Protein AF-0000000084542221 (afdb_homodimer)

Sequence (990 aa):
MANYLYYGDNLEVLRRYIKDDSVDLCYIDPPFNSKRNYNQIYNNIGSEDKAQAQAFIDTWEWDNRAMHGFEEISTNYNGLFTEQAVYLITGLENVLGKGSLLAYLVSMTLRITEIHRVLKPTGSFYLHCDPTASHYLKLVLDAVFCSQGGNFLNEIIWCYRGAGYPKKDFGRRHDLIFRYSKGKEFTFNLDSVREEYAETTKKRFSHYIGNKRGKKDFGQQSLNPLGKQPDDWWEIQPIAPSARERLGYPTQKPEALLERIIKASSNEGDIVLDAYCGCGTTVAVCEKFNRKWIGIDITYQSISLILKRLEDSFGKGVLETIKRHGIPKDMESAIELANKADDRTRKEFEKWAVLTYTNNRALINHKKGADQGVDGVVLFQGDQQTPEKMIFQVKSGKVKSGDIRDLIGTMTLQNASLAIFITLQEPTKEMLTTAKSAGFYRSQYITDSCDKIQIVTVKDIVEKRQRLNIRLSYEVLKSAEKQKLVNFKQGEFDLMANYLYYGDNLEVLRRYIKDDSVDLCYIDPPFNSKRNYNQIYNNIGSEDKAQAQAFIDTWEWDNRAMHGFEEISTNYNGLFTEQAVYLITGLENVLGKGSLLAYLVSMTLRITEIHRVLKPTGSFYLHCDPTASHYLKLVLDAVFCSQGGNFLNEIIWCYRGAGYPKKDFGRRHDLIFRYSKGKEFTFNLDSVREEYAETTKKRFSHYIGNKRGKKDFGQQSLNPLGKQPDDWWEIQPIAPSARERLGYPTQKPEALLERIIKASSNEGDIVLDAYCGCGTTVAVCEKFNRKWIGIDITYQSISLILKRLEDSFGKGVLETIKRHGIPKDMESAIELANKADDRTRKEFEKWAVLTYTNNRALINHKKGADQGVDGVVLFQGDQQTPEKMIFQVKSGKVKSGDIRDLIGTMTLQNASLAIFITLQEPTKEMLTTAKSAGFYRSQYITDSCDKIQIVTVKDIVEKRQRLNIRLSYEVLKSAEKQKLVNFKQGEFDL

Organism: NCBI:txid376219

Secondary structure (DSSP, 8-state):
--EEEEES-HHHHHHHHSPTT-EEEEEE---------HHHHTTSS-HHHHHHHHTT-------HHHHHHHHHHHTTTTS-S-HHHHHHHHHHHHHH-SSHHHHHHHHHHHHHHHHHHHEEEEEEEEEEE-TTTHHHHHHHHHHHHGGGT-EEEEEEEEE---S---TTS-B--EEEEEEEESSSS----GGGS-BPPPHHHHHHHHS--EEEETTEEEEE-PPPTT-BPPBSEEE-PPPPTT-TT--S-TT---HHHHHHHHHHH--TT-EEEETT-TT-HHHHHHHHTT-EEEEEES-HHHHHHHHHHHHHHH-GGGGGGEEEESS--SHHHHHHHHT-S-GGGTTHHHHHHHHHHTTT-PEE---SS--TT--EEEEE--SSSSPEEEEEEEE-S---HHHHHHHHHHHHHTT-SEEEEEESSPPPHHHHHHHHTT-EE--TT-SS-EESEEEEEHHHHHHS-----S-EEE-SSPPPP--------------/--EEEEES-HHHHHHHHSPTT-EEEEEE---------HHHHTTSS-THHHHHHHTT-------HHHHHHHHHHHTTTTS-S-HHHHHHHHHHHHHH-SSHHHHHHHHHHHHHHHHHHHEEEEEEEEEEE-TTTHHHHHHHHHHHHGGGT-EEEEEEEEE---S---TTS-B--EEEEEEEESSSS----GGGS-BPPPHHHHHHHHS--EEEETTEEEEE-PPPTT-BPPBSEEE-PPPPTT-TT--S-TT---HHHHHHHHHHH--TT-EEEETT-TT-HHHHHHHHTT-EEEEEES-HHHHHHHHHHHHHHH-GGGGGGEEEESS--SHHHHHHHHT-S-GGGTTHHHHHHHHHHTTT-PEE---SS--TT--EEEEE--SSSSPEEEEEEEE-S---HHHHHHHHHHHHHTT-SEEEEEESSPPPHHHHHHHHTT-EE--TT-SS-EESEEEEEHHHHHHS-----S-EEE-SSPPPP--------------

Nearest PDB structures (foldseek):
  1nw8-assembly1_A  TM=8.033E-01  e=1.312E-17  Cereibacter sphaeroides
  1eg2-assembly1_A  TM=7.917E-01  e=4.061E-17  Cereibacter sphaeroides
  8urk-assembly1_B  TM=8.179E-01  e=1.003E-16  Burkholderia cenocepacia
  1nw6-assembly1_A  TM=7.582E-01  e=3.239E-17  Cereibacter sphaeroides
  6k0w-assembly1_D  TM=6.055E-01  e=1.124E-12  Helicobacter pylori 26695

Solvent-accessible surface area (backbone atoms only — not comparable to full-atom values): 53167 Å² total; per-residue (Å²): 134,72,28,37,40,37,47,33,55,43,60,59,45,47,71,74,70,48,55,70,51,63,28,36,24,36,46,36,55,61,79,59,58,63,72,52,56,33,48,62,71,21,62,80,43,64,80,71,49,28,35,60,21,54,78,52,54,39,71,45,57,62,44,69,65,36,50,51,43,44,48,39,44,68,65,30,69,85,65,73,55,39,70,37,39,29,36,42,56,60,29,42,40,70,44,64,34,88,30,36,65,47,22,42,51,42,55,47,48,59,41,52,46,50,51,58,49,23,32,21,59,44,8,36,39,37,43,43,35,39,78,80,46,37,42,60,51,51,51,50,48,44,25,57,31,42,72,65,54,13,37,84,74,45,73,29,35,45,30,42,77,82,79,84,64,59,89,73,55,61,23,88,36,61,35,37,31,41,32,34,23,47,23,85,54,59,58,54,35,59,81,69,44,35,34,79,66,51,69,68,55,51,53,56,58,68,42,79,55,69,45,52,64,80,93,44,66,70,44,80,74,71,76,58,89,72,32,37,79,45,51,28,58,44,85,56,64,63,63,48,93,82,40,58,75,43,46,83,54,86,86,55,66,35,59,70,63,50,44,46,53,49,41,24,31,47,53,74,67,34,35,35,37,21,61,43,30,51,66,25,51,63,55,53,47,28,57,71,61,49,28,31,34,39,37,18,27,66,46,51,67,30,52,33,40,28,54,45,35,45,29,46,23,65,34,71,70,52,61,76,50,45,47,75,40,73,65,63,65,40,66,68,46,42,52,49,53,61,62,50,77,80,41,91,52,72,53,48,45,47,48,40,52,51,24,58,30,42,72,40,48,48,43,71,54,58,66,94,64,84,44,74,68,49,46,28,38,42,37,23,60,50,80,53,97,53,72,35,36,33,38,29,31,64,44,76,56,91,81,54,44,66,55,50,53,50,48,53,52,37,30,58,75,65,67,32,66,32,35,39,38,36,24,60,48,86,78,51,72,61,31,55,53,54,29,58,69,66,36,72,39,78,38,91,84,40,90,62,72,38,61,20,39,39,79,45,42,45,57,42,37,45,76,67,60,47,56,68,89,67,72,66,63,52,60,78,49,43,66,32,53,66,60,79,78,76,74,78,77,77,76,78,75,83,126,133,72,29,37,40,36,48,34,57,42,61,59,45,47,71,73,71,48,55,68,50,62,28,35,25,35,45,37,56,61,78,58,57,64,72,50,57,33,48,62,69,20,63,79,43,64,81,72,51,28,35,61,20,54,78,51,53,41,70,46,56,63,43,70,65,34,52,51,45,42,48,38,44,68,64,30,69,84,66,73,56,39,72,41,39,28,36,42,57,60,30,42,40,70,43,64,35,87,31,35,67,47,22,42,51,41,54,47,47,59,41,52,48,49,50,58,50,24,32,20,60,44,9,36,38,37,44,43,35,40,80,79,46,37,42,58,50,50,52,49,46,43,26,57,30,42,73,63,54,14,36,84,73,45,74,30,34,43,31,41,78,82,79,85,63,58,88,74,54,61,23,87,35,60,34,39,31,42,32,34,22,45,23,84,54,59,57,54,35,61,82,69,44,35,33,80,66,52,69,69,56,50,54,57,56,68,42,80,52,69,42,52,65,83,94,45,69,69,44,78,72,72,76,58,89,72,32,37,79,44,50,29,58,42,84,57,64,63,64,46,93,83,40,58,75,44,46,80,54,86,84,57,67,36,59,70,62,50,45,45,52,48,40,23,31,46,53,74,66,32,34,35,36,22,60,43,30,52,66,25,50,62,55,51,49,27,58,69,61,49,29,32,34,39,37,18,27,66,46,51,66,30,54,32,41,27,53,45,35,44,29,45,22,64,33,70,71,51,59,75,50,45,45,76,40,74,64,62,66,39,65,68,46,43,50,48,52,60,61,50,77,78,43,91,52,73,55,48,45,48,47,40,53,51,25,59,30,41,73,40,48,48,43,74,53,57,66,94,69,84,48,74,67,49,46,27,39,40,39,24,61,50,80,53,97,54,73,35,36,32,38,29,30,64,43,75,56,91,82,54,43,66,56,52,54,51,48,54,52,36,29,58,76,66,66,31,68,30,37,39,39,37,25,61,47,84,78,50,73,61,31,54,51,54,28,57,70,67,36,72,39,77,38,92,84,39,91,62,71,38,63,21,39,40,80,43,42,47,56,43,39,44,74,66,60,46,57,66,88,68,72,66,63,52,62,78,49,41,66,32,53,68,58,79,78,73,74,76,79,76,76,76,75,82,124

pLDDT: mean 83.67, std 18.72, range [19.91, 98.94]

InterPro domains:
  IPR001091 Restriction/modification DNA-methyltransferase [PR00508] (22-36)
  IPR001091 Restriction/modification DNA-methyltransferase [PR00508] (249-266)
  IPR001091 Restriction/modification DNA-methyltransferase [PR00508] (268-286)
  IPR001091 Restriction/modification DNA-methyltransferase [PR00508] (291-311)
  IPR002052 DNA methylase, N-6 adenine-specific, conserved site [PS00092] (26-32)
  IPR002941 DNA methylase N-4/N-6 [PF01555] (23-305)
  IPR029063 S-adenosyl-L-methionine-dependent methyltransferase superfamily [G3DSA:3.40.50.150] (1-344)
  IPR029063 S-adenosyl-L-methionine-dependent methyltransferase superfamily [SSF53335] (3-313)
  IPR054557 NACHT-associated inactive Restriction Endonuclease 1 sensor domain [PF22722] (350-460)

Foldseek 3Di:
DFFAEEAAQLLVCLVPPFAFAAAAEEEEEAQACPCPQLQVVCPVPDPQLNLLSNLPNVWAALDPVLVVLLVCLLVVVVVLFFPQLNCLLVVVCVVPNSGRLSSVLSVLLSNLSSVLRRHHQQHKYKYKYAPPCVVVVVSSVCRNQVVQAKDFDDWAKEFEDDDDADPPDDRRGIITITMMGNHPHYFFDQLQQADADDPVVVVVLVPQPQPDDDVDRPDRDDDDPSHHGDDRYDYDYAADPPHQQAFSFPPDGDLNVLLNVDRTGHDAAGEYEYSDQALNSNVQSCVLRRYHYYYYHNAVLSVLNNQLQCCLAANPVSNVSYHYYLQDQALVSLLCVVPPPVPSVPCSSVVSLVCLQASSQWAADSDPDPLLQFGTKFWADFQDPDTAIETEHEEEDDDDLVVLVSVLVVCVVVVHQAYEYEYQDDYDPSNVVSQVVSDWDDGPQDPDTDGRYYYHYVRCCNVVVNHDDGHGDDRVGNHHHHRDNPPPPPPPPDD/DFFAEEAAQLLVCLVPPFAFAAAAEEEEEAQACPCPQLQVVCPVPDPQLNLLSNLPSVWAALDPVLVVLLVCLLVVVVVLFFPQLNCLLVVVCVVPNSGRLSSVLSVLLSNLSSVLGRHHQQHKYKYKYAPPCVVVVVSSVCRNQVVQAKDFDDWAKEFEDDDDADPPDDRRGIITITMMGNHPHYFFDQLQQADADDPVVVVVLVPQPQPDDDVDRPDRDDDDPSHHGDDRYDYDYAADPPHQQAFSFPPDGDLNVLLNVDRTGHDAAGEYEYSDQALNSNVQSCVLRRYHYYYYDNAVLSVLNNQLQCCLAPNPVSNVSYHYYLQDQALVSLLCVVPPPPPSVPCRSVVSLVCLQASSQWAADSDPDPLLQFGTKFWADFQDPDTAIETEHEEEDDDDLVVLVSVLVSCVVVVHQAYEYEYQDDYDPSNVVSQCVSDWDDGPQDPDTDGRYYYHYPRCCNVVVNHDDGHGDDRPGNHHHHRDNPPPPPPPPDD

Radius of gyration: 35.12 Å; Cα contacts (8 Å, |Δi|>4): 1901; chains: 2; bounding box: 81×116×79 Å

Structure (mmCIF, N/CA/C/O backbone):
data_AF-0000000084542221-model_v1
#
loop_
_entity.id
_entity.type
_entity.pdbx_description
1 polymer Methyltransferase
#
loop_
_atom_site.group_PDB
_atom_site.id
_atom_site.type_symbol
_atom_site.label_atom_id
_atom_site.label_alt_id
_atom_site.label_comp_id
_atom_site.label_asym_id
_atom_site.label_entity_id
_atom_site.label_seq_id
_atom_site.pdbx_PDB_ins_code
_atom_site.Cartn_x
_atom_site.Cartn_y
_atom_site.Cartn_z
_atom_site.occupancy
_atom_site.B_iso_or_equiv
_atom_site.auth_seq_id
_atom_site.auth_comp_id
_atom_site.auth_asym_id
_atom_site.auth_atom_id
_atom_site.pdbx_PDB_model_num
ATOM 1 N N . MET A 1 1 ? -20.672 -30.781 -8.297 1 58.06 1 MET A N 1
ATOM 2 C CA . MET A 1 1 ? -19.859 -30.078 -9.281 1 58.06 1 MET A CA 1
ATOM 3 C C . MET A 1 1 ? -18.375 -30.375 -9.07 1 58.06 1 MET A C 1
ATOM 5 O O . MET A 1 1 ? -17.922 -30.516 -7.934 1 58.06 1 MET A O 1
ATOM 9 N N . ALA A 1 2 ? -17.672 -30.734 -10.164 1 80.44 2 ALA A N 1
ATOM 10 C CA . ALA A 1 2 ? -16.312 -31.266 -10.188 1 80.44 2 ALA A CA 1
ATOM 11 C C . ALA A 1 2 ? -15.289 -30.141 -10.055 1 80.44 2 ALA A C 1
ATOM 13 O O . ALA A 1 2 ? -15.586 -28.984 -10.328 1 80.44 2 ALA A O 1
ATOM 14 N N . ASN A 1 3 ? -14.188 -30.375 -9.312 1 96.25 3 ASN A N 1
ATOM 15 C CA . ASN A 1 3 ? -12.992 -29.547 -9.281 1 96.25 3 ASN A CA 1
ATOM 16 C C . ASN A 1 3 ? -12.227 -29.609 -10.594 1 96.25 3 ASN A C 1
ATOM 18 O O . ASN A 1 3 ? -12.219 -30.641 -11.266 1 96.25 3 ASN A O 1
ATOM 22 N N . TYR A 1 4 ? -11.688 -28.453 -11.062 1 97.69 4 TYR A N 1
ATOM 23 C CA . TYR A 1 4 ? -11.016 -28.406 -12.359 1 97.69 4 TYR A CA 1
ATOM 24 C C . TYR A 1 4 ? -9.562 -27.969 -12.195 1 97.69 4 TYR A C 1
ATOM 26 O O . TYR A 1 4 ? -9.273 -27.016 -11.453 1 97.69 4 TYR A O 1
ATOM 34 N N . LEU A 1 5 ? -8.68 -28.625 -12.82 1 97.38 5 LEU A N 1
ATOM 35 C CA . LEU A 1 5 ? -7.273 -28.266 -12.914 1 97.38 5 LEU A CA 1
ATOM 36 C C . LEU A 1 5 ? -6.859 -28.078 -14.375 1 97.38 5 LEU A C 1
ATOM 38 O O . LEU A 1 5 ? -6.918 -29.031 -15.164 1 97.38 5 LEU A O 1
ATOM 42 N N . TYR A 1 6 ? -6.48 -26.875 -14.734 1 97 6 TYR A N 1
ATOM 43 C CA . TYR A 1 6 ? -6.121 -26.547 -16.109 1 97 6 TYR A CA 1
ATOM 44 C C . TYR A 1 6 ? -4.617 -26.344 -16.234 1 97 6 TYR A C 1
ATOM 46 O O . TYR A 1 6 ? -4.027 -25.531 -15.523 1 97 6 TYR A O 1
ATOM 54 N N . TYR A 1 7 ? -3.988 -27.078 -17.109 1 93.5 7 TYR A N 1
ATOM 55 C CA . TYR A 1 7 ? -2.621 -26.844 -17.562 1 93.5 7 TYR A CA 1
ATOM 56 C C . TYR A 1 7 ? -2.598 -25.953 -18.797 1 93.5 7 TYR A C 1
ATOM 58 O O . TYR A 1 7 ? -3.004 -26.391 -19.891 1 93.5 7 TYR A O 1
ATOM 66 N N . GLY A 1 8 ? -2.113 -24.625 -18.641 1 90.06 8 GLY A N 1
ATOM 67 C CA . GLY A 1 8 ? -2.09 -23.719 -19.766 1 90.06 8 GLY A CA 1
ATOM 68 C C . GLY A 1 8 ? -1.995 -22.266 -19.359 1 90.06 8 GLY A C 1
ATOM 69 O O . GLY A 1 8 ? -1.871 -21.953 -18.172 1 90.06 8 GLY A O 1
ATOM 70 N N . ASP A 1 9 ? -2.029 -21.422 -20.359 1 90.69 9 ASP A N 1
ATOM 71 C CA . ASP A 1 9 ? -2.045 -19.984 -20.125 1 90.69 9 ASP A CA 1
ATOM 72 C C . ASP A 1 9 ? -3.373 -19.547 -19.516 1 90.69 9 ASP A C 1
ATOM 74 O O . ASP A 1 9 ? -4.441 -19.844 -20.062 1 90.69 9 ASP A O 1
ATOM 78 N N . ASN A 1 10 ? -3.271 -18.891 -18.391 1 96.44 10 ASN A N 1
ATOM 79 C CA . ASN A 1 10 ? -4.488 -18.578 -17.641 1 96.44 10 ASN A CA 1
ATOM 80 C C . ASN A 1 10 ? -5.41 -17.656 -18.422 1 96.44 10 ASN A C 1
ATOM 82 O O . ASN A 1 10 ? -6.633 -17.719 -18.281 1 96.44 10 ASN A O 1
ATOM 86 N N . LEU A 1 11 ? -4.867 -16.734 -19.234 1 95.12 11 LEU A N 1
ATOM 87 C CA . LEU A 1 11 ? -5.723 -15.859 -20.047 1 95.12 11 LEU A CA 1
ATOM 88 C C . LEU A 1 11 ? -6.559 -16.688 -21.031 1 95.12 11 LEU A C 1
ATOM 90 O O . LEU A 1 11 ? -7.766 -16.469 -21.141 1 95.12 11 LEU A O 1
ATOM 94 N N . GLU A 1 12 ? -5.953 -17.625 -21.703 1 94.31 12 GLU A N 1
ATOM 95 C CA . GLU A 1 12 ? -6.648 -18.484 -22.641 1 94.31 12 GLU A CA 1
ATOM 96 C C . GLU A 1 12 ? -7.695 -19.344 -21.938 1 94.31 12 GLU A C 1
ATOM 98 O O . GLU A 1 12 ? -8.82 -19.484 -22.438 1 94.31 12 GLU A O 1
ATOM 103 N N . VAL A 1 13 ? -7.301 -19.875 -20.844 1 97.06 13 VAL A N 1
ATOM 104 C CA . VAL A 1 13 ? -8.211 -20.75 -20.109 1 97.06 13 VAL A CA 1
ATOM 105 C C . VAL A 1 13 ? -9.43 -19.938 -19.656 1 97.06 13 VAL A C 1
ATOM 107 O O . VAL A 1 13 ? -10.57 -20.375 -19.812 1 97.06 13 VAL A O 1
ATOM 110 N N . LEU A 1 14 ? -9.211 -18.75 -19.078 1 97.88 14 LEU A N 1
ATOM 111 C CA . LEU A 1 14 ? -10.297 -17.891 -18.625 1 97.88 14 LEU A CA 1
ATOM 112 C C . LEU A 1 14 ? -11.258 -17.594 -19.766 1 97.88 14 LEU A C 1
ATOM 114 O O . LEU A 1 14 ? -12.477 -17.672 -19.594 1 97.88 14 LEU A O 1
ATOM 118 N N . ARG A 1 15 ? -10.742 -17.266 -20.938 1 96.69 15 ARG A N 1
ATOM 119 C CA . ARG A 1 15 ? -11.539 -16.844 -22.078 1 96.69 15 ARG A CA 1
ATOM 120 C C . ARG A 1 15 ? -12.32 -18.016 -22.656 1 96.69 15 ARG A C 1
ATOM 122 O O . ARG A 1 15 ? -13.492 -17.875 -23.031 1 96.69 15 ARG A O 1
ATOM 129 N N . ARG A 1 16 ? -11.742 -19.156 -22.656 1 96.12 16 ARG A N 1
ATOM 130 C CA . ARG A 1 16 ? -12.297 -20.266 -23.422 1 96.12 16 ARG A CA 1
ATOM 131 C C . ARG A 1 16 ? -13.141 -21.188 -22.562 1 96.12 16 ARG A C 1
ATOM 133 O O . ARG A 1 16 ? -14.133 -21.75 -23.031 1 96.12 16 ARG A O 1
ATOM 140 N N . TYR A 1 17 ? -12.789 -21.297 -21.281 1 96.94 17 TYR A N 1
ATOM 141 C CA . TYR A 1 17 ? -13.344 -22.438 -20.562 1 96.94 17 TYR A CA 1
ATOM 142 C C . TYR A 1 17 ? -14.133 -21.984 -19.344 1 96.94 17 TYR A C 1
ATOM 144 O O . TYR A 1 17 ? -14.898 -22.766 -18.766 1 96.94 17 TYR A O 1
ATOM 152 N N . ILE A 1 18 ? -13.922 -20.781 -18.875 1 98.12 18 ILE A N 1
ATOM 153 C CA . ILE A 1 18 ? -14.617 -20.359 -17.656 1 98.12 18 ILE A CA 1
ATOM 154 C C . ILE A 1 18 ? -15.773 -19.438 -18.016 1 98.12 18 ILE A C 1
ATOM 156 O O . ILE A 1 18 ? -15.578 -18.406 -18.672 1 98.12 18 ILE A O 1
ATOM 160 N N . LYS A 1 19 ? -16.906 -19.766 -17.641 1 97.5 19 LYS A N 1
ATOM 161 C CA . LYS A 1 19 ? -18.125 -19.047 -18 1 97.5 19 LYS A CA 1
ATOM 162 C C . LYS A 1 19 ? -18.25 -17.734 -17.219 1 97.5 19 LYS A C 1
ATOM 164 O O . LYS A 1 19 ? -17.719 -17.625 -16.109 1 97.5 19 LYS A O 1
ATOM 169 N N . ASP A 1 20 ? -19.094 -16.812 -17.75 1 97.75 20 ASP A N 1
ATOM 170 C CA . ASP A 1 20 ? -19.391 -15.562 -17.062 1 97.75 20 ASP A CA 1
ATOM 171 C C . ASP A 1 20 ? -20.125 -15.828 -15.742 1 97.75 20 ASP A C 1
ATOM 173 O O . ASP A 1 20 ? -20.938 -16.75 -15.648 1 97.75 20 ASP A O 1
ATOM 177 N N . ASP A 1 21 ? -19.766 -15.062 -14.734 1 98.25 21 ASP A N 1
ATOM 178 C CA . ASP A 1 21 ? -20.5 -15.039 -13.477 1 98.25 21 ASP A CA 1
ATOM 179 C C . ASP A 1 21 ? -20.625 -16.438 -12.883 1 98.25 21 ASP A C 1
ATOM 181 O O . ASP A 1 21 ? -21.719 -16.859 -12.484 1 98.25 21 ASP A O 1
ATOM 185 N N . SER A 1 22 ? -19.516 -17.125 -12.852 1 98.56 22 SER A N 1
ATOM 186 C CA . SER A 1 22 ? -19.578 -18.516 -12.414 1 98.56 22 SER A CA 1
ATOM 187 C C . SER A 1 22 ? -18.719 -18.734 -11.172 1 98.56 22 SER A C 1
ATOM 189 O O . SER A 1 22 ? -18.812 -19.781 -10.523 1 98.56 22 SER A O 1
ATOM 191 N N . VAL A 1 23 ? -17.891 -17.797 -10.797 1 98.75 23 VAL A N 1
ATOM 192 C CA . VAL A 1 23 ? -16.906 -17.922 -9.727 1 98.75 23 VAL A CA 1
ATOM 193 C C . VAL A 1 23 ? -17.328 -17.094 -8.523 1 98.75 23 VAL A C 1
ATOM 195 O O . VAL A 1 23 ? -17.766 -15.938 -8.68 1 98.75 23 VAL A O 1
ATOM 198 N N . ASP A 1 24 ? -17.203 -17.625 -7.312 1 98.81 24 ASP A N 1
ATOM 199 C CA . ASP A 1 24 ? -17.625 -16.922 -6.098 1 98.81 24 ASP A CA 1
ATOM 200 C C . ASP A 1 24 ? -16.469 -16.125 -5.5 1 98.81 24 ASP A C 1
ATOM 202 O O . ASP A 1 24 ? -16.688 -15.086 -4.875 1 98.81 24 ASP A O 1
ATOM 206 N N . LEU A 1 25 ? -15.336 -16.641 -5.59 1 98.94 25 LEU A N 1
ATOM 207 C CA . LEU A 1 25 ? -14.125 -16.031 -5.051 1 98.94 25 LEU A CA 1
ATOM 208 C C . LEU A 1 25 ? -12.93 -16.297 -5.957 1 98.94 25 LEU A C 1
ATOM 210 O O . LEU A 1 25 ? -12.758 -17.406 -6.453 1 98.94 25 LEU A O 1
ATOM 214 N N . CYS A 1 26 ? -12.156 -15.25 -6.23 1 98.94 26 CYS A N 1
ATOM 215 C CA . CYS A 1 26 ? -10.906 -15.414 -6.957 1 98.94 26 CYS A CA 1
ATOM 216 C C . CYS A 1 26 ? -9.734 -14.859 -6.156 1 98.94 26 CYS A C 1
ATOM 218 O O . CYS A 1 26 ? -9.805 -13.742 -5.637 1 98.94 26 CYS A O 1
ATOM 220 N N . TYR A 1 27 ? -8.758 -15.641 -5.941 1 98.81 27 TYR A N 1
ATOM 221 C CA . TYR A 1 27 ? -7.461 -15.234 -5.414 1 98.81 27 TYR A CA 1
ATOM 222 C C . TYR A 1 27 ? -6.352 -15.539 -6.414 1 98.81 27 TYR A C 1
ATOM 224 O O . TYR A 1 27 ? -6.277 -16.641 -6.961 1 98.81 27 TYR A O 1
ATOM 232 N N . ILE A 1 28 ? -5.48 -14.523 -6.648 1 98.25 28 ILE A N 1
ATOM 233 C CA . ILE A 1 28 ? -4.316 -14.812 -7.484 1 98.25 28 ILE A CA 1
ATOM 234 C C . ILE A 1 28 ? -3.066 -14.211 -6.855 1 98.25 28 ILE A C 1
ATOM 236 O O . ILE A 1 28 ? -3.143 -13.195 -6.152 1 98.25 28 ILE A O 1
ATOM 240 N N . ASP A 1 29 ? -1.977 -14.836 -7.055 1 96.19 29 ASP A N 1
ATOM 241 C CA . ASP A 1 29 ? -0.641 -14.406 -6.652 1 96.19 29 ASP A CA 1
ATOM 242 C C . ASP A 1 29 ? 0.323 -14.43 -7.836 1 96.19 29 ASP A C 1
ATOM 244 O O . ASP A 1 29 ? 1.216 -15.273 -7.902 1 96.19 29 ASP A O 1
ATOM 248 N N . PRO A 1 30 ? 0.22 -13.445 -8.75 1 93.19 30 PRO A N 1
ATOM 249 C CA . PRO A 1 30 ? 1.066 -13.406 -9.945 1 93.19 30 PRO A CA 1
ATOM 250 C C . PRO A 1 30 ? 2.506 -13 -9.641 1 93.19 30 PRO A C 1
ATOM 252 O O . PRO A 1 30 ? 2.789 -12.5 -8.547 1 93.19 30 PRO A O 1
ATOM 255 N N . PRO A 1 31 ? 3.412 -13.266 -10.562 1 84.94 31 PRO A N 1
ATOM 256 C CA . PRO A 1 31 ? 4.766 -12.734 -10.375 1 84.94 31 PRO A CA 1
ATOM 257 C C . PRO A 1 31 ? 4.793 -11.211 -10.281 1 84.94 31 PRO A C 1
ATOM 259 O O . PRO A 1 31 ? 4.008 -10.531 -10.953 1 84.94 31 PRO A O 1
ATOM 262 N N . PHE A 1 32 ? 5.562 -10.484 -9.406 1 74.38 32 PHE A N 1
ATOM 263 C CA . PHE A 1 32 ? 5.504 -9.078 -9.023 1 74.38 32 PHE A CA 1
ATOM 264 C C . PHE A 1 32 ? 6.324 -8.219 -9.977 1 74.38 32 PHE A C 1
ATOM 266 O O . PHE A 1 32 ? 6.215 -6.992 -9.977 1 74.38 32 PHE A O 1
ATOM 273 N N . ASN A 1 33 ? 6.953 -8.562 -11.016 1 63.5 33 ASN A N 1
ATOM 274 C CA . ASN A 1 33 ? 7.883 -7.781 -11.828 1 63.5 33 ASN A CA 1
ATOM 275 C C . ASN A 1 33 ? 8.984 -7.152 -10.977 1 63.5 33 ASN A C 1
ATOM 277 O O . ASN A 1 33 ? 9.312 -5.977 -11.141 1 63.5 33 ASN A O 1
ATOM 281 N N . SER A 1 34 ? 9.344 -7.539 -9.898 1 55.16 34 SER A N 1
ATOM 282 C CA . SER A 1 34 ? 10.289 -6.953 -8.953 1 55.16 34 SER A CA 1
ATOM 283 C C . SER A 1 34 ? 11.727 -7.113 -9.445 1 55.16 34 SER A C 1
ATOM 285 O O . SER A 1 34 ? 12.664 -6.645 -8.797 1 55.16 34 SER A O 1
ATOM 287 N N . LYS A 1 35 ? 11.945 -7.141 -10.812 1 51.19 35 LYS A N 1
ATOM 288 C CA . LYS A 1 35 ? 13.289 -7.359 -11.336 1 51.19 35 LYS A CA 1
ATOM 289 C C . LYS A 1 35 ? 14.102 -8.25 -10.398 1 51.19 35 LYS A C 1
ATOM 291 O O . LYS A 1 35 ? 15.32 -8.109 -10.297 1 51.19 35 LYS A O 1
ATOM 296 N N . ARG A 1 36 ? 13.453 -8.688 -9.406 1 42.94 36 ARG A N 1
ATOM 297 C CA . ARG A 1 36 ? 14.211 -9.547 -8.508 1 42.94 36 ARG A CA 1
ATOM 298 C C . ARG A 1 36 ? 14.797 -10.742 -9.25 1 42.94 36 ARG A C 1
ATOM 300 O O . ARG A 1 36 ? 14.117 -11.375 -10.055 1 42.94 36 ARG A O 1
ATOM 307 N N . ASN A 1 37 ? 16 -10.531 -9.531 1 36.78 37 ASN A N 1
ATOM 308 C CA . ASN A 1 37 ? 16.672 -11.766 -9.938 1 36.78 37 ASN A CA 1
ATOM 309 C C . ASN A 1 37 ? 16.469 -12.875 -8.922 1 36.78 37 ASN A C 1
ATOM 311 O O . ASN A 1 37 ? 17 -12.82 -7.816 1 36.78 37 ASN A O 1
ATOM 315 N N . TYR A 1 38 ? 15.352 -13.344 -8.922 1 35.41 38 TYR A N 1
ATOM 316 C CA . TYR A 1 38 ? 15.062 -14.438 -7.996 1 35.41 38 TYR A CA 1
ATOM 317 C C . TYR A 1 38 ? 16.266 -15.359 -7.84 1 35.41 38 TYR A C 1
ATOM 319 O O . TYR A 1 38 ? 16.25 -16.281 -7.027 1 35.41 38 TYR A O 1
ATOM 327 N N . ASN A 1 39 ? 17.156 -15.141 -8.609 1 34.44 39 ASN A N 1
ATOM 328 C CA . ASN A 1 39 ? 18.375 -15.898 -8.391 1 34.44 39 ASN A CA 1
ATOM 329 C C . ASN A 1 39 ? 19.031 -15.531 -7.066 1 34.44 39 ASN A C 1
ATOM 331 O O . ASN A 1 39 ? 19.656 -16.391 -6.418 1 34.44 39 ASN A O 1
ATOM 335 N N . GLN A 1 40 ? 18.859 -14.219 -6.711 1 33.22 40 GLN A N 1
ATOM 336 C CA . GLN A 1 40 ? 19.578 -13.789 -5.516 1 33.22 40 GLN A CA 1
ATOM 337 C C . GLN A 1 40 ? 18.875 -14.273 -4.25 1 33.22 40 GLN A C 1
ATOM 339 O O . GLN A 1 40 ? 19.5 -14.391 -3.191 1 33.22 40 GLN A O 1
ATOM 344 N N . ILE A 1 41 ? 17.625 -14.266 -4.242 1 33.28 41 ILE A N 1
ATOM 345 C CA . ILE A 1 41 ? 16.984 -14.789 -3.043 1 33.28 41 ILE A CA 1
ATOM 346 C C . ILE A 1 41 ? 17.453 -16.219 -2.775 1 33.28 41 ILE A C 1
ATOM 348 O O . ILE A 1 41 ? 17.578 -16.625 -1.619 1 33.28 41 ILE A O 1
ATOM 352 N N . TYR A 1 42 ? 17.578 -16.891 -3.842 1 32.19 42 TYR A N 1
ATOM 353 C CA . TYR A 1 42 ? 17.969 -18.281 -3.65 1 32.19 42 TYR A CA 1
ATOM 354 C C . TYR A 1 42 ? 19.453 -18.391 -3.32 1 32.19 42 TYR A C 1
ATOM 356 O O . TYR A 1 42 ? 20 -19.5 -3.266 1 32.19 42 TYR A O 1
ATOM 364 N N . ASN A 1 43 ? 20.141 -17.359 -3.426 1 33.25 43 ASN A N 1
ATOM 365 C CA . ASN A 1 43 ? 21.531 -17.625 -3.07 1 33.25 43 ASN A CA 1
ATOM 366 C C . ASN A 1 43 ? 21.641 -18.266 -1.69 1 33.25 43 ASN A C 1
ATOM 368 O O . ASN A 1 43 ? 22.641 -18.922 -1.387 1 33.25 43 ASN A O 1
ATOM 372 N N . ASN A 1 44 ? 20.922 -17.766 -0.797 1 32.22 44 ASN A N 1
ATOM 373 C CA . ASN A 1 44 ? 21.188 -18.391 0.5 1 32.22 44 ASN A CA 1
ATOM 374 C C . ASN A 1 44 ? 20.469 -19.719 0.645 1 32.22 44 ASN A C 1
ATOM 376 O O . ASN A 1 44 ? 20.531 -20.359 1.702 1 32.22 44 ASN A O 1
ATOM 380 N N . ILE A 1 45 ? 19.391 -20 -0.134 1 32.28 45 ILE A N 1
ATOM 381 C CA . ILE A 1 45 ? 18.906 -21.359 0.016 1 32.28 45 ILE A CA 1
ATOM 382 C C . ILE A 1 45 ? 19.656 -22.297 -0.931 1 32.28 45 ILE A C 1
ATOM 384 O O . ILE A 1 45 ? 20.156 -21.859 -1.975 1 32.28 45 ILE A O 1
ATOM 388 N N . GLY A 1 46 ? 19.984 -23.641 -0.586 1 32.47 46 GLY A N 1
ATOM 389 C CA . GLY A 1 46 ? 20.703 -24.688 -1.291 1 32.47 46 GLY A CA 1
ATOM 390 C C . GLY A 1 46 ? 20.516 -24.641 -2.795 1 32.47 46 GLY A C 1
ATOM 391 O O . GLY A 1 46 ? 19.609 -23.953 -3.287 1 32.47 46 GLY A O 1
ATOM 392 N N . SER A 1 47 ? 21.531 -25.172 -3.639 1 35.72 47 SER A N 1
ATOM 393 C CA . SER A 1 47 ? 21.656 -25.281 -5.09 1 35.72 47 SER A CA 1
ATOM 394 C C . SER A 1 47 ? 20.297 -25.531 -5.742 1 35.72 47 SER A C 1
ATOM 396 O O . SER A 1 47 ? 20.031 -25.047 -6.848 1 35.72 47 SER A O 1
ATOM 398 N N . GLU A 1 48 ? 19.609 -26.328 -5.227 1 33.47 48 GLU A N 1
ATOM 399 C CA . GLU A 1 48 ? 18.344 -26.828 -5.773 1 33.47 48 GLU A CA 1
ATOM 400 C C . GLU A 1 48 ? 17.312 -25.703 -5.879 1 33.47 48 GLU A C 1
ATOM 402 O O . GLU A 1 48 ? 16.531 -25.656 -6.836 1 33.47 48 GLU A O 1
ATOM 407 N N . ASP A 1 49 ? 17.297 -24.812 -4.996 1 37.66 49 ASP A N 1
ATOM 408 C CA . ASP A 1 49 ? 16.281 -23.781 -4.918 1 37.66 49 ASP A CA 1
ATOM 409 C C . ASP A 1 49 ? 16.531 -22.672 -5.945 1 37.66 49 ASP A C 1
ATOM 411 O O . ASP A 1 49 ? 15.625 -21.938 -6.312 1 37.66 49 ASP A O 1
ATOM 415 N N . LYS A 1 50 ? 17.703 -22.609 -6.488 1 40.62 50 LYS A N 1
ATOM 416 C CA . LYS A 1 50 ? 18.109 -21.656 -7.516 1 40.62 50 LYS A CA 1
ATOM 417 C C . LYS A 1 50 ? 17.406 -21.938 -8.836 1 40.62 50 LYS A C 1
ATOM 419 O O . LYS A 1 50 ? 17 -21.016 -9.547 1 40.62 50 LYS A O 1
ATOM 424 N N . ALA A 1 51 ? 17.5 -23.188 -9.203 1 36.72 51 ALA A N 1
ATOM 425 C CA . ALA A 1 51 ? 16.906 -23.578 -10.477 1 36.72 51 ALA A CA 1
ATOM 426 C C . ALA A 1 51 ? 15.422 -23.234 -10.523 1 36.72 51 ALA A C 1
ATOM 428 O O . ALA A 1 51 ? 14.914 -22.781 -11.555 1 36.72 51 ALA A O 1
ATOM 429 N N . GLN A 1 52 ? 14.82 -23.406 -9.398 1 39.28 52 GLN A N 1
ATOM 430 C CA . GLN A 1 52 ? 13.398 -23.094 -9.375 1 39.28 52 GLN A CA 1
ATOM 431 C C . GLN A 1 52 ? 13.164 -21.578 -9.484 1 39.28 52 GLN A C 1
ATOM 433 O O . GLN A 1 52 ? 12.188 -21.141 -10.109 1 39.28 52 GLN A O 1
ATOM 438 N N . ALA A 1 53 ? 14.164 -20.844 -8.992 1 42.12 53 ALA A N 1
ATOM 439 C CA . ALA A 1 53 ? 14.062 -19.391 -9.016 1 42.12 53 ALA A CA 1
ATOM 440 C C . ALA A 1 53 ? 14.141 -18.859 -10.445 1 42.12 53 ALA A C 1
ATOM 442 O O . ALA A 1 53 ? 13.477 -17.875 -10.789 1 42.12 53 ALA A O 1
ATOM 443 N N . GLN A 1 54 ? 14.906 -19.578 -11.234 1 41.66 54 GLN A N 1
ATOM 444 C CA . GLN A 1 54 ? 15.078 -19.094 -12.602 1 41.66 54 GLN A CA 1
ATOM 445 C C . GLN A 1 54 ? 13.766 -19.156 -13.375 1 41.66 54 GLN A C 1
ATOM 447 O O . GLN A 1 54 ? 13.516 -18.312 -14.242 1 41.66 54 GLN A O 1
ATOM 452 N N . ALA A 1 55 ? 13.117 -20.25 -13.109 1 40.16 55 ALA A N 1
ATOM 453 C CA . ALA A 1 55 ? 11.875 -20.422 -13.859 1 40.16 55 ALA A CA 1
ATOM 454 C C . ALA A 1 55 ? 10.922 -19.25 -13.602 1 40.16 55 ALA A C 1
ATOM 456 O O . ALA A 1 55 ? 9.969 -19.047 -14.367 1 40.16 55 ALA A O 1
ATOM 457 N N . PHE A 1 56 ? 11.281 -18.578 -12.453 1 43.28 56 PHE A N 1
ATOM 458 C CA . PHE A 1 56 ? 10.336 -17.516 -12.117 1 43.28 56 PHE A CA 1
ATOM 459 C C . PHE A 1 56 ? 10.922 -16.141 -12.414 1 43.28 56 PHE A C 1
ATOM 461 O O . PHE A 1 56 ? 10.789 -15.219 -11.617 1 43.28 56 PHE A O 1
ATOM 468 N N . ILE A 1 57 ? 11.797 -16.203 -13.328 1 44.47 57 ILE A N 1
ATOM 469 C CA . ILE A 1 57 ? 12.219 -14.859 -13.75 1 44.47 57 ILE A CA 1
ATOM 470 C C . ILE A 1 57 ? 11.016 -14.07 -14.242 1 44.47 57 ILE A C 1
ATOM 472 O O . ILE A 1 57 ? 10.352 -14.469 -15.203 1 44.47 57 ILE A O 1
ATOM 476 N N . ASP A 1 58 ? 10.461 -13.383 -13.359 1 53.41 58 ASP A N 1
ATOM 477 C CA . ASP A 1 58 ? 9.32 -12.492 -13.555 1 53.41 58 ASP A CA 1
ATOM 478 C C . ASP A 1 58 ? 9.688 -11.328 -14.484 1 53.41 58 ASP A C 1
ATOM 480 O O . ASP A 1 58 ? 9.906 -10.211 -14.023 1 53.41 58 ASP A O 1
ATOM 484 N N . THR A 1 59 ? 10.172 -11.695 -15.727 1 59.84 59 THR A N 1
ATOM 485 C CA . THR A 1 59 ? 10.539 -10.57 -16.578 1 59.84 59 THR A CA 1
ATOM 486 C C . THR A 1 59 ? 9.523 -10.391 -17.703 1 59.84 59 THR A C 1
ATOM 488 O O . THR A 1 59 ? 9.117 -11.359 -18.344 1 59.84 59 THR A O 1
ATOM 491 N N . TRP A 1 60 ? 8.891 -9.289 -17.688 1 73.94 60 TRP A N 1
ATOM 492 C CA . TRP A 1 60 ? 8.016 -8.875 -18.781 1 73.94 60 TRP A CA 1
ATOM 493 C C . TRP A 1 60 ? 8.797 -8.086 -19.828 1 73.94 60 TRP A C 1
ATOM 495 O O . TRP A 1 60 ? 9.742 -7.371 -19.5 1 73.94 60 TRP A O 1
ATOM 505 N N . GLU A 1 61 ? 8.656 -8.492 -21.062 1 81.62 61 GLU A N 1
ATOM 506 C CA . GLU A 1 61 ? 9.242 -7.742 -22.172 1 81.62 61 GLU A CA 1
ATOM 507 C C . GLU A 1 61 ? 8.156 -7.227 -23.109 1 81.62 61 GLU A C 1
ATOM 509 O O . GLU A 1 61 ? 7.094 -7.84 -23.25 1 81.62 61 GLU A O 1
ATOM 514 N N . TRP A 1 62 ? 8.531 -6.152 -23.672 1 90.44 62 TRP A N 1
ATOM 515 C CA . TRP A 1 62 ? 7.629 -5.641 -24.703 1 90.44 62 TRP A CA 1
ATOM 516 C C . TRP A 1 62 ? 7.785 -6.418 -26 1 90.44 62 TRP A C 1
ATOM 518 O O . TRP A 1 62 ? 8.562 -6.027 -26.875 1 90.44 62 TRP A O 1
ATOM 528 N N . ASP A 1 63 ? 7.109 -7.426 -26.141 1 89 63 ASP A N 1
ATOM 529 C CA . ASP A 1 63 ? 7.168 -8.312 -27.297 1 89 63 ASP A CA 1
ATOM 530 C C . ASP A 1 63 ? 5.855 -8.289 -28.078 1 89 63 ASP A C 1
ATOM 532 O O . ASP A 1 63 ? 5.031 -7.387 -27.891 1 89 63 ASP A O 1
ATOM 536 N N . ASN A 1 64 ? 5.719 -9.195 -28.969 1 87.25 64 ASN A N 1
ATOM 537 C CA . ASN A 1 64 ? 4.535 -9.227 -29.812 1 87.25 64 ASN A CA 1
ATOM 538 C C . ASN A 1 64 ? 3.266 -9.453 -29 1 87.25 64 ASN A C 1
ATOM 540 O O . ASN A 1 64 ? 2.213 -8.891 -29.312 1 87.25 64 ASN A O 1
ATOM 544 N N . ARG A 1 65 ? 3.311 -10.227 -28.016 1 86.81 65 ARG A N 1
ATOM 545 C CA . ARG A 1 65 ? 2.156 -10.477 -27.156 1 86.81 65 ARG A CA 1
ATOM 546 C C . ARG A 1 65 ? 1.722 -9.195 -26.453 1 86.81 65 ARG A C 1
ATOM 548 O O . ARG A 1 65 ? 0.525 -8.922 -26.328 1 86.81 65 ARG A O 1
ATOM 555 N N . ALA A 1 66 ? 2.752 -8.531 -25.891 1 91.81 66 ALA A N 1
ATOM 556 C CA . ALA A 1 66 ? 2.455 -7.262 -25.234 1 91.81 66 ALA A CA 1
ATOM 557 C C . ALA A 1 66 ? 1.828 -6.27 -26.203 1 91.81 66 ALA A C 1
ATOM 559 O O . ALA A 1 66 ? 0.884 -5.559 -25.859 1 91.81 66 ALA A O 1
ATOM 560 N N . MET A 1 67 ? 2.332 -6.266 -27.406 1 93.38 67 MET A N 1
ATOM 561 C CA . MET A 1 67 ? 1.808 -5.367 -28.422 1 93.38 67 MET A CA 1
ATOM 562 C C . MET A 1 67 ? 0.362 -5.711 -28.766 1 93.38 67 MET A C 1
ATOM 564 O O . MET A 1 67 ? -0.488 -4.824 -28.859 1 93.38 67 MET A O 1
ATOM 568 N N . HIS A 1 68 ? 0.135 -6.961 -28.969 1 93 68 HIS A N 1
ATOM 569 C CA . HIS A 1 68 ? -1.218 -7.406 -29.281 1 93 68 HIS A CA 1
ATOM 570 C C . HIS A 1 68 ? -2.174 -7.113 -28.125 1 93 68 HIS A C 1
ATOM 572 O O . HIS A 1 68 ? -3.311 -6.688 -28.359 1 93 68 HIS A O 1
ATOM 578 N N . GLY A 1 69 ? -1.669 -7.387 -26.938 1 95 69 GLY A N 1
ATOM 579 C CA . GLY A 1 69 ? -2.486 -7.086 -25.781 1 95 69 GLY A CA 1
ATOM 580 C C . GLY A 1 69 ? -2.818 -5.613 -25.641 1 95 69 GLY A C 1
ATOM 581 O O . GLY A 1 69 ? -3.951 -5.25 -25.312 1 95 69 GLY A O 1
ATOM 582 N N . PHE A 1 70 ? -1.857 -4.824 -25.875 1 95.31 70 PHE A N 1
ATOM 583 C CA . PHE A 1 70 ? -2.061 -3.383 -25.828 1 95.31 70 PHE A CA 1
ATOM 584 C C . PHE A 1 70 ? -3.104 -2.949 -26.859 1 95.31 70 PHE A C 1
ATOM 586 O O . PHE A 1 70 ? -3.977 -2.133 -26.547 1 95.31 70 PHE A O 1
ATOM 593 N N . GLU A 1 71 ? -2.998 -3.502 -27.984 1 91.94 71 GLU A N 1
ATOM 594 C CA . GLU A 1 71 ? -3.951 -3.189 -29.047 1 91.94 71 GLU A CA 1
ATOM 595 C C . GLU A 1 71 ? -5.359 -3.65 -28.672 1 91.94 71 GLU A C 1
ATOM 597 O O . GLU A 1 71 ? -6.336 -2.945 -28.938 1 91.94 71 GLU A O 1
ATOM 602 N N . GLU A 1 72 ? -5.387 -4.781 -28.125 1 93.69 72 GLU A N 1
ATOM 603 C CA . GLU A 1 72 ? -6.676 -5.305 -27.688 1 93.69 72 GLU A CA 1
ATOM 604 C C . GLU A 1 72 ? -7.348 -4.359 -26.703 1 93.69 72 GLU A C 1
ATOM 606 O O . GLU A 1 72 ? -8.547 -4.102 -26.797 1 93.69 72 GLU A O 1
ATOM 611 N N . ILE A 1 73 ? -6.57 -3.838 -25.766 1 94.81 73 ILE A N 1
ATOM 612 C CA . ILE A 1 73 ? -7.098 -2.947 -24.734 1 94.81 73 ILE A CA 1
ATOM 613 C C . ILE A 1 73 ? -7.445 -1.596 -25.359 1 94.81 73 ILE A C 1
ATOM 615 O O . ILE A 1 73 ? -8.562 -1.097 -25.188 1 94.81 73 ILE A O 1
ATOM 619 N N . SER A 1 74 ? -6.574 -1.038 -26.141 1 91 74 SER A N 1
ATOM 620 C CA . SER A 1 74 ? -6.715 0.319 -26.656 1 91 74 SER A CA 1
ATOM 621 C C . SER A 1 74 ? -7.883 0.419 -27.625 1 91 74 SER A C 1
ATOM 623 O O . SER A 1 74 ? -8.539 1.457 -27.719 1 91 74 SER A O 1
ATOM 625 N N . THR A 1 75 ? -8.18 -0.727 -28.328 1 89.38 75 THR A N 1
ATOM 626 C CA . THR A 1 75 ? -9.273 -0.718 -29.297 1 89.38 75 THR A CA 1
ATOM 627 C C . THR A 1 75 ? -10.547 -1.291 -28.688 1 89.38 75 THR A C 1
ATOM 629 O O . THR A 1 75 ? -11.609 -1.268 -29.312 1 89.38 75 THR A O 1
ATOM 632 N N . ASN A 1 76 ? -10.383 -1.723 -27.453 1 91.06 76 ASN A N 1
ATOM 633 C CA . ASN A 1 76 ? -11.484 -2.428 -26.797 1 91.06 76 ASN A CA 1
ATOM 634 C C . ASN A 1 76 ? -12.07 -3.502 -27.703 1 91.06 76 ASN A C 1
ATOM 636 O O . ASN A 1 76 ? -13.281 -3.543 -27.922 1 91.06 76 ASN A O 1
ATOM 640 N N . TYR A 1 77 ? -11.258 -4.301 -28.188 1 81.12 77 TYR A N 1
ATOM 641 C CA . TYR A 1 77 ? -11.562 -5.266 -29.234 1 81.12 77 TYR A CA 1
ATOM 642 C C . TYR A 1 77 ? -12.734 -6.156 -28.844 1 81.12 77 TYR A C 1
ATOM 644 O O . TYR A 1 77 ? -13.625 -6.41 -29.656 1 81.12 77 TYR A O 1
ATOM 652 N N . ASN A 1 78 ? -12.836 -6.605 -27.656 1 83.06 78 ASN A N 1
ATOM 653 C CA . ASN A 1 78 ? -13.883 -7.535 -27.25 1 83.06 78 ASN A CA 1
ATOM 654 C C . ASN A 1 78 ? -14.984 -6.832 -26.453 1 83.06 78 ASN A C 1
ATOM 656 O O . ASN A 1 78 ? -15.938 -7.473 -26.016 1 83.06 78 ASN A O 1
ATOM 660 N N . GLY A 1 79 ? -14.805 -5.52 -26.203 1 87.12 79 GLY A N 1
ATOM 661 C CA . GLY A 1 79 ? -15.82 -4.727 -25.531 1 87.12 79 GLY A CA 1
ATOM 662 C C . GLY A 1 79 ? -15.828 -4.926 -24.031 1 87.12 79 GLY A C 1
ATOM 663 O O . GLY A 1 79 ? -16.766 -4.5 -23.344 1 87.12 79 GLY A O 1
ATOM 664 N N . LEU A 1 80 ? -14.781 -5.59 -23.562 1 89.06 80 LEU A N 1
ATOM 665 C CA . LEU A 1 80 ? -14.773 -5.922 -22.141 1 89.06 80 LEU A CA 1
ATOM 666 C C . LEU A 1 80 ? -14.031 -4.852 -21.344 1 89.06 80 LEU A C 1
ATOM 668 O O . LEU A 1 80 ? -14.148 -4.801 -20.109 1 89.06 80 LEU A O 1
ATOM 672 N N . PHE A 1 81 ? -13.359 -4.02 -22.047 1 93.25 81 PHE A N 1
ATOM 673 C CA . PHE A 1 81 ? -12.555 -3.033 -21.344 1 93.25 81 PHE A CA 1
ATOM 674 C C . PHE A 1 81 ? -13.352 -1.759 -21.094 1 93.25 81 PHE A C 1
ATOM 676 O O . PHE A 1 81 ? -14.055 -1.277 -21.984 1 93.25 81 PHE A O 1
ATOM 683 N N . THR A 1 82 ? -13.266 -1.27 -19.844 1 92.31 82 THR A N 1
ATOM 684 C CA . THR A 1 82 ? -13.906 0.001 -19.531 1 92.31 82 THR A CA 1
ATOM 685 C C . THR A 1 82 ? -13.164 1.162 -20.188 1 92.31 82 THR A C 1
ATOM 687 O O . THR A 1 82 ? -11.977 1.05 -20.484 1 92.31 82 THR A O 1
ATOM 690 N N . GLU A 1 83 ? -13.891 2.201 -20.359 1 89.19 83 GLU A N 1
ATOM 691 C CA . GLU A 1 83 ? -13.266 3.406 -20.891 1 89.19 83 GLU A CA 1
ATOM 692 C C . GLU A 1 83 ? -12.102 3.855 -20.016 1 89.19 83 GLU A C 1
ATOM 694 O O . GLU A 1 83 ? -11.055 4.262 -20.516 1 89.19 83 GLU A O 1
ATOM 699 N N . GLN A 1 84 ? -12.273 3.752 -18.75 1 90.69 84 GLN A N 1
ATOM 700 C CA . GLN A 1 84 ? -11.242 4.148 -17.797 1 90.69 84 GLN A CA 1
ATOM 701 C C . GLN A 1 84 ? -10 3.277 -17.938 1 90.69 84 GLN A C 1
ATOM 703 O O . GLN A 1 84 ? -8.875 3.777 -17.859 1 90.69 84 GLN A O 1
ATOM 708 N N . ALA A 1 85 ? -10.227 1.996 -18.125 1 93.88 85 ALA A N 1
ATOM 709 C CA . ALA A 1 85 ? -9.094 1.091 -18.297 1 93.88 85 ALA A CA 1
ATOM 710 C C . ALA A 1 85 ? -8.336 1.406 -19.594 1 93.88 85 ALA A C 1
ATOM 712 O O . ALA A 1 85 ? -7.102 1.364 -19.609 1 93.88 85 ALA A O 1
ATOM 713 N N . VAL A 1 86 ? -9.047 1.739 -20.625 1 91.88 86 VAL A N 1
ATOM 714 C CA . VAL A 1 86 ? -8.438 2.08 -21.906 1 91.88 86 VAL A CA 1
ATOM 715 C C . VAL A 1 86 ? -7.598 3.348 -21.766 1 91.88 86 VAL A C 1
ATOM 717 O O . VAL A 1 86 ? -6.422 3.367 -22.141 1 91.88 86 VAL A O 1
ATOM 720 N N . TYR A 1 87 ? -8.18 4.383 -21.141 1 88.56 87 TYR A N 1
ATOM 721 C CA . TYR A 1 87 ? -7.473 5.641 -20.938 1 88.56 87 TYR A CA 1
ATOM 722 C C . TYR A 1 87 ? -6.25 5.438 -20.062 1 88.56 87 TYR A C 1
ATOM 724 O O . TYR A 1 87 ? -5.203 6.047 -20.281 1 88.56 87 TYR A O 1
ATOM 732 N N . LEU A 1 88 ? -6.441 4.621 -19.078 1 94.19 88 LEU A N 1
ATOM 733 C CA . LEU A 1 88 ? -5.352 4.379 -18.125 1 94.19 88 LEU A CA 1
ATOM 734 C C . LEU A 1 88 ? -4.152 3.76 -18.828 1 94.19 88 LEU A C 1
ATOM 736 O O . LEU A 1 88 ? -3.035 4.277 -18.734 1 94.19 88 LEU A O 1
ATOM 740 N N . ILE A 1 89 ? -4.379 2.668 -19.562 1 95.06 89 ILE A N 1
ATOM 741 C CA . ILE A 1 89 ? -3.289 1.914 -20.172 1 95.06 89 ILE A CA 1
ATOM 742 C C . ILE A 1 89 ? -2.643 2.742 -21.281 1 95.06 89 ILE A C 1
ATOM 744 O O . ILE A 1 89 ? -1.416 2.783 -21.391 1 95.06 89 ILE A O 1
ATOM 748 N N . THR A 1 90 ? -3.41 3.436 -22.062 1 90.5 90 THR A N 1
ATOM 749 C CA . THR A 1 90 ? -2.867 4.285 -23.125 1 90.5 90 THR A CA 1
ATOM 750 C C . THR A 1 90 ? -2.082 5.449 -22.531 1 90.5 90 THR A C 1
ATOM 752 O O . THR A 1 90 ? -1.029 5.824 -23.047 1 90.5 90 THR A O 1
ATOM 755 N N . GLY A 1 91 ? -2.611 6.004 -21.438 1 90.44 91 GLY A N 1
ATOM 756 C CA . GLY A 1 91 ? -1.895 7.07 -20.75 1 90.44 91 GLY A CA 1
ATOM 757 C C . GLY A 1 91 ? -0.573 6.617 -20.156 1 90.44 91 GLY A C 1
ATOM 758 O O . GLY A 1 91 ? 0.413 7.359 -20.188 1 90.44 91 GLY A O 1
ATOM 759 N N . LEU A 1 92 ? -0.587 5.438 -19.609 1 93.12 92 LEU A N 1
ATOM 760 C CA . LEU A 1 92 ? 0.613 4.914 -18.969 1 93.12 92 LEU A CA 1
ATOM 761 C C . LEU A 1 92 ? 1.705 4.637 -20 1 93.12 92 LEU A C 1
ATOM 763 O O . LEU A 1 92 ? 2.893 4.629 -19.656 1 93.12 92 LEU A O 1
ATOM 767 N N . GLU A 1 93 ? 1.328 4.379 -21.219 1 90 93 GLU A N 1
ATOM 768 C CA . GLU A 1 93 ? 2.332 4.234 -22.281 1 90 93 GLU A CA 1
ATOM 769 C C . GLU A 1 93 ? 3.211 5.48 -22.375 1 90 93 GLU A C 1
ATOM 771 O O . GLU A 1 93 ? 4.426 5.375 -22.547 1 90 93 GLU A O 1
ATOM 776 N N . ASN A 1 94 ? 2.578 6.629 -22.234 1 83.81 94 ASN A N 1
ATOM 777 C CA . ASN A 1 94 ? 3.305 7.891 -22.312 1 83.81 94 ASN A CA 1
ATOM 778 C C . ASN A 1 94 ? 4.215 8.086 -21.109 1 83.81 94 ASN A C 1
ATOM 780 O O . ASN A 1 94 ? 5.277 8.703 -21.219 1 83.81 94 ASN A O 1
ATOM 784 N N . VAL A 1 95 ? 3.814 7.586 -20.031 1 88.31 95 VAL A N 1
ATOM 785 C CA . VAL A 1 95 ? 4.512 7.793 -18.766 1 88.31 95 VAL A CA 1
ATOM 786 C C . VAL A 1 95 ? 5.668 6.801 -18.641 1 88.31 95 VAL A C 1
ATOM 788 O O . VAL A 1 95 ? 6.773 7.172 -18.25 1 88.31 95 VAL A O 1
ATOM 791 N N . LEU A 1 96 ? 5.391 5.531 -18.984 1 90.44 96 LEU A N 1
ATOM 792 C CA . LEU A 1 96 ? 6.309 4.441 -18.688 1 90.44 96 LEU A CA 1
ATOM 793 C C . LEU A 1 96 ? 7.109 4.039 -19.922 1 90.44 96 LEU A C 1
ATOM 795 O O . LEU A 1 96 ? 8.133 3.365 -19.797 1 90.44 96 LEU A O 1
ATOM 799 N N . GLY A 1 97 ? 6.656 4.426 -21.094 1 88.38 97 GLY A N 1
ATOM 800 C CA . GLY A 1 97 ? 7.219 3.871 -22.328 1 88.38 97 GLY A CA 1
ATOM 801 C C . GLY A 1 97 ? 6.879 2.408 -22.531 1 88.38 97 GLY A C 1
ATOM 802 O O . GLY A 1 97 ? 6.254 1.784 -21.656 1 88.38 97 GLY A O 1
ATOM 803 N N . LYS A 1 98 ? 7.285 1.896 -23.688 1 90.44 98 LYS A N 1
ATOM 804 C CA . LYS A 1 98 ? 7.031 0.506 -24.062 1 90.44 98 LYS A CA 1
ATOM 805 C C . LYS A 1 98 ? 8.102 -0.417 -23.484 1 90.44 98 LYS A C 1
ATOM 807 O O . LYS A 1 98 ? 8.859 -1.042 -24.234 1 90.44 98 LYS A O 1
ATOM 812 N N . GLY A 1 99 ? 8.055 -0.472 -22.172 1 88.12 99 GLY A N 1
ATOM 813 C CA . GLY A 1 99 ? 9.031 -1.278 -21.469 1 88.12 99 GLY A CA 1
ATOM 814 C C . GLY A 1 99 ? 8.414 -2.424 -20.688 1 88.12 99 GLY A C 1
ATOM 815 O O . GLY A 1 99 ? 7.254 -2.777 -20.906 1 88.12 99 GLY A O 1
ATOM 816 N N . SER A 1 100 ? 9.195 -3.041 -19.797 1 88.12 100 SER A N 1
ATOM 817 C CA . SER A 1 100 ? 8.812 -4.238 -19.062 1 88.12 100 SER A CA 1
ATOM 818 C C . SER A 1 100 ? 7.609 -3.969 -18.156 1 88.12 100 SER A C 1
ATOM 820 O O . SER A 1 100 ? 6.711 -4.809 -18.047 1 88.12 100 SER A O 1
ATOM 822 N N . LEU A 1 101 ? 7.605 -2.816 -17.547 1 90.56 101 LEU A N 1
ATOM 823 C CA . LEU A 1 101 ? 6.52 -2.506 -16.625 1 90.56 101 LEU A CA 1
ATOM 824 C C . LEU A 1 101 ? 5.199 -2.363 -17.375 1 90.56 101 LEU A C 1
ATOM 826 O O . LEU A 1 101 ? 4.168 -2.863 -16.922 1 90.56 101 LEU A O 1
ATOM 830 N N . LEU A 1 102 ? 5.199 -1.66 -18.484 1 92.31 102 LEU A N 1
ATOM 831 C CA . LEU A 1 102 ? 3.967 -1.539 -19.25 1 92.31 102 LEU A CA 1
ATOM 832 C C . LEU A 1 102 ? 3.516 -2.898 -19.766 1 92.31 102 LEU A C 1
ATOM 834 O O . LEU A 1 102 ? 2.318 -3.199 -19.781 1 92.31 102 LEU A O 1
ATOM 838 N N . ALA A 1 103 ? 4.477 -3.703 -20.234 1 92.38 103 ALA A N 1
ATOM 839 C CA . ALA A 1 103 ? 4.148 -5.055 -20.688 1 92.38 103 ALA A CA 1
ATOM 840 C C . ALA A 1 103 ? 3.449 -5.844 -19.578 1 92.38 103 ALA A C 1
ATOM 842 O O . ALA A 1 103 ? 2.461 -6.539 -19.828 1 92.38 103 ALA A O 1
ATOM 843 N N . TYR A 1 104 ? 3.979 -5.715 -18.406 1 92.88 104 TYR A N 1
ATOM 844 C CA . TYR A 1 104 ? 3.395 -6.367 -17.234 1 92.88 104 TYR A CA 1
ATOM 845 C C . TYR A 1 104 ? 1.977 -5.871 -16.984 1 92.88 104 TYR A C 1
ATOM 847 O O . TYR A 1 104 ? 1.062 -6.668 -16.766 1 92.88 104 TYR A O 1
ATOM 855 N N . LEU A 1 105 ? 1.766 -4.59 -17.031 1 95.31 105 LEU A N 1
ATOM 856 C CA . LEU A 1 105 ? 0.463 -3.992 -16.75 1 95.31 105 LEU A CA 1
ATOM 857 C C . LEU A 1 105 ? -0.551 -4.383 -17.812 1 95.31 105 LEU A C 1
ATOM 859 O O . LEU A 1 105 ? -1.729 -4.59 -17.516 1 95.31 105 LEU A O 1
ATOM 863 N N . VAL A 1 106 ? -0.134 -4.445 -19.031 1 94.81 106 VAL A N 1
ATOM 864 C CA . VAL A 1 106 ? -0.998 -4.914 -20.109 1 94.81 106 VAL A CA 1
ATOM 865 C C . VAL A 1 106 ? -1.448 -6.344 -19.828 1 94.81 106 VAL A C 1
ATOM 867 O O . VAL A 1 106 ? -2.643 -6.648 -19.891 1 94.81 106 VAL A O 1
ATOM 870 N N . SER A 1 107 ? -0.491 -7.207 -19.5 1 94.5 107 SER A N 1
ATOM 871 C CA . SER A 1 107 ? -0.789 -8.602 -19.203 1 94.5 107 SER A CA 1
ATOM 872 C C . SER A 1 107 ? -1.793 -8.719 -18.062 1 94.5 107 SER A C 1
ATOM 874 O O . SER A 1 107 ? -2.766 -9.469 -18.156 1 94.5 107 SER A O 1
ATOM 876 N N . MET A 1 108 ? -1.559 -7.953 -17.047 1 96.44 108 MET A N 1
ATOM 877 C CA . MET A 1 108 ? -2.418 -8.008 -15.867 1 96.44 108 MET A CA 1
ATOM 878 C C . MET A 1 108 ? -3.799 -7.438 -16.172 1 96.44 108 MET A C 1
ATOM 880 O O . MET A 1 108 ? -4.809 -7.949 -15.68 1 96.44 108 MET A O 1
ATOM 884 N N . THR A 1 109 ? -3.889 -6.387 -16.938 1 97.31 109 THR A N 1
ATOM 885 C CA . THR A 1 109 ? -5.172 -5.781 -17.281 1 97.31 109 THR A CA 1
ATOM 886 C C . THR A 1 109 ? -6.051 -6.77 -18.047 1 97.31 109 THR A C 1
ATOM 888 O O 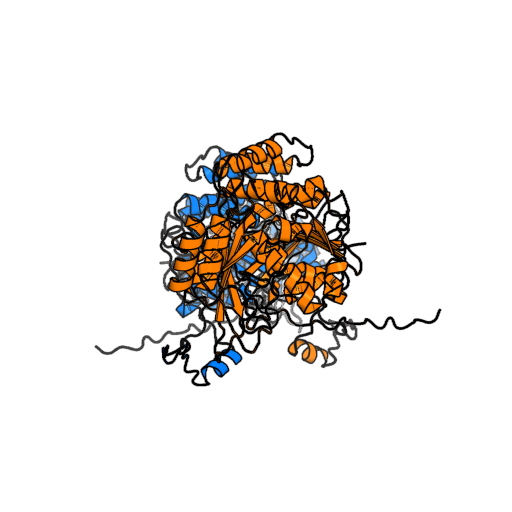. THR A 1 109 ? -7.246 -6.895 -17.75 1 97.31 109 THR A O 1
ATOM 891 N N . LEU A 1 110 ? -5.477 -7.461 -19.016 1 96.88 110 LEU A N 1
ATOM 892 C CA . LEU A 1 110 ? -6.211 -8.477 -19.766 1 96.88 110 LEU A CA 1
ATOM 893 C C . LEU A 1 110 ? -6.801 -9.523 -18.812 1 96.88 110 LEU A C 1
ATOM 895 O O . LEU A 1 110 ? -7.98 -9.859 -18.906 1 96.88 110 LEU A O 1
ATOM 899 N N . ARG A 1 111 ? -6.02 -9.93 -17.891 1 97.75 111 ARG A N 1
ATOM 900 C CA . ARG A 1 111 ? -6.402 -11.023 -17 1 97.75 111 ARG A CA 1
ATOM 901 C C . ARG A 1 111 ? -7.383 -10.539 -15.938 1 97.75 111 ARG A C 1
ATOM 903 O O . ARG A 1 111 ? -8.352 -11.234 -15.625 1 97.75 111 ARG A O 1
ATOM 910 N N . ILE A 1 112 ? -7.129 -9.352 -15.406 1 98.56 112 ILE A N 1
ATOM 911 C CA . ILE A 1 112 ? -8.023 -8.805 -14.391 1 98.56 112 ILE A CA 1
ATOM 912 C C . ILE A 1 112 ? -9.398 -8.555 -14.992 1 98.56 112 ILE A C 1
ATOM 914 O O . ILE A 1 112 ? -10.422 -8.766 -14.336 1 98.56 112 ILE A O 1
ATOM 918 N N . THR A 1 113 ? -9.453 -8.148 -16.219 1 98.38 113 THR A N 1
ATOM 919 C CA . THR A 1 113 ? -10.719 -7.949 -16.922 1 98.38 113 THR A CA 1
ATOM 920 C C . THR A 1 113 ? -11.477 -9.266 -17.047 1 98.38 113 THR A C 1
ATOM 922 O O . THR A 1 113 ? -12.68 -9.32 -16.812 1 98.38 113 THR A O 1
ATOM 925 N N . GLU A 1 114 ? -10.766 -10.32 -17.422 1 98.38 114 GLU A N 1
ATOM 926 C CA . GLU A 1 114 ? -11.391 -11.641 -17.516 1 98.38 114 GLU A CA 1
ATOM 927 C C . GLU A 1 114 ? -11.836 -12.141 -16.141 1 98.38 114 GLU A C 1
ATOM 929 O O . GLU A 1 114 ? -12.875 -12.789 -16.031 1 98.38 114 GLU A O 1
ATOM 934 N N . ILE A 1 115 ? -11.07 -11.875 -15.148 1 98.81 115 ILE A N 1
ATOM 935 C CA . ILE A 1 115 ? -11.43 -12.273 -13.789 1 98.81 115 ILE A CA 1
ATOM 936 C C . ILE A 1 115 ? -12.719 -11.57 -13.375 1 98.81 115 ILE A C 1
ATOM 938 O O . ILE A 1 115 ? -13.602 -12.18 -12.766 1 98.81 115 ILE A O 1
ATOM 942 N N . HIS A 1 116 ? -12.781 -10.273 -13.672 1 98.69 116 HIS A N 1
ATOM 943 C CA . HIS A 1 116 ? -14.023 -9.555 -13.414 1 98.69 116 HIS A CA 1
ATOM 944 C C . HIS A 1 116 ? -15.203 -10.227 -14.109 1 98.69 116 HIS A C 1
ATOM 946 O O . HIS A 1 116 ? -16.266 -10.398 -13.516 1 98.69 116 HIS A O 1
ATOM 952 N N . ARG A 1 117 ? -15.031 -10.633 -15.375 1 98.06 117 ARG A N 1
ATOM 953 C CA . ARG A 1 117 ? -16.094 -11.25 -16.172 1 98.06 117 ARG A CA 1
ATOM 954 C C . ARG A 1 117 ? -16.578 -12.539 -15.523 1 98.06 117 ARG A C 1
ATOM 956 O O . ARG A 1 117 ? -17.781 -12.789 -15.477 1 98.06 117 ARG A O 1
ATOM 963 N N . VAL A 1 118 ? -15.703 -13.344 -14.984 1 98.69 118 VAL A N 1
ATOM 964 C CA . VAL A 1 118 ? -16.078 -14.688 -14.539 1 98.69 118 VAL A CA 1
ATOM 965 C C . VAL A 1 118 ? -16.609 -14.633 -13.109 1 98.69 118 VAL A C 1
ATOM 967 O O . VAL A 1 118 ? -17.266 -15.578 -12.648 1 98.69 118 VAL A O 1
ATOM 970 N N . LEU A 1 119 ? -16.328 -13.578 -12.359 1 98.75 119 LEU A N 1
ATOM 971 C CA . LEU A 1 119 ? -16.828 -13.438 -10.992 1 98.75 119 LEU A CA 1
ATOM 972 C C . LEU A 1 119 ? -18.328 -13.227 -10.984 1 98.75 119 LEU A C 1
ATOM 974 O O . LEU A 1 119 ? -18.859 -12.492 -11.82 1 98.75 119 LEU A O 1
ATOM 978 N N . LYS A 1 120 ? -19.031 -13.859 -10.016 1 98.69 120 LYS A N 1
ATOM 979 C CA . LYS A 1 120 ? -20.438 -13.562 -9.75 1 98.69 120 LYS A CA 1
ATOM 980 C C . LYS A 1 120 ? -20.609 -12.156 -9.195 1 98.69 120 LYS A C 1
ATOM 982 O O . LYS A 1 120 ? -19.672 -11.586 -8.625 1 98.69 120 LYS A O 1
ATOM 987 N N . PRO A 1 121 ? -21.797 -11.586 -9.266 1 97.94 121 PRO A N 1
ATOM 988 C CA . PRO A 1 121 ? -22.031 -10.227 -8.773 1 97.94 121 PRO A CA 1
ATOM 989 C C . PRO A 1 121 ? -21.703 -10.062 -7.289 1 97.94 121 PRO A C 1
ATOM 991 O O . PRO A 1 121 ? -21.312 -8.977 -6.855 1 97.94 121 PRO A O 1
ATOM 994 N N . THR A 1 122 ? -21.75 -11.133 -6.535 1 98 122 THR A N 1
ATOM 995 C CA . THR A 1 122 ? -21.469 -11.094 -5.105 1 98 122 THR A CA 1
ATOM 996 C C . THR A 1 122 ? -20.047 -11.547 -4.824 1 98 122 THR A C 1
ATOM 998 O O . THR A 1 122 ? -19.656 -11.719 -3.664 1 98 122 THR A O 1
ATOM 1001 N N . GLY A 1 123 ? -19.281 -11.797 -5.938 1 98.62 123 GLY A N 1
ATOM 1002 C CA . GLY A 1 123 ? -17.953 -12.375 -5.805 1 98.62 123 GLY A CA 1
ATOM 1003 C C . GLY A 1 123 ? -16.906 -11.359 -5.391 1 98.62 123 GLY A C 1
ATOM 1004 O O . GLY A 1 123 ? -17.062 -10.164 -5.633 1 98.62 123 GLY A O 1
ATOM 1005 N N . SER A 1 124 ? -15.875 -11.859 -4.711 1 98.75 124 SER A N 1
ATOM 1006 C CA . SER A 1 124 ? -14.734 -11.047 -4.293 1 98.75 124 SER A CA 1
ATOM 1007 C C . SER A 1 124 ? -13.461 -11.477 -5.016 1 98.75 124 SER A C 1
ATOM 1009 O O . SER A 1 124 ? -13.328 -12.633 -5.43 1 98.75 124 SER A O 1
ATOM 1011 N N . PHE A 1 125 ? -12.586 -10.523 -5.215 1 98.88 125 PHE A N 1
ATOM 1012 C CA . PHE A 1 125 ? -11.289 -10.742 -5.84 1 98.88 125 PHE A CA 1
ATOM 1013 C C . PHE A 1 125 ? -10.164 -10.281 -4.922 1 98.88 125 PHE A C 1
ATOM 1015 O O . PHE A 1 125 ? -10.188 -9.164 -4.414 1 98.88 125 PHE A O 1
ATOM 1022 N N . TYR A 1 126 ? -9.211 -11.203 -4.656 1 98.94 126 TYR A N 1
ATOM 1023 C CA . TYR A 1 126 ? -7.996 -10.906 -3.908 1 98.94 126 TYR A CA 1
ATOM 1024 C C . TYR A 1 126 ? -6.77 -10.969 -4.812 1 98.94 126 TYR A C 1
ATOM 1026 O O . TYR A 1 126 ? -6.473 -12.016 -5.395 1 98.94 126 TYR A O 1
ATOM 1034 N N . LEU A 1 127 ? -6.07 -9.883 -4.969 1 98.62 127 LEU A N 1
ATOM 1035 C CA . LEU A 1 127 ? -4.828 -9.828 -5.734 1 98.62 127 LEU A CA 1
ATOM 1036 C C . LEU A 1 127 ? -3.629 -9.648 -4.809 1 98.62 127 LEU A C 1
ATOM 1038 O O . LEU A 1 127 ? -3.492 -8.609 -4.16 1 98.62 127 LEU A O 1
ATOM 1042 N N . HIS A 1 128 ? -2.809 -10.68 -4.742 1 97.75 128 HIS A N 1
ATOM 1043 C CA . HIS A 1 128 ? -1.584 -10.648 -3.949 1 97.75 128 HIS A CA 1
ATOM 1044 C C . HIS A 1 128 ? -0.469 -9.914 -4.688 1 97.75 128 HIS A C 1
ATOM 1046 O O . HIS A 1 128 ? -0.187 -10.219 -5.852 1 97.75 128 HIS A O 1
ATOM 1052 N N . CYS A 1 129 ? 0.139 -8.867 -4.035 1 94.44 129 CYS A N 1
ATOM 1053 C CA . CYS A 1 129 ? 1.187 -8.055 -4.637 1 94.44 129 CYS A CA 1
ATOM 1054 C C . CYS A 1 129 ? 2.334 -7.832 -3.658 1 94.44 129 CYS A C 1
ATOM 1056 O O . CYS A 1 129 ? 2.188 -8.07 -2.459 1 94.44 129 CYS A O 1
ATOM 1058 N N . ASP A 1 130 ? 3.43 -7.477 -4.172 1 90.62 130 ASP A N 1
ATOM 1059 C CA . ASP A 1 130 ? 4.441 -6.812 -3.354 1 90.62 130 ASP A CA 1
ATOM 1060 C C . ASP A 1 130 ? 4.414 -5.301 -3.566 1 90.62 130 ASP A C 1
ATOM 1062 O O . ASP A 1 130 ? 3.65 -4.801 -4.395 1 90.62 130 ASP A O 1
ATOM 1066 N N . PRO A 1 131 ? 5.176 -4.57 -2.875 1 90.44 131 PRO A N 1
ATOM 1067 C CA . PRO A 1 131 ? 5.094 -3.111 -2.943 1 90.44 131 PRO A CA 1
ATOM 1068 C C . PRO A 1 131 ? 5.629 -2.551 -4.262 1 90.44 131 PRO A C 1
ATOM 1070 O O . PRO A 1 131 ? 5.422 -1.374 -4.562 1 90.44 131 PRO A O 1
ATOM 1073 N N . THR A 1 132 ? 6.254 -3.254 -5.07 1 86 132 THR A N 1
ATOM 1074 C CA . THR A 1 132 ? 7 -2.738 -6.215 1 86 132 THR A CA 1
ATOM 1075 C C . THR A 1 132 ? 6.059 -2.148 -7.258 1 86 132 THR A C 1
ATOM 1077 O O . THR A 1 132 ? 6.258 -1.022 -7.719 1 86 132 THR A O 1
ATOM 1080 N N . ALA A 1 133 ? 5.008 -2.914 -7.66 1 90.19 133 ALA A N 1
ATOM 1081 C CA . ALA A 1 133 ? 4.133 -2.451 -8.734 1 90.19 133 ALA A CA 1
ATOM 1082 C C . ALA A 1 133 ? 2.676 -2.418 -8.281 1 90.19 133 ALA A C 1
ATOM 1084 O O . ALA A 1 133 ? 1.772 -2.193 -9.094 1 90.19 133 ALA A O 1
ATOM 1085 N N . SER A 1 134 ? 2.479 -2.545 -7.035 1 95.12 134 SER A N 1
ATOM 1086 C CA . SER A 1 134 ? 1.122 -2.65 -6.508 1 95.12 134 SER A CA 1
ATOM 1087 C C . SER A 1 134 ? 0.323 -1.38 -6.777 1 95.12 134 SER A C 1
ATOM 1089 O O . SER A 1 134 ? -0.886 -1.438 -7.008 1 95.12 134 SER A O 1
ATOM 1091 N N . HIS A 1 135 ? 0.967 -0.225 -6.75 1 95.06 135 HIS A N 1
ATOM 1092 C CA . HIS A 1 135 ? 0.268 1.035 -6.973 1 95.06 135 HIS A CA 1
ATOM 1093 C C . HIS A 1 135 ? -0.292 1.111 -8.391 1 95.06 135 HIS A C 1
ATOM 1095 O O . HIS A 1 135 ? -1.394 1.625 -8.602 1 95.06 135 HIS A O 1
ATOM 1101 N N . TYR A 1 136 ? 0.366 0.559 -9.391 1 95 136 TYR A N 1
ATOM 1102 C CA . TYR A 1 136 ? -0.143 0.488 -10.758 1 95 136 TYR A CA 1
ATOM 1103 C C . TYR A 1 136 ? -1.296 -0.503 -10.859 1 95 136 TYR A C 1
ATOM 1105 O O . TYR A 1 136 ? -2.299 -0.232 -11.523 1 95 136 TYR A O 1
ATOM 1113 N N . LEU A 1 137 ? -1.129 -1.619 -10.211 1 96.81 137 LEU A N 1
ATOM 1114 C CA . LEU A 1 137 ? -2.164 -2.646 -10.25 1 96.81 137 LEU A CA 1
ATOM 1115 C C . LEU A 1 137 ? -3.457 -2.141 -9.617 1 96.81 137 LEU A C 1
ATOM 1117 O O . LEU A 1 137 ? -4.551 -2.482 -10.07 1 96.81 137 LEU A O 1
ATOM 1121 N N . LYS A 1 138 ? -3.291 -1.406 -8.547 1 97.56 138 LYS A N 1
ATOM 1122 C CA . LYS A 1 138 ? -4.484 -0.851 -7.91 1 97.56 138 LYS A CA 1
ATOM 1123 C C . LYS A 1 138 ? -5.23 0.075 -8.867 1 97.56 138 LYS A C 1
ATOM 1125 O O . LYS A 1 138 ? -6.465 0.124 -8.852 1 97.56 138 LYS A O 1
ATOM 1130 N N . LEU A 1 139 ? -4.559 0.867 -9.711 1 96.62 139 LEU A N 1
ATOM 1131 C CA . LEU A 1 139 ? -5.203 1.69 -10.727 1 96.62 139 LEU A CA 1
ATOM 1132 C C . LEU A 1 139 ? -6.012 0.83 -11.688 1 96.62 139 LEU A C 1
ATOM 1134 O O . LEU A 1 139 ? -7.148 1.172 -12.031 1 96.62 139 LEU A O 1
ATOM 1138 N N . VAL A 1 140 ? -5.383 -0.231 -12.102 1 97.56 140 VAL A N 1
ATOM 1139 C CA . VAL A 1 140 ? -6.051 -1.145 -13.023 1 97.56 140 VAL A CA 1
ATOM 1140 C C . VAL A 1 140 ? -7.305 -1.716 -12.367 1 97.56 140 VAL A C 1
ATOM 1142 O O . VAL A 1 140 ? -8.375 -1.753 -12.977 1 97.56 140 VAL A O 1
ATOM 1145 N N . LEU A 1 141 ? -7.16 -2.131 -11.148 1 98.44 141 LEU A N 1
ATOM 1146 C CA . LEU A 1 141 ? -8.281 -2.697 -10.398 1 98.44 141 LEU A CA 1
ATOM 1147 C C . LEU A 1 141 ? -9.414 -1.688 -10.273 1 98.44 141 LEU A C 1
ATOM 1149 O O . LEU A 1 141 ? -10.578 -2.033 -10.477 1 98.44 141 LEU A O 1
ATOM 1153 N N . ASP A 1 142 ? -9.078 -0.447 -9.898 1 96.12 142 ASP A N 1
ATOM 1154 C CA . ASP A 1 142 ? -10.094 0.598 -9.797 1 96.12 142 ASP A CA 1
ATOM 1155 C C . ASP A 1 142 ? -10.805 0.796 -11.133 1 96.12 142 ASP A C 1
ATOM 1157 O O . ASP A 1 142 ? -12.039 0.903 -11.172 1 96.12 142 ASP A O 1
ATOM 1161 N N . ALA A 1 143 ? -10.055 0.843 -12.172 1 95.19 143 ALA A N 1
ATOM 1162 C CA . ALA A 1 143 ? -10.594 1.102 -13.508 1 95.19 143 ALA A CA 1
ATOM 1163 C C . ALA A 1 143 ? -11.516 -0.028 -13.953 1 95.19 143 ALA A C 1
ATOM 1165 O O . ALA A 1 143 ? -12.508 0.207 -14.648 1 95.19 143 ALA A O 1
ATOM 1166 N N . VAL A 1 144 ? -11.219 -1.251 -13.523 1 97.56 144 VAL A N 1
ATOM 1167 C CA . VAL A 1 144 ? -11.977 -2.408 -13.992 1 97.56 144 VAL A CA 1
ATOM 1168 C C . VAL A 1 144 ? -13.164 -2.656 -13.062 1 97.56 144 VAL A C 1
ATOM 1170 O O . VAL A 1 144 ? -14.289 -2.869 -13.516 1 97.56 144 VAL A O 1
ATOM 1173 N N . PHE A 1 145 ? -13.008 -2.6 -11.789 1 97.94 145 PHE A N 1
ATOM 1174 C CA . PHE A 1 145 ? -14.039 -3.002 -10.844 1 97.94 145 PHE A CA 1
ATOM 1175 C C . PHE A 1 145 ? -14.922 -1.816 -10.469 1 97.94 145 PHE A C 1
ATOM 1177 O O . PHE A 1 145 ? -16.141 -1.898 -10.562 1 97.94 145 PHE A O 1
ATOM 1184 N N . CYS A 1 146 ? -14.289 -0.705 -10.07 1 94.62 146 CYS A N 1
ATOM 1185 C CA . CYS A 1 146 ? -15.047 0.396 -9.492 1 94.62 146 CYS A CA 1
ATOM 1186 C C . CYS A 1 146 ? -15.844 1.135 -10.555 1 94.62 146 CYS A C 1
ATOM 1188 O O . CYS A 1 146 ? -16.938 1.627 -10.289 1 94.62 146 CYS A O 1
ATOM 1190 N N . SER A 1 147 ? -15.359 1.186 -11.719 1 90 147 SER A N 1
ATOM 1191 C CA . SER A 1 147 ? -16.062 1.862 -12.805 1 90 147 SER A CA 1
ATOM 1192 C C . SER A 1 147 ? -17.297 1.09 -13.234 1 90 147 SER A C 1
ATOM 1194 O O . SER A 1 147 ? -18.141 1.617 -13.953 1 90 147 SER A O 1
ATOM 1196 N N . GLN A 1 148 ? -17.406 -0.145 -12.758 1 94.06 148 GLN A N 1
ATOM 1197 C CA . GLN A 1 148 ? -18.531 -0.986 -13.156 1 94.06 148 GLN A CA 1
ATOM 1198 C C . GLN A 1 148 ? -19.438 -1.295 -11.969 1 94.06 148 GLN A C 1
ATOM 1200 O O . GLN A 1 148 ? -20.188 -2.271 -11.992 1 94.06 148 GLN A O 1
ATOM 1205 N N . GLY A 1 149 ? -19.266 -0.52 -10.945 1 92.88 149 GLY A N 1
ATOM 1206 C CA . GLY A 1 149 ? -20.172 -0.631 -9.828 1 92.88 149 GLY A CA 1
ATOM 1207 C C . GLY A 1 149 ? -19.609 -1.447 -8.68 1 92.88 149 GLY A C 1
ATOM 1208 O O . GLY A 1 149 ? -20.234 -1.554 -7.621 1 92.88 149 GLY A O 1
ATOM 1209 N N . GLY A 1 150 ? -18.406 -2.039 -8.906 1 96.69 150 GLY A N 1
ATOM 1210 C CA . GLY A 1 150 ? -17.734 -2.734 -7.824 1 96.69 150 GLY A CA 1
ATOM 1211 C C . GLY A 1 150 ? -17.078 -1.796 -6.828 1 96.69 150 GLY A C 1
ATOM 1212 O O . GLY A 1 150 ? -17.156 -0.574 -6.973 1 96.69 150 GLY A O 1
ATOM 1213 N N . ASN A 1 151 ? -16.438 -2.424 -5.727 1 94.81 151 ASN A N 1
ATOM 1214 C CA . ASN A 1 151 ? -15.867 -1.613 -4.656 1 94.81 151 ASN A CA 1
ATOM 1215 C C . ASN A 1 151 ? -14.461 -2.07 -4.293 1 94.81 151 ASN A C 1
ATOM 1217 O O . ASN A 1 151 ? -14.164 -3.268 -4.309 1 94.81 151 ASN A O 1
ATOM 1221 N N . PHE A 1 152 ? -13.695 -1.039 -4.09 1 96.12 152 PHE A N 1
ATOM 1222 C CA . PHE A 1 152 ? -12.492 -1.294 -3.301 1 96.12 152 PHE A CA 1
ATOM 1223 C C . PHE A 1 152 ? -12.844 -1.53 -1.838 1 96.12 152 PHE A C 1
ATOM 1225 O O . PHE A 1 152 ? -13.414 -0.656 -1.182 1 96.12 152 PHE A O 1
ATOM 1232 N N . LEU A 1 153 ? -12.484 -2.695 -1.346 1 95.19 153 LEU A N 1
ATOM 1233 C CA . LEU A 1 153 ? -12.914 -3.053 0.001 1 95.19 153 LEU A CA 1
ATOM 1234 C C . LEU A 1 153 ? -11.773 -2.881 1 1 95.19 153 LEU A C 1
ATOM 1236 O O . LEU A 1 153 ? -11.93 -2.191 2.012 1 95.19 153 LEU A O 1
ATOM 1240 N N . ASN A 1 154 ? -10.578 -3.502 0.688 1 94.75 154 ASN A N 1
ATOM 1241 C CA . ASN A 1 154 ? -9.445 -3.439 1.603 1 94.75 154 ASN A CA 1
ATOM 1242 C C . ASN A 1 154 ? -8.117 -3.518 0.853 1 94.75 154 ASN A C 1
ATOM 1244 O O . ASN A 1 154 ? -8.039 -4.102 -0.229 1 94.75 154 ASN A O 1
ATOM 1248 N N . GLU A 1 155 ? -7.211 -2.795 1.396 1 96.81 155 GLU A N 1
ATOM 1249 C CA . GLU A 1 155 ? -5.797 -3.111 1.214 1 96.81 155 GLU A CA 1
ATOM 1250 C C . GLU A 1 155 ? -5.25 -3.893 2.404 1 96.81 155 GLU A C 1
ATOM 1252 O O . GLU A 1 155 ? -4.934 -3.311 3.443 1 96.81 155 GLU A O 1
ATOM 1257 N N . ILE A 1 156 ? -5.172 -5.203 2.256 1 98.31 156 ILE A N 1
ATOM 1258 C CA . ILE A 1 156 ? -4.73 -6.078 3.336 1 98.31 156 ILE A CA 1
ATOM 1259 C C . ILE A 1 156 ? -3.203 -6.141 3.354 1 98.31 156 ILE A C 1
ATOM 1261 O O . ILE A 1 156 ? -2.57 -6.316 2.311 1 98.31 156 ILE A O 1
ATOM 1265 N N . ILE A 1 157 ? -2.625 -5.922 4.5 1 98.56 157 ILE A N 1
ATOM 1266 C CA . ILE A 1 157 ? -1.177 -5.984 4.664 1 98.56 157 ILE A CA 1
ATOM 1267 C C . ILE A 1 157 ? -0.791 -7.312 5.312 1 98.56 157 ILE A C 1
ATOM 1269 O O . ILE A 1 157 ? -1.182 -7.59 6.449 1 98.56 157 ILE A O 1
ATOM 1273 N N . TRP A 1 158 ? -0.065 -8.18 4.566 1 98.25 158 TRP A N 1
ATOM 1274 C CA . TRP A 1 158 ? 0.527 -9.375 5.148 1 98.25 158 TRP A CA 1
ATOM 1275 C C . TRP A 1 158 ? 1.903 -9.078 5.73 1 98.25 158 TRP A C 1
ATOM 1277 O O . TRP A 1 158 ? 2.861 -8.844 4.988 1 98.25 158 TRP A O 1
ATOM 1287 N N . CYS A 1 159 ? 1.979 -9.07 7.031 1 97.56 159 CYS A N 1
ATOM 1288 C CA . CYS A 1 159 ? 3.201 -8.766 7.766 1 97.56 159 CYS A CA 1
ATOM 1289 C C . CYS A 1 159 ? 3.902 -10.039 8.219 1 97.56 159 CYS A C 1
ATOM 1291 O O . CYS A 1 159 ? 3.256 -10.969 8.703 1 97.56 159 CYS A O 1
ATOM 1293 N N . TYR A 1 160 ? 5.168 -10.094 8.016 1 94.62 160 TYR A N 1
ATOM 1294 C CA . TYR A 1 160 ? 5.934 -11.258 8.461 1 94.62 160 TYR A CA 1
ATOM 1295 C C . TYR A 1 160 ? 7.344 -10.852 8.875 1 94.62 160 TYR A C 1
ATOM 1297 O O . TYR A 1 160 ? 7.711 -9.68 8.789 1 94.62 160 TYR A O 1
ATOM 1305 N N . ARG A 1 161 ? 8.016 -11.773 9.508 1 88.38 161 ARG A N 1
ATOM 1306 C CA . ARG A 1 161 ? 9.398 -11.578 9.953 1 88.38 161 ARG A CA 1
ATOM 1307 C C . ARG A 1 161 ? 10.344 -12.5 9.188 1 88.38 161 ARG A C 1
ATOM 1309 O O . ARG A 1 161 ? 9.906 -13.398 8.469 1 88.38 161 ARG A O 1
ATOM 1316 N N . GLY A 1 162 ? 11.609 -12.125 9.18 1 79.5 162 GLY A N 1
ATOM 1317 C CA . GLY A 1 162 ? 12.57 -12.969 8.492 1 79.5 162 GLY A CA 1
ATOM 1318 C C . GLY A 1 162 ? 14.008 -12.508 8.68 1 79.5 162 GLY A C 1
ATOM 1319 O O . GLY A 1 162 ? 14.266 -11.562 9.422 1 79.5 162 GLY A O 1
ATOM 1320 N N . ALA A 1 163 ? 14.82 -13.297 8.031 1 71.12 163 ALA A N 1
ATOM 1321 C CA . ALA A 1 163 ? 16.25 -13.008 8.094 1 71.12 163 ALA A CA 1
ATOM 1322 C C . ALA A 1 163 ? 16.688 -12.18 6.883 1 71.12 163 ALA A C 1
ATOM 1324 O O . ALA A 1 163 ? 15.898 -11.906 5.988 1 71.12 163 ALA A O 1
ATOM 1325 N N . GLY A 1 164 ? 17.875 -11.672 6.961 1 75.44 164 GLY A N 1
ATOM 1326 C CA . GLY A 1 164 ? 18.453 -10.938 5.848 1 75.44 164 GLY A CA 1
ATOM 1327 C C . GLY A 1 164 ? 18.031 -9.477 5.816 1 75.44 164 GLY A C 1
ATOM 1328 O O . GLY A 1 164 ? 16.922 -9.156 5.41 1 75.44 164 GLY A O 1
ATOM 1329 N N . TYR A 1 165 ? 18.719 -8.688 6.371 1 80.94 165 TYR A N 1
ATOM 1330 C CA . TYR A 1 165 ? 18.422 -7.262 6.422 1 80.94 165 TYR A CA 1
ATOM 1331 C C . TYR A 1 165 ? 19.406 -6.461 5.598 1 80.94 165 TYR A C 1
ATOM 1333 O O . TYR A 1 165 ? 20.609 -6.77 5.586 1 80.94 165 TYR A O 1
ATOM 1341 N N . PRO A 1 166 ? 18.781 -5.484 4.918 1 84.38 166 PRO A N 1
ATOM 1342 C CA . PRO A 1 166 ? 19.719 -4.566 4.25 1 84.38 166 PRO A CA 1
ATOM 1343 C C . PRO A 1 166 ? 20.578 -3.791 5.234 1 84.38 166 PRO A C 1
ATOM 1345 O O . PRO A 1 166 ? 20.203 -3.615 6.395 1 84.38 166 PRO A O 1
ATOM 1348 N N . LYS A 1 167 ? 21.688 -3.373 4.82 1 83 167 LYS A N 1
ATOM 1349 C CA . LYS A 1 167 ? 22.625 -2.689 5.699 1 83 167 LYS A CA 1
ATOM 1350 C C . LYS A 1 167 ? 22.094 -1.322 6.117 1 83 167 LYS A C 1
ATOM 1352 O O . LYS A 1 167 ? 22.234 -0.929 7.281 1 83 167 LYS A O 1
ATOM 1357 N N . LYS A 1 168 ? 21.5 -0.578 5.164 1 88.19 168 LYS A N 1
ATOM 1358 C CA . LYS A 1 168 ? 21.156 0.81 5.469 1 88.19 168 LYS A CA 1
ATOM 1359 C C . LYS A 1 168 ? 19.703 1.104 5.133 1 88.19 168 LYS A C 1
ATOM 1361 O O . LYS A 1 168 ? 19.406 2.094 4.465 1 88.19 168 LYS A O 1
ATOM 1366 N N . ASP A 1 169 ? 18.781 0.19 5.719 1 93.75 169 ASP A N 1
ATOM 1367 C CA . ASP A 1 169 ? 17.375 0.407 5.426 1 93.75 169 ASP A CA 1
ATOM 1368 C C . ASP A 1 169 ? 16.484 -0.429 6.34 1 93.75 169 ASP A C 1
ATOM 1370 O O . ASP A 1 169 ? 16.969 -1.326 7.035 1 93.75 169 ASP A O 1
ATOM 1374 N N . PHE A 1 170 ? 15.25 -0.088 6.371 1 96.06 170 PHE A N 1
ATOM 1375 C CA . PHE A 1 170 ? 14.273 -0.946 7.035 1 96.06 170 PHE A CA 1
ATOM 1376 C C . PHE A 1 170 ? 14.109 -2.262 6.285 1 96.06 170 PHE A C 1
ATOM 1378 O O . PHE A 1 170 ? 14.156 -2.291 5.055 1 96.06 170 PHE A O 1
ATOM 1385 N N . GLY A 1 171 ? 13.977 -3.338 7.082 1 94.25 171 GLY A N 1
ATOM 1386 C CA . GLY A 1 171 ? 13.758 -4.629 6.449 1 94.25 171 GLY A CA 1
ATOM 1387 C C . GLY A 1 171 ? 12.414 -4.719 5.742 1 94.25 171 GLY A C 1
ATOM 1388 O O . GLY A 1 171 ? 11.375 -4.398 6.32 1 94.25 171 GLY A O 1
ATOM 1389 N N . ARG A 1 172 ? 12.406 -5.062 4.465 1 92.81 172 ARG A N 1
ATOM 1390 C CA . ARG A 1 172 ? 11.18 -5.273 3.707 1 92.81 172 ARG A CA 1
ATOM 1391 C C . ARG A 1 172 ? 10.516 -6.59 4.102 1 92.81 172 ARG A C 1
ATOM 1393 O O . ARG A 1 172 ? 10.984 -7.664 3.725 1 92.81 172 ARG A O 1
ATOM 1400 N N . ARG A 1 173 ? 9.383 -6.465 4.844 1 95.31 173 ARG A N 1
ATOM 1401 C CA . ARG A 1 173 ? 8.797 -7.66 5.445 1 95.31 173 ARG A CA 1
ATOM 1402 C C . ARG A 1 173 ? 7.273 -7.609 5.391 1 95.31 173 ARG A C 1
ATOM 1404 O O . ARG A 1 173 ? 6.598 -7.992 6.348 1 95.31 173 ARG A O 1
ATOM 1411 N N . HIS A 1 174 ? 6.723 -7.105 4.234 1 96.69 174 HIS A N 1
ATOM 1412 C CA . HIS A 1 174 ? 5.277 -7.172 4.059 1 96.69 174 HIS A CA 1
ATOM 1413 C C . HIS A 1 174 ? 4.906 -7.289 2.586 1 96.69 174 HIS A C 1
ATOM 1415 O O . HIS A 1 174 ? 5.688 -6.914 1.711 1 96.69 174 HIS A O 1
ATOM 1421 N N . ASP A 1 175 ? 3.812 -7.875 2.342 1 96.12 175 ASP A N 1
ATOM 1422 C CA . ASP A 1 175 ? 3.139 -7.84 1.048 1 96.12 175 ASP A CA 1
ATOM 1423 C C . ASP A 1 175 ? 1.771 -7.172 1.159 1 96.12 175 ASP A C 1
ATOM 1425 O O . ASP A 1 175 ? 1.296 -6.895 2.264 1 96.12 175 ASP A O 1
ATOM 1429 N N . LEU A 1 176 ? 1.215 -6.828 -0.014 1 96.88 176 LEU A N 1
ATOM 1430 C CA . LEU A 1 176 ? -0.119 -6.246 -0.101 1 96.88 176 LEU A CA 1
ATOM 1431 C C . LEU A 1 176 ? -1.087 -7.199 -0.793 1 96.88 176 LEU A C 1
ATOM 1433 O O . LEU A 1 176 ? -0.721 -7.863 -1.766 1 96.88 176 LEU A O 1
ATOM 1437 N N . ILE A 1 177 ? -2.244 -7.266 -0.269 1 98.5 177 ILE A N 1
ATOM 1438 C CA . ILE A 1 177 ? -3.334 -7.977 -0.927 1 98.5 177 ILE A CA 1
ATOM 1439 C C . ILE A 1 177 ? -4.523 -7.035 -1.117 1 98.5 177 ILE A C 1
ATOM 1441 O O . ILE A 1 177 ? -5.148 -6.609 -0.142 1 98.5 177 ILE A O 1
ATOM 1445 N N . PHE A 1 178 ? -4.84 -6.738 -2.387 1 98.38 178 PHE A N 1
ATOM 1446 C CA . PHE A 1 178 ? -5.992 -5.895 -2.68 1 98.38 178 PHE A CA 1
ATOM 1447 C C . PHE A 1 178 ? -7.273 -6.723 -2.734 1 98.38 178 PHE A C 1
ATOM 1449 O O . PHE A 1 178 ? -7.297 -7.793 -3.346 1 98.38 178 PHE A O 1
ATOM 1456 N N . ARG A 1 179 ? -8.289 -6.258 -2.082 1 98.5 179 ARG A N 1
ATOM 1457 C CA . ARG A 1 179 ? -9.586 -6.926 -2.088 1 98.5 179 ARG A CA 1
ATOM 1458 C C . ARG A 1 179 ? -10.656 -6.051 -2.732 1 98.5 179 ARG A C 1
ATOM 1460 O O . ARG A 1 179 ? -10.859 -4.91 -2.314 1 98.5 179 ARG A O 1
ATOM 1467 N N . TYR A 1 180 ? -11.312 -6.59 -3.754 1 98.44 180 TYR A N 1
ATOM 1468 C CA . TYR A 1 180 ? -12.383 -5.906 -4.48 1 98.44 180 TYR A CA 1
ATOM 1469 C C . TYR A 1 180 ? -13.625 -6.785 -4.566 1 98.44 180 TYR A C 1
ATOM 1471 O O . TYR A 1 180 ? -13.531 -8.016 -4.516 1 98.44 180 TYR A O 1
ATOM 1479 N N . SER A 1 181 ? -14.766 -6.191 -4.641 1 98.38 181 SER A N 1
ATOM 1480 C CA . SER A 1 181 ? -16 -6.883 -4.98 1 98.38 181 SER A CA 1
ATOM 1481 C C . SER A 1 181 ? -16.5 -6.496 -6.375 1 98.38 181 SER A C 1
ATOM 1483 O O . SER A 1 181 ? -16.281 -5.363 -6.816 1 98.38 181 SER A O 1
ATOM 1485 N N . LYS A 1 182 ? -17.062 -7.414 -7.031 1 98.19 182 LYS A N 1
ATOM 1486 C CA . LYS A 1 182 ? -17.609 -7.117 -8.352 1 98.19 182 LYS A CA 1
ATOM 1487 C C . LYS A 1 182 ? -18.812 -6.191 -8.25 1 98.19 182 LYS A C 1
ATOM 1489 O O . LYS A 1 182 ? -18.984 -5.277 -9.062 1 98.19 182 LYS A O 1
ATOM 1494 N N . GLY A 1 183 ? -19.672 -6.492 -7.262 1 97 183 GLY A N 1
ATOM 1495 C CA . GLY A 1 183 ? -20.844 -5.664 -7.043 1 97 183 GLY A CA 1
ATOM 1496 C C . GLY A 1 183 ? -20.859 -5 -5.684 1 97 183 GLY A C 1
ATOM 1497 O O . GLY A 1 183 ? -19.891 -5.074 -4.938 1 97 183 GLY A O 1
ATOM 1498 N N . LYS A 1 184 ? -21.969 -4.305 -5.375 1 94.12 184 LYS A N 1
ATOM 1499 C CA . LYS A 1 184 ? -22.141 -3.576 -4.121 1 94.12 184 LYS A CA 1
ATOM 1500 C C . LYS A 1 184 ? -22.266 -4.539 -2.941 1 94.12 184 LYS A C 1
ATOM 1502 O O . LYS A 1 184 ? -21.781 -4.25 -1.844 1 94.12 184 LYS A O 1
ATOM 1507 N N . GLU A 1 185 ? -22.953 -5.609 -3.246 1 96 185 GLU A N 1
ATOM 1508 C CA . GLU A 1 185 ? -23.078 -6.652 -2.232 1 96 185 GLU A CA 1
ATOM 1509 C C . GLU A 1 185 ? -22.047 -7.754 -2.439 1 96 185 GLU A C 1
ATOM 1511 O O . GLU A 1 185 ? -21.719 -8.102 -3.576 1 96 185 GLU A O 1
ATOM 1516 N N . PHE A 1 186 ? -21.5 -8.258 -1.341 1 97.25 186 PHE A N 1
ATOM 1517 C CA . PHE A 1 186 ? -20.469 -9.289 -1.445 1 97.25 186 PHE A CA 1
ATOM 1518 C C . PHE A 1 186 ? -20.531 -10.234 -0.25 1 97.25 186 PHE A C 1
ATOM 1520 O O . PHE A 1 186 ? -21.062 -9.875 0.803 1 97.25 186 PHE A O 1
ATOM 1527 N N . THR A 1 187 ? -20.031 -11.406 -0.402 1 97.81 187 THR A N 1
ATOM 1528 C CA . THR A 1 187 ? -19.938 -12.398 0.661 1 97.81 187 THR A CA 1
ATOM 1529 C C . THR A 1 187 ? -18.844 -12.039 1.647 1 97.81 187 THR A C 1
ATOM 1531 O O . THR A 1 187 ? -17.703 -11.75 1.244 1 97.81 187 THR A O 1
ATOM 1534 N N . PHE A 1 188 ? -19.188 -12.039 2.951 1 97.75 188 PHE A N 1
ATOM 1535 C CA . PHE A 1 188 ? -18.203 -11.859 4.012 1 97.75 188 PHE A CA 1
ATOM 1536 C C . PHE A 1 188 ? -18.656 -12.562 5.285 1 97.75 188 PHE A C 1
ATOM 1538 O O . PHE A 1 188 ? -19.625 -12.164 5.914 1 97.75 188 PHE A O 1
ATOM 1545 N N . ASN A 1 189 ? -17.891 -13.57 5.609 1 97.62 189 ASN A N 1
ATOM 1546 C CA . ASN A 1 189 ? -18.203 -14.367 6.793 1 97.62 189 ASN A CA 1
ATOM 1547 C C . ASN A 1 189 ? -17.328 -13.977 7.977 1 97.62 189 ASN A C 1
ATOM 1549 O O . ASN A 1 189 ? -16.359 -14.68 8.289 1 97.62 189 ASN A O 1
ATOM 1553 N N . LEU A 1 190 ? -17.734 -13.031 8.727 1 95.5 190 LEU A N 1
ATOM 1554 C CA . LEU A 1 190 ? -16.938 -12.484 9.82 1 95.5 190 LEU A CA 1
ATOM 1555 C C . LEU A 1 190 ? -16.688 -13.539 10.891 1 95.5 190 LEU A C 1
ATOM 1557 O O . LEU A 1 190 ? -15.555 -13.711 11.352 1 95.5 190 LEU A O 1
ATOM 1561 N N . ASP A 1 191 ? -17.641 -14.266 11.234 1 94.5 191 ASP A N 1
ATOM 1562 C CA . ASP A 1 191 ? -17.562 -15.188 12.367 1 94.5 191 ASP A CA 1
ATOM 1563 C C . ASP A 1 191 ? -16.625 -16.359 12.047 1 94.5 191 ASP A C 1
ATOM 1565 O O . ASP A 1 191 ? -16.125 -17.016 12.961 1 94.5 191 ASP A O 1
ATOM 1569 N N . SER A 1 192 ? -16.391 -16.594 10.758 1 95.31 192 SER A N 1
ATOM 1570 C CA . SER A 1 192 ? -15.516 -17.688 10.352 1 95.31 192 SER A CA 1
ATOM 1571 C C . SER A 1 192 ? -14.047 -17.297 10.484 1 95.31 192 SER A C 1
ATOM 1573 O O . SER A 1 192 ? -13.172 -18.156 10.43 1 95.31 192 SER A O 1
ATOM 1575 N N . VAL A 1 193 ? -13.781 -16 10.711 1 96 193 VAL A N 1
ATOM 1576 C CA . VAL A 1 193 ? -12.375 -15.594 10.664 1 96 193 VAL A CA 1
ATOM 1577 C C . VAL A 1 193 ? -12.031 -14.789 11.914 1 96 193 VAL A C 1
ATOM 1579 O O . VAL A 1 193 ? -10.992 -14.133 11.961 1 96 193 VAL A O 1
ATOM 1582 N N . ARG A 1 194 ? -12.828 -14.805 12.93 1 93.94 194 ARG A N 1
ATOM 1583 C CA . ARG A 1 194 ? -12.523 -14.109 14.18 1 93.94 194 ARG A CA 1
ATOM 1584 C C . ARG A 1 194 ? -11.273 -14.68 14.828 1 93.94 194 ARG A C 1
ATOM 1586 O O . ARG A 1 194 ? -10.953 -15.859 14.641 1 93.94 194 ARG A O 1
ATOM 1593 N N . GLU A 1 195 ? -10.562 -13.812 15.438 1 91.31 195 GLU A N 1
ATOM 1594 C CA . GLU A 1 195 ? -9.312 -14.188 16.094 1 91.31 195 GLU A CA 1
ATOM 1595 C C . GLU A 1 195 ? -9.453 -14.164 17.609 1 91.31 195 GLU A C 1
ATOM 1597 O O . GLU A 1 195 ? -10.312 -13.469 18.156 1 91.31 195 GLU A O 1
ATOM 1602 N N . GLU A 1 196 ? -8.594 -14.906 18.234 1 86.38 196 GLU A N 1
ATOM 1603 C CA . GLU A 1 196 ? -8.594 -14.93 19.688 1 86.38 196 GLU A CA 1
ATOM 1604 C C . GLU A 1 196 ? -8.195 -13.57 20.266 1 86.38 196 GLU A C 1
ATOM 1606 O O . GLU A 1 196 ? -7.309 -12.906 19.734 1 86.38 196 GLU A O 1
ATOM 1611 N N . TYR A 1 197 ? -8.859 -13.227 21.281 1 84.44 197 TYR A N 1
ATOM 1612 C CA . TYR A 1 197 ? -8.508 -11.992 21.969 1 84.44 197 TYR A CA 1
ATOM 1613 C C . TYR A 1 197 ? -7.133 -12.109 22.625 1 84.44 197 TYR A C 1
ATOM 1615 O O . TYR A 1 197 ? -6.754 -13.18 23.109 1 84.44 197 TYR A O 1
ATOM 1623 N N . ALA A 1 198 ? -6.445 -10.953 22.625 1 77.5 198 ALA A N 1
ATOM 1624 C CA . ALA A 1 198 ? -5.211 -10.906 23.406 1 77.5 198 ALA A CA 1
ATOM 1625 C C . ALA A 1 198 ? -5.496 -11.109 24.891 1 77.5 198 ALA A C 1
ATOM 1627 O O . ALA A 1 198 ? -6.59 -10.805 25.375 1 77.5 198 ALA A O 1
ATOM 1628 N N . GLU A 1 199 ? -4.535 -11.688 25.531 1 75.94 199 GLU A N 1
ATOM 1629 C CA . GLU A 1 199 ? -4.688 -11.938 26.969 1 75.94 199 GLU A CA 1
ATOM 1630 C C . GLU A 1 199 ? -5 -10.648 27.719 1 75.94 199 GLU A C 1
ATOM 1632 O O . GLU A 1 199 ? -5.801 -10.648 28.656 1 75.94 199 GLU A O 1
ATOM 1637 N N . THR A 1 200 ? -4.398 -9.562 27.281 1 73.62 200 THR A N 1
ATOM 1638 C CA . THR A 1 200 ? -4.605 -8.281 27.953 1 73.62 200 THR A CA 1
ATOM 1639 C C . THR A 1 200 ? -6.059 -7.832 27.812 1 73.62 200 THR A C 1
ATOM 1641 O O . THR A 1 200 ? -6.621 -7.266 28.75 1 73.62 200 THR A O 1
ATOM 1644 N N . THR A 1 201 ? -6.594 -8.102 26.688 1 74.5 201 THR A N 1
ATOM 1645 C CA . THR A 1 201 ? -7.988 -7.742 26.469 1 74.5 201 THR A CA 1
ATOM 1646 C C . THR A 1 201 ? -8.922 -8.602 27.312 1 74.5 201 THR A C 1
ATOM 1648 O O . THR A 1 201 ? -9.883 -8.094 27.891 1 74.5 201 THR A O 1
ATOM 1651 N N . LYS A 1 202 ? -8.641 -9.891 27.406 1 73.81 202 LYS A N 1
ATOM 1652 C CA . LYS A 1 202 ? -9.438 -10.805 28.219 1 73.81 202 LYS A CA 1
ATOM 1653 C C . LYS A 1 202 ? -9.43 -10.383 29.688 1 73.81 202 LYS A C 1
ATOM 1655 O O . LYS A 1 202 ? -10.477 -10.406 30.344 1 73.81 202 LYS A O 1
ATOM 1660 N N . LYS A 1 203 ? -8.25 -9.969 30.078 1 71.56 203 LYS A N 1
ATOM 1661 C CA . LYS A 1 203 ? -8.102 -9.539 31.469 1 71.56 203 LYS A CA 1
ATOM 1662 C C . LYS A 1 203 ? -8.867 -8.25 31.734 1 71.56 203 LYS A C 1
ATOM 1664 O O . LYS A 1 203 ? -9.5 -8.102 32.781 1 71.56 203 LYS A O 1
ATOM 1669 N N . ARG A 1 204 ? -8.742 -7.391 30.75 1 68.38 204 ARG A N 1
ATOM 1670 C CA . ARG A 1 204 ? -9.43 -6.109 30.906 1 68.38 204 ARG A CA 1
ATOM 1671 C C . ARG A 1 204 ? -10.93 -6.305 31.031 1 68.38 204 ARG A C 1
ATOM 1673 O O . ARG A 1 204 ? -11.586 -5.609 31.812 1 68.38 204 ARG A O 1
ATOM 1680 N N . PHE A 1 205 ? -11.414 -7.25 30.312 1 67.69 205 PHE A N 1
ATOM 1681 C CA . PHE A 1 205 ? -12.859 -7.445 30.297 1 67.69 205 PHE A CA 1
ATOM 1682 C C . PHE A 1 205 ? -13.289 -8.43 31.375 1 67.69 205 PHE A C 1
ATOM 1684 O O . PHE A 1 205 ? -14.484 -8.594 31.625 1 67.69 205 PHE A O 1
ATOM 1691 N N . SER A 1 206 ? -12.336 -9.312 31.766 1 62.19 206 SER A N 1
ATOM 1692 C CA . SER A 1 206 ? -12.688 -10.18 32.875 1 62.19 206 SER A CA 1
ATOM 1693 C C . SER A 1 206 ? -13.07 -9.367 34.125 1 62.19 206 SER A C 1
ATOM 1695 O O . SER A 1 206 ? -13.82 -9.836 34.969 1 62.19 206 SER A O 1
ATOM 1697 N N . HIS A 1 207 ? -12.406 -8.18 34.094 1 55.81 207 HIS A N 1
ATOM 1698 C CA . HIS A 1 207 ? -12.781 -7.312 35.219 1 55.81 207 HIS A CA 1
ATOM 1699 C C . HIS A 1 207 ? -14.047 -6.523 34.875 1 55.81 207 HIS A C 1
ATOM 1701 O O . HIS A 1 207 ? -14.227 -6.078 33.75 1 55.81 207 HIS A O 1
ATOM 1707 N N . TYR A 1 208 ? -15.195 -6.969 35.375 1 50.28 208 TYR A N 1
ATOM 1708 C CA . TYR A 1 208 ? -16.531 -6.414 35.219 1 50.28 208 TYR A CA 1
ATOM 1709 C C . TYR A 1 208 ? -16.469 -4.922 34.906 1 50.28 208 TYR A C 1
ATOM 1711 O O . TYR A 1 208 ? -16.141 -4.117 35.781 1 50.28 208 TYR A O 1
ATOM 1719 N N . ILE A 1 209 ? -15.93 -4.477 33.812 1 48.75 209 ILE A N 1
ATOM 1720 C CA . ILE A 1 209 ? -15.875 -3.027 33.656 1 48.75 209 ILE A CA 1
ATOM 1721 C C . ILE A 1 209 ? -17.266 -2.486 33.375 1 48.75 209 ILE A C 1
ATOM 1723 O O . ILE A 1 209 ? -17.875 -2.842 32.344 1 48.75 209 ILE A O 1
ATOM 1727 N N . GLY A 1 210 ? -18.109 -2.279 34.188 1 47.38 210 GLY A N 1
ATOM 1728 C CA . GLY A 1 210 ? -19.266 -1.411 34.062 1 47.38 210 GLY A CA 1
ATOM 1729 C C . GLY A 1 210 ? -18.984 -0.164 33.219 1 47.38 210 GLY A C 1
ATOM 1730 O O . GLY A 1 210 ? -17.984 0.517 33.438 1 47.38 210 GLY A O 1
ATOM 1731 N N . ASN A 1 211 ? -19 -0.372 31.953 1 49.97 211 ASN A N 1
ATOM 1732 C CA . ASN A 1 211 ? -18.75 0.785 31.109 1 49.97 211 ASN A CA 1
ATOM 1733 C C . ASN A 1 211 ? -19.75 1.908 31.391 1 49.97 211 ASN A C 1
ATOM 1735 O O . ASN A 1 211 ? -20.891 1.856 30.922 1 49.97 211 ASN A O 1
ATOM 1739 N N . LYS A 1 212 ? -19.766 2.393 32.469 1 49.03 212 LYS A N 1
ATOM 1740 C CA . LYS A 1 212 ? -20.594 3.555 32.781 1 49.03 212 LYS A CA 1
ATOM 1741 C C . LYS A 1 212 ? -19.953 4.84 32.281 1 49.03 212 LYS A C 1
ATOM 1743 O O . LYS A 1 212 ? -18.766 5.078 32.5 1 49.03 212 LYS A O 1
ATOM 1748 N N . ARG A 1 213 ? -20.203 5.258 31.141 1 51.72 213 ARG A N 1
ATOM 1749 C CA . ARG A 1 213 ? -19.797 6.598 30.734 1 51.72 213 ARG A CA 1
ATOM 1750 C C . ARG A 1 213 ? -20.844 7.633 31.125 1 51.72 213 ARG A C 1
ATOM 1752 O O . ARG A 1 213 ? -21.938 7.652 30.578 1 51.72 213 ARG A O 1
ATOM 1759 N N . GLY A 1 214 ? -20.594 8.523 31.984 1 49.41 214 GLY A N 1
ATOM 1760 C CA . GLY A 1 214 ? -21.578 9.406 32.594 1 49.41 214 GLY A CA 1
ATOM 1761 C C . GLY A 1 214 ? -22.609 8.664 33.438 1 49.41 214 GLY A C 1
ATOM 1762 O O . GLY A 1 214 ? -22.266 7.789 34.219 1 49.41 214 GLY A O 1
ATOM 1763 N N . LYS A 1 215 ? -23.875 9.086 33.438 1 54.69 215 LYS A N 1
ATOM 1764 C CA . LYS A 1 215 ? -25.016 8.492 34.094 1 54.69 215 LYS A CA 1
ATOM 1765 C C . LYS A 1 215 ? -25.547 7.293 33.312 1 54.69 215 LYS A C 1
ATOM 1767 O O . LYS A 1 215 ? -26.5 6.637 33.75 1 54.69 215 LYS A O 1
ATOM 1772 N N . LYS A 1 216 ? -24.969 7.086 32.156 1 53.88 216 LYS A N 1
ATOM 1773 C CA . LYS A 1 216 ? -25.516 6.02 31.328 1 53.88 216 LYS A CA 1
ATOM 1774 C C . LYS A 1 216 ? -24.703 4.734 31.484 1 53.88 216 LYS A C 1
ATOM 1776 O O . LYS A 1 216 ? -23.469 4.762 31.469 1 53.88 216 LYS A O 1
ATOM 1781 N N . ASP A 1 217 ? -25.297 3.752 31.969 1 52.5 217 ASP A N 1
ATOM 1782 C CA . ASP A 1 217 ? -24.781 2.396 32.125 1 52.5 217 ASP A CA 1
ATOM 1783 C C . ASP A 1 217 ? -24.797 1.631 30.812 1 52.5 217 ASP A C 1
ATOM 1785 O O . ASP A 1 217 ? -25.859 1.312 30.297 1 52.5 217 ASP A O 1
ATOM 1789 N N . PHE A 1 218 ? -23.719 1.817 29.984 1 54.62 218 PHE A N 1
ATOM 1790 C CA . PHE A 1 218 ? -23.703 1.168 28.688 1 54.62 218 PHE A CA 1
ATOM 1791 C C . PHE A 1 218 ? -23.688 -0.349 28.828 1 54.62 218 PHE A C 1
ATOM 1793 O O . PHE A 1 218 ? -23.406 -1.071 27.875 1 54.62 218 PHE A O 1
ATOM 1800 N N . GLY A 1 219 ? -24.188 -0.749 30.016 1 53.34 219 GLY A N 1
ATOM 1801 C CA . GLY A 1 219 ? -24.375 -2.162 30.297 1 53.34 219 GLY A CA 1
ATOM 1802 C C . GLY A 1 219 ? -23.109 -2.969 30.203 1 53.34 219 GLY A C 1
ATOM 1803 O O . GLY A 1 219 ? -22.016 -2.406 30.031 1 53.34 219 GLY A O 1
ATOM 1804 N N . GLN A 1 220 ? -23.141 -4.246 30.5 1 51.25 220 GLN A N 1
ATOM 1805 C CA . GLN A 1 220 ? -22.031 -5.207 30.469 1 51.25 220 GLN A CA 1
ATOM 1806 C C . GLN A 1 220 ? -21.516 -5.387 29.047 1 51.25 220 GLN A C 1
ATOM 1808 O O . GLN A 1 220 ? -22.281 -5.727 28.125 1 51.25 220 GLN A O 1
ATOM 1813 N N . GLN A 1 221 ? -20.5 -4.633 28.703 1 58.41 221 GLN A N 1
ATOM 1814 C CA . GLN A 1 221 ? -19.938 -4.898 27.375 1 58.41 221 GLN A CA 1
ATOM 1815 C C . GLN A 1 221 ? -19.188 -6.23 27.359 1 58.41 221 GLN A C 1
ATOM 1817 O O . GLN A 1 221 ? -18.406 -6.523 28.266 1 58.41 221 GLN A O 1
ATOM 1822 N N . SER A 1 222 ? -19.781 -7.297 26.734 1 66.31 222 SER A N 1
ATOM 1823 C CA . SER A 1 222 ? -19.156 -8.609 26.641 1 66.31 222 SER A CA 1
ATOM 1824 C C . SER A 1 222 ? -18.391 -8.758 25.328 1 66.31 222 SER A C 1
ATOM 1826 O O . SER A 1 222 ? -18.766 -8.156 24.312 1 66.31 222 SER A O 1
ATOM 1828 N N . LEU A 1 223 ? -17.203 -9.312 25.547 1 77.75 223 LEU A N 1
ATOM 1829 C CA . LEU A 1 223 ? -16.438 -9.703 24.375 1 77.75 223 LEU A CA 1
ATOM 1830 C C . LEU A 1 223 ? -17.188 -10.734 23.547 1 77.75 223 LEU A C 1
ATOM 1832 O O . LEU A 1 223 ? -17.875 -11.594 24.078 1 77.75 223 LEU A O 1
ATOM 1836 N N . ASN A 1 224 ? -17.281 -10.547 22.188 1 80.5 224 ASN A N 1
ATOM 1837 C CA . ASN A 1 224 ? -17.828 -11.602 21.344 1 80.5 224 ASN A CA 1
ATOM 1838 C C . ASN A 1 224 ? -17.203 -12.953 21.641 1 80.5 224 ASN A C 1
ATOM 1840 O O . ASN A 1 224 ? -15.969 -13.086 21.641 1 80.5 224 ASN A O 1
ATOM 1844 N N . PRO A 1 225 ? -17.969 -13.898 21.984 1 79.75 225 PRO A N 1
ATOM 1845 C CA . PRO A 1 225 ? -17.406 -15.195 22.391 1 79.75 225 PRO A CA 1
ATOM 1846 C C . PRO A 1 225 ? -16.594 -15.852 21.281 1 79.75 225 PRO A C 1
ATOM 1848 O O . PRO A 1 225 ? -15.734 -16.703 21.562 1 79.75 225 PRO A O 1
ATOM 1851 N N . LEU A 1 226 ? -16.844 -15.453 20.047 1 85.94 226 LEU A N 1
ATOM 1852 C CA . LEU A 1 226 ? -16.156 -16.078 18.938 1 85.94 226 LEU A CA 1
ATOM 1853 C C . LEU A 1 226 ? -14.812 -15.398 18.672 1 85.94 226 LEU A C 1
ATOM 1855 O O . LEU A 1 226 ? -14.023 -15.875 17.859 1 85.94 226 LEU A O 1
ATOM 1859 N N . GLY A 1 227 ? -14.539 -14.25 19.312 1 88.69 227 GLY A N 1
ATOM 1860 C CA . GLY A 1 227 ? -13.242 -13.602 19.172 1 88.69 227 GLY A CA 1
ATOM 1861 C C . GLY A 1 227 ? -13.336 -12.219 18.562 1 88.69 227 GLY A C 1
ATOM 1862 O O . GLY A 1 227 ? -14.43 -11.68 18.375 1 88.69 227 GLY A O 1
ATOM 1863 N N . LYS A 1 228 ? -12.18 -11.727 18.312 1 89.56 228 LYS A N 1
ATOM 1864 C CA . LYS A 1 228 ? -12.07 -10.367 17.797 1 89.56 228 LYS A CA 1
ATOM 1865 C C . LYS A 1 228 ? -12.148 -10.344 16.281 1 89.56 228 LYS A C 1
ATOM 1867 O O . LYS A 1 228 ? -11.656 -11.25 15.617 1 89.56 228 LYS A O 1
ATOM 1872 N N . GLN A 1 229 ? -12.781 -9.32 15.75 1 92.81 229 GLN A N 1
ATOM 1873 C CA . GLN A 1 229 ? -12.758 -9.07 14.312 1 92.81 229 GLN A CA 1
ATOM 1874 C C . GLN A 1 229 ? -11.344 -8.734 13.844 1 92.81 229 GLN A C 1
ATOM 1876 O O . GLN A 1 229 ? -10.68 -7.879 14.43 1 92.81 229 GLN A O 1
ATOM 1881 N N . PRO A 1 230 ? -10.883 -9.469 12.82 1 94.75 230 PRO A N 1
ATOM 1882 C CA . PRO A 1 230 ? -9.523 -9.188 12.344 1 94.75 230 PRO A CA 1
ATOM 1883 C C . PRO A 1 230 ? -9.398 -7.809 11.695 1 94.75 230 PRO A C 1
ATOM 1885 O O . PRO A 1 230 ? -10.344 -7.34 11.047 1 94.75 230 PRO A O 1
ATOM 1888 N N . ASP A 1 231 ? -8.266 -7.207 11.891 1 95.62 231 ASP A N 1
ATOM 1889 C CA . ASP A 1 231 ? -7.91 -5.98 11.188 1 95.62 231 ASP A CA 1
ATOM 1890 C C . ASP A 1 231 ? -7.445 -6.281 9.758 1 95.62 231 ASP A C 1
ATOM 1892 O O . ASP A 1 231 ? -7.418 -7.438 9.344 1 95.62 231 ASP A O 1
ATOM 1896 N N . ASP A 1 232 ? -7.086 -5.234 9.008 1 97 232 ASP A N 1
ATOM 1897 C CA . ASP A 1 232 ? -6.652 -5.41 7.625 1 97 232 ASP A CA 1
ATOM 1898 C C . ASP A 1 232 ? -5.133 -5.539 7.539 1 97 232 ASP A C 1
ATOM 1900 O O . ASP A 1 232 ? -4.555 -5.402 6.461 1 97 232 ASP A O 1
ATOM 1904 N N . TRP A 1 233 ? -4.453 -5.676 8.609 1 97.75 233 TRP A N 1
ATOM 1905 C CA . TRP A 1 233 ? -3.061 -6.109 8.641 1 97.75 233 TRP A CA 1
ATOM 1906 C C . TRP A 1 233 ? -2.906 -7.406 9.422 1 97.75 233 TRP A C 1
ATOM 1908 O O . TRP A 1 233 ? -3.512 -7.574 10.484 1 97.75 233 TRP A O 1
ATOM 1918 N N . TRP A 1 234 ? -2.258 -8.43 8.828 1 98.06 234 TRP A N 1
ATOM 1919 C CA . TRP A 1 234 ? -2.18 -9.789 9.344 1 98.06 234 TRP A CA 1
ATOM 1920 C C . TRP A 1 234 ? -0.731 -10.195 9.586 1 98.06 234 TRP A C 1
ATOM 1922 O O . TRP A 1 234 ? 0.073 -10.25 8.656 1 98.06 234 TRP A O 1
ATOM 1932 N N . GLU A 1 235 ? -0.383 -10.484 10.789 1 95.81 235 GLU A N 1
ATOM 1933 C CA . GLU A 1 235 ? 0.921 -11.078 11.07 1 95.81 235 GLU A CA 1
ATOM 1934 C C . GLU A 1 235 ? 0.868 -12.602 10.969 1 95.81 235 GLU A C 1
ATOM 1936 O O . GLU A 1 235 ? 0.498 -13.273 11.93 1 95.81 235 GLU A O 1
ATOM 1941 N N . ILE A 1 236 ? 1.216 -13.117 9.828 1 96.31 236 ILE A N 1
ATOM 1942 C CA . ILE A 1 236 ? 1.267 -14.547 9.523 1 96.31 236 ILE A CA 1
ATOM 1943 C C . ILE A 1 236 ? 2.641 -14.906 8.961 1 96.31 236 ILE A C 1
ATOM 1945 O O . ILE A 1 236 ? 3.055 -14.375 7.93 1 96.31 236 ILE A O 1
ATOM 1949 N N . GLN A 1 237 ? 3.338 -15.781 9.602 1 94.06 237 GLN A N 1
ATOM 1950 C CA . GLN A 1 237 ? 4.691 -16.109 9.18 1 94.06 237 GLN A CA 1
ATOM 1951 C C . GLN A 1 237 ? 4.676 -16.953 7.898 1 94.06 237 GLN A C 1
ATOM 1953 O O . GLN A 1 237 ? 3.809 -17.797 7.723 1 94.06 237 GLN A O 1
ATOM 1958 N N . PRO A 1 238 ? 5.668 -16.641 7.02 1 92.19 238 PRO A N 1
ATOM 1959 C CA . PRO A 1 238 ? 5.848 -17.547 5.883 1 92.19 238 PRO A CA 1
ATOM 1960 C C . PRO A 1 238 ? 6.188 -18.969 6.312 1 92.19 238 PRO A C 1
ATOM 1962 O O . PRO A 1 238 ? 6.484 -19.203 7.484 1 92.19 238 PRO A O 1
ATOM 1965 N N . ILE A 1 239 ? 6.102 -19.828 5.414 1 89.69 239 ILE A N 1
ATOM 1966 C CA . ILE A 1 239 ? 6.305 -21.234 5.719 1 89.69 239 ILE A CA 1
ATOM 1967 C C . ILE A 1 239 ? 7.742 -21.469 6.188 1 89.69 239 ILE A C 1
ATOM 1969 O O . ILE A 1 239 ? 8.695 -21.109 5.488 1 89.69 239 ILE A O 1
ATOM 1973 N N . ALA A 1 240 ? 7.863 -22 7.375 1 83.81 240 ALA A N 1
ATOM 1974 C CA . ALA A 1 240 ? 9.18 -22.359 7.906 1 83.81 240 ALA A CA 1
ATOM 1975 C C . ALA A 1 240 ? 9.789 -23.531 7.145 1 83.81 240 ALA A C 1
ATOM 1977 O O . ALA A 1 240 ? 9.062 -24.375 6.625 1 83.81 240 ALA A O 1
ATOM 1978 N N . PRO A 1 241 ? 11.047 -23.562 7.141 1 76.25 241 PRO A N 1
ATOM 1979 C CA . PRO A 1 241 ? 11.711 -24.672 6.445 1 76.25 241 PRO A CA 1
ATOM 1980 C C . PRO A 1 241 ? 11.32 -26.047 7 1 76.25 241 PRO A C 1
ATOM 1982 O O . PRO A 1 241 ? 11.273 -27.016 6.25 1 76.25 241 PRO A O 1
ATOM 1985 N N . SER A 1 242 ? 10.953 -26.094 8.25 1 79.31 242 SER A N 1
ATOM 1986 C CA . SER A 1 242 ? 10.664 -27.375 8.898 1 79.31 242 SER A CA 1
ATOM 1987 C C . SER A 1 242 ? 9.164 -27.641 8.93 1 79.31 242 SER A C 1
ATOM 1989 O O . SER A 1 242 ? 8.734 -28.703 9.391 1 79.31 242 SER A O 1
ATOM 1991 N N . ALA A 1 243 ? 8.445 -26.734 8.328 1 84.81 243 ALA A N 1
ATOM 1992 C CA . ALA A 1 243 ? 6.992 -26.875 8.398 1 84.81 243 ALA A CA 1
ATOM 1993 C C . ALA A 1 243 ? 6.523 -28.094 7.605 1 84.81 243 ALA A C 1
ATOM 1995 O O . ALA A 1 243 ? 7.051 -28.375 6.531 1 84.81 243 ALA A O 1
ATOM 1996 N N . ARG A 1 244 ? 5.512 -28.766 8.055 1 81.12 244 ARG A N 1
ATOM 1997 C CA . ARG A 1 244 ? 4.953 -29.953 7.418 1 81.12 244 ARG A CA 1
ATOM 1998 C C . ARG A 1 244 ? 4.324 -29.625 6.07 1 81.12 244 ARG A C 1
ATOM 2000 O O . ARG A 1 244 ? 4.355 -30.438 5.145 1 81.12 244 ARG A O 1
ATOM 2007 N N . GLU A 1 245 ? 3.791 -28.469 5.98 1 86.75 245 GLU A N 1
ATOM 2008 C CA . GLU A 1 245 ? 3.082 -28.109 4.754 1 86.75 245 GLU A CA 1
ATOM 2009 C C . GLU A 1 245 ? 4.055 -27.703 3.652 1 86.75 245 GLU A C 1
ATOM 2011 O O . GLU A 1 245 ? 3.656 -27.516 2.498 1 86.75 245 GLU A O 1
ATOM 2016 N N . ARG A 1 246 ? 5.266 -27.531 3.977 1 85.69 246 ARG A N 1
ATOM 2017 C CA . ARG A 1 246 ? 6.242 -27.062 2.992 1 85.69 246 ARG A CA 1
ATOM 2018 C C . ARG A 1 246 ? 6.48 -28.125 1.924 1 85.69 246 ARG A C 1
ATOM 2020 O O . ARG A 1 246 ? 6.785 -29.281 2.242 1 85.69 246 ARG A O 1
ATOM 2027 N N . LEU A 1 247 ? 6.457 -27.734 0.592 1 81.56 247 LEU A N 1
ATOM 2028 C CA . LEU A 1 247 ? 6.605 -28.672 -0.526 1 81.56 247 LEU A CA 1
ATOM 2029 C C . LEU A 1 247 ? 7.922 -28.438 -1.256 1 81.56 247 LEU A C 1
ATOM 2031 O O . LEU A 1 247 ? 8.289 -29.188 -2.152 1 81.56 247 LEU A O 1
ATOM 2035 N N . GLY A 1 248 ? 8.602 -27.359 -0.891 1 74.31 248 GLY A N 1
ATOM 2036 C CA . GLY A 1 248 ? 9.82 -26.984 -1.586 1 74.31 248 GLY A CA 1
ATOM 2037 C C . GLY A 1 248 ? 9.586 -26.047 -2.758 1 74.31 248 GLY A C 1
ATOM 2038 O O . GLY A 1 248 ? 10.461 -25.875 -3.607 1 74.31 248 GLY A O 1
ATOM 2039 N N . TYR A 1 249 ? 8.398 -25.656 -2.9 1 77.88 249 TYR A N 1
ATOM 2040 C CA . TYR A 1 249 ? 8.039 -24.656 -3.904 1 77.88 249 TYR A CA 1
ATOM 2041 C C . TYR A 1 249 ? 8.461 -23.266 -3.465 1 77.88 249 TYR A C 1
ATOM 2043 O O . TYR A 1 249 ? 8.219 -22.859 -2.322 1 77.88 249 TYR A O 1
ATOM 2051 N N . PRO A 1 250 ? 9.117 -22.609 -4.461 1 75.38 250 PRO A N 1
ATOM 2052 C CA . PRO A 1 250 ? 9.508 -21.234 -4.117 1 75.38 250 PRO A CA 1
ATOM 2053 C C . PRO A 1 250 ? 8.312 -20.328 -3.834 1 75.38 250 PRO A C 1
ATOM 2055 O O . PRO A 1 250 ? 7.289 -20.422 -4.512 1 75.38 250 PRO A O 1
ATOM 2058 N N . THR A 1 251 ? 8.266 -19.547 -2.832 1 81.69 251 THR A N 1
ATOM 2059 C CA . THR A 1 251 ? 7.32 -18.484 -2.488 1 81.69 251 THR A CA 1
ATOM 2060 C C . THR A 1 251 ? 5.988 -19.078 -2.035 1 81.69 251 THR A C 1
ATOM 2062 O O . THR A 1 251 ? 4.949 -18.422 -2.135 1 81.69 251 THR A O 1
ATOM 2065 N N . GLN A 1 252 ? 5.992 -20.438 -1.781 1 90.69 252 GLN A N 1
ATOM 2066 C CA . GLN A 1 252 ? 4.781 -21.062 -1.249 1 90.69 252 GLN A CA 1
ATOM 2067 C C . GLN A 1 252 ? 4.172 -20.203 -0.141 1 90.69 252 GLN A C 1
ATOM 2069 O O . GLN A 1 252 ? 4.871 -19.797 0.787 1 90.69 252 GLN A O 1
ATOM 2074 N N . LYS A 1 253 ? 2.9 -19.812 -0.294 1 95.69 253 LYS A N 1
ATOM 2075 C CA . LYS A 1 253 ? 2.188 -19.078 0.747 1 95.69 253 LYS A CA 1
ATOM 2076 C C . LYS A 1 253 ? 1.68 -20.031 1.835 1 95.69 253 LYS A C 1
ATOM 2078 O O . LYS A 1 253 ? 1.321 -21.172 1.553 1 95.69 253 LYS A O 1
ATOM 2083 N N . PRO A 1 254 ? 1.658 -19.594 3.078 1 96.81 254 PRO A N 1
ATOM 2084 C CA . PRO A 1 254 ? 1.134 -20.438 4.152 1 96.81 254 PRO A CA 1
ATOM 2085 C C . PRO A 1 254 ? -0.369 -20.688 4.031 1 96.81 254 PRO A C 1
ATOM 2087 O O . PRO A 1 254 ? -1.114 -19.781 3.637 1 96.81 254 PRO A O 1
ATOM 2090 N N . GLU A 1 255 ? -0.812 -21.875 4.395 1 97.12 255 GLU A N 1
ATOM 2091 C CA . GLU A 1 255 ? -2.229 -22.234 4.34 1 97.12 255 GLU A CA 1
ATOM 2092 C C . GLU A 1 255 ? -3.064 -21.281 5.191 1 97.12 255 GLU A C 1
ATOM 2094 O O . GLU A 1 255 ? -4.203 -20.969 4.84 1 97.12 255 GLU A O 1
ATOM 2099 N N . ALA A 1 256 ? -2.473 -20.797 6.316 1 97.38 256 ALA A N 1
ATOM 2100 C CA . ALA A 1 256 ? -3.188 -19.906 7.234 1 97.38 256 ALA A CA 1
ATOM 2101 C C . ALA A 1 256 ? -3.631 -18.625 6.527 1 97.38 256 ALA A C 1
ATOM 2103 O O . ALA A 1 256 ? -4.707 -18.094 6.812 1 97.38 256 ALA A O 1
ATOM 2104 N N . LEU A 1 257 ? -2.832 -18.141 5.676 1 98.25 257 LEU A N 1
ATOM 2105 C CA . LEU A 1 257 ? -3.146 -16.938 4.914 1 98.25 257 LEU A CA 1
ATOM 2106 C C . LEU A 1 257 ? -4.355 -17.156 4.012 1 98.25 257 LEU A C 1
ATOM 2108 O O . LEU A 1 257 ? -5.305 -16.375 4.035 1 98.25 257 LEU A O 1
ATOM 2112 N N . LEU A 1 258 ? -4.359 -18.25 3.275 1 98.56 258 LEU A N 1
ATOM 2113 C CA . LEU A 1 258 ? -5.43 -18.531 2.33 1 98.56 258 LEU A CA 1
ATOM 2114 C C . LEU A 1 258 ? -6.691 -18.984 3.061 1 98.56 258 LEU A C 1
ATOM 2116 O O . LEU A 1 258 ? -7.805 -18.734 2.604 1 98.56 258 LEU A O 1
ATOM 2120 N N . GLU A 1 259 ? -6.48 -19.703 4.184 1 98.5 259 GLU A N 1
ATOM 2121 C CA . GLU A 1 259 ? -7.637 -20.094 4.988 1 98.5 259 GLU A CA 1
ATOM 2122 C C . GLU A 1 259 ? -8.469 -18.875 5.387 1 98.5 259 GLU A C 1
ATOM 2124 O O . GLU A 1 259 ? -9.703 -18.906 5.297 1 98.5 259 GLU A O 1
ATOM 2129 N N . ARG A 1 260 ? -7.84 -17.828 5.832 1 98.44 260 ARG A N 1
ATOM 2130 C CA . ARG A 1 260 ? -8.547 -16.625 6.23 1 98.44 260 ARG A CA 1
ATOM 2131 C C . ARG A 1 260 ? -9.305 -16.016 5.055 1 98.44 260 ARG A C 1
ATOM 2133 O O . ARG A 1 260 ? -10.469 -15.625 5.191 1 98.44 260 ARG A O 1
ATOM 2140 N N . ILE A 1 261 ? -8.695 -15.914 3.914 1 98.81 261 ILE A N 1
ATOM 2141 C CA . ILE A 1 261 ? -9.281 -15.328 2.717 1 98.81 261 ILE A CA 1
ATOM 2142 C C . ILE A 1 261 ? -10.5 -16.141 2.287 1 98.81 261 ILE A C 1
ATOM 2144 O O . ILE A 1 261 ? -11.586 -15.602 2.074 1 98.81 261 ILE A O 1
ATOM 2148 N N . ILE A 1 262 ? -10.328 -17.453 2.221 1 98.81 262 ILE A N 1
ATOM 2149 C CA . ILE A 1 262 ? -11.352 -18.344 1.688 1 98.81 262 ILE A CA 1
ATOM 2150 C C . ILE A 1 262 ? -12.531 -18.422 2.654 1 98.81 262 ILE A C 1
ATOM 2152 O O . ILE A 1 262 ? -13.688 -18.359 2.238 1 98.81 262 ILE A O 1
ATOM 2156 N N . LYS A 1 263 ? -12.266 -18.5 3.93 1 98.62 263 LYS A N 1
ATOM 2157 C CA . LYS A 1 263 ? -13.336 -18.562 4.922 1 98.62 263 LYS A CA 1
ATOM 2158 C C . LYS A 1 263 ? -14.102 -17.234 4.984 1 98.62 263 LYS A C 1
ATOM 2160 O O . LYS A 1 263 ? -15.32 -17.234 5.184 1 98.62 263 LYS A O 1
ATOM 2165 N N . ALA A 1 264 ? -13.438 -16.172 4.797 1 98.5 264 ALA A N 1
ATOM 2166 C CA . ALA A 1 264 ? -14.062 -14.859 4.906 1 98.5 264 ALA A CA 1
ATOM 2167 C C . ALA A 1 264 ? -14.977 -14.586 3.719 1 98.5 264 ALA A C 1
ATOM 2169 O O . ALA A 1 264 ? -16.031 -13.969 3.869 1 98.5 264 ALA A O 1
ATOM 2170 N N . SER A 1 265 ? -14.57 -15.086 2.504 1 98.75 265 SER A N 1
ATOM 2171 C CA . SER A 1 265 ? -15.195 -14.523 1.312 1 98.75 265 SER A CA 1
ATOM 2172 C C . SER A 1 265 ? -15.836 -15.609 0.455 1 98.75 265 SER A C 1
ATOM 2174 O O . SER A 1 265 ? -16.078 -15.406 -0.737 1 98.75 265 SER A O 1
ATOM 2176 N N . SER A 1 266 ? -16.031 -16.781 0.971 1 98.69 266 SER A N 1
ATOM 2177 C CA . SER A 1 266 ? -16.766 -17.844 0.293 1 98.69 266 SER A CA 1
ATOM 2178 C C . SER A 1 266 ? -17.469 -18.75 1.294 1 98.69 266 SER A C 1
ATOM 2180 O O . SER A 1 266 ? -17.156 -18.734 2.482 1 98.69 266 SER A O 1
ATOM 2182 N N . ASN A 1 267 ? -18.453 -19.438 0.811 1 98.5 267 ASN A N 1
ATOM 2183 C CA . ASN A 1 267 ? -19.188 -20.422 1.585 1 98.5 267 ASN A CA 1
ATOM 2184 C C . ASN A 1 267 ? -18.859 -21.844 1.13 1 98.5 267 ASN A C 1
ATOM 2186 O O . ASN A 1 267 ? -18.281 -22.047 0.059 1 98.5 267 ASN A O 1
ATOM 2190 N N . GLU A 1 268 ? -19.188 -22.797 2.002 1 98 268 GLU A N 1
ATOM 2191 C CA . GLU A 1 268 ? -19.078 -24.188 1.572 1 98 268 GLU A CA 1
ATOM 2192 C C . GLU A 1 268 ? -19.844 -24.438 0.276 1 98 268 GLU A C 1
ATOM 2194 O O . GLU A 1 268 ? -20.953 -23.938 0.106 1 98 268 GLU A O 1
ATOM 2199 N N . GLY A 1 269 ? -19.156 -25.141 -0.674 1 97.94 269 GLY A N 1
ATOM 2200 C CA . GLY A 1 269 ? -19.766 -25.438 -1.952 1 97.94 269 GLY A CA 1
ATOM 2201 C C . GLY A 1 269 ? -19.516 -24.391 -3.012 1 97.94 269 GLY A C 1
ATOM 2202 O O . GLY A 1 269 ? -19.719 -24.641 -4.203 1 97.94 269 GLY A O 1
ATOM 2203 N N . ASP A 1 270 ? -19.016 -23.234 -2.598 1 98.62 270 ASP A N 1
ATOM 2204 C CA . ASP A 1 270 ? -18.719 -22.156 -3.543 1 98.62 270 ASP A CA 1
ATOM 2205 C C . ASP A 1 270 ? -17.531 -22.531 -4.438 1 98.62 270 ASP A C 1
ATOM 2207 O O . ASP A 1 270 ? -16.734 -23.391 -4.09 1 98.62 270 ASP A O 1
ATOM 2211 N N . ILE A 1 271 ? -17.422 -21.844 -5.555 1 98.75 271 ILE A N 1
ATOM 2212 C CA . ILE A 1 271 ? -16.328 -22.062 -6.5 1 98.75 271 ILE A CA 1
ATOM 2213 C C . ILE A 1 271 ? -15.25 -21.016 -6.301 1 98.75 271 ILE A C 1
ATOM 2215 O O . ILE A 1 271 ? -15.508 -19.812 -6.414 1 98.75 271 ILE A O 1
ATOM 2219 N N . VAL A 1 272 ? -14.062 -21.484 -5.996 1 98.88 272 VAL A N 1
ATOM 2220 C CA . VAL A 1 272 ? -12.898 -20.609 -5.824 1 98.88 272 VAL A CA 1
ATOM 2221 C C . VAL A 1 272 ? -11.945 -20.781 -7.004 1 98.88 272 VAL A C 1
ATOM 2223 O O . VAL A 1 272 ? -11.602 -21.906 -7.367 1 98.88 272 VAL A O 1
ATOM 2226 N N . LEU A 1 273 ? -11.531 -19.656 -7.594 1 98.94 273 LEU A N 1
ATOM 2227 C CA . LEU A 1 273 ? -10.617 -19.672 -8.734 1 98.94 273 LEU A CA 1
ATOM 2228 C C . LEU A 1 273 ? -9.234 -19.172 -8.336 1 98.94 273 LEU A C 1
ATOM 2230 O O . LEU A 1 273 ? -9.117 -18.141 -7.66 1 98.94 273 LEU A O 1
ATOM 2234 N N . ASP A 1 274 ? -8.227 -19.891 -8.688 1 98.81 274 ASP A N 1
ATOM 2235 C CA . ASP A 1 274 ? -6.84 -19.453 -8.641 1 98.81 274 ASP A CA 1
ATOM 2236 C C . ASP A 1 274 ? -6.172 -19.594 -10.008 1 98.81 274 ASP A C 1
ATOM 2238 O O . ASP A 1 274 ? -5.789 -20.688 -10.406 1 98.81 274 ASP A O 1
ATOM 2242 N N . ALA A 1 275 ? -5.938 -18.469 -10.672 1 97.94 275 ALA A N 1
ATOM 2243 C CA . ALA A 1 275 ? -5.434 -18.484 -12.039 1 97.94 275 ALA A CA 1
ATOM 2244 C C . ALA A 1 275 ? -3.906 -18.484 -12.062 1 97.94 275 ALA A C 1
ATOM 2246 O O . ALA A 1 275 ? -3.293 -18.438 -13.133 1 97.94 275 ALA A O 1
ATOM 2247 N N . TYR A 1 276 ? -3.283 -18.469 -10.945 1 96.19 276 TYR A N 1
ATOM 2248 C CA . TYR A 1 276 ? -1.855 -18.641 -10.703 1 96.19 276 TYR A CA 1
ATOM 2249 C C . TYR A 1 276 ? -1.608 -19.625 -9.562 1 96.19 276 TYR A C 1
ATOM 2251 O O . TYR A 1 276 ? -1.048 -19.25 -8.531 1 96.19 276 TYR A O 1
ATOM 2259 N N . CYS A 1 277 ? -1.869 -20.812 -9.805 1 95.88 277 CYS A N 1
ATOM 2260 C CA . CYS A 1 277 ? -2.125 -21.766 -8.727 1 95.88 277 CYS A CA 1
ATOM 2261 C C . CYS A 1 277 ? -0.824 -22.203 -8.062 1 95.88 277 CYS A C 1
ATOM 2263 O O . CYS A 1 277 ? -0.815 -22.578 -6.887 1 95.88 277 CYS A O 1
ATOM 2265 N N . GLY A 1 278 ? 0.272 -22.203 -8.812 1 92.38 278 GLY A N 1
ATOM 2266 C CA . GLY A 1 278 ? 1.559 -22.562 -8.234 1 92.38 278 GLY A CA 1
ATOM 2267 C C . GLY A 1 278 ? 1.574 -23.953 -7.621 1 92.38 278 GLY A C 1
ATOM 2268 O O . GLY A 1 278 ? 1.222 -24.922 -8.281 1 92.38 278 GLY A O 1
ATOM 2269 N N . CYS A 1 279 ? 1.896 -24.031 -6.324 1 92.12 279 CYS A N 1
ATOM 2270 C CA . CYS A 1 279 ? 2.027 -25.344 -5.691 1 92.12 279 CYS A CA 1
ATOM 2271 C C . CYS A 1 279 ? 0.701 -25.797 -5.094 1 92.12 279 CYS A C 1
ATOM 2273 O O . CYS A 1 279 ? 0.641 -26.828 -4.41 1 92.12 279 CYS A O 1
ATOM 2275 N N . GLY A 1 280 ? -0.312 -24.984 -5.227 1 96.5 280 GLY A N 1
ATOM 2276 C CA . GLY A 1 280 ? -1.66 -25.453 -4.961 1 96.5 280 GLY A CA 1
ATOM 2277 C C . GLY A 1 280 ? -2.129 -25.172 -3.549 1 96.5 280 GLY A C 1
ATOM 2278 O O . GLY A 1 280 ? -3 -25.859 -3.021 1 96.5 280 GLY A O 1
ATOM 2279 N N . THR A 1 281 ? -1.602 -24.125 -2.885 1 97 281 THR A N 1
ATOM 2280 C CA . THR A 1 281 ? -2.07 -23.781 -1.547 1 97 281 THR A CA 1
ATOM 2281 C C . THR A 1 281 ? -3.566 -23.484 -1.559 1 97 281 THR A C 1
ATOM 2283 O O . THR A 1 281 ? -4.305 -23.953 -0.689 1 97 281 THR A O 1
ATOM 2286 N N . THR A 1 282 ? -4.047 -22.797 -2.555 1 98.25 282 THR A N 1
ATOM 2287 C CA . THR A 1 282 ? -5.453 -22.406 -2.674 1 98.25 282 THR A CA 1
ATOM 2288 C C . THR A 1 282 ? -6.34 -23.641 -2.775 1 98.25 282 THR A C 1
ATOM 2290 O O . THR A 1 282 ? -7.316 -23.781 -2.033 1 98.25 282 THR A O 1
ATOM 2293 N N . VAL A 1 283 ? -6.027 -24.562 -3.656 1 97.62 283 VAL A N 1
ATOM 2294 C CA . VAL A 1 283 ? -6.91 -25.703 -3.916 1 97.62 283 VAL A CA 1
ATOM 2295 C C . VAL A 1 283 ? -6.879 -26.656 -2.729 1 97.62 283 VAL A C 1
ATOM 2297 O O . VAL A 1 283 ? -7.887 -27.281 -2.402 1 97.62 283 VAL A O 1
ATOM 2300 N N . ALA A 1 284 ? -5.707 -26.812 -2.062 1 96.81 284 ALA A N 1
ATOM 2301 C CA . ALA A 1 284 ? -5.625 -27.641 -0.863 1 96.81 284 ALA A CA 1
ATOM 2302 C C . ALA A 1 284 ? -6.539 -27.109 0.236 1 96.81 284 ALA A C 1
ATOM 2304 O O . ALA A 1 284 ? -7.254 -27.875 0.884 1 96.81 284 ALA A O 1
ATOM 2305 N N . VAL A 1 285 ? -6.504 -25.781 0.438 1 98.06 285 VAL A N 1
ATOM 2306 C CA . VAL A 1 285 ? -7.328 -25.172 1.471 1 98.06 285 VAL A CA 1
ATOM 2307 C C . VAL A 1 285 ? -8.805 -25.297 1.098 1 98.06 285 VAL A C 1
ATOM 2309 O O . VAL A 1 285 ? -9.656 -25.516 1.965 1 98.06 285 VAL A O 1
ATOM 2312 N N . CYS A 1 286 ? -9.141 -25.156 -0.179 1 98.38 286 CYS A N 1
ATOM 2313 C CA . CYS A 1 286 ? -10.516 -25.328 -0.636 1 98.38 286 CYS A CA 1
ATOM 2314 C C . CYS A 1 286 ? -11.008 -26.734 -0.34 1 98.38 286 CYS A C 1
ATOM 2316 O O . CYS A 1 286 ? -12.133 -26.922 0.136 1 98.38 286 CYS A O 1
ATOM 2318 N N . GLU A 1 287 ? -10.164 -27.75 -0.622 1 96.31 287 GLU A N 1
ATOM 2319 C CA . GLU A 1 287 ? -10.508 -29.125 -0.317 1 96.31 287 GLU A CA 1
ATOM 2320 C C . GLU A 1 287 ? -10.758 -29.312 1.177 1 96.31 287 GLU A C 1
ATOM 2322 O O . GLU A 1 287 ? -11.727 -29.969 1.572 1 96.31 287 GLU A O 1
ATOM 2327 N N . LYS A 1 288 ? -9.922 -28.75 1.963 1 95.94 288 LYS A N 1
ATOM 2328 C CA . LYS A 1 288 ? -9.984 -28.875 3.418 1 95.94 288 LYS A CA 1
ATOM 2329 C C . LYS A 1 288 ? -11.289 -28.297 3.963 1 95.94 288 LYS A C 1
ATOM 2331 O O . LYS A 1 288 ? -11.844 -28.812 4.93 1 95.94 288 LYS A O 1
ATOM 2336 N N . PHE A 1 289 ? -11.82 -27.219 3.309 1 97.31 289 PHE A N 1
ATOM 2337 C CA . PHE A 1 289 ? -12.969 -26.516 3.865 1 97.31 289 PHE A CA 1
ATOM 2338 C C . PHE A 1 289 ? -14.18 -26.641 2.953 1 97.31 289 PHE A C 1
ATOM 2340 O O . PHE A 1 289 ? -15.07 -25.797 2.965 1 97.31 289 PHE A O 1
ATOM 2347 N N . ASN A 1 290 ? -14.18 -27.578 2.096 1 96.69 290 ASN A N 1
ATOM 2348 C CA . ASN A 1 290 ? -15.328 -28.047 1.316 1 96.69 290 ASN A CA 1
ATOM 2349 C C . ASN A 1 290 ? -15.805 -26.969 0.338 1 96.69 290 ASN A C 1
ATOM 2351 O O . ASN A 1 290 ? -17 -26.656 0.294 1 96.69 290 ASN A O 1
ATOM 2355 N N . ARG A 1 291 ? -14.852 -26.359 -0.303 1 98.12 291 ARG A N 1
ATOM 2356 C CA . ARG A 1 291 ? -15.156 -25.516 -1.456 1 98.12 291 ARG A CA 1
ATOM 2357 C C . ARG A 1 291 ? -14.805 -26.234 -2.76 1 98.12 291 ARG A C 1
ATOM 2359 O O . ARG A 1 291 ? -13.914 -27.078 -2.789 1 98.12 291 ARG A O 1
ATOM 2366 N N . LYS A 1 292 ? -15.523 -25.953 -3.799 1 98.19 292 LYS A N 1
ATOM 2367 C CA . LYS A 1 292 ? -15.094 -26.312 -5.145 1 98.19 292 LYS A CA 1
ATOM 2368 C C . LYS A 1 292 ? -14.031 -25.359 -5.66 1 98.19 292 LYS A C 1
ATOM 2370 O O . LYS A 1 292 ? -13.883 -24.25 -5.141 1 98.19 292 LYS A O 1
ATOM 2375 N N . TRP A 1 293 ? -13.25 -25.828 -6.633 1 98.56 293 TRP A N 1
ATOM 2376 C CA . TRP A 1 293 ? -12.148 -24.953 -7.035 1 98.56 293 TRP A CA 1
ATOM 2377 C C . TRP A 1 293 ? -11.789 -25.172 -8.5 1 98.56 293 TRP A C 1
ATOM 2379 O O . TRP A 1 293 ? -12.102 -26.219 -9.078 1 98.56 293 TRP A O 1
ATOM 2389 N N . ILE A 1 294 ? -11.273 -24.125 -9.094 1 98.75 294 ILE A N 1
ATOM 2390 C CA . ILE A 1 294 ? -10.633 -24.109 -10.406 1 98.75 294 ILE A CA 1
ATOM 2391 C C . ILE A 1 294 ? -9.195 -23.609 -10.266 1 98.75 294 ILE A C 1
ATOM 2393 O O . ILE A 1 294 ? -8.961 -22.469 -9.844 1 98.75 294 ILE A O 1
ATOM 2397 N N . GLY A 1 295 ? -8.266 -24.469 -10.539 1 98.56 295 GLY A N 1
ATOM 2398 C CA . GLY A 1 295 ? -6.855 -24.109 -10.555 1 98.56 295 GLY A CA 1
ATOM 2399 C C . GLY A 1 295 ? -6.262 -24.062 -11.945 1 98.56 295 GLY A C 1
ATOM 2400 O O . GLY A 1 295 ? -6.574 -24.906 -12.789 1 98.56 295 GLY A O 1
ATOM 2401 N N . ILE A 1 296 ? -5.43 -23 -12.227 1 97.69 296 ILE A N 1
ATOM 2402 C CA . ILE A 1 296 ? -4.77 -22.875 -13.523 1 97.69 296 ILE A CA 1
ATOM 2403 C C . ILE A 1 296 ? -3.281 -22.594 -13.312 1 97.69 296 ILE A C 1
ATOM 2405 O O . ILE A 1 296 ? -2.906 -21.781 -12.469 1 97.69 296 ILE A O 1
ATOM 2409 N N . ASP A 1 297 ? -2.5 -23.297 -14.008 1 93.62 297 ASP A N 1
ATOM 2410 C CA . ASP A 1 297 ? -1.085 -22.938 -14.055 1 93.62 297 ASP A CA 1
ATOM 2411 C C . ASP A 1 297 ? -0.48 -23.281 -15.414 1 93.62 297 ASP A C 1
ATOM 2413 O O . ASP A 1 297 ? -0.88 -24.25 -16.047 1 93.62 297 ASP A O 1
ATOM 2417 N N . ILE A 1 298 ? 0.496 -22.516 -15.758 1 89.62 298 ILE A N 1
ATOM 2418 C CA . ILE A 1 298 ? 1.063 -22.641 -17.094 1 89.62 298 ILE A CA 1
ATOM 2419 C C . ILE A 1 298 ? 2.178 -23.688 -17.078 1 89.62 298 ILE A C 1
ATOM 2421 O O . ILE A 1 298 ? 2.557 -24.203 -18.141 1 89.62 298 ILE A O 1
ATOM 2425 N N . THR A 1 299 ? 2.713 -24.031 -15.922 1 85.38 299 THR A N 1
ATOM 2426 C CA . THR A 1 299 ? 3.818 -24.969 -15.844 1 85.38 299 THR A CA 1
ATOM 2427 C C . THR A 1 299 ? 3.32 -26.344 -15.398 1 85.38 299 THR A C 1
ATOM 2429 O O . THR A 1 299 ? 2.447 -26.453 -14.539 1 85.38 299 THR A O 1
ATOM 2432 N N . TYR A 1 300 ? 3.865 -27.375 -16.016 1 85.56 300 TYR A N 1
ATOM 2433 C CA . TYR A 1 300 ? 3.455 -28.719 -15.641 1 85.56 300 TYR A CA 1
ATOM 2434 C C . TYR A 1 300 ? 4.02 -29.109 -14.273 1 85.56 300 TYR A C 1
ATOM 2436 O O . TYR A 1 300 ? 3.445 -29.938 -13.57 1 85.56 300 TYR A O 1
ATOM 2444 N N . GLN A 1 301 ? 5.141 -28.609 -13.953 1 82.81 301 GLN A N 1
ATOM 2445 C CA . GLN A 1 301 ? 5.688 -28.828 -12.617 1 82.81 301 GLN A CA 1
ATOM 2446 C C . GLN A 1 301 ? 4.684 -28.453 -11.539 1 82.81 301 GLN A C 1
ATOM 2448 O O . GLN A 1 301 ? 4.543 -29.156 -10.539 1 82.81 301 GLN A O 1
ATOM 2453 N N . SER A 1 302 ? 4.066 -27.312 -11.742 1 89.31 302 SER A N 1
ATOM 2454 C CA . SER A 1 302 ? 3.033 -26.875 -10.805 1 89.31 302 SER A CA 1
ATOM 2455 C C . SER A 1 302 ? 1.87 -27.875 -10.773 1 89.31 302 SER A C 1
ATOM 2457 O O . SER A 1 302 ? 1.409 -28.25 -9.695 1 89.31 302 SER A O 1
ATOM 2459 N N . ILE A 1 303 ? 1.454 -28.281 -11.922 1 90.56 303 ILE A N 1
ATOM 2460 C CA . ILE A 1 303 ? 0.342 -29.219 -12.039 1 90.56 303 ILE A CA 1
ATOM 2461 C C . ILE A 1 303 ? 0.677 -30.5 -11.289 1 90.56 303 ILE A C 1
ATOM 2463 O O . ILE A 1 303 ? -0.129 -31 -10.5 1 90.56 303 ILE A O 1
ATOM 2467 N N . SER A 1 304 ? 1.838 -30.969 -11.555 1 87.38 304 SER A N 1
ATOM 2468 C CA . SER A 1 304 ? 2.299 -32.188 -10.922 1 87.38 304 SER A CA 1
ATOM 2469 C C . SER A 1 304 ? 2.359 -32.062 -9.406 1 87.38 304 SER A C 1
ATOM 2471 O O . SER A 1 304 ? 1.959 -32.969 -8.672 1 87.38 304 SER A O 1
ATOM 2473 N N . LEU A 1 305 ? 2.852 -30.984 -8.984 1 88.5 305 LEU A N 1
ATOM 2474 C CA . LEU A 1 305 ? 2.98 -30.719 -7.555 1 88.5 305 LEU A CA 1
ATOM 2475 C C . LEU A 1 305 ? 1.608 -30.641 -6.891 1 88.5 305 LEU A C 1
ATOM 2477 O O . LEU A 1 305 ? 1.431 -31.125 -5.77 1 88.5 305 LEU A O 1
ATOM 2481 N N . ILE A 1 306 ? 0.696 -30.031 -7.539 1 93.81 306 ILE A N 1
ATOM 2482 C CA . ILE A 1 306 ? -0.667 -29.906 -7.027 1 93.81 306 ILE A CA 1
ATOM 2483 C C . ILE A 1 306 ? -1.277 -31.297 -6.863 1 93.81 306 ILE A C 1
ATOM 2485 O O . ILE A 1 306 ? -1.845 -31.625 -5.816 1 93.81 306 ILE A O 1
ATOM 2489 N N . LEU A 1 307 ? -1.147 -32.094 -7.848 1 90.81 307 LEU A N 1
ATOM 2490 C CA . LEU A 1 307 ? -1.714 -33.438 -7.82 1 90.81 307 LEU A CA 1
ATOM 2491 C C . LEU A 1 307 ? -1.076 -34.281 -6.715 1 90.81 307 LEU A C 1
ATOM 2493 O O . LEU A 1 307 ? -1.776 -34.969 -5.973 1 90.81 307 LEU A O 1
ATOM 2497 N N . LYS A 1 308 ? 0.209 -34.188 -6.648 1 87.69 308 LYS A N 1
ATOM 2498 C CA . LYS A 1 308 ? 0.915 -34.906 -5.59 1 87.69 308 LYS A CA 1
ATOM 2499 C C . LYS A 1 308 ? 0.45 -34.438 -4.211 1 87.69 308 LYS A C 1
ATOM 2501 O O . LYS A 1 308 ? 0.204 -35.281 -3.326 1 87.69 308 LYS A O 1
ATOM 2506 N N . ARG A 1 309 ? 0.324 -33.125 -4.051 1 90.31 309 ARG A N 1
ATOM 2507 C CA . ARG A 1 309 ? -0.099 -32.531 -2.785 1 90.31 309 ARG A CA 1
ATOM 2508 C C . ARG A 1 309 ? -1.485 -33.031 -2.389 1 90.31 309 ARG A C 1
ATOM 2510 O O . ARG A 1 309 ? -1.709 -33.406 -1.236 1 90.31 309 ARG A O 1
ATOM 2517 N N . LEU A 1 310 ? -2.387 -33 -3.275 1 93.38 310 LEU A N 1
ATOM 2518 C CA . LEU A 1 310 ? -3.76 -33.406 -2.996 1 93.38 310 LEU A CA 1
ATOM 2519 C C . LEU A 1 310 ? -3.84 -34.906 -2.701 1 93.38 310 LEU A C 1
ATOM 2521 O O . LEU A 1 310 ? -4.586 -35.312 -1.814 1 93.38 310 LEU A O 1
ATOM 2525 N N . GLU A 1 311 ? -3.055 -35.656 -3.426 1 89.69 311 GLU A N 1
ATOM 2526 C CA . GLU A 1 311 ? -3.004 -37.094 -3.166 1 89.69 311 GLU A CA 1
ATOM 2527 C C . GLU A 1 311 ? -2.467 -37.375 -1.766 1 89.69 311 GLU A C 1
ATOM 2529 O O . GLU A 1 311 ? -3.033 -38.188 -1.033 1 89.69 311 GLU A O 1
ATOM 2534 N N . ASP A 1 312 ? -1.402 -36.719 -1.471 1 87.69 312 ASP A N 1
ATOM 2535 C CA . ASP A 1 312 ? -0.755 -36.938 -0.178 1 87.69 312 ASP A CA 1
ATOM 2536 C C . ASP A 1 312 ? -1.671 -36.5 0.967 1 87.69 312 ASP A C 1
ATOM 2538 O O . ASP A 1 312 ? -1.726 -37.156 2.006 1 87.69 312 ASP A O 1
ATOM 2542 N N . SER A 1 313 ? -2.375 -35.406 0.747 1 89.94 313 SER A N 1
ATOM 2543 C CA . SER A 1 313 ? -3.162 -34.812 1.82 1 89.94 313 SER A CA 1
ATOM 2544 C C . SER A 1 313 ? -4.52 -35.5 1.96 1 89.94 313 SER A C 1
ATOM 2546 O O . SER A 1 313 ? -5.062 -35.594 3.062 1 89.94 313 SER A O 1
ATOM 2548 N N . PHE A 1 314 ? -5.094 -35.969 0.833 1 92.12 314 PHE A N 1
ATOM 2549 C CA . PHE A 1 314 ? -6.492 -36.375 0.882 1 92.12 314 PHE A CA 1
ATOM 2550 C C . PHE A 1 314 ? -6.664 -37.812 0.354 1 92.12 314 PHE A C 1
ATOM 2552 O O . PHE A 1 314 ? -7.785 -38.312 0.288 1 92.12 314 PHE A O 1
ATOM 2559 N N . GLY A 1 315 ? -5.543 -38.469 -0.047 1 89.19 315 GLY A N 1
ATOM 2560 C CA . GLY A 1 315 ? -5.594 -39.812 -0.555 1 89.19 315 GLY A CA 1
ATOM 2561 C C . GLY A 1 315 ? -5.734 -39.906 -2.064 1 89.19 315 GLY A C 1
ATOM 2562 O O . GLY A 1 315 ? -6.02 -38.875 -2.713 1 89.19 315 GLY A O 1
ATOM 2563 N N . LYS A 1 316 ? -5.598 -41.031 -2.574 1 84.88 316 LYS A N 1
ATOM 2564 C CA . LYS A 1 316 ? -5.598 -41.25 -4.02 1 84.88 316 LYS A CA 1
ATOM 2565 C C . LYS A 1 316 ? -6.98 -41 -4.613 1 84.88 316 LYS A C 1
ATOM 2567 O O . LYS A 1 316 ? -7.105 -40.594 -5.762 1 84.88 316 LYS A O 1
ATOM 2572 N N . GLY A 1 317 ? -7.961 -41.188 -3.881 1 88.5 317 GLY A N 1
ATOM 2573 C CA . GLY A 1 317 ? -9.328 -41.062 -4.348 1 88.5 317 GLY A CA 1
ATOM 2574 C C . GLY A 1 317 ? -9.688 -39.656 -4.77 1 88.5 317 GLY A C 1
ATOM 2575 O O . GLY A 1 317 ? -10.547 -39.469 -5.629 1 88.5 317 GLY A O 1
ATOM 2576 N N . VAL A 1 318 ? -8.984 -38.656 -4.227 1 90.81 318 VAL A N 1
ATOM 2577 C CA . VAL A 1 318 ? -9.289 -37.281 -4.512 1 90.81 318 VAL A CA 1
ATOM 2578 C C . VAL A 1 318 ? -8.984 -36.969 -5.977 1 90.81 318 VAL A C 1
ATOM 2580 O O . VAL A 1 318 ? -9.656 -36.156 -6.598 1 90.81 318 VAL A O 1
ATOM 2583 N N . LEU A 1 319 ? -8.039 -37.625 -6.555 1 90.19 319 LEU A N 1
ATOM 2584 C CA . LEU A 1 319 ? -7.609 -37.344 -7.922 1 90.19 319 LEU A CA 1
ATOM 2585 C C . LEU A 1 319 ? -8.719 -37.688 -8.914 1 90.19 319 LEU A C 1
ATOM 2587 O O . LEU A 1 319 ? -8.797 -37.094 -9.992 1 90.19 319 LEU A O 1
ATOM 2591 N N . GLU A 1 320 ? -9.57 -38.594 -8.547 1 89.44 320 GLU A N 1
ATOM 2592 C CA . GLU A 1 320 ? -10.664 -39.031 -9.414 1 89.44 320 GLU A CA 1
ATOM 2593 C C . GLU A 1 320 ? -11.75 -37.969 -9.492 1 89.44 320 GLU A C 1
ATOM 2595 O O . GLU A 1 320 ? -12.547 -37.938 -10.438 1 89.44 320 GLU A O 1
ATOM 2600 N N . THR A 1 321 ? -11.75 -37.125 -8.562 1 91.69 321 THR A N 1
ATOM 2601 C CA . THR A 1 321 ? -12.789 -36.094 -8.5 1 91.69 321 THR A CA 1
ATOM 2602 C C . THR A 1 321 ? -12.352 -34.844 -9.227 1 91.69 321 THR A C 1
ATOM 2604 O O . THR A 1 321 ? -13.109 -33.875 -9.328 1 91.69 321 THR A O 1
ATOM 2607 N N . ILE A 1 322 ? -11.172 -34.844 -9.742 1 95.31 322 ILE A N 1
ATOM 2608 C CA . ILE A 1 322 ? -10.617 -33.656 -10.383 1 95.31 322 ILE A CA 1
ATOM 2609 C C . ILE A 1 322 ? -10.656 -33.812 -11.898 1 95.31 322 ILE A C 1
ATOM 2611 O O . ILE A 1 322 ? -10.148 -34.812 -12.445 1 95.31 322 ILE A O 1
ATOM 2615 N N . LYS A 1 323 ? -11.297 -32.906 -12.539 1 95.19 323 LYS A N 1
ATOM 2616 C CA . LYS A 1 323 ? -11.227 -32.844 -13.992 1 95.19 323 LYS A CA 1
ATOM 2617 C C . LYS A 1 323 ? -9.977 -32.094 -14.445 1 95.19 323 LYS A C 1
ATOM 2619 O O . LYS A 1 323 ? -9.719 -30.984 -14.008 1 95.19 323 LYS A O 1
ATOM 2624 N N . ARG A 1 324 ? -9.219 -32.75 -15.305 1 93.19 324 ARG A N 1
ATOM 2625 C CA . ARG A 1 324 ? -7.965 -32.188 -15.781 1 93.19 324 ARG A CA 1
ATOM 2626 C C . ARG A 1 324 ? -8.062 -31.781 -17.25 1 93.19 324 ARG A C 1
ATOM 2628 O O . ARG A 1 324 ? -8.609 -32.531 -18.062 1 93.19 324 ARG A O 1
ATOM 2635 N N . HIS A 1 325 ? -7.629 -30.578 -17.531 1 92.69 325 HIS A N 1
ATOM 2636 C CA . HIS A 1 325 ? -7.656 -30.078 -18.906 1 92.69 325 HIS A CA 1
ATOM 2637 C C . HIS A 1 325 ? -6.289 -29.562 -19.328 1 92.69 325 HIS A C 1
ATOM 2639 O O . HIS A 1 325 ? -5.578 -28.938 -18.531 1 92.69 325 HIS A O 1
ATOM 2645 N N . GLY A 1 326 ? -5.961 -29.781 -20.609 1 90.38 326 GLY A N 1
ATOM 2646 C CA . GLY A 1 326 ? -4.719 -29.266 -21.172 1 90.38 326 GLY A CA 1
ATOM 2647 C C . GLY A 1 326 ? -3.564 -30.234 -21.047 1 90.38 326 GLY A C 1
ATOM 2648 O O . GLY A 1 326 ? -2.506 -30.031 -21.641 1 90.38 326 GLY A O 1
ATOM 2649 N N . ILE A 1 327 ? -3.697 -31.281 -20.297 1 89.25 327 ILE A N 1
ATOM 2650 C CA . ILE A 1 327 ? -2.686 -32.312 -20.125 1 89.25 327 ILE A CA 1
ATOM 2651 C C . ILE A 1 327 ? -2.795 -33.312 -21.266 1 89.25 327 ILE A C 1
ATOM 2653 O O . ILE A 1 327 ? -3.883 -33.844 -21.562 1 89.25 327 ILE A O 1
ATOM 2657 N N . PRO A 1 328 ? -1.691 -33.562 -21.844 1 88.81 328 PRO A N 1
ATOM 2658 C CA . PRO A 1 328 ? -1.757 -34.531 -22.938 1 88.81 328 PRO A CA 1
ATOM 2659 C C . PRO A 1 328 ? -2.34 -35.875 -22.516 1 88.81 328 PRO A C 1
ATOM 2661 O O . PRO A 1 328 ? -1.915 -36.438 -21.5 1 88.81 328 PRO A O 1
ATOM 2664 N N . LYS A 1 329 ? -3.32 -36.344 -23.281 1 86.56 329 LYS A N 1
ATOM 2665 C CA . LYS A 1 329 ? -3.98 -37.594 -22.984 1 86.56 329 LYS A CA 1
ATOM 2666 C C . LYS A 1 329 ? -3.752 -38.625 -24.109 1 86.56 329 LYS A C 1
ATOM 2668 O O . LYS A 1 329 ? -4.043 -39.812 -23.938 1 86.56 329 LYS A O 1
ATOM 2673 N N . ASP A 1 330 ? -3.303 -38.125 -25.234 1 89.25 330 ASP A N 1
ATOM 2674 C CA . ASP A 1 330 ? -3.041 -38.969 -26.391 1 89.25 330 ASP A CA 1
ATOM 2675 C C . ASP A 1 330 ? -1.825 -38.469 -27.172 1 89.25 330 ASP A C 1
ATOM 2677 O O . ASP A 1 330 ? -1.203 -37.469 -26.797 1 89.25 330 ASP A O 1
ATOM 2681 N N . MET A 1 331 ? -1.483 -39.219 -28.172 1 91.5 331 MET A N 1
ATOM 2682 C CA . MET A 1 331 ? -0.287 -38.906 -28.938 1 91.5 331 MET A CA 1
ATOM 2683 C C . MET A 1 331 ? -0.434 -37.531 -29.625 1 91.5 331 MET A C 1
ATOM 2685 O O . MET A 1 331 ? 0.532 -36.781 -29.719 1 91.5 331 MET A O 1
ATOM 2689 N N . GLU A 1 332 ? -1.589 -37.281 -30.062 1 90.12 332 GLU A N 1
ATOM 2690 C CA . GLU A 1 332 ? -1.813 -36 -30.75 1 90.12 332 GLU A CA 1
ATOM 2691 C C . GLU A 1 332 ? -1.525 -34.812 -29.828 1 90.12 332 GLU A C 1
ATOM 2693 O O . GLU A 1 332 ? -0.811 -33.906 -30.203 1 90.12 332 GLU A O 1
ATOM 2698 N N . SER A 1 333 ? -2.074 -34.906 -28.672 1 90.31 333 SER A N 1
ATOM 2699 C CA . SER A 1 333 ? -1.869 -33.812 -27.719 1 90.31 333 SER A CA 1
ATOM 2700 C C . SER A 1 333 ? -0.425 -33.781 -27.234 1 90.31 333 SER A C 1
ATOM 2702 O O . SER A 1 333 ? 0.107 -32.719 -26.938 1 90.31 333 SER A O 1
ATOM 2704 N N . ALA A 1 334 ? 0.186 -34.875 -27.109 1 90.44 334 ALA A N 1
ATOM 2705 C CA . ALA A 1 334 ? 1.597 -34.906 -26.719 1 90.44 334 ALA A CA 1
ATOM 2706 C C . ALA A 1 334 ? 2.471 -34.25 -27.781 1 90.44 334 ALA A C 1
ATOM 2708 O O . ALA A 1 334 ? 3.387 -33.5 -27.469 1 90.44 334 ALA A O 1
ATOM 2709 N N . ILE A 1 335 ? 2.174 -34.594 -29.031 1 89.94 335 ILE A N 1
ATOM 2710 C CA . ILE A 1 335 ? 2.91 -34 -30.156 1 89.94 335 ILE A CA 1
ATOM 2711 C C . ILE A 1 335 ? 2.705 -32.5 -30.172 1 89.94 335 ILE A C 1
ATOM 2713 O O . ILE A 1 335 ? 3.645 -31.734 -30.422 1 89.94 335 ILE A O 1
ATOM 2717 N N . GLU A 1 336 ? 1.551 -32.094 -29.906 1 87 336 GLU A N 1
ATOM 2718 C CA . GLU A 1 336 ? 1.253 -30.656 -29.859 1 87 336 GLU A CA 1
ATOM 2719 C C . GLU A 1 336 ? 2.072 -29.969 -28.781 1 87 336 GLU A C 1
ATOM 2721 O O . GLU A 1 336 ? 2.594 -28.859 -29 1 87 336 GLU A O 1
ATOM 2726 N N . LEU A 1 337 ? 2.086 -30.594 -27.688 1 87.06 337 LEU A N 1
ATOM 2727 C CA . LEU A 1 337 ? 2.871 -30.031 -26.594 1 87.06 337 LEU A CA 1
ATOM 2728 C C . LEU A 1 337 ? 4.344 -29.938 -26.969 1 87.06 337 LEU A C 1
ATOM 2730 O O . LEU A 1 337 ? 5.02 -28.953 -26.656 1 87.06 337 LEU A O 1
ATOM 2734 N N . ALA A 1 338 ? 4.84 -30.875 -27.625 1 87.12 338 ALA A N 1
ATOM 2735 C CA . ALA A 1 338 ? 6.246 -30.938 -28.031 1 87.12 338 ALA A CA 1
ATOM 2736 C C . ALA A 1 338 ? 6.574 -29.875 -29.062 1 87.12 338 ALA A C 1
ATOM 2738 O O . ALA A 1 338 ? 7.715 -29.406 -29.156 1 87.12 338 ALA A O 1
ATOM 2739 N N . ASN A 1 339 ? 5.629 -29.484 -29.859 1 82.75 339 ASN A N 1
ATOM 2740 C CA . ASN A 1 339 ? 5.867 -28.578 -30.969 1 82.75 339 ASN A CA 1
ATOM 2741 C C . ASN A 1 339 ? 5.398 -27.172 -30.656 1 82.75 339 ASN A C 1
ATOM 2743 O O . ASN A 1 339 ? 5.359 -26.297 -31.531 1 82.75 339 ASN A O 1
ATOM 2747 N N . LYS A 1 340 ? 4.961 -26.922 -29.531 1 77.31 340 LYS A N 1
ATOM 2748 C CA . LYS A 1 340 ? 4.492 -25.594 -29.172 1 77.31 340 LYS A CA 1
ATOM 2749 C C . LYS A 1 340 ? 5.586 -24.547 -29.375 1 77.31 340 LYS A C 1
ATOM 2751 O O . LYS A 1 340 ? 6.738 -24.766 -29 1 77.31 340 LYS A O 1
ATOM 2756 N N . ALA A 1 341 ? 5.328 -23.547 -30.203 1 61.38 341 ALA A N 1
ATOM 2757 C CA . ALA A 1 341 ? 6.277 -22.5 -30.562 1 61.38 341 ALA A CA 1
ATOM 2758 C C . ALA A 1 341 ? 6.66 -21.672 -29.359 1 61.38 341 ALA A C 1
ATOM 2760 O O . ALA A 1 341 ? 7.789 -21.188 -29.25 1 61.38 341 ALA A O 1
ATOM 2761 N N . ASP A 1 342 ? 5.754 -21.25 -28.594 1 56.34 342 ASP A N 1
ATOM 2762 C CA . ASP A 1 342 ? 6.02 -20.312 -27.516 1 56.34 342 ASP A CA 1
ATOM 2763 C C . ASP A 1 342 ? 6.82 -20.969 -26.391 1 56.34 342 ASP A C 1
ATOM 2765 O O . ASP A 1 342 ? 6.273 -21.75 -25.609 1 56.34 342 ASP A O 1
ATOM 2769 N N . ASP A 1 343 ? 8.016 -21.344 -26.828 1 49.19 343 ASP A N 1
ATOM 2770 C CA . ASP A 1 343 ? 8.883 -22.062 -25.891 1 49.19 343 ASP A CA 1
ATOM 2771 C C . ASP A 1 343 ? 9.172 -21.219 -24.656 1 49.19 343 ASP A C 1
ATOM 2773 O O . ASP A 1 343 ? 10.258 -21.312 -24.078 1 49.19 343 ASP A O 1
ATOM 2777 N N . ARG A 1 344 ? 8.57 -20.031 -24.453 1 50.28 344 ARG A N 1
ATOM 2778 C CA . ARG A 1 344 ? 8.945 -19.453 -23.156 1 50.28 344 ARG A CA 1
ATOM 2779 C C . ARG A 1 344 ? 9.125 -20.531 -22.109 1 50.28 344 ARG A C 1
ATOM 2781 O O . ARG A 1 344 ? 9.68 -20.281 -21.031 1 50.28 344 ARG A O 1
ATOM 2788 N N . THR A 1 345 ? 8.414 -21.578 -22.422 1 49.47 345 THR A N 1
ATOM 2789 C CA . THR A 1 345 ? 8.586 -22.656 -21.469 1 49.47 345 THR A CA 1
ATOM 2790 C C . THR A 1 345 ? 9.336 -23.828 -22.109 1 49.47 345 THR A C 1
ATOM 2792 O O . THR A 1 345 ? 8.711 -24.75 -22.656 1 49.47 345 THR A O 1
ATOM 2795 N N . ARG A 1 346 ? 10.391 -23.594 -22.547 1 51.25 346 ARG A N 1
ATOM 2796 C CA . ARG A 1 346 ? 11.25 -24.656 -23.062 1 51.25 346 ARG A CA 1
ATOM 2797 C C . ARG A 1 346 ? 11.352 -25.812 -22.078 1 51.25 346 ARG A C 1
ATOM 2799 O O . ARG A 1 346 ? 11.398 -25.594 -20.859 1 51.25 346 ARG A O 1
ATOM 2806 N N . LYS A 1 347 ? 10.641 -26.75 -22.484 1 74.31 347 LYS A N 1
ATOM 2807 C CA . LYS A 1 347 ? 10.938 -28.016 -21.812 1 74.31 347 LYS A CA 1
ATOM 2808 C C . LYS A 1 347 ? 9.711 -28.547 -21.062 1 74.31 347 LYS A C 1
ATOM 2810 O O . LYS A 1 347 ? 9.836 -29.359 -20.156 1 74.31 347 LYS A O 1
ATOM 2815 N N . GLU A 1 348 ? 8.562 -27.812 -21.484 1 83.12 348 GLU A N 1
ATOM 2816 C CA . GLU A 1 348 ? 7.363 -28.297 -20.812 1 83.12 348 GLU A CA 1
ATOM 2817 C C . GLU A 1 348 ? 7.047 -29.75 -21.203 1 83.12 348 GLU A C 1
ATOM 2819 O O . GLU A 1 348 ? 6.59 -30.531 -20.375 1 83.12 348 GLU A O 1
ATOM 2824 N N . PHE A 1 349 ? 7.371 -30.016 -22.422 1 87.69 349 PHE A N 1
ATOM 2825 C CA . PHE A 1 349 ? 7.184 -31.391 -22.859 1 87.69 349 PHE A CA 1
ATOM 2826 C C . PHE A 1 349 ? 8.031 -32.344 -22.047 1 87.69 349 PHE A C 1
ATOM 2828 O O . PHE A 1 349 ? 7.559 -33.406 -21.641 1 87.69 349 PHE A O 1
ATOM 2835 N N . GLU A 1 350 ? 9.242 -31.953 -21.844 1 87.88 350 GLU A N 1
ATOM 2836 C CA . GLU A 1 350 ? 10.156 -32.781 -21.078 1 87.88 350 GLU A CA 1
ATOM 2837 C C . GLU A 1 350 ? 9.672 -32.969 -19.641 1 87.88 350 GLU A C 1
ATOM 2839 O O . GLU A 1 350 ? 9.672 -34.062 -19.094 1 87.88 350 GLU A O 1
ATOM 2844 N N . LYS A 1 351 ? 9.242 -31.906 -19.078 1 87.25 351 LYS A N 1
ATOM 2845 C CA . LYS A 1 351 ? 8.727 -31.953 -17.719 1 87.25 351 LYS A CA 1
ATOM 2846 C C . LYS A 1 351 ? 7.492 -32.844 -17.625 1 87.25 351 LYS A C 1
ATOM 2848 O O . LYS A 1 351 ? 7.387 -33.656 -16.719 1 87.25 351 LYS A O 1
ATOM 2853 N N . TRP A 1 352 ? 6.664 -32.594 -18.547 1 89.75 352 TRP A N 1
ATOM 2854 C CA . TRP A 1 352 ? 5.43 -33.375 -18.562 1 89.75 352 TRP A CA 1
ATOM 2855 C C . TRP A 1 352 ? 5.73 -34.875 -18.688 1 89.75 352 TRP A C 1
ATOM 2857 O O . TRP A 1 352 ? 5.168 -35.688 -17.953 1 89.75 352 TRP A O 1
ATOM 2867 N N . ALA A 1 353 ? 6.594 -35.188 -19.562 1 92.31 353 ALA A N 1
ATOM 2868 C CA . ALA A 1 353 ? 6.906 -36.594 -19.828 1 92.31 353 ALA A CA 1
ATOM 2869 C C . ALA A 1 353 ? 7.508 -37.281 -18.594 1 92.31 353 ALA A C 1
ATOM 2871 O O . ALA A 1 353 ? 7.078 -38.344 -18.188 1 92.31 353 ALA A O 1
ATOM 2872 N N . VAL A 1 354 ? 8.461 -36.625 -18.016 1 91 354 VAL A N 1
ATOM 2873 C CA . VAL A 1 354 ? 9.148 -37.156 -16.859 1 91 354 VAL A CA 1
ATOM 2874 C C . VAL A 1 354 ? 8.172 -37.281 -15.688 1 91 354 VAL A C 1
ATOM 2876 O O . VAL A 1 354 ? 8.078 -38.344 -15.062 1 91 354 VAL A O 1
ATOM 2879 N N . LEU A 1 355 ? 7.449 -36.312 -15.453 1 89 355 LEU A N 1
ATOM 2880 C CA . LEU A 1 355 ? 6.574 -36.25 -14.289 1 89 355 LEU A CA 1
ATOM 2881 C C . LEU A 1 355 ? 5.379 -37.188 -14.469 1 89 355 LEU A C 1
ATOM 2883 O O . LEU A 1 355 ? 4.949 -37.844 -13.516 1 89 355 LEU A O 1
ATOM 2887 N N . THR A 1 356 ? 4.895 -37.219 -15.617 1 90.31 356 THR A N 1
ATOM 2888 C CA . THR A 1 356 ? 3.811 -38.156 -15.883 1 90.31 356 THR A CA 1
ATOM 2889 C C . THR A 1 356 ? 4.285 -39.594 -15.688 1 90.31 356 THR A C 1
ATOM 2891 O O . THR A 1 356 ? 3.619 -40.375 -15.016 1 90.31 356 THR A O 1
ATOM 2894 N N . TYR A 1 357 ? 5.434 -39.875 -16.219 1 92.56 357 TYR A N 1
ATOM 2895 C CA . TYR A 1 357 ? 5.973 -41.25 -16.125 1 92.56 357 TYR A CA 1
ATOM 2896 C C . TYR A 1 357 ? 6.273 -41.625 -14.688 1 92.56 357 TYR A C 1
ATOM 2898 O O . TYR A 1 357 ? 6.121 -42.781 -14.297 1 92.56 357 TYR A O 1
ATOM 2906 N N . THR A 1 358 ? 6.625 -40.688 -13.867 1 88.94 358 THR A N 1
ATOM 2907 C CA . THR A 1 358 ? 7.059 -40.969 -12.5 1 88.94 358 THR A CA 1
ATOM 2908 C C . THR A 1 358 ? 5.926 -40.688 -11.508 1 88.94 358 THR A C 1
ATOM 2910 O O . THR A 1 358 ? 6.168 -40.562 -10.312 1 88.94 358 THR A O 1
ATOM 2913 N N . ASN A 1 359 ? 4.746 -40.5 -11.984 1 84.31 359 ASN A N 1
ATOM 2914 C CA . ASN A 1 359 ? 3.594 -40.188 -11.141 1 84.31 359 ASN A CA 1
ATOM 2915 C C . ASN A 1 359 ? 3.867 -39 -10.234 1 84.31 359 ASN A C 1
ATOM 2917 O O . ASN A 1 359 ? 3.607 -39.062 -9.031 1 84.31 359 ASN A O 1
ATOM 2921 N N . ASN A 1 360 ? 4.594 -38.062 -10.844 1 79.5 360 ASN A N 1
ATOM 2922 C CA . ASN A 1 360 ? 4.816 -36.75 -10.242 1 79.5 360 ASN A CA 1
ATOM 2923 C C . ASN A 1 360 ? 5.797 -36.812 -9.078 1 79.5 360 ASN A C 1
ATOM 2925 O O . ASN A 1 360 ? 5.699 -36.062 -8.125 1 79.5 360 ASN A O 1
ATOM 2929 N N . ARG A 1 361 ? 6.664 -37.656 -9.156 1 79.56 361 ARG A N 1
ATOM 2930 C CA . ARG A 1 361 ? 7.539 -37.875 -8.008 1 79.56 361 ARG A CA 1
ATOM 2931 C C . ARG A 1 361 ? 8.984 -37.5 -8.344 1 79.56 361 ARG A C 1
ATOM 2933 O O . ARG A 1 361 ? 9.844 -37.5 -7.465 1 79.56 361 ARG A O 1
ATOM 2940 N N . ALA A 1 362 ? 9.219 -37.219 -9.617 1 83.19 362 ALA A N 1
ATOM 2941 C CA . ALA A 1 362 ? 10.578 -36.906 -10.039 1 83.19 362 ALA A CA 1
ATOM 2942 C C . ALA A 1 362 ? 10.914 -35.438 -9.742 1 83.19 362 ALA A C 1
ATOM 2944 O O . ALA A 1 362 ? 10.023 -34.594 -9.703 1 83.19 362 ALA A O 1
ATOM 2945 N N . LEU A 1 363 ? 12.172 -35.25 -9.531 1 80.06 363 LEU A N 1
ATOM 2946 C CA . LEU A 1 363 ? 12.703 -33.875 -9.461 1 80.06 363 LEU A CA 1
ATOM 2947 C C . LEU A 1 363 ? 13.133 -33.406 -10.844 1 80.06 363 LEU A C 1
ATOM 2949 O O . LEU A 1 363 ? 13.914 -34.062 -11.523 1 80.06 363 LEU A O 1
ATOM 2953 N N . ILE A 1 364 ? 12.625 -32.312 -11.188 1 80.38 364 ILE A N 1
ATOM 2954 C CA . ILE A 1 364 ? 12.945 -31.781 -12.508 1 80.38 364 ILE A CA 1
ATOM 2955 C C . ILE A 1 364 ? 14.227 -30.953 -12.43 1 80.38 364 ILE A C 1
ATOM 2957 O O . ILE A 1 364 ? 14.438 -30.203 -11.477 1 80.38 364 ILE A O 1
ATOM 2961 N N . ASN A 1 365 ? 15.094 -31.141 -13.352 1 70.44 365 ASN A N 1
ATOM 2962 C CA . ASN A 1 365 ? 16.328 -30.375 -13.461 1 70.44 365 ASN A CA 1
ATOM 2963 C C . ASN A 1 365 ? 16.109 -29.094 -14.266 1 70.44 365 ASN A C 1
ATOM 2965 O O . ASN A 1 365 ? 15.742 -29.141 -15.438 1 70.44 365 ASN A O 1
ATOM 2969 N N . HIS A 1 366 ? 16.234 -27.922 -13.703 1 58.31 366 HIS A N 1
ATOM 2970 C CA . HIS A 1 366 ? 15.984 -26.656 -14.367 1 58.31 366 HIS A CA 1
ATOM 2971 C C . HIS A 1 366 ? 17.266 -26.031 -14.891 1 58.31 366 HIS A C 1
ATOM 2973 O O . HIS A 1 366 ? 17.234 -25.047 -15.617 1 58.31 366 HIS A O 1
ATOM 2979 N N . LYS A 1 367 ? 18.562 -26.469 -14.523 1 50.72 367 LYS A N 1
ATOM 2980 C CA . LYS A 1 367 ? 19.828 -25.797 -14.805 1 50.72 367 LYS A CA 1
ATOM 2981 C C . LYS A 1 367 ? 20.047 -25.625 -16.312 1 50.72 367 LYS A C 1
ATOM 2983 O O . LYS A 1 367 ? 19.859 -26.578 -17.078 1 50.72 367 LYS A O 1
ATOM 2988 N N . LYS A 1 368 ? 19.922 -24.062 -16.719 1 45.25 368 LYS A N 1
ATOM 2989 C CA . LYS A 1 368 ? 20.328 -23.547 -18.031 1 45.25 368 LYS A CA 1
ATOM 2990 C C . LYS A 1 368 ? 21.844 -23.703 -18.234 1 45.25 368 LYS A C 1
ATOM 2992 O O . LYS A 1 368 ? 22.641 -23.125 -17.484 1 45.25 368 LYS A O 1
ATOM 2997 N N . GLY A 1 369 ? 22.359 -25.016 -18.469 1 44.22 369 GLY A N 1
ATOM 2998 C CA . GLY A 1 369 ? 23.734 -25.219 -18.875 1 44.22 369 GLY A CA 1
ATOM 2999 C C . GLY A 1 369 ? 24.031 -26.656 -19.266 1 44.22 369 GLY A C 1
ATOM 3000 O O . GLY A 1 369 ? 23.141 -27.375 -19.734 1 44.22 369 GLY A O 1
ATOM 3001 N N . ALA A 1 370 ? 25.141 -27.062 -18.781 1 50.28 370 ALA A N 1
ATOM 3002 C CA . ALA A 1 370 ? 25.75 -28.359 -19.109 1 50.28 370 ALA A CA 1
ATOM 3003 C C . ALA A 1 370 ? 24.969 -29.516 -18.484 1 50.28 370 ALA A C 1
ATOM 3005 O O . ALA A 1 370 ? 25.422 -30.109 -17.5 1 50.28 370 ALA A O 1
ATOM 3006 N N . ASP A 1 371 ? 23.781 -29.391 -18.328 1 54.34 371 ASP A N 1
ATOM 3007 C CA . ASP A 1 371 ? 23.109 -30.422 -17.562 1 54.34 371 ASP A CA 1
ATOM 3008 C C . ASP A 1 371 ? 23.234 -31.781 -18.234 1 54.34 371 ASP A C 1
ATOM 3010 O O . ASP A 1 371 ? 22.5 -32.719 -17.922 1 54.34 371 ASP A O 1
ATOM 3014 N N . GLN A 1 372 ? 24.297 -32 -18.875 1 64.56 372 GLN A N 1
ATOM 3015 C CA . GLN A 1 372 ? 24.734 -33.25 -19.5 1 64.56 372 GLN A CA 1
ATOM 3016 C C . GLN A 1 372 ? 23.531 -34.031 -20.016 1 64.56 372 GLN A C 1
ATOM 3018 O O . GLN A 1 372 ? 23.547 -35.281 -19.984 1 64.56 372 GLN A O 1
ATOM 3023 N N . GLY A 1 373 ? 22.344 -33.312 -20.234 1 77.38 373 GLY A N 1
ATOM 3024 C CA . GLY A 1 373 ? 21.219 -33.969 -20.875 1 77.38 373 GLY A CA 1
ATOM 3025 C C . GLY A 1 373 ? 20.25 -34.562 -19.891 1 77.38 373 GLY A C 1
ATOM 3026 O O . GLY A 1 373 ? 19.312 -35.25 -20.266 1 77.38 373 GLY A O 1
ATOM 3027 N N . VAL A 1 374 ? 20.391 -34.344 -18.547 1 87.06 374 VAL A N 1
ATOM 3028 C CA . VAL A 1 374 ? 19.5 -34.906 -17.531 1 87.06 374 VAL A CA 1
ATOM 3029 C C . VAL A 1 374 ? 18.297 -34 -17.359 1 87.06 374 VAL A C 1
ATOM 3031 O O . VAL A 1 374 ? 18.422 -32.844 -16.969 1 87.06 374 VAL A O 1
ATOM 3034 N N . ASP A 1 375 ? 17.094 -34.562 -17.562 1 87.88 375 ASP A N 1
ATOM 3035 C CA . ASP A 1 375 ? 15.859 -33.812 -17.484 1 87.88 375 ASP A CA 1
ATOM 3036 C C . ASP A 1 375 ? 15.164 -34 -16.141 1 87.88 375 ASP A C 1
ATOM 3038 O O . ASP A 1 375 ? 14.297 -33.219 -15.766 1 87.88 375 ASP A O 1
ATOM 3042 N N . GLY A 1 376 ? 15.453 -35.031 -15.445 1 88.19 376 GLY A N 1
ATOM 3043 C CA . GLY A 1 376 ? 14.859 -35.344 -14.156 1 88.19 376 GLY A CA 1
ATOM 3044 C C . GLY A 1 376 ? 15.625 -36.406 -13.383 1 88.19 376 GLY A C 1
ATOM 3045 O O . GLY A 1 376 ? 16.453 -37.125 -13.953 1 88.19 376 GLY A O 1
ATOM 3046 N N . VAL A 1 377 ? 15.367 -36.438 -12.062 1 87.88 377 VAL A N 1
ATOM 3047 C CA . VAL A 1 377 ? 16.047 -37.406 -11.211 1 87.88 377 VAL A CA 1
ATOM 3048 C C . VAL A 1 377 ? 15.078 -37.969 -10.172 1 87.88 377 VAL A C 1
ATOM 3050 O O . VAL A 1 377 ? 14.156 -37.281 -9.734 1 87.88 377 VAL A O 1
ATOM 3053 N N . VAL A 1 378 ? 15.258 -39.25 -9.938 1 86.69 378 VAL A N 1
ATOM 3054 C CA . VAL A 1 378 ? 14.562 -39.875 -8.812 1 86.69 378 VAL A CA 1
ATOM 3055 C C . VAL A 1 378 ? 15.562 -40.625 -7.938 1 86.69 378 VAL A C 1
ATOM 3057 O O . VAL A 1 378 ? 16.547 -41.156 -8.445 1 86.69 378 VAL A O 1
ATOM 3060 N N . LEU A 1 379 ? 15.359 -40.594 -6.676 1 83.38 379 LEU A N 1
ATOM 3061 C CA . LEU A 1 379 ? 16.141 -41.406 -5.75 1 83.38 379 LEU A CA 1
ATOM 3062 C C . LEU A 1 379 ? 15.336 -42.625 -5.305 1 83.38 379 LEU A C 1
ATOM 3064 O O . LEU A 1 379 ? 14.148 -42.531 -4.996 1 83.38 379 LEU A O 1
ATOM 3068 N N . PHE A 1 380 ? 15.977 -43.812 -5.367 1 82.75 380 PHE A N 1
ATOM 3069 C CA . PHE A 1 380 ? 15.273 -45.031 -5.012 1 82.75 380 PHE A CA 1
ATOM 3070 C C . PHE A 1 380 ? 16.141 -45.906 -4.102 1 82.75 380 PHE A C 1
ATOM 3072 O O . PHE A 1 380 ? 17.344 -45.688 -3.98 1 82.75 380 PHE A O 1
ATOM 3079 N N . GLN A 1 381 ? 15.461 -46.719 -3.346 1 79.31 381 GLN A N 1
ATOM 3080 C CA . GLN A 1 381 ? 16.156 -47.594 -2.422 1 79.31 381 GLN A CA 1
ATOM 3081 C C . GLN A 1 381 ? 16.812 -48.75 -3.162 1 79.31 381 GLN A C 1
ATOM 3083 O O . GLN A 1 381 ? 16.125 -49.531 -3.83 1 79.31 381 GLN A O 1
ATOM 3088 N N . GLY A 1 382 ? 18.125 -48.75 -3.117 1 76 382 GLY A N 1
ATOM 3089 C CA . GLY A 1 382 ? 18.875 -49.875 -3.635 1 76 382 GLY A CA 1
ATOM 3090 C C . GLY A 1 382 ? 19.453 -50.75 -2.543 1 76 382 GLY A C 1
ATOM 3091 O O . GLY A 1 382 ? 18.906 -50.844 -1.438 1 76 382 GLY A O 1
ATOM 3092 N N . ASP A 1 383 ? 20.391 -51.531 -2.887 1 75.5 383 ASP A N 1
ATOM 3093 C CA . ASP A 1 383 ? 21 -52.469 -1.946 1 75.5 383 ASP A CA 1
ATOM 3094 C C . ASP A 1 383 ? 21.891 -51.75 -0.942 1 75.5 383 ASP A C 1
ATOM 3096 O O . ASP A 1 383 ? 22.125 -52.25 0.156 1 75.5 383 ASP A O 1
ATOM 3100 N N . GLN A 1 384 ? 22.234 -50.562 -1.295 1 69.94 384 GLN A N 1
ATOM 3101 C CA . GLN A 1 384 ? 23.094 -49.781 -0.412 1 69.94 384 GLN A CA 1
ATOM 3102 C C . GLN A 1 384 ? 22.281 -49.031 0.631 1 69.94 384 GLN A C 1
ATOM 3104 O O . GLN A 1 384 ? 21.062 -48.875 0.487 1 69.94 384 GLN A O 1
ATOM 3109 N N . GLN A 1 385 ? 22.875 -48.688 1.706 1 71.44 385 GLN A N 1
ATOM 3110 C CA . GLN A 1 385 ? 22.25 -47.938 2.789 1 71.44 385 GLN A CA 1
ATOM 3111 C C . GLN A 1 385 ? 21.844 -46.531 2.322 1 71.44 385 GLN A C 1
ATOM 3113 O O . GLN A 1 385 ? 20.922 -45.938 2.881 1 71.44 385 GLN A O 1
ATOM 3118 N N . THR A 1 386 ? 22.531 -46.188 1.232 1 75.62 386 THR A N 1
ATOM 3119 C CA . THR A 1 386 ? 22.234 -44.875 0.713 1 75.62 386 THR A CA 1
ATOM 3120 C C . THR A 1 386 ? 21.328 -44.969 -0.519 1 75.62 386 THR A C 1
ATOM 3122 O O . THR A 1 386 ? 21.453 -45.906 -1.311 1 75.62 386 THR A O 1
ATOM 3125 N N . PRO A 1 387 ? 20.484 -44 -0.651 1 81.56 387 PRO A N 1
ATOM 3126 C CA . PRO A 1 387 ? 19.609 -44 -1.824 1 81.56 387 PRO A CA 1
ATOM 3127 C C . PRO A 1 387 ? 20.375 -43.938 -3.139 1 81.56 387 PRO A C 1
ATOM 3129 O O . PRO A 1 387 ? 21.406 -43.281 -3.221 1 81.56 387 PRO A O 1
ATOM 3132 N N . GLU A 1 388 ? 19.906 -44.719 -4.121 1 85.5 388 GLU A N 1
ATOM 3133 C CA . GLU A 1 388 ? 20.484 -44.719 -5.457 1 85.5 388 GLU A CA 1
ATOM 3134 C C . GLU A 1 388 ? 19.75 -43.75 -6.379 1 85.5 388 GLU A C 1
ATOM 3136 O O . GLU A 1 388 ? 18.641 -43.312 -6.086 1 85.5 388 GLU A O 1
ATOM 3141 N N . LYS A 1 389 ? 20.453 -43.438 -7.441 1 89.44 389 LYS A N 1
ATOM 3142 C CA . LYS A 1 389 ? 19.984 -42.375 -8.32 1 89.44 389 LYS A CA 1
ATOM 3143 C C . LYS A 1 389 ? 19.547 -42.938 -9.672 1 89.44 389 LYS A C 1
ATOM 3145 O O . LYS A 1 389 ? 20.219 -43.812 -10.234 1 89.44 389 LYS A O 1
ATOM 3150 N N . MET A 1 390 ? 18.406 -42.5 -10.141 1 92.06 390 MET A N 1
ATOM 3151 C CA . MET A 1 390 ? 17.906 -42.75 -11.5 1 92.06 390 MET A CA 1
ATOM 3152 C C . MET A 1 390 ? 17.75 -41.438 -12.258 1 92.06 390 MET A C 1
ATOM 3154 O O . MET A 1 390 ? 17.219 -40.469 -11.727 1 92.06 390 MET A O 1
ATOM 3158 N N . ILE A 1 391 ? 18.25 -41.375 -13.484 1 93 391 ILE A N 1
ATOM 3159 C CA . ILE A 1 391 ? 18.172 -40.125 -14.25 1 93 391 ILE A CA 1
ATOM 3160 C C . ILE A 1 391 ? 17.25 -40.312 -15.453 1 93 391 ILE A C 1
ATOM 3162 O O . ILE A 1 391 ? 17.062 -41.438 -15.922 1 93 391 ILE A O 1
ATOM 3166 N N . PHE A 1 392 ? 16.688 -39.25 -15.914 1 94 392 PHE A N 1
ATOM 3167 C CA . PHE A 1 392 ? 15.773 -39.25 -17.047 1 94 392 PHE A CA 1
ATOM 3168 C C . PHE A 1 392 ? 16.266 -38.312 -18.156 1 94 392 PHE A C 1
ATOM 3170 O O . PHE A 1 392 ? 16.734 -37.219 -17.875 1 94 392 PHE A O 1
ATOM 3177 N N . GLN A 1 393 ? 16.219 -38.75 -19.344 1 94 393 GLN A N 1
ATOM 3178 C CA . GLN A 1 393 ? 16.453 -37.938 -20.531 1 94 393 GLN A CA 1
ATOM 3179 C C . GLN A 1 393 ? 15.289 -38.031 -21.516 1 94 393 GLN A C 1
ATOM 3181 O O . GLN A 1 393 ? 14.812 -39.125 -21.797 1 94 393 GLN A O 1
ATOM 3186 N N . VAL A 1 394 ? 14.805 -36.844 -22 1 93.62 394 VAL A N 1
ATOM 3187 C CA . VAL A 1 394 ? 13.641 -36.812 -22.875 1 93.62 394 VAL A CA 1
ATOM 3188 C C . VAL A 1 394 ? 14.039 -36.219 -24.234 1 93.62 394 VAL A C 1
ATOM 3190 O O . VAL A 1 394 ? 14.781 -35.25 -24.297 1 93.62 394 VAL A O 1
ATOM 3193 N N . LYS A 1 395 ? 13.664 -36.906 -25.281 1 91.94 395 LYS A N 1
ATOM 3194 C CA . LYS A 1 395 ? 13.859 -36.375 -26.625 1 91.94 395 LYS A CA 1
ATOM 3195 C C . LYS A 1 395 ? 12.539 -36.344 -27.391 1 91.94 395 LYS A C 1
ATOM 3197 O O . LYS A 1 395 ? 11.789 -37.312 -27.406 1 91.94 395 LYS A O 1
ATOM 3202 N N . SER A 1 396 ? 12.234 -35.188 -28.031 1 90.5 396 SER A N 1
ATOM 3203 C CA . SER A 1 396 ? 11.016 -35.062 -28.828 1 90.5 396 SER A CA 1
ATOM 3204 C C . SER A 1 396 ? 11.305 -35.156 -30.312 1 90.5 396 SER A C 1
ATOM 3206 O O . SER A 1 396 ? 10.391 -35.375 -31.125 1 90.5 396 SER A O 1
ATOM 3208 N N . GLY A 1 397 ? 12.531 -35.031 -30.703 1 88.94 397 GLY A N 1
ATOM 3209 C CA . GLY A 1 397 ? 12.93 -35.062 -32.094 1 88.94 397 GLY A CA 1
ATOM 3210 C C . GLY A 1 397 ? 13.477 -36.406 -32.531 1 88.94 397 GLY A C 1
ATOM 3211 O O . GLY A 1 397 ? 13.133 -37.438 -31.938 1 88.94 397 GLY A O 1
ATOM 3212 N N . LYS A 1 398 ? 14.273 -36.312 -33.531 1 91.62 398 LYS A N 1
ATOM 3213 C CA . LYS A 1 398 ? 14.883 -37.531 -34.062 1 91.62 398 LYS A CA 1
ATOM 3214 C C . LYS A 1 398 ? 15.883 -38.094 -33.062 1 91.62 398 LYS A C 1
ATOM 3216 O O . LYS A 1 398 ? 16.625 -37.375 -32.406 1 91.62 398 LYS A O 1
ATOM 3221 N N . VAL A 1 399 ? 15.82 -39.406 -33.031 1 95 399 VAL A N 1
ATOM 3222 C CA . VAL A 1 399 ? 16.703 -40.094 -32.094 1 95 399 VAL A CA 1
ATOM 3223 C C . VAL A 1 399 ? 17.484 -41.188 -32.812 1 95 399 VAL A C 1
ATOM 3225 O O . VAL A 1 399 ? 17.062 -41.688 -33.844 1 95 399 VAL A O 1
ATOM 3228 N N . LYS A 1 400 ? 18.625 -41.469 -32.188 1 95.62 400 LYS A N 1
ATOM 3229 C CA . LYS A 1 400 ? 19.531 -42.5 -32.719 1 95.62 400 LYS A CA 1
ATOM 3230 C C . LYS A 1 400 ? 20.281 -43.219 -31.594 1 95.62 400 LYS A C 1
ATOM 3232 O O . LYS A 1 400 ? 20.172 -42.812 -30.422 1 95.62 400 LYS A O 1
ATOM 3237 N N . SER A 1 401 ? 21.031 -44.281 -32 1 96.19 401 SER A N 1
ATOM 3238 C CA . SER A 1 401 ? 21.766 -45.062 -31.016 1 96.19 401 SER A CA 1
ATOM 3239 C C . SER A 1 401 ? 22.812 -44.219 -30.312 1 96.19 401 SER A C 1
ATOM 3241 O O . SER A 1 401 ? 23.141 -44.469 -29.156 1 96.19 401 SER A O 1
ATOM 3243 N N . GLY A 1 402 ? 23.281 -43.219 -31 1 95.06 402 GLY A N 1
ATOM 3244 C CA . GLY A 1 402 ? 24.219 -42.281 -30.391 1 95.06 402 GLY A CA 1
ATOM 3245 C C . GLY A 1 402 ? 23.656 -41.594 -29.156 1 95.06 402 GLY A C 1
ATOM 3246 O O . GLY A 1 402 ? 24.406 -41.281 -28.219 1 95.06 402 GLY A O 1
ATOM 3247 N N . ASP A 1 403 ? 22.422 -41.375 -29.188 1 95.31 403 ASP A N 1
ATOM 3248 C CA . ASP A 1 403 ? 21.781 -40.75 -28.047 1 95.31 403 ASP A CA 1
ATOM 3249 C C . ASP A 1 403 ? 21.812 -41.656 -26.828 1 95.31 403 ASP A C 1
ATOM 3251 O O . ASP A 1 403 ? 21.938 -41.188 -25.703 1 95.31 403 ASP A O 1
ATOM 3255 N N . ILE A 1 404 ? 21.672 -42.938 -27.047 1 96.5 404 ILE A N 1
ATOM 3256 C CA . ILE A 1 404 ? 21.703 -43.906 -25.953 1 96.5 404 ILE A CA 1
ATOM 3257 C C . ILE A 1 404 ? 23.125 -44 -25.391 1 96.5 404 ILE A C 1
ATOM 3259 O O . ILE A 1 404 ? 23.297 -44.062 -24.172 1 96.5 404 ILE A O 1
ATOM 3263 N N . ARG A 1 405 ? 24.078 -43.969 -26.266 1 94.88 405 ARG A N 1
ATOM 3264 C CA . ARG A 1 405 ? 25.453 -44 -25.797 1 94.88 405 ARG A CA 1
ATOM 3265 C C . ARG A 1 405 ? 25.781 -42.781 -24.969 1 94.88 405 ARG A C 1
ATOM 3267 O O . ARG A 1 405 ? 26.484 -42.875 -23.953 1 94.88 405 ARG A O 1
ATOM 3274 N N . ASP A 1 406 ? 25.281 -41.75 -25.469 1 94.44 406 ASP A N 1
ATOM 3275 C CA . ASP A 1 406 ? 25.453 -40.5 -24.719 1 94.44 406 ASP A CA 1
ATOM 3276 C C . ASP A 1 406 ? 24.844 -40.625 -23.328 1 94.44 406 ASP A C 1
ATOM 3278 O O . ASP A 1 406 ? 25.422 -40.156 -22.344 1 94.44 406 ASP A O 1
ATOM 3282 N N . LEU A 1 407 ? 23.656 -41.188 -23.234 1 94.88 407 LEU A N 1
ATOM 3283 C CA . LEU A 1 407 ? 22.969 -41.344 -21.953 1 94.88 407 LEU A CA 1
ATOM 3284 C C . LEU A 1 407 ? 23.766 -42.281 -21.031 1 94.88 407 LEU A C 1
ATOM 3286 O O . LEU A 1 407 ? 23.812 -42.062 -19.828 1 94.88 407 LEU A O 1
ATOM 3290 N N . ILE A 1 408 ? 24.312 -43.312 -21.578 1 94.19 408 ILE A N 1
ATOM 3291 C CA . ILE A 1 408 ? 25.156 -44.219 -20.797 1 94.19 408 ILE A CA 1
ATOM 3292 C C . ILE A 1 408 ? 26.312 -43.438 -20.188 1 94.19 408 ILE A C 1
ATOM 3294 O O . ILE A 1 408 ? 26.625 -43.625 -19 1 94.19 408 ILE A O 1
ATOM 3298 N N . GLY A 1 409 ? 26.922 -42.625 -21 1 92.31 409 GLY A N 1
ATOM 3299 C CA . GLY A 1 409 ? 27.984 -41.781 -20.484 1 92.31 409 GLY A CA 1
ATOM 3300 C C . GLY A 1 409 ? 27.531 -40.875 -19.359 1 92.31 409 GLY A C 1
ATOM 3301 O O . GLY A 1 409 ? 28.219 -40.719 -18.359 1 92.31 409 GLY A O 1
ATOM 3302 N N . THR A 1 410 ? 26.422 -40.312 -19.594 1 92.5 410 THR A N 1
ATOM 3303 C CA . THR A 1 410 ? 25.859 -39.406 -18.609 1 92.5 410 THR A CA 1
ATOM 3304 C C . THR A 1 410 ? 25.562 -40.125 -17.297 1 92.5 410 THR A C 1
ATOM 3306 O O . THR A 1 410 ? 25.797 -39.594 -16.219 1 92.5 410 THR A O 1
ATOM 3309 N N . MET A 1 411 ? 25 -41.312 -17.375 1 92.38 411 MET A N 1
ATOM 3310 C CA . MET A 1 411 ? 24.703 -42.125 -16.203 1 92.38 411 MET A CA 1
ATOM 3311 C C . MET A 1 411 ? 25.953 -42.406 -15.391 1 92.38 411 MET A C 1
ATOM 3313 O O . MET A 1 411 ? 25.938 -42.312 -14.156 1 92.38 411 MET A O 1
ATOM 3317 N N . THR A 1 412 ? 26.969 -42.625 -16.031 1 89.88 412 THR A N 1
ATOM 3318 C CA . THR A 1 412 ? 28.25 -42.875 -15.383 1 89.88 412 THR A CA 1
ATOM 3319 C C . THR A 1 412 ? 28.781 -41.594 -14.711 1 89.88 412 THR A C 1
ATOM 3321 O O . THR A 1 412 ? 29.203 -41.656 -13.555 1 89.88 412 THR A O 1
ATOM 3324 N N . LEU A 1 413 ? 28.734 -40.562 -15.438 1 88.12 413 LEU A N 1
ATOM 3325 C CA . LEU A 1 413 ? 29.25 -39.312 -14.922 1 88.12 413 LEU A CA 1
ATOM 3326 C C . LEU A 1 413 ? 28.453 -38.844 -13.711 1 88.12 413 LEU A C 1
ATOM 3328 O O . LEU A 1 413 ? 29 -38.219 -12.805 1 88.12 413 LEU A O 1
ATOM 3332 N N . GLN A 1 414 ? 27.188 -39.156 -13.75 1 88.38 414 GLN A N 1
ATOM 3333 C CA . GLN A 1 414 ? 26.297 -38.719 -12.688 1 88.38 414 GLN A CA 1
ATOM 3334 C C . GLN A 1 414 ? 26.234 -39.75 -11.562 1 88.38 414 GLN A C 1
ATOM 3336 O O . GLN A 1 414 ? 25.469 -39.594 -10.602 1 88.38 414 GLN A O 1
ATOM 3341 N N . ASN A 1 415 ? 26.922 -40.812 -11.641 1 88.5 415 ASN A N 1
ATOM 3342 C CA . ASN A 1 415 ? 26.922 -41.906 -10.672 1 88.5 415 ASN A CA 1
ATOM 3343 C C . ASN A 1 415 ? 25.5 -42.406 -10.422 1 88.5 415 ASN A C 1
ATOM 3345 O O . ASN A 1 415 ? 25.094 -42.562 -9.266 1 88.5 415 ASN A O 1
ATOM 3349 N N . ALA A 1 416 ? 24.734 -42.5 -11.516 1 92.44 416 ALA A N 1
ATOM 3350 C CA . ALA A 1 416 ? 23.375 -43.062 -11.438 1 92.44 416 ALA A CA 1
ATOM 3351 C C . ALA A 1 416 ? 23.391 -44.562 -11.688 1 92.44 416 ALA A C 1
ATOM 3353 O O . ALA A 1 416 ? 24.203 -45.062 -12.469 1 92.44 416 ALA A O 1
ATOM 3354 N N . SER A 1 417 ? 22.484 -45.25 -11.047 1 90.94 417 SER A N 1
ATOM 3355 C CA . SER A 1 417 ? 22.391 -46.688 -11.195 1 90.94 417 SER A CA 1
ATOM 3356 C C . SER A 1 417 ? 21.5 -47.062 -12.383 1 90.94 417 SER A C 1
ATOM 3358 O O . SER A 1 417 ? 21.688 -48.125 -12.992 1 90.94 417 SER A O 1
ATOM 3360 N N . LEU A 1 418 ? 20.547 -46.219 -12.633 1 93.5 418 LEU A N 1
ATOM 3361 C CA . LEU A 1 418 ? 19.578 -46.438 -13.703 1 93.5 418 LEU A CA 1
ATOM 3362 C C . LEU A 1 418 ? 19.359 -45.188 -14.523 1 93.5 418 LEU A C 1
ATOM 3364 O O . LEU A 1 418 ? 19.547 -44.062 -14.016 1 93.5 418 LEU A O 1
ATOM 3368 N N . ALA A 1 419 ? 19.016 -45.375 -15.781 1 95.5 419 ALA A N 1
ATOM 3369 C CA . ALA A 1 419 ? 18.641 -44.25 -16.641 1 95.5 419 ALA A CA 1
ATOM 3370 C C . ALA A 1 419 ? 17.469 -44.594 -17.547 1 95.5 419 ALA A C 1
ATOM 3372 O O . ALA A 1 419 ? 17.406 -45.719 -18.047 1 95.5 419 ALA A O 1
ATOM 3373 N N . ILE A 1 420 ? 16.60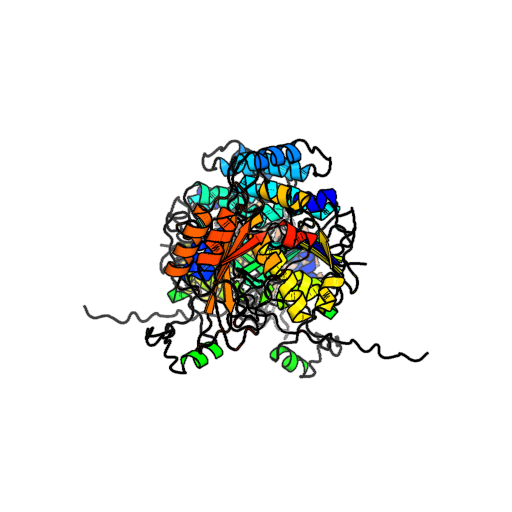9 -43.688 -17.672 1 96.44 420 ILE A N 1
ATOM 3374 C CA . ILE A 1 420 ? 15.438 -43.875 -18.531 1 96.44 420 ILE A CA 1
ATOM 3375 C C . ILE A 1 420 ? 15.477 -42.875 -19.672 1 96.44 420 ILE A C 1
ATOM 3377 O O . ILE A 1 420 ? 15.633 -41.656 -19.453 1 96.44 420 ILE A O 1
ATOM 3381 N N . PHE A 1 421 ? 15.367 -43.344 -20.859 1 96.62 421 PHE A N 1
ATOM 3382 C CA . PHE A 1 421 ? 15.266 -42.531 -22.062 1 96.62 421 PHE A CA 1
ATOM 3383 C C . PHE A 1 421 ? 13.82 -42.469 -22.547 1 96.62 421 PHE A C 1
ATOM 3385 O O . PHE A 1 421 ? 13.258 -43.469 -22.984 1 96.62 421 PHE A O 1
ATOM 3392 N N . ILE A 1 422 ? 13.25 -41.25 -22.469 1 96.31 422 ILE A N 1
ATOM 3393 C CA . ILE A 1 422 ? 11.875 -41.094 -22.938 1 96.31 422 ILE A CA 1
ATOM 3394 C C . ILE A 1 422 ? 11.875 -40.438 -24.312 1 96.31 422 ILE A C 1
ATOM 3396 O O . ILE A 1 422 ? 12.477 -39.375 -24.5 1 96.31 422 ILE A O 1
ATOM 3400 N N . THR A 1 423 ? 11.203 -41.062 -25.234 1 96.19 423 THR A N 1
ATOM 3401 C CA . THR A 1 423 ? 11.289 -40.531 -26.594 1 96.19 423 THR A CA 1
ATOM 3402 C C . THR A 1 423 ? 9.898 -40.438 -27.219 1 96.19 423 THR A C 1
ATOM 3404 O O . THR A 1 423 ? 9.055 -41.312 -27 1 96.19 423 THR A O 1
ATOM 3407 N N . LEU A 1 424 ? 9.703 -39.375 -27.969 1 94.62 424 LEU A N 1
ATOM 3408 C CA . LEU A 1 424 ? 8.461 -39.188 -28.719 1 94.62 424 LEU A CA 1
ATOM 3409 C C . LEU A 1 424 ? 8.414 -40.094 -29.953 1 94.62 424 LEU A C 1
ATOM 3411 O O . LEU A 1 424 ? 7.359 -40.594 -30.297 1 94.62 424 LEU A O 1
ATOM 3415 N N . GLN A 1 425 ? 9.562 -40.312 -30.547 1 94.06 425 GLN A N 1
ATOM 3416 C CA . GLN A 1 425 ? 9.672 -41.156 -31.734 1 94.06 425 GLN A CA 1
ATOM 3417 C C . GLN A 1 425 ? 9.914 -42.594 -31.359 1 94.06 425 GLN A C 1
ATOM 3419 O O . GLN A 1 425 ? 10.469 -42.906 -30.297 1 94.06 425 GLN A O 1
ATOM 3424 N N . GLU A 1 426 ? 9.516 -43.469 -32.25 1 94.88 426 GLU A N 1
ATOM 3425 C CA . GLU A 1 426 ? 9.789 -44.875 -32.031 1 94.88 426 GLU A CA 1
ATOM 3426 C C . GLU A 1 426 ? 11.289 -45.156 -32.062 1 94.88 426 GLU A C 1
ATOM 3428 O O . GLU A 1 426 ? 11.992 -44.719 -32.969 1 94.88 426 GLU A O 1
ATOM 3433 N N . PRO A 1 427 ? 11.75 -45.844 -31.078 1 96.31 427 PRO A N 1
ATOM 3434 C CA . PRO A 1 427 ? 13.18 -46.156 -31.094 1 96.31 427 PRO A CA 1
ATOM 3435 C C . PRO A 1 427 ? 13.562 -47.125 -32.188 1 96.31 427 PRO A C 1
ATOM 3437 O O . PRO A 1 427 ? 12.766 -48 -32.562 1 96.31 427 PRO A O 1
ATOM 3440 N N . THR A 1 428 ? 14.82 -47.062 -32.656 1 96 428 THR A N 1
ATOM 3441 C CA . THR A 1 428 ? 15.328 -48 -33.656 1 96 428 THR A CA 1
ATOM 3442 C C . THR A 1 428 ? 15.805 -49.281 -33 1 96 428 THR A C 1
ATOM 3444 O O . THR A 1 428 ? 16 -49.344 -31.781 1 96 428 THR A O 1
ATOM 3447 N N . LYS A 1 429 ? 15.961 -50.312 -33.812 1 95.75 429 LYS A N 1
ATOM 3448 C CA . LYS A 1 429 ? 16.5 -51.594 -33.312 1 95.75 429 LYS A CA 1
ATOM 3449 C C . LYS A 1 429 ? 17.891 -51.406 -32.719 1 95.75 429 LYS A C 1
ATOM 3451 O O . LYS A 1 429 ? 18.234 -52.031 -31.734 1 95.75 429 LYS A O 1
ATOM 3456 N N . GLU A 1 430 ? 18.609 -50.5 -33.375 1 95.94 430 GLU A N 1
ATOM 3457 C CA . GLU A 1 430 ? 19.953 -50.219 -32.906 1 95.94 430 GLU A CA 1
ATOM 3458 C C . GLU A 1 430 ? 19.938 -49.562 -31.516 1 95.94 430 GLU A C 1
ATOM 3460 O O . GLU A 1 430 ? 20.797 -49.812 -30.688 1 95.94 430 GLU A O 1
ATOM 3465 N N . MET A 1 431 ? 19.016 -48.688 -31.312 1 97.19 431 MET A N 1
ATOM 3466 C CA . MET A 1 431 ? 18.875 -48.062 -30 1 97.19 431 MET A CA 1
ATOM 3467 C C . MET A 1 431 ? 18.578 -49.094 -28.922 1 97.19 431 MET A C 1
ATOM 3469 O O . MET A 1 431 ? 19.172 -49.031 -27.844 1 97.19 431 MET A O 1
ATOM 3473 N N . LEU A 1 432 ? 17.719 -50.031 -29.266 1 96.38 432 LEU A N 1
ATOM 3474 C CA . LEU A 1 432 ? 17.312 -51.062 -28.312 1 96.38 432 LEU A CA 1
ATOM 3475 C C . LEU A 1 432 ? 18.5 -51.969 -27.969 1 96.38 432 LEU A C 1
ATOM 3477 O O . LEU A 1 432 ? 18.703 -52.344 -26.797 1 96.38 432 LEU A O 1
ATOM 3481 N N . THR A 1 433 ? 19.203 -52.312 -28.938 1 95.88 433 THR A N 1
ATOM 3482 C CA . THR A 1 433 ? 20.375 -53.156 -28.75 1 95.88 433 THR A CA 1
ATOM 3483 C C . THR A 1 433 ? 21.406 -52.438 -27.891 1 95.88 433 THR A C 1
ATOM 3485 O O . THR A 1 433 ? 22.016 -53.031 -27 1 95.88 433 THR A O 1
ATOM 3488 N N . THR A 1 434 ? 21.562 -51.219 -28.234 1 95.81 434 THR A N 1
ATOM 3489 C CA . THR A 1 434 ? 22.547 -50.406 -27.484 1 95.81 434 THR A CA 1
ATOM 3490 C C . THR A 1 434 ? 22.141 -50.312 -26.016 1 95.81 434 THR A C 1
ATOM 3492 O O . THR A 1 434 ? 22.984 -50.406 -25.125 1 95.81 434 THR A O 1
ATOM 3495 N N . ALA A 1 435 ? 20.938 -50.125 -25.75 1 96.44 435 ALA A N 1
ATOM 3496 C CA . ALA A 1 435 ? 20.438 -50 -24.375 1 96.44 435 ALA A CA 1
ATOM 3497 C C . ALA A 1 435 ? 20.672 -51.312 -23.609 1 96.44 435 ALA A C 1
ATOM 3499 O O . ALA A 1 435 ? 21.094 -51.281 -22.453 1 96.44 435 ALA A O 1
ATOM 3500 N N . LYS A 1 436 ? 20.391 -52.406 -24.234 1 93.56 436 LYS A N 1
ATOM 3501 C CA . LYS A 1 436 ? 20.562 -53.719 -23.609 1 93.56 436 LYS A CA 1
ATOM 3502 C C . LYS A 1 436 ? 22.031 -54 -23.281 1 93.56 436 LYS A C 1
ATOM 3504 O O . LYS A 1 436 ? 22.344 -54.656 -22.297 1 93.56 436 LYS A O 1
ATOM 3509 N N . SER A 1 437 ? 22.844 -53.438 -24.062 1 93.38 437 SER A N 1
ATOM 3510 C CA . SER A 1 437 ? 24.281 -53.656 -23.906 1 93.38 437 SER A CA 1
ATOM 3511 C C . SER A 1 437 ? 24.812 -53 -22.641 1 93.38 437 SER A C 1
ATOM 3513 O O . SER A 1 437 ? 25.906 -53.344 -22.172 1 93.38 437 SER A O 1
ATOM 3515 N N . ALA A 1 438 ? 24.031 -52.125 -22.109 1 93.38 438 ALA A N 1
ATOM 3516 C CA . ALA A 1 438 ? 24.453 -51.406 -20.906 1 93.38 438 ALA A CA 1
ATOM 3517 C C . ALA A 1 438 ? 24.375 -52.312 -19.688 1 93.38 438 ALA A C 1
ATOM 3519 O O . ALA A 1 438 ? 24.938 -52 -18.625 1 93.38 438 ALA A O 1
ATOM 3520 N N . GLY A 1 439 ? 23.625 -53.438 -19.734 1 91.62 439 GLY A N 1
ATOM 3521 C CA . GLY A 1 439 ? 23.609 -54.438 -18.672 1 91.62 439 GLY A CA 1
ATOM 3522 C C . GLY A 1 439 ? 22.359 -54.344 -17.797 1 91.62 439 GLY A C 1
ATOM 3523 O O . GLY A 1 439 ? 21.375 -53.719 -18.172 1 91.62 439 GLY A O 1
ATOM 3524 N N . PHE A 1 440 ? 22.391 -55.094 -16.688 1 90.69 440 PHE A N 1
ATOM 3525 C CA . PHE A 1 440 ? 21.25 -55.25 -15.797 1 90.69 440 PHE A CA 1
ATOM 3526 C C . PHE A 1 440 ? 21.578 -54.688 -14.414 1 90.69 440 PHE A C 1
ATOM 3528 O O . PHE A 1 440 ? 22.719 -54.719 -13.977 1 90.69 440 PHE A O 1
ATOM 3535 N N . TYR A 1 441 ? 20.531 -54.062 -13.906 1 89.69 441 TYR A N 1
ATOM 3536 C CA . TYR A 1 441 ? 20.562 -53.656 -12.5 1 89.69 441 TYR A CA 1
ATOM 3537 C C . TYR A 1 441 ? 19.891 -54.719 -11.625 1 89.69 441 TYR A C 1
ATOM 3539 O O . TYR A 1 441 ? 18.781 -55.156 -11.938 1 89.69 441 TYR A O 1
ATOM 3547 N N . ARG A 1 442 ? 20.531 -55.156 -10.555 1 85.12 442 ARG A N 1
ATOM 3548 C CA . ARG A 1 442 ? 20 -56.156 -9.625 1 85.12 442 ARG A CA 1
ATOM 3549 C C . ARG A 1 442 ? 19.984 -55.625 -8.195 1 85.12 442 ARG A C 1
ATOM 3551 O O . ARG A 1 442 ? 20.922 -54.906 -7.781 1 85.12 442 ARG A O 1
ATOM 3558 N N . SER A 1 443 ? 18.891 -55.719 -7.691 1 80.62 443 SER A N 1
ATOM 3559 C CA . SER A 1 443 ? 18.734 -55.312 -6.297 1 80.62 443 SER A CA 1
ATOM 3560 C C . SER A 1 443 ? 17.812 -56.281 -5.555 1 80.62 443 SER A C 1
ATOM 3562 O O . SER A 1 443 ? 16.984 -56.969 -6.172 1 80.62 443 SER A O 1
ATOM 3564 N N . GLN A 1 444 ? 17.953 -56.5 -4.234 1 76.75 444 GLN A N 1
ATOM 3565 C CA . GLN A 1 444 ? 17.094 -57.344 -3.42 1 76.75 444 GLN A CA 1
ATOM 3566 C C . GLN A 1 444 ? 15.664 -56.844 -3.391 1 76.75 444 GLN A C 1
ATOM 3568 O O . GLN A 1 444 ? 14.727 -57.594 -3.111 1 76.75 444 GLN A O 1
ATOM 3573 N N . TYR A 1 445 ? 15.531 -55.531 -3.707 1 70.5 445 TYR A N 1
ATOM 3574 C CA . TYR A 1 445 ? 14.219 -54.906 -3.596 1 70.5 445 TYR A CA 1
ATOM 3575 C C . TYR A 1 445 ? 13.477 -54.969 -4.926 1 70.5 445 TYR A C 1
ATOM 3577 O O . TYR A 1 445 ? 12.312 -54.562 -5.008 1 70.5 445 TYR A O 1
ATOM 3585 N N . ILE A 1 446 ? 14.227 -55.375 -5.895 1 68.19 446 ILE A N 1
ATOM 3586 C CA . ILE A 1 446 ? 13.602 -55.469 -7.211 1 68.19 446 ILE A CA 1
ATOM 3587 C C . ILE A 1 446 ? 13.539 -56.938 -7.641 1 68.19 446 ILE A C 1
ATOM 3589 O O . ILE A 1 446 ? 14.562 -57.625 -7.672 1 68.19 446 ILE A O 1
ATOM 3593 N N . THR A 1 447 ? 12.391 -57.5 -7.633 1 61.97 447 THR A N 1
ATOM 3594 C CA . THR A 1 447 ? 12.188 -58.938 -7.871 1 61.97 447 THR A CA 1
ATOM 3595 C C . THR A 1 447 ? 12.914 -59.375 -9.141 1 61.97 447 THR A C 1
ATOM 3597 O O . THR A 1 447 ? 13.594 -60.406 -9.141 1 61.97 447 THR A O 1
ATOM 3600 N N . ASP A 1 448 ? 12.648 -58.688 -10.219 1 66.19 448 ASP A N 1
ATOM 3601 C CA . ASP A 1 448 ? 13.258 -59.062 -11.492 1 66.19 448 ASP A CA 1
ATOM 3602 C C . ASP A 1 448 ? 14.344 -58.062 -11.898 1 66.19 448 ASP A C 1
ATOM 3604 O O . ASP A 1 448 ? 14.25 -56.875 -11.578 1 66.19 448 ASP A O 1
ATOM 3608 N N . SER A 1 449 ? 15.477 -58.625 -12.266 1 78.31 449 SER A N 1
ATOM 3609 C CA . SER A 1 449 ? 16.516 -57.75 -12.812 1 78.31 449 SER A CA 1
ATOM 3610 C C . SER A 1 449 ? 15.938 -56.812 -13.859 1 78.31 449 SER A C 1
ATOM 3612 O O . SER A 1 449 ? 14.938 -57.125 -14.508 1 78.31 449 SER A O 1
ATOM 3614 N N . CYS A 1 450 ? 16.375 -55.562 -13.711 1 85.5 450 CYS A N 1
ATOM 3615 C CA . CYS A 1 450 ? 15.898 -54.625 -14.727 1 85.5 450 CYS A CA 1
ATOM 3616 C C . CYS A 1 450 ? 17.062 -54.062 -15.531 1 85.5 450 CYS A C 1
ATOM 3618 O O . CYS A 1 450 ? 18.219 -54.125 -15.086 1 85.5 450 CYS A O 1
ATOM 3620 N N . ASP A 1 451 ? 16.766 -53.625 -16.797 1 91.38 451 ASP A N 1
ATOM 3621 C CA . ASP A 1 451 ? 17.781 -53.031 -17.656 1 91.38 451 ASP A CA 1
ATOM 3622 C C . ASP A 1 451 ? 18.312 -51.719 -17.047 1 91.38 451 ASP A C 1
ATOM 3624 O O . ASP A 1 451 ? 17.547 -50.906 -16.516 1 91.38 451 ASP A O 1
ATOM 3628 N N . LYS A 1 452 ? 19.562 -51.5 -17.094 1 93.56 452 LYS A N 1
ATOM 3629 C CA . LYS A 1 452 ? 20.156 -50.281 -16.578 1 93.56 452 LYS A CA 1
ATOM 3630 C C . LYS A 1 452 ? 19.672 -49.062 -17.375 1 93.56 452 LYS A C 1
ATOM 3632 O O . LYS A 1 452 ? 19.5 -48 -16.812 1 93.56 452 LYS A O 1
ATOM 3637 N N . ILE A 1 453 ? 19.641 -49.281 -18.688 1 96 453 ILE A N 1
ATOM 3638 C CA . ILE A 1 453 ? 19.078 -48.281 -19.562 1 96 453 ILE A CA 1
ATOM 3639 C C . ILE A 1 453 ? 17.75 -48.75 -20.141 1 96 453 ILE A C 1
ATOM 3641 O O . ILE A 1 453 ? 17.688 -49.812 -20.766 1 96 453 ILE A O 1
ATOM 3645 N N . GLN A 1 454 ? 16.75 -48.031 -19.906 1 95.56 454 GLN A N 1
ATOM 3646 C CA . GLN A 1 454 ? 15.43 -48.375 -20.453 1 95.56 454 GLN A CA 1
ATOM 3647 C C . GLN A 1 454 ? 14.93 -47.25 -21.375 1 95.56 454 GLN A C 1
ATOM 3649 O O . GLN A 1 454 ? 15.125 -46.062 -21.109 1 95.56 454 GLN A O 1
ATOM 3654 N N . ILE A 1 455 ? 14.344 -47.688 -22.438 1 97.06 455 ILE A N 1
ATOM 3655 C CA . ILE A 1 455 ? 13.727 -46.75 -23.375 1 97.06 455 ILE A CA 1
ATOM 3656 C C . ILE A 1 455 ? 12.203 -46.844 -23.25 1 97.06 455 ILE A C 1
ATOM 3658 O O . ILE A 1 455 ? 11.625 -47.906 -23.359 1 97.06 455 ILE A O 1
ATOM 3662 N N . VAL A 1 456 ? 11.625 -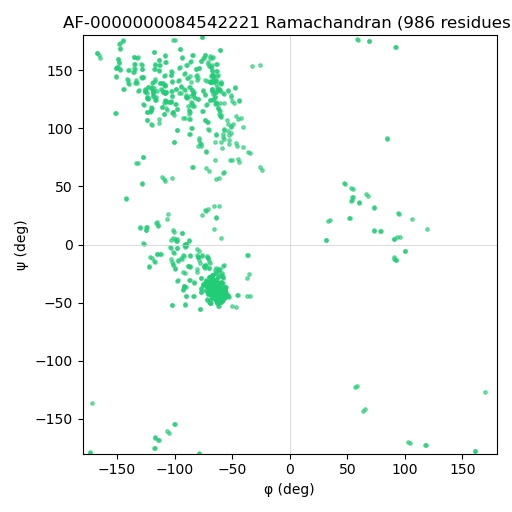45.719 -22.984 1 96.5 456 VAL A N 1
ATOM 3663 C CA . VAL A 1 456 ? 10.172 -45.625 -22.859 1 96.5 456 VAL A CA 1
ATOM 3664 C C . VAL A 1 456 ? 9.641 -44.656 -23.906 1 96.5 456 VAL A C 1
ATOM 3666 O O . VAL A 1 456 ? 10.195 -43.562 -24.109 1 96.5 456 VAL A O 1
ATOM 3669 N N . THR A 1 457 ? 8.602 -45.031 -24.547 1 96.69 457 THR A N 1
ATOM 3670 C CA . THR A 1 457 ? 8.023 -44.156 -25.562 1 96.69 457 THR A CA 1
ATOM 3671 C C . THR A 1 457 ? 6.867 -43.344 -24.969 1 96.69 457 THR A C 1
ATOM 3673 O O . THR A 1 457 ? 6.172 -43.812 -24.062 1 96.69 457 THR A O 1
ATOM 3676 N N . VAL A 1 458 ? 6.676 -42.219 -25.531 1 95.75 458 VAL A N 1
ATOM 3677 C CA . VAL A 1 458 ? 5.535 -41.375 -25.141 1 95.75 458 VAL A CA 1
ATOM 3678 C C . VAL A 1 458 ? 4.238 -42.125 -25.453 1 95.75 458 VAL A C 1
ATOM 3680 O O . VAL A 1 458 ? 3.262 -42.031 -24.703 1 95.75 458 VAL A O 1
ATOM 3683 N N . LYS A 1 459 ? 4.242 -42.875 -26.453 1 95.06 459 LYS A N 1
ATOM 3684 C CA . LYS A 1 459 ? 3.084 -43.719 -26.812 1 95.06 459 LYS A CA 1
ATOM 3685 C C . LYS A 1 459 ? 2.717 -44.656 -25.672 1 95.06 459 LYS A C 1
ATOM 3687 O O . LYS A 1 459 ? 1.544 -44.781 -25.297 1 95.06 459 LYS A O 1
ATOM 3692 N N . ASP A 1 460 ? 3.678 -45.312 -25.094 1 95.25 460 ASP A N 1
ATOM 3693 C CA . ASP A 1 460 ? 3.436 -46.219 -23.984 1 95.25 460 ASP A CA 1
ATOM 3694 C C . ASP A 1 460 ? 2.914 -45.469 -22.766 1 95.25 460 ASP A C 1
ATOM 3696 O O . ASP A 1 460 ? 2.068 -45.969 -22.031 1 95.25 460 ASP A O 1
ATOM 3700 N N . ILE A 1 461 ? 3.422 -44.281 -22.594 1 94.12 461 ILE A N 1
ATOM 3701 C CA . ILE A 1 461 ? 3.039 -43.469 -21.453 1 94.12 461 ILE A CA 1
ATOM 3702 C C . ILE A 1 461 ? 1.581 -43.062 -21.578 1 94.12 461 ILE A C 1
ATOM 3704 O O . ILE A 1 461 ? 0.812 -43.125 -20.625 1 94.12 461 ILE A O 1
ATOM 3708 N N . VAL A 1 462 ? 1.159 -42.625 -22.766 1 93.06 462 VAL A N 1
ATOM 3709 C CA . VAL A 1 462 ? -0.156 -42.031 -22.922 1 93.06 462 VAL A CA 1
ATOM 3710 C C . VAL A 1 462 ? -1.19 -43.094 -23.25 1 93.06 462 VAL A C 1
ATOM 3712 O O . VAL A 1 462 ? -2.32 -43.062 -22.766 1 93.06 462 VAL A O 1
ATOM 3715 N N . GLU A 1 463 ? -0.867 -44.125 -24.031 1 91.25 463 GLU A N 1
ATOM 3716 C CA . GLU A 1 463 ? -1.851 -45.094 -24.5 1 91.25 463 GLU A CA 1
ATOM 3717 C C . GLU A 1 463 ? -1.934 -46.281 -23.547 1 91.25 463 GLU A C 1
ATOM 3719 O O . GLU A 1 463 ? -3.023 -46.812 -23.281 1 91.25 463 GLU A O 1
ATOM 3724 N N . LYS A 1 464 ? -0.805 -46.688 -23.062 1 92.56 464 LYS A N 1
ATOM 3725 C CA . LYS A 1 464 ? -0.785 -47.875 -22.188 1 92.56 464 LYS A CA 1
ATOM 3726 C C . LYS A 1 464 ? -0.713 -47.469 -20.719 1 92.56 464 LYS A C 1
ATOM 3728 O O . LYS A 1 464 ? -0.719 -48.312 -19.844 1 92.56 464 LYS A O 1
ATOM 3733 N N . ARG A 1 465 ? -0.539 -46.188 -20.438 1 91.69 465 ARG A N 1
ATOM 3734 C CA . ARG A 1 465 ? -0.431 -45.656 -19.094 1 91.69 465 ARG A CA 1
ATOM 3735 C C . ARG A 1 465 ? 0.749 -46.25 -18.344 1 91.69 465 ARG A C 1
ATOM 3737 O O . ARG A 1 465 ? 0.63 -46.625 -17.172 1 91.69 465 ARG A O 1
ATOM 3744 N N . GLN A 1 466 ? 1.771 -46.469 -19.125 1 92.56 466 GLN A N 1
ATOM 3745 C CA . GLN A 1 466 ? 2.986 -47 -18.516 1 92.56 466 GLN A CA 1
ATOM 3746 C C . GLN A 1 466 ? 3.578 -46 -17.516 1 92.56 466 GLN A C 1
ATOM 3748 O O . GLN A 1 466 ? 3.672 -44.812 -17.797 1 92.56 466 GLN A O 1
ATOM 3753 N N . ARG A 1 467 ? 3.898 -46.469 -16.312 1 92.25 467 ARG A N 1
ATOM 3754 C CA . ARG A 1 467 ? 4.492 -45.656 -15.258 1 92.25 467 ARG A CA 1
ATOM 3755 C C . ARG A 1 467 ? 5.707 -46.344 -14.641 1 92.25 467 ARG A C 1
ATOM 3757 O O . ARG A 1 467 ? 5.891 -47.562 -14.82 1 92.25 467 ARG A O 1
ATOM 3764 N N . LEU A 1 468 ? 6.48 -45.531 -14 1 89.25 468 LEU A N 1
ATOM 3765 C CA . LEU A 1 468 ? 7.633 -46.062 -13.281 1 89.25 468 LEU A CA 1
ATOM 3766 C C . LEU A 1 468 ? 7.195 -46.969 -12.133 1 89.25 468 LEU A C 1
ATOM 3768 O O . LEU A 1 468 ? 6.375 -46.562 -11.305 1 89.25 468 LEU A O 1
ATOM 3772 N N . ASN A 1 469 ? 7.609 -48.156 -12.156 1 81.12 469 ASN A N 1
ATOM 3773 C CA . ASN A 1 469 ? 7.238 -49.125 -11.133 1 81.12 469 ASN A CA 1
ATOM 3774 C C . ASN A 1 469 ? 8.414 -49.469 -10.227 1 81.12 469 ASN A C 1
ATOM 3776 O O . ASN A 1 469 ? 8.898 -50.594 -10.227 1 81.12 469 ASN A O 1
ATOM 3780 N N . ILE A 1 470 ? 9.047 -48.5 -9.586 1 75.38 470 ILE A N 1
ATOM 3781 C CA . ILE A 1 470 ? 10.141 -48.688 -8.633 1 75.38 470 ILE A CA 1
ATOM 3782 C C . ILE A 1 470 ? 9.805 -48 -7.32 1 75.38 470 ILE A C 1
ATOM 3784 O O . ILE A 1 470 ? 9.195 -46.938 -7.316 1 75.38 470 ILE A O 1
ATOM 3788 N N . ARG A 1 471 ? 10.031 -48.719 -6.266 1 65.38 471 ARG A N 1
ATOM 3789 C CA . ARG A 1 471 ? 9.805 -48.156 -4.945 1 65.38 471 ARG A CA 1
ATOM 3790 C C . ARG A 1 471 ? 10.727 -46.969 -4.707 1 65.38 471 ARG A C 1
ATOM 3792 O O . ARG A 1 471 ? 11.945 -47.094 -4.719 1 65.38 471 ARG A O 1
ATOM 3799 N N . LEU A 1 472 ? 10.203 -45.844 -4.527 1 63.75 472 LEU A N 1
ATOM 3800 C CA . LEU A 1 472 ? 10.953 -44.594 -4.402 1 63.75 472 LEU A CA 1
ATOM 3801 C C . LEU A 1 472 ? 11.312 -44.312 -2.949 1 63.75 472 LEU A C 1
ATOM 3803 O O . LEU A 1 472 ? 10.562 -44.688 -2.039 1 63.75 472 LEU A O 1
ATOM 3807 N N . SER A 1 473 ? 12.594 -44.062 -2.561 1 54.91 473 SER A N 1
ATOM 3808 C CA . SER A 1 473 ? 13.078 -43.844 -1.203 1 54.91 473 SER A CA 1
ATOM 3809 C C . SER A 1 473 ? 12.766 -42.438 -0.731 1 54.91 473 SER A C 1
ATOM 3811 O O . SER A 1 473 ? 12.5 -42.219 0.452 1 54.91 473 SER A O 1
ATOM 3813 N N . TYR A 1 474 ? 13.203 -41.344 -1.483 1 50.78 474 TYR A N 1
ATOM 3814 C CA . TYR A 1 474 ? 13.102 -39.969 -1.026 1 50.78 474 TYR A CA 1
ATOM 3815 C C . TYR A 1 474 ? 12.266 -39.125 -1.988 1 50.78 474 TYR A C 1
ATOM 3817 O O . TYR A 1 474 ? 12.43 -39.219 -3.207 1 50.78 474 TYR A O 1
ATOM 3825 N N . GLU A 1 475 ? 11.133 -38.938 -1.514 1 49.25 475 GLU A N 1
ATOM 3826 C CA . GLU A 1 475 ? 10.414 -37.969 -2.326 1 49.25 475 GLU A CA 1
ATOM 3827 C C . GLU A 1 475 ? 11.008 -36.562 -2.154 1 49.25 475 GLU A C 1
ATOM 3829 O O . GLU A 1 475 ? 11.164 -36.094 -1.03 1 49.25 475 GLU A O 1
ATOM 3834 N N . VAL A 1 476 ? 11.828 -36.188 -3.066 1 41.38 476 VAL A N 1
ATOM 3835 C CA . VAL A 1 476 ? 12.484 -34.875 -3.035 1 41.38 476 VAL A CA 1
ATOM 3836 C C . VAL A 1 476 ? 11.461 -33.781 -2.682 1 41.38 476 VAL A C 1
ATOM 3838 O O . VAL A 1 476 ? 11.781 -32.844 -1.961 1 41.38 476 VAL A O 1
ATOM 3841 N N . LEU A 1 477 ? 10.391 -33.906 -3.275 1 49.84 477 LEU A N 1
ATOM 3842 C CA . LEU A 1 477 ? 9.367 -32.969 -2.832 1 49.84 477 LEU A CA 1
ATOM 3843 C C . LEU A 1 477 ? 8.656 -33.5 -1.59 1 49.84 477 LEU A C 1
ATOM 3845 O O . LEU A 1 477 ? 8.297 -34.688 -1.527 1 49.84 477 LEU A O 1
ATOM 3849 N N . LYS A 1 478 ? 8.844 -32.656 -0.634 1 50.09 478 LYS A N 1
ATOM 3850 C CA . LYS A 1 478 ? 8.25 -33.062 0.64 1 50.09 478 LYS A CA 1
ATOM 3851 C C . LYS A 1 478 ? 6.781 -33.438 0.463 1 50.09 478 LYS A C 1
ATOM 3853 O O . LYS A 1 478 ? 6.047 -32.812 -0.283 1 50.09 478 LYS A O 1
ATOM 3858 N N . SER A 1 479 ? 6.543 -34.594 0.969 1 50.91 479 SER A N 1
ATOM 3859 C CA . SER A 1 479 ? 5.145 -35 0.993 1 50.91 479 SER A CA 1
ATOM 3860 C C . SER A 1 479 ? 4.305 -34.062 1.831 1 50.91 479 SER A C 1
ATOM 3862 O O . SER A 1 479 ? 4.746 -33.594 2.883 1 50.91 479 SER A O 1
ATOM 3864 N N . ALA A 1 480 ? 3.182 -33.688 1.271 1 51.5 480 ALA A N 1
ATOM 3865 C CA . ALA A 1 480 ? 2.268 -32.844 2.047 1 51.5 480 ALA A CA 1
ATOM 3866 C C . ALA A 1 480 ? 1.685 -33.625 3.227 1 51.5 480 ALA A C 1
ATOM 3868 O O . ALA A 1 480 ? 1.563 -34.844 3.174 1 51.5 480 ALA A O 1
ATOM 3869 N N . GLU A 1 481 ? 1.358 -32.938 4.363 1 52.44 481 GLU A N 1
ATOM 3870 C CA . GLU A 1 481 ? 0.777 -33.531 5.555 1 52.44 481 GLU A CA 1
ATOM 3871 C C . GLU A 1 481 ? -0.637 -34.031 5.281 1 52.44 481 GLU A C 1
ATOM 3873 O O . GLU A 1 481 ? -1.43 -33.344 4.629 1 52.44 481 GLU A O 1
ATOM 3878 N N . LYS A 1 482 ? -0.898 -35.219 5.734 1 52.03 482 LYS A N 1
ATOM 3879 C CA . LYS A 1 482 ? -2.236 -35.781 5.613 1 52.03 482 LYS A CA 1
ATOM 3880 C C . LYS A 1 482 ? -3.264 -34.938 6.363 1 52.03 482 LYS A C 1
ATOM 3882 O O . LYS A 1 482 ? -3.033 -34.562 7.508 1 52.03 482 LYS A O 1
ATOM 3887 N N . GLN A 1 483 ? -4.246 -34.281 5.926 1 56.09 483 GLN A N 1
ATOM 3888 C CA . GLN A 1 483 ? -5.281 -33.469 6.551 1 56.09 483 GLN A CA 1
ATOM 3889 C C . GLN A 1 483 ? -6.461 -34.344 7 1 56.09 483 GLN A C 1
ATOM 3891 O O . GLN A 1 483 ? -6.91 -35.219 6.27 1 56.09 483 GLN A O 1
ATOM 3896 N N . LYS A 1 484 ? -6.816 -34.375 8.414 1 48.16 484 LYS A N 1
ATOM 3897 C CA . LYS A 1 484 ? -8.039 -34.969 8.938 1 48.16 484 LYS A CA 1
ATOM 3898 C C . LYS A 1 484 ? -9.273 -34.281 8.375 1 48.16 484 LYS A C 1
ATOM 3900 O O . LYS A 1 484 ? -9.383 -33.062 8.414 1 48.16 484 LYS A O 1
ATOM 3905 N N . LEU A 1 485 ? -10.016 -34.906 7.574 1 40.28 485 LEU A N 1
ATOM 3906 C CA . LEU A 1 485 ? -11.305 -34.375 7.164 1 40.28 485 LEU A CA 1
ATOM 3907 C C . LEU A 1 485 ? -12.133 -33.969 8.383 1 40.28 485 LEU A C 1
ATOM 3909 O O . LEU A 1 485 ? -12.32 -34.75 9.305 1 40.28 485 LEU A O 1
ATOM 3913 N N . VAL A 1 486 ? -12.141 -32.781 8.789 1 37.78 486 VAL A N 1
ATOM 3914 C CA . VAL A 1 486 ? -13.031 -32.344 9.852 1 37.78 486 VAL A CA 1
ATOM 3915 C C . VAL A 1 486 ? -14.469 -32.719 9.523 1 37.78 486 VAL A C 1
ATOM 3917 O O . VAL A 1 486 ? -15.031 -32.281 8.523 1 37.78 486 VAL A O 1
ATOM 3920 N N . ASN A 1 487 ? -14.898 -33.844 10 1 32.5 487 ASN A N 1
ATOM 3921 C CA . ASN A 1 487 ? -16.312 -34.188 10.023 1 32.5 487 ASN A CA 1
ATOM 3922 C C . ASN A 1 487 ? -17.125 -33.156 10.82 1 32.5 487 ASN A C 1
ATOM 3924 O O . ASN A 1 487 ? -16.906 -33 12.023 1 32.5 487 ASN A O 1
ATOM 3928 N N . PHE A 1 488 ? -17.5 -32.094 10.281 1 30.66 488 PHE A N 1
ATOM 3929 C CA . PHE A 1 488 ? -18.547 -31.312 10.953 1 30.66 488 PHE A CA 1
ATOM 3930 C C . PHE A 1 488 ? -19.75 -32.188 11.258 1 30.66 488 PHE A C 1
ATOM 3932 O O . PHE A 1 488 ? -20.391 -32.719 10.344 1 30.66 488 PHE A O 1
ATOM 3939 N N . LYS A 1 489 ? -19.875 -32.875 12.414 1 32.94 489 LYS A N 1
ATOM 3940 C CA . LYS A 1 489 ? -21.125 -33.406 12.961 1 32.94 489 LYS A CA 1
ATOM 3941 C C . LYS A 1 489 ? -22.203 -32.312 13.008 1 32.94 489 LYS A C 1
ATOM 3943 O O . LYS A 1 489 ? -22 -31.266 13.602 1 32.94 489 LYS A O 1
ATOM 3948 N N . GLN A 1 490 ? -23.188 -32.219 12.102 1 29.17 490 GLN A N 1
ATOM 3949 C CA . GLN A 1 490 ? -24.516 -31.609 12.188 1 29.17 490 GLN A CA 1
ATOM 3950 C C . GLN A 1 490 ? -25.219 -32 13.492 1 29.17 490 GLN A C 1
ATOM 3952 O O . GLN A 1 490 ? -25.453 -33.188 13.742 1 29.17 490 GLN A O 1
ATOM 3957 N N . GLY A 1 491 ? -25.031 -31.375 14.609 1 29.94 491 GLY A N 1
ATOM 3958 C CA . GLY A 1 491 ? -26.031 -31.531 15.656 1 29.94 491 GLY A CA 1
ATOM 3959 C C . GLY A 1 491 ? -27.453 -31.406 15.156 1 29.94 491 GLY A C 1
ATOM 3960 O O . GLY A 1 491 ? -27.766 -30.531 14.352 1 29.94 491 GLY A O 1
ATOM 3961 N N . GLU A 1 492 ? -28.234 -32.531 15.094 1 26.36 492 GLU A N 1
ATOM 3962 C CA . GLU A 1 492 ? -29.656 -32.75 14.906 1 26.36 492 GLU A CA 1
ATOM 3963 C C . GLU A 1 492 ? -30.469 -31.781 15.781 1 26.36 492 GLU A C 1
ATOM 3965 O O . GLU A 1 492 ? -30.375 -31.812 17 1 26.36 492 GLU A O 1
ATOM 3970 N N . PHE A 1 493 ? -30.578 -30.516 15.5 1 25.06 493 PHE A N 1
ATOM 3971 C CA . PHE A 1 493 ? -31.734 -29.906 16.125 1 25.06 493 PHE A CA 1
ATOM 3972 C C . PHE A 1 493 ? -33 -30.656 15.805 1 25.06 493 PHE A C 1
ATOM 3974 O O . PHE A 1 493 ? -33.219 -31.047 14.656 1 25.06 493 PHE A O 1
ATOM 3981 N N . ASP A 1 494 ? -33.531 -31.453 16.781 1 24.91 494 ASP A N 1
ATOM 3982 C CA . ASP A 1 494 ? -34.844 -32.094 16.969 1 24.91 494 ASP A CA 1
ATOM 3983 C C . ASP A 1 494 ? -35.969 -31.141 16.547 1 24.91 494 ASP A C 1
ATOM 3985 O O . ASP A 1 494 ? -36.031 -30 17.016 1 24.91 494 ASP A O 1
ATOM 3989 N N . LEU A 1 495 ? -36.531 -31.344 15.328 1 20.11 495 LEU A N 1
ATOM 3990 C CA . LEU A 1 495 ? -37.969 -31.328 15.289 1 20.11 495 LEU A CA 1
ATOM 3991 C C . LEU A 1 495 ? -38.562 -32.625 15.891 1 20.11 495 LEU A C 1
ATOM 3993 O O . LEU A 1 495 ? -38 -33.688 15.68 1 20.11 495 LEU A O 1
ATOM 3997 N N . MET B 1 1 ? 21.797 27.922 13.867 1 58.25 1 MET B N 1
ATOM 3998 C CA . MET B 1 1 ? 20.703 28.172 12.914 1 58.25 1 MET B CA 1
ATOM 3999 C C . MET B 1 1 ? 19.344 28.047 13.594 1 58.25 1 MET B C 1
ATOM 4001 O O . MET B 1 1 ? 19.172 27.219 14.492 1 58.25 1 MET B O 1
ATOM 4005 N N . ALA B 1 2 ? 18.453 29.047 13.359 1 80.31 2 ALA B N 1
ATOM 4006 C CA . ALA B 1 2 ? 17.188 29.25 14.047 1 80.31 2 ALA B CA 1
ATOM 4007 C C . ALA B 1 2 ? 16.109 28.328 13.5 1 80.31 2 ALA B C 1
ATOM 4009 O O . ALA B 1 2 ? 16.219 27.812 12.383 1 80.31 2 ALA B O 1
ATOM 4010 N N . ASN B 1 3 ? 15.219 27.812 14.359 1 96.25 3 ASN B N 1
ATOM 4011 C CA . ASN B 1 3 ? 13.984 27.125 14 1 96.25 3 ASN B CA 1
ATOM 4012 C C . ASN B 1 3 ? 12.961 28.094 13.406 1 96.25 3 ASN B C 1
ATOM 4014 O O . ASN B 1 3 ? 12.914 29.266 13.789 1 96.25 3 ASN B O 1
ATOM 4018 N N . TYR B 1 4 ? 12.234 27.672 12.367 1 97.69 4 TYR B N 1
ATOM 4019 C CA . TYR B 1 4 ? 11.297 28.547 11.68 1 97.69 4 TYR B CA 1
ATOM 4020 C C . TYR B 1 4 ? 9.883 28 11.758 1 97.69 4 TYR B C 1
ATOM 4022 O O . TYR B 1 4 ? 9.664 26.797 11.547 1 97.69 4 TYR B O 1
ATOM 4030 N N . LEU B 1 5 ? 8.953 28.812 12.07 1 97.44 5 LEU B N 1
ATOM 4031 C CA . LEU B 1 5 ? 7.527 28.516 12.031 1 97.44 5 LEU B CA 1
ATOM 4032 C C . LEU B 1 5 ? 6.797 29.469 11.086 1 97.44 5 LEU B C 1
ATOM 4034 O O . LEU B 1 5 ? 6.781 30.672 11.312 1 97.44 5 LEU B O 1
ATOM 4038 N N . TYR B 1 6 ? 6.23 28.938 10.039 1 97.12 6 TYR B N 1
ATOM 4039 C CA . TYR B 1 6 ? 5.551 29.734 9.016 1 97.12 6 TYR B CA 1
ATOM 4040 C C . TYR B 1 6 ? 4.043 29.547 9.102 1 97.12 6 TYR B C 1
ATOM 4042 O O . TYR B 1 6 ? 3.541 28.422 9.039 1 97.12 6 TYR B O 1
ATOM 4050 N N . TYR B 1 7 ? 3.318 30.625 9.25 1 93.69 7 TYR B N 1
ATOM 4051 C CA . TYR B 1 7 ? 1.869 30.672 9.094 1 93.69 7 TYR B CA 1
ATOM 4052 C C . TYR B 1 7 ? 1.494 31.047 7.664 1 93.69 7 TYR B C 1
ATOM 4054 O O . TYR B 1 7 ? 1.695 32.188 7.246 1 93.69 7 TYR B O 1
ATOM 4062 N N . GLY B 1 8 ? 0.938 30.031 6.859 1 90.44 8 GLY B N 1
ATOM 4063 C CA . GLY B 1 8 ? 0.583 30.312 5.477 1 90.44 8 GLY B CA 1
ATOM 4064 C C . GLY B 1 8 ? 0.433 29.062 4.633 1 90.44 8 GLY B C 1
ATOM 4065 O O . GLY B 1 8 ? 0.539 27.938 5.141 1 90.44 8 GLY B O 1
ATOM 4066 N N . ASP B 1 9 ? 0.168 29.297 3.375 1 90.88 9 ASP B N 1
ATOM 4067 C CA . ASP B 1 9 ? 0.088 28.203 2.412 1 90.88 9 ASP B CA 1
ATOM 4068 C C . ASP B 1 9 ? 1.464 27.594 2.164 1 90.88 9 ASP B C 1
ATOM 4070 O O . ASP B 1 9 ? 2.418 28.297 1.841 1 90.88 9 ASP B O 1
ATOM 4074 N N . ASN B 1 10 ? 1.537 26.297 2.379 1 96.5 10 ASN B N 1
ATOM 4075 C CA . ASN B 1 10 ? 2.848 25.656 2.346 1 96.5 10 ASN B CA 1
ATOM 4076 C C . ASN B 1 10 ? 3.484 25.75 0.963 1 96.5 10 ASN B C 1
ATOM 4078 O O . ASN B 1 10 ? 4.711 25.797 0.842 1 96.5 10 ASN B O 1
ATOM 4082 N N . LEU B 1 11 ? 2.695 25.734 -0.126 1 95.25 11 LEU B N 1
ATOM 4083 C CA . LEU B 1 11 ? 3.268 25.875 -1.46 1 95.25 11 LEU B CA 1
ATOM 4084 C C . LEU B 1 11 ? 3.949 27.234 -1.611 1 95.25 11 LEU B C 1
ATOM 4086 O O . LEU B 1 11 ? 5.074 27.312 -2.107 1 95.25 11 LEU B O 1
ATOM 4090 N N . GLU B 1 12 ? 3.303 28.281 -1.179 1 94.44 12 GLU B N 1
ATOM 4091 C CA . GLU B 1 12 ? 3.863 29.625 -1.25 1 94.44 12 GLU B CA 1
ATOM 4092 C C . GLU B 1 12 ? 5.121 29.75 -0.391 1 94.44 12 GLU B C 1
ATOM 4094 O O . GLU B 1 12 ? 6.117 30.328 -0.82 1 94.44 12 GLU B O 1
ATOM 4099 N N . VAL B 1 13 ? 5.023 29.219 0.78 1 97.12 13 VAL B N 1
ATOM 4100 C CA . VAL B 1 13 ? 6.156 29.297 1.697 1 97.12 13 VA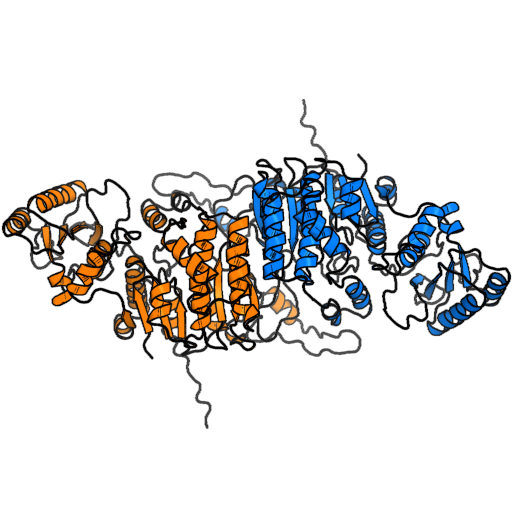L B CA 1
ATOM 4101 C C . VAL B 1 13 ? 7.355 28.562 1.102 1 97.12 13 VAL B C 1
ATOM 4103 O O . VAL B 1 13 ? 8.477 29.078 1.105 1 97.12 13 VAL B O 1
ATOM 4106 N N . LEU B 1 14 ? 7.141 27.344 0.587 1 97.88 14 LEU B N 1
ATOM 4107 C CA . LEU B 1 14 ? 8.211 26.562 -0.02 1 97.88 14 LEU B CA 1
ATOM 4108 C C . LEU B 1 14 ? 8.875 27.328 -1.156 1 97.88 14 LEU B C 1
ATOM 4110 O O . LEU B 1 14 ? 10.102 27.375 -1.251 1 97.88 14 LEU B O 1
ATOM 4114 N N . ARG B 1 15 ? 8.086 27.969 -2.002 1 96.75 15 ARG B N 1
ATOM 4115 C CA . ARG B 1 15 ? 8.578 28.656 -3.191 1 96.75 15 ARG B CA 1
ATOM 4116 C C . ARG B 1 15 ? 9.328 29.922 -2.818 1 96.75 15 ARG B C 1
ATOM 4118 O O . ARG B 1 15 ? 10.375 30.219 -3.396 1 96.75 15 ARG B O 1
ATOM 4125 N N . ARG B 1 16 ? 8.883 30.578 -1.811 1 96.19 16 ARG B N 1
ATOM 4126 C CA . ARG B 1 16 ? 9.359 31.938 -1.562 1 96.19 16 ARG B CA 1
ATOM 4127 C C . ARG B 1 16 ? 10.461 31.953 -0.508 1 96.19 16 ARG B C 1
ATOM 4129 O O . ARG B 1 16 ? 11.375 32.781 -0.564 1 96.19 16 ARG B O 1
ATOM 4136 N N . TYR B 1 17 ? 10.398 31.016 0.433 1 96.94 17 TYR B N 1
ATOM 4137 C CA . TYR B 1 17 ? 11.203 31.25 1.626 1 96.94 17 TYR B CA 1
ATOM 4138 C C . TYR B 1 17 ? 12.188 30.109 1.859 1 96.94 17 TYR B C 1
ATOM 4140 O O . TYR B 1 17 ? 13.125 30.25 2.641 1 96.94 17 TYR B O 1
ATOM 4148 N N . ILE B 1 18 ? 11.969 28.953 1.258 1 98.12 18 ILE B N 1
ATOM 4149 C CA . ILE B 1 18 ? 12.859 27.828 1.529 1 98.12 18 ILE B CA 1
ATOM 4150 C C . ILE B 1 18 ? 13.82 27.641 0.356 1 98.12 18 ILE B C 1
ATOM 4152 O O . ILE B 1 18 ? 13.391 27.453 -0.782 1 98.12 18 ILE B O 1
ATOM 4156 N N . LYS B 1 19 ? 15.047 27.672 0.605 1 97.5 19 LYS B N 1
ATOM 4157 C CA . LYS B 1 19 ? 16.078 27.609 -0.424 1 97.5 19 LYS B CA 1
ATOM 4158 C C . LYS B 1 19 ? 16.234 26.188 -0.963 1 97.5 19 LYS B C 1
ATOM 4160 O O . LYS B 1 19 ? 15.938 25.219 -0.267 1 97.5 19 LYS B O 1
ATOM 4165 N N . ASP B 1 20 ? 16.844 26.094 -2.17 1 97.69 20 ASP B N 1
ATOM 4166 C CA . ASP B 1 20 ? 17.156 24.797 -2.764 1 97.69 20 ASP B CA 1
ATOM 4167 C C . ASP B 1 20 ? 18.172 24.047 -1.909 1 97.69 20 ASP B C 1
ATOM 4169 O O . ASP B 1 20 ? 19.078 24.641 -1.332 1 97.69 20 ASP B O 1
ATOM 4173 N N . ASP B 1 21 ? 17.969 22.75 -1.824 1 98.25 21 ASP B N 1
ATOM 4174 C CA . ASP B 1 21 ? 18.953 21.844 -1.229 1 98.25 21 ASP B CA 1
ATOM 4175 C C . ASP B 1 21 ? 19.344 22.312 0.176 1 98.25 21 ASP B C 1
ATOM 4177 O O . ASP B 1 21 ? 20.516 22.375 0.508 1 98.25 21 ASP B O 1
ATOM 4181 N N . SER B 1 22 ? 18.344 22.594 0.958 1 98.56 22 SER B N 1
ATOM 4182 C CA . SER B 1 22 ? 18.641 23.156 2.273 1 98.56 22 SER B CA 1
ATOM 4183 C C . SER B 1 22 ? 18.078 22.266 3.385 1 98.56 22 SER B C 1
ATOM 4185 O O . SER B 1 22 ? 18.438 22.438 4.555 1 98.56 22 SER B O 1
ATOM 4187 N N . VAL B 1 23 ? 17.266 21.297 3.066 1 98.75 23 VAL B N 1
ATOM 4188 C CA . VAL B 1 23 ? 16.562 20.469 4.035 1 98.75 23 VAL B CA 1
ATOM 4189 C C . VAL B 1 23 ? 17.141 19.062 4.039 1 98.75 23 VAL B C 1
ATOM 4191 O O . VAL B 1 23 ? 17.406 18.484 2.977 1 98.75 23 VAL B O 1
ATOM 4194 N N . ASP B 1 24 ? 17.328 18.469 5.215 1 98.81 24 ASP B N 1
ATOM 4195 C CA . ASP B 1 24 ? 17.938 17.141 5.336 1 98.81 24 ASP B CA 1
ATOM 4196 C C . ASP B 1 24 ? 16.859 16.047 5.336 1 98.81 24 ASP B C 1
ATOM 4198 O O . ASP B 1 24 ? 17.094 14.93 4.875 1 98.81 24 ASP B O 1
ATOM 4202 N N . LEU B 1 25 ? 15.773 16.328 5.906 1 98.94 25 LEU B N 1
ATOM 4203 C CA . LEU B 1 25 ? 14.656 15.406 6.027 1 98.94 25 LEU B CA 1
ATOM 4204 C C . LEU B 1 25 ? 13.328 16.141 5.93 1 98.94 25 LEU B C 1
ATOM 4206 O O . LEU B 1 25 ? 13.164 17.219 6.512 1 98.94 25 LEU B O 1
ATOM 4210 N N . CYS B 1 26 ? 12.414 15.602 5.133 1 98.94 26 CYS B N 1
ATOM 4211 C CA . CYS B 1 26 ? 11.055 16.141 5.082 1 98.94 26 CYS B CA 1
ATOM 4212 C C . CYS B 1 26 ? 10.031 15.047 5.395 1 98.94 26 CYS B C 1
ATOM 4214 O O . CYS B 1 26 ? 10.102 13.945 4.852 1 98.94 26 CYS B O 1
ATOM 4216 N N . TYR B 1 27 ? 9.211 15.289 6.328 1 98.81 27 TYR B N 1
ATOM 4217 C CA . TYR B 1 27 ? 8.023 14.5 6.617 1 98.81 27 TYR B CA 1
ATOM 4218 C C . TYR B 1 27 ? 6.762 15.336 6.469 1 98.81 27 TYR B C 1
ATOM 4220 O O . TYR B 1 27 ? 6.684 16.453 6.992 1 98.81 27 TYR B O 1
ATOM 4228 N N . ILE B 1 28 ? 5.75 14.781 5.75 1 98.25 28 ILE B N 1
ATOM 4229 C CA . ILE B 1 28 ? 4.473 15.484 5.711 1 98.25 28 ILE B CA 1
ATOM 4230 C C . ILE B 1 28 ? 3.33 14.492 5.902 1 98.25 28 ILE B C 1
ATOM 4232 O O . ILE B 1 28 ? 3.453 13.32 5.543 1 98.25 28 ILE B O 1
ATOM 4236 N N . ASP B 1 29 ? 2.295 14.938 6.484 1 96.19 29 ASP B N 1
ATOM 4237 C CA . ASP B 1 29 ? 1.039 14.219 6.691 1 96.19 29 ASP B CA 1
ATOM 4238 C C . ASP B 1 29 ? -0.148 15.039 6.191 1 96.19 29 ASP B C 1
ATOM 4240 O O . ASP B 1 29 ? -0.943 15.539 6.988 1 96.19 29 ASP B O 1
ATOM 4244 N N . PRO B 1 30 ? -0.34 15.117 4.867 1 93.25 30 PRO B N 1
ATOM 4245 C CA . PRO B 1 30 ? -1.423 15.922 4.289 1 93.25 30 PRO B CA 1
ATOM 4246 C C . PRO B 1 30 ? -2.795 15.273 4.473 1 93.25 30 PRO B C 1
ATOM 4248 O O . PRO B 1 30 ? -2.887 14.094 4.82 1 93.25 30 PRO B O 1
ATOM 4251 N N . PRO B 1 31 ? -3.85 16.062 4.297 1 85 31 PRO B N 1
ATOM 4252 C CA . PRO B 1 31 ? -5.176 15.445 4.285 1 85 31 PRO B CA 1
ATOM 4253 C C . PRO B 1 31 ? -5.332 14.398 3.186 1 85 31 PRO B C 1
ATOM 4255 O O . PRO B 1 31 ? -4.781 14.562 2.092 1 85 31 PRO B O 1
ATOM 4258 N N . PHE B 1 32 ? -5.965 13.188 3.346 1 74.5 32 PHE B N 1
ATOM 4259 C CA . PHE B 1 32 ? -5.961 12 2.488 1 74.5 32 PHE B CA 1
ATOM 4260 C C . PHE B 1 32 ? -7.055 12.102 1.433 1 74.5 32 PHE B C 1
ATOM 4262 O O . PHE B 1 32 ? -7.078 11.312 0.482 1 74.5 32 PHE B O 1
ATOM 4269 N N . ASN B 1 33 ? -7.852 13.047 1.189 1 63.09 33 ASN B N 1
ATOM 4270 C CA . ASN B 1 33 ? -9.008 13.07 0.301 1 63.09 33 ASN B CA 1
ATOM 4271 C C . ASN B 1 33 ? -9.953 11.914 0.582 1 63.09 33 ASN B C 1
ATOM 4273 O O . ASN B 1 33 ? -10.438 11.258 -0.346 1 63.09 33 ASN B O 1
ATOM 4277 N N . SER B 1 34 ? -10.023 11.32 1.606 1 55.03 34 SER B N 1
ATOM 4278 C CA . SER B 1 34 ? -10.805 10.141 1.944 1 55.03 34 SER B CA 1
ATOM 4279 C C . SER B 1 34 ? -12.289 10.477 2.066 1 55.03 34 SER B C 1
ATOM 4281 O O . SER B 1 34 ? -13.117 9.586 2.285 1 55.03 34 SER B O 1
ATOM 4283 N N . LYS B 1 35 ? -12.781 11.516 1.314 1 51.22 35 LYS B N 1
ATOM 4284 C CA . LYS B 1 35 ? -14.18 11.93 1.451 1 51.22 35 LYS B CA 1
ATOM 4285 C C . LYS B 1 35 ? -14.688 11.695 2.871 1 51.22 35 LYS B C 1
ATOM 4287 O O . LYS B 1 35 ? -15.867 11.406 3.074 1 51.22 35 LYS B O 1
ATOM 4292 N N . ARG B 1 36 ? -13.812 11.281 3.656 1 42.62 36 ARG B N 1
ATOM 4293 C CA . ARG B 1 36 ? -14.281 11.047 5.02 1 42.62 36 ARG B CA 1
ATOM 4294 C C . ARG B 1 36 ? -14.898 12.305 5.609 1 42.62 36 ARG B C 1
ATOM 4296 O O . ARG B 1 36 ? -14.344 13.398 5.48 1 42.62 36 ARG B O 1
ATOM 4303 N N . ASN B 1 37 ? -16.141 12.266 5.523 1 36.28 37 ASN B N 1
ATOM 4304 C CA . ASN B 1 37 ? -16.766 13.289 6.355 1 36.28 37 ASN B CA 1
ATOM 4305 C C . ASN B 1 37 ? -16.219 13.25 7.785 1 36.28 37 ASN B C 1
ATOM 4307 O O . ASN B 1 37 ? -16.516 12.312 8.531 1 36.28 37 ASN B O 1
ATOM 4311 N N . TYR B 1 38 ? -15.117 13.664 7.91 1 34.84 38 TYR B N 1
ATOM 4312 C CA . TYR B 1 38 ? -14.523 13.688 9.242 1 34.84 38 TYR B CA 1
ATOM 4313 C C . TYR B 1 38 ? -15.562 14.047 10.297 1 34.84 38 TYR B C 1
ATOM 4315 O O . TYR B 1 38 ? -15.266 14.047 11.492 1 34.84 38 TYR B O 1
ATOM 4323 N N . ASN B 1 39 ? -16.609 14.406 9.852 1 34.06 39 ASN B N 1
ATOM 4324 C CA . ASN B 1 39 ? -17.672 14.609 10.82 1 34.06 39 ASN B CA 1
ATOM 4325 C C . ASN B 1 39 ? -18.062 13.305 11.516 1 34.06 39 ASN B C 1
ATOM 4327 O O . ASN B 1 39 ? -18.422 13.305 12.688 1 34.06 39 ASN B O 1
ATOM 4331 N N . GLN B 1 40 ? -17.953 12.211 10.703 1 32.91 40 GLN B N 1
ATOM 4332 C CA . GLN B 1 40 ? -18.438 10.961 11.281 1 32.91 40 GLN B CA 1
ATOM 4333 C C . GLN B 1 40 ? -17.438 10.391 12.281 1 32.91 40 GLN B C 1
ATOM 4335 O O . GLN B 1 40 ? -17.797 9.609 13.156 1 32.91 40 GLN B O 1
ATOM 4340 N N . ILE B 1 41 ? -16.219 10.508 12.008 1 32.97 41 ILE B N 1
ATOM 4341 C CA . ILE B 1 41 ? -15.273 10.008 13 1 32.97 41 ILE B CA 1
ATOM 4342 C C . ILE B 1 41 ? -15.531 10.672 14.344 1 32.97 41 ILE B C 1
ATOM 4344 O O . ILE B 1 41 ? -15.336 10.062 15.398 1 32.97 41 ILE B O 1
ATOM 4348 N N . TYR B 1 42 ? -15.82 11.906 14.219 1 31.88 42 TYR B N 1
ATOM 4349 C CA . TYR B 1 42 ? -16.016 12.617 15.477 1 31.88 42 TYR B CA 1
ATOM 4350 C C . TYR B 1 42 ? -17.375 12.273 16.094 1 31.88 42 TYR B C 1
ATOM 4352 O O . TYR B 1 42 ? -17.781 12.875 17.094 1 31.88 42 TYR B O 1
ATOM 4360 N N . ASN B 1 43 ? -18.156 11.633 15.391 1 32.97 43 ASN B N 1
ATOM 4361 C CA . ASN B 1 43 ? -19.391 11.375 16.125 1 32.97 43 ASN B CA 1
ATOM 4362 C C . ASN B 1 43 ? -19.125 10.688 17.453 1 32.97 43 ASN B C 1
ATOM 4364 O O . ASN B 1 43 ? -19.938 10.766 18.375 1 32.97 43 ASN B O 1
ATOM 4368 N N . ASN B 1 44 ? -18.281 9.758 17.422 1 32.09 44 ASN B N 1
ATOM 4369 C CA . ASN B 1 44 ? -18.188 9.102 18.719 1 32.09 44 ASN B CA 1
ATOM 4370 C C . ASN B 1 44 ? -17.312 9.898 19.688 1 32.09 44 ASN B C 1
ATOM 4372 O O . ASN B 1 44 ? -17.031 9.445 20.797 1 32.09 44 ASN B O 1
ATOM 4376 N N . ILE B 1 45 ? -16.359 10.766 19.203 1 31.81 45 ILE B N 1
ATOM 4377 C CA . ILE B 1 45 ? -15.711 11.555 20.25 1 31.81 45 ILE B CA 1
ATOM 4378 C C . ILE B 1 45 ? -16.547 12.805 20.531 1 31.81 45 ILE B C 1
ATOM 4380 O O . ILE B 1 45 ? -17.234 13.305 19.641 1 31.81 45 ILE B O 1
ATOM 4384 N N . GLY B 1 46 ? -16.766 13.305 21.844 1 32.06 46 GLY B N 1
ATOM 4385 C CA . GLY B 1 46 ? -17.516 14.422 22.375 1 32.06 46 GLY B CA 1
ATOM 4386 C C . GLY B 1 46 ? -17.688 15.562 21.391 1 32.06 46 GLY B C 1
ATOM 4387 O O . GLY B 1 46 ? -16.984 15.617 20.391 1 32.06 46 GLY B O 1
ATOM 4388 N N . SER B 1 47 ? -18.797 16.438 21.516 1 35.25 47 SER B N 1
ATOM 4389 C CA . SER B 1 47 ? -19.25 17.594 20.734 1 35.25 47 SER B CA 1
ATOM 4390 C C . SER B 1 47 ? -18.062 18.422 20.234 1 35.25 47 SER B C 1
ATOM 4392 O O . SER B 1 47 ? -18.109 18.984 19.156 1 35.25 47 SER B O 1
ATOM 4394 N N . GLU B 1 48 ? -17.188 18.641 21.016 1 32.84 48 GLU B N 1
ATOM 4395 C CA . GLU B 1 48 ? -16.047 19.531 20.797 1 32.84 48 GLU B CA 1
ATOM 4396 C C . GLU B 1 48 ? -15.172 19.031 19.656 1 32.84 48 GLU B C 1
ATOM 4398 O O . GLU B 1 48 ? -14.633 19.828 18.875 1 32.84 48 GLU B O 1
ATOM 4403 N N . ASP B 1 49 ? -15.023 17.797 19.5 1 36.88 49 ASP B N 1
ATOM 4404 C CA . ASP B 1 49 ? -14.102 17.219 18.531 1 36.88 49 ASP B CA 1
ATOM 4405 C C . ASP B 1 49 ? -14.68 17.25 17.125 1 36.88 49 ASP B C 1
ATOM 4407 O O . ASP B 1 49 ? -13.945 17.109 16.141 1 36.88 49 ASP B O 1
ATOM 4411 N N . LYS B 1 50 ? -15.938 17.516 17 1 40.34 50 LYS B N 1
ATOM 4412 C CA . LYS B 1 50 ? -16.625 17.641 15.719 1 40.34 50 LYS B CA 1
ATOM 4413 C C . LYS B 1 50 ? -16.203 18.891 14.977 1 40.34 50 LYS B C 1
ATOM 4415 O O . LYS B 1 50 ? -16.047 18.875 13.75 1 40.34 50 LYS B O 1
ATOM 4420 N N . ALA B 1 51 ? -16.25 19.969 15.695 1 36.47 51 ALA B N 1
ATOM 4421 C CA . ALA B 1 51 ? -15.93 21.25 15.086 1 36.47 51 ALA B CA 1
ATOM 4422 C C . ALA B 1 51 ? -14.531 21.219 14.461 1 36.47 51 ALA B C 1
ATOM 4424 O O . ALA B 1 51 ? -14.312 21.781 13.383 1 36.47 51 ALA B O 1
ATOM 4425 N N . GLN B 1 52 ? -13.688 20.531 15.141 1 38.69 52 GLN B N 1
ATOM 4426 C CA . GLN B 1 52 ? -12.328 20.469 14.602 1 38.69 52 GLN B CA 1
ATOM 4427 C C . GLN B 1 52 ? -12.289 19.625 13.328 1 38.69 52 GLN B C 1
ATOM 4429 O O . GLN B 1 52 ? -11.523 19.906 12.406 1 38.69 52 GLN B O 1
ATOM 4434 N N . ALA B 1 53 ? -13.242 18.656 13.25 1 41.47 53 ALA B N 1
ATOM 4435 C CA . ALA B 1 53 ? -13.297 17.75 12.102 1 41.47 53 ALA B CA 1
ATOM 4436 C C . ALA B 1 53 ? -13.734 18.5 10.844 1 41.47 53 ALA B C 1
ATOM 4438 O O . ALA B 1 53 ? -13.266 18.203 9.742 1 41.47 53 ALA B O 1
ATOM 4439 N N . GLN B 1 54 ? -14.555 19.5 11.07 1 41 54 GLN B N 1
ATOM 4440 C CA . GLN B 1 54 ? -15.055 20.219 9.898 1 41 54 GLN B CA 1
ATOM 4441 C C . GLN B 1 54 ? -13.93 20.938 9.172 1 41 54 GLN B C 1
ATOM 4443 O O . GLN B 1 54 ? -13.953 21.062 7.945 1 41 54 GLN B O 1
ATOM 4448 N N . ALA B 1 55 ? -13.141 21.547 10.016 1 39.66 55 ALA B N 1
ATOM 4449 C CA . ALA B 1 55 ? -12.07 22.328 9.414 1 39.66 55 ALA B CA 1
ATOM 4450 C C . ALA B 1 55 ? -11.203 21.453 8.5 1 39.66 55 ALA B C 1
ATOM 4452 O O . ALA B 1 55 ? -10.461 21.984 7.664 1 39.66 55 ALA B O 1
ATOM 4453 N N . PHE B 1 56 ? -11.398 20.109 8.781 1 42.72 56 PHE B N 1
ATOM 4454 C CA . PHE B 1 56 ? -10.508 19.266 8.008 1 42.72 56 PHE B CA 1
ATOM 4455 C C . PHE B 1 56 ? -11.273 18.547 6.906 1 42.72 56 PHE B C 1
ATOM 4457 O O . PHE B 1 56 ? -11.055 17.344 6.664 1 42.72 56 PHE B O 1
ATOM 4464 N N . ILE B 1 57 ? -12.344 19.125 6.605 1 44.59 57 ILE B N 1
ATOM 4465 C CA . ILE B 1 57 ? -12.961 18.531 5.43 1 44.59 57 ILE B CA 1
ATOM 4466 C C . ILE B 1 57 ? -11.992 18.578 4.254 1 44.59 57 ILE B C 1
ATOM 4468 O O . ILE B 1 57 ? -11.562 19.656 3.832 1 44.59 57 ILE B O 1
ATOM 4472 N N . ASP B 1 58 ? -11.258 17.578 4.141 1 53.47 58 ASP B N 1
ATOM 4473 C CA . ASP B 1 58 ? -10.273 17.312 3.094 1 53.47 58 ASP B CA 1
ATOM 4474 C C . ASP B 1 58 ? -10.945 17.234 1.722 1 53.47 58 ASP B C 1
ATOM 4476 O O . ASP B 1 58 ? -11.172 16.141 1.199 1 53.47 58 ASP B O 1
ATOM 4480 N N . THR B 1 59 ? -11.664 18.359 1.339 1 59.91 59 THR B N 1
ATOM 4481 C CA . THR B 1 59 ? -12.305 18.234 0.034 1 59.91 59 THR B CA 1
ATOM 4482 C C . THR B 1 59 ? -11.578 19.078 -1.01 1 59.91 59 THR B C 1
ATOM 4484 O O . THR B 1 59 ? -11.242 20.234 -0.755 1 59.91 59 THR B O 1
ATOM 4487 N N . TRP B 1 60 ? -11.023 18.438 -1.955 1 74.12 60 TRP B N 1
ATOM 4488 C CA . TRP B 1 60 ? -10.461 19.094 -3.133 1 74.12 60 TRP B CA 1
ATOM 4489 C C . TRP B 1 60 ? -11.531 19.297 -4.203 1 74.12 60 TRP B C 1
ATOM 4491 O O . TRP B 1 60 ? -12.445 18.469 -4.34 1 74.12 60 TRP B O 1
ATOM 4501 N N . GLU B 1 61 ? -11.641 20.5 -4.656 1 81.56 61 GLU B N 1
ATOM 4502 C CA . GLU B 1 61 ? -12.523 20.797 -5.785 1 81.56 61 GLU B CA 1
ATOM 4503 C C . GLU B 1 61 ? -11.727 21.312 -6.988 1 81.56 61 GLU B C 1
ATOM 4505 O O . GLU B 1 61 ? -10.664 21.906 -6.828 1 81.56 61 GLU B O 1
ATOM 4510 N N . TRP B 1 62 ? -12.32 21 -8.055 1 90.38 62 TRP B N 1
ATOM 4511 C CA . TRP B 1 62 ? -11.727 21.547 -9.273 1 90.38 62 TRP B CA 1
ATOM 4512 C C . TRP B 1 62 ? -12.07 23.016 -9.438 1 90.38 62 TRP B C 1
ATOM 4514 O O . TRP B 1 62 ? -13.047 23.359 -10.125 1 90.38 62 TRP B O 1
ATOM 4524 N N . ASP B 1 63 ? -11.344 23.828 -8.891 1 89.06 63 ASP B N 1
ATOM 4525 C CA . ASP B 1 63 ? -11.562 25.281 -8.914 1 89.06 63 ASP B CA 1
ATOM 4526 C C . ASP B 1 63 ? -10.453 25.984 -9.688 1 89.06 63 ASP B C 1
ATOM 4528 O O . ASP B 1 63 ? -9.711 25.344 -10.438 1 89.06 63 ASP B O 1
ATOM 4532 N N . ASN B 1 64 ? -10.422 27.25 -9.562 1 87.38 64 ASN B N 1
ATOM 4533 C CA . ASN B 1 64 ? -9.445 28.047 -10.312 1 87.38 64 ASN B CA 1
ATOM 4534 C C . ASN B 1 64 ? -8.016 27.688 -9.906 1 87.38 64 ASN B C 1
ATOM 4536 O O . ASN B 1 64 ? -7.113 27.688 -10.75 1 87.38 64 ASN B O 1
ATOM 4540 N N . ARG B 1 65 ? -7.777 27.438 -8.703 1 86.81 65 ARG B N 1
ATOM 4541 C CA . ARG B 1 65 ? -6.449 27.062 -8.242 1 86.81 65 ARG B CA 1
ATOM 4542 C C . ARG B 1 65 ? -6 25.75 -8.875 1 86.81 65 ARG B C 1
ATOM 4544 O O . ARG B 1 65 ? -4.844 25.594 -9.266 1 86.81 65 ARG B O 1
ATOM 4551 N N . ALA B 1 66 ? -6.953 24.797 -8.828 1 91.88 66 ALA B N 1
ATOM 4552 C CA . ALA B 1 66 ? -6.648 23.516 -9.461 1 91.88 66 ALA B CA 1
ATOM 4553 C C . ALA B 1 66 ? -6.348 23.688 -10.945 1 91.88 66 ALA B C 1
ATOM 4555 O O . ALA B 1 66 ? -5.426 23.062 -11.477 1 91.88 66 ALA B O 1
ATOM 4556 N N . MET B 1 67 ? -7.094 24.547 -11.57 1 93.44 67 MET B N 1
ATOM 4557 C CA . MET B 1 67 ? -6.891 24.812 -12.992 1 93.44 67 MET B CA 1
ATOM 4558 C C . MET B 1 67 ? -5.523 25.438 -13.242 1 93.44 67 MET B C 1
ATOM 4560 O O . MET B 1 67 ? -4.809 25.031 -14.156 1 93.44 67 MET B O 1
ATOM 4564 N N . HIS B 1 68 ? -5.219 26.391 -12.445 1 93 68 HIS B N 1
ATOM 4565 C CA . HIS B 1 68 ? -3.928 27.062 -12.586 1 93 68 HIS B CA 1
ATOM 4566 C C . HIS B 1 68 ? -2.781 26.094 -12.312 1 93 68 HIS B C 1
ATOM 4568 O O . HIS B 1 68 ? -1.767 26.109 -13.016 1 93 68 HIS B O 1
ATOM 4574 N N . GLY B 1 69 ? -2.992 25.312 -11.273 1 94.94 69 GLY B N 1
ATOM 4575 C CA . GLY B 1 69 ? -1.979 24.312 -10.969 1 94.94 69 GLY B CA 1
ATOM 4576 C C . GLY B 1 69 ? -1.778 23.297 -12.086 1 94.94 69 GLY B C 1
ATOM 4577 O O . GLY B 1 69 ? -0.644 22.938 -12.406 1 94.94 69 GLY B O 1
ATOM 4578 N N . PHE B 1 70 ? -2.842 22.891 -12.625 1 95.25 70 PHE B N 1
ATOM 4579 C CA . PHE B 1 70 ? -2.781 21.953 -13.742 1 95.25 70 PHE B CA 1
ATOM 4580 C C . PHE B 1 70 ? -2.029 22.562 -14.922 1 95.25 70 PHE B C 1
ATOM 4582 O O . PHE B 1 70 ? -1.2 21.906 -15.547 1 95.25 70 PHE B O 1
ATOM 4589 N N . GLU B 1 71 ? -2.318 23.766 -15.164 1 91.81 71 GLU B N 1
ATOM 4590 C CA . GLU B 1 71 ? -1.648 24.484 -16.25 1 91.81 71 GLU B CA 1
ATOM 4591 C C . GLU B 1 71 ? -0.155 24.625 -15.969 1 91.81 71 GLU B C 1
ATOM 4593 O O . GLU B 1 71 ? 0.668 24.484 -16.875 1 91.81 71 GLU B O 1
ATOM 4598 N N . GLU B 1 72 ? 0.103 24.938 -14.773 1 93.62 72 GLU B N 1
ATOM 4599 C CA . GLU B 1 72 ? 1.503 25.062 -14.375 1 93.62 72 GLU B CA 1
ATOM 4600 C C . GLU B 1 72 ? 2.271 23.766 -14.641 1 93.62 72 GLU B C 1
ATOM 4602 O O . GLU B 1 72 ? 3.395 23.797 -15.148 1 93.62 72 GLU B O 1
ATOM 4607 N N . ILE B 1 73 ? 1.662 22.641 -14.312 1 94.62 73 ILE B N 1
ATOM 4608 C CA . ILE B 1 73 ? 2.301 21.344 -14.477 1 94.62 73 ILE B CA 1
ATOM 4609 C C . ILE B 1 73 ? 2.373 21 -15.961 1 94.62 73 ILE B C 1
ATOM 4611 O O . ILE B 1 73 ? 3.443 20.656 -16.469 1 94.62 73 ILE B O 1
ATOM 4615 N N . SER B 1 74 ? 1.302 21.156 -16.672 1 90.81 74 SER B N 1
ATOM 4616 C CA . SER B 1 74 ? 1.192 20.703 -18.047 1 90.81 74 SER B CA 1
ATOM 4617 C C . SER B 1 74 ? 2.109 21.5 -18.969 1 90.81 74 SER B C 1
ATOM 4619 O O . SER B 1 74 ? 2.633 20.953 -19.953 1 90.81 74 SER B O 1
ATOM 4621 N N . THR B 1 75 ? 2.359 22.781 -18.594 1 89.19 75 THR B N 1
ATOM 4622 C CA . THR B 1 75 ? 3.209 23.625 -19.422 1 89.19 75 THR B CA 1
ATOM 4623 C C . THR B 1 75 ? 4.637 23.656 -18.891 1 89.19 75 THR B C 1
ATOM 4625 O O . THR B 1 75 ? 5.535 24.203 -19.516 1 89.19 75 THR B O 1
ATOM 4628 N N . ASN B 1 76 ? 4.781 22.969 -17.766 1 90.94 76 ASN B N 1
ATOM 4629 C CA . ASN B 1 76 ? 6.062 23.031 -17.062 1 90.94 76 ASN B CA 1
ATOM 4630 C C . ASN B 1 76 ? 6.555 24.484 -16.938 1 90.94 76 ASN B C 1
ATOM 4632 O O . ASN B 1 76 ? 7.691 24.781 -17.297 1 90.94 76 ASN B O 1
ATOM 4636 N N . TYR B 1 77 ? 5.746 25.281 -16.438 1 80.19 77 TYR B N 1
ATOM 4637 C CA . TYR B 1 77 ? 5.918 26.719 -16.422 1 80.19 77 TYR B CA 1
ATOM 4638 C C . TYR B 1 77 ? 7.23 27.109 -15.742 1 80.19 77 TYR B C 1
ATOM 4640 O O . TYR B 1 77 ? 7.957 27.969 -16.234 1 80.19 77 TYR B O 1
ATOM 4648 N N . ASN B 1 78 ? 7.625 26.5 -14.695 1 82.06 78 ASN B N 1
ATOM 4649 C CA . ASN B 1 78 ? 8.82 26.891 -13.953 1 82.06 78 ASN B CA 1
ATOM 4650 C C . ASN B 1 78 ? 9.984 25.938 -14.234 1 82.06 78 ASN B C 1
ATOM 4652 O O . ASN B 1 78 ? 11.07 26.094 -13.672 1 82.06 78 ASN B O 1
ATOM 4656 N N . GLY B 1 79 ? 9.719 24.891 -15.062 1 86.81 79 GLY B N 1
ATOM 4657 C CA . GLY B 1 79 ? 10.773 23.969 -15.469 1 86.81 79 GLY B CA 1
ATOM 4658 C C . GLY B 1 79 ? 11.117 22.953 -14.398 1 86.81 79 GLY B C 1
ATOM 4659 O O . GLY B 1 79 ? 12.141 22.266 -14.492 1 86.81 79 GLY B O 1
ATOM 4660 N N . LEU B 1 80 ? 10.273 22.906 -13.391 1 88.88 80 LEU B N 1
ATOM 4661 C CA . LEU B 1 80 ? 10.602 22.047 -12.258 1 88.88 80 LEU B CA 1
ATOM 4662 C C . LEU B 1 80 ? 9.945 20.672 -12.422 1 88.88 80 LEU B C 1
ATOM 4664 O O . LEU B 1 80 ? 10.312 19.719 -11.734 1 88.88 80 LEU B O 1
ATOM 4668 N N . PHE B 1 81 ? 9.07 20.609 -13.359 1 93.12 81 PHE B N 1
ATOM 4669 C CA . PHE B 1 81 ? 8.336 19.344 -13.5 1 93.12 81 PHE B CA 1
ATOM 4670 C C . PHE B 1 81 ? 9.039 18.422 -14.492 1 93.12 81 PHE B C 1
ATOM 4672 O O . PHE B 1 81 ? 9.484 18.875 -15.555 1 93.12 81 PHE B O 1
ATOM 4679 N N . THR B 1 82 ? 9.18 17.156 -14.086 1 92.19 82 THR B N 1
ATOM 4680 C CA . THR B 1 82 ? 9.742 16.172 -14.992 1 92.19 82 THR B CA 1
ATOM 4681 C C . THR B 1 82 ? 8.766 15.844 -16.109 1 92.19 82 THR B C 1
ATOM 4683 O O . THR B 1 82 ? 7.555 16.031 -15.969 1 92.19 82 THR B O 1
ATOM 4686 N N . GLU B 1 83 ? 9.328 15.406 -17.172 1 89 83 GLU B N 1
ATOM 4687 C CA . GLU B 1 83 ? 8.484 14.977 -18.281 1 89 83 GLU B CA 1
ATOM 4688 C C . GLU B 1 83 ? 7.492 13.898 -17.844 1 89 83 GLU B C 1
ATOM 4690 O O . GLU B 1 83 ? 6.324 13.922 -18.234 1 89 83 GLU B O 1
ATOM 4695 N N . GLN B 1 84 ? 7.938 13.008 -17.016 1 90.5 84 GLN B N 1
ATOM 4696 C CA . GLN B 1 84 ? 7.098 11.93 -16.516 1 90.5 84 GLN B CA 1
ATOM 4697 C C . GLN B 1 84 ? 5.945 12.469 -15.68 1 90.5 84 GLN B C 1
ATOM 4699 O O . GLN B 1 84 ? 4.82 11.977 -15.773 1 90.5 84 GLN B O 1
ATOM 4704 N N . ALA B 1 85 ? 6.262 13.453 -14.867 1 93.81 85 ALA B N 1
ATOM 4705 C CA . ALA B 1 85 ? 5.215 14.055 -14.047 1 93.81 85 ALA B CA 1
ATOM 4706 C C . ALA B 1 85 ? 4.172 14.758 -14.906 1 93.81 85 ALA B C 1
ATOM 4708 O O . ALA B 1 85 ? 2.971 14.68 -14.633 1 93.81 85 ALA B O 1
ATOM 4709 N N . VAL B 1 86 ? 4.609 15.414 -15.945 1 91.81 86 VAL B N 1
ATOM 4710 C CA . VAL B 1 86 ? 3.711 16.109 -16.859 1 91.81 86 VAL B CA 1
ATOM 4711 C C . VAL B 1 86 ? 2.801 15.109 -17.562 1 91.81 86 VAL B C 1
ATOM 4713 O O . VAL B 1 86 ? 1.576 15.258 -17.547 1 91.81 86 VAL B O 1
ATOM 4716 N N . TYR B 1 87 ? 3.396 14.031 -18.094 1 88.44 87 TYR B N 1
ATOM 4717 C CA . TYR B 1 87 ? 2.623 13 -18.781 1 88.44 87 TYR B CA 1
ATOM 4718 C C . TYR B 1 87 ? 1.641 12.336 -17.828 1 88.44 87 TYR B C 1
ATOM 4720 O O . TYR B 1 87 ? 0.512 12.016 -18.203 1 88.44 87 TYR B O 1
ATOM 4728 N N . LEU B 1 88 ? 2.113 12.125 -16.641 1 94.12 88 LEU B N 1
ATOM 4729 C CA . LEU B 1 88 ? 1.281 11.453 -15.648 1 94.12 88 LEU B CA 1
ATOM 4730 C C . LEU B 1 88 ? 0.025 12.266 -15.352 1 94.12 88 LEU B C 1
ATOM 4732 O O . LEU B 1 88 ? -1.091 11.75 -15.453 1 94.12 88 LEU B O 1
ATOM 4736 N N . ILE B 1 89 ? 0.209 13.531 -15.016 1 95 89 ILE B N 1
ATOM 4737 C CA . ILE B 1 89 ? -0.905 14.367 -14.578 1 95 89 ILE B CA 1
ATOM 4738 C C . ILE B 1 89 ? -1.851 14.625 -15.75 1 95 89 ILE B C 1
ATOM 4740 O O . ILE B 1 89 ? -3.072 14.562 -15.594 1 95 89 ILE B O 1
ATOM 4744 N N . THR B 1 90 ? -1.346 14.859 -16.922 1 90.5 90 THR B N 1
ATOM 4745 C CA . THR B 1 90 ? -2.182 15.07 -18.094 1 90.5 90 THR B CA 1
ATOM 4746 C C . THR B 1 90 ? -2.938 13.789 -18.469 1 90.5 90 THR B C 1
ATOM 4748 O O . THR B 1 90 ? -4.109 13.844 -18.844 1 90.5 90 THR B O 1
ATOM 4751 N N . GLY B 1 91 ? -2.246 12.656 -18.328 1 90.44 91 GLY B N 1
ATOM 4752 C CA . GLY B 1 91 ? -2.908 11.383 -18.578 1 90.44 91 GLY B CA 1
ATOM 4753 C C . GLY B 1 91 ? -4.023 11.086 -17.594 1 90.44 91 GLY B C 1
ATOM 4754 O O . GLY B 1 91 ? -5.062 10.547 -17.969 1 90.44 91 GLY B O 1
ATOM 4755 N N . LEU B 1 92 ? -3.771 11.422 -16.359 1 93.12 92 LEU B N 1
ATOM 4756 C CA . LEU B 1 92 ? -4.746 11.141 -15.312 1 93.12 92 LEU B CA 1
ATOM 4757 C C . LEU B 1 92 ? -6 11.992 -15.492 1 93.12 92 LEU B C 1
ATOM 4759 O O . LEU B 1 92 ? -7.078 11.625 -15.023 1 93.12 92 LEU B O 1
ATOM 4763 N N . GLU B 1 93 ? -5.875 13.133 -16.125 1 89.94 93 GLU B N 1
ATOM 4764 C CA . GLU B 1 93 ? -7.062 13.922 -16.453 1 89.94 93 GLU B CA 1
ATOM 4765 C C . GLU B 1 93 ? -8.062 13.117 -17.266 1 89.94 93 GLU B C 1
ATOM 4767 O O . GLU B 1 93 ? -9.273 13.188 -17.031 1 89.94 93 GLU B O 1
ATOM 4772 N N . ASN B 1 94 ? -7.535 12.344 -18.203 1 83.94 94 ASN B N 1
ATOM 4773 C CA . ASN B 1 94 ? -8.391 11.523 -19.047 1 83.94 94 ASN B CA 1
ATOM 4774 C C . ASN B 1 94 ? -9.031 10.383 -18.266 1 83.94 94 ASN B C 1
ATOM 4776 O O . ASN B 1 94 ? -10.148 9.969 -18.578 1 83.94 94 ASN B O 1
ATOM 4780 N N . VAL B 1 95 ? -8.367 9.922 -17.312 1 88.31 95 VAL B N 1
ATOM 4781 C CA . VAL B 1 95 ? -8.797 8.758 -16.562 1 88.31 95 VAL B CA 1
ATOM 4782 C C . VAL B 1 95 ? -9.789 9.18 -15.477 1 88.31 95 VAL B C 1
ATOM 4784 O O . VAL B 1 95 ? -10.82 8.531 -15.289 1 88.31 95 VAL B O 1
ATOM 4787 N N . LEU B 1 96 ? -9.461 10.281 -14.781 1 90.38 96 LEU B N 1
ATOM 4788 C CA . LEU B 1 96 ? -10.18 10.648 -13.562 1 90.38 96 LEU B CA 1
ATOM 4789 C C . LEU B 1 96 ? -11.18 11.766 -13.836 1 90.38 96 LEU B C 1
ATOM 4791 O O . LEU B 1 96 ? -12.086 12.008 -13.031 1 90.38 96 LEU B O 1
ATOM 4795 N N . GLY B 1 97 ? -11.031 12.461 -14.953 1 88.44 97 GLY B N 1
ATOM 4796 C CA . GLY B 1 97 ? -11.781 13.695 -15.164 1 88.44 97 GLY B CA 1
ATOM 4797 C C . GLY B 1 97 ? -11.344 14.82 -14.242 1 88.44 97 GLY B C 1
ATOM 4798 O O . GLY B 1 97 ? -10.492 14.625 -13.375 1 88.44 97 GLY B O 1
ATOM 4799 N N . LYS B 1 98 ? -11.938 15.984 -14.469 1 90.38 98 LYS B N 1
ATOM 4800 C CA . LYS B 1 98 ? -11.633 17.188 -13.688 1 90.38 98 LYS B CA 1
ATOM 4801 C C . LYS B 1 98 ? -12.453 17.219 -12.398 1 90.38 98 LYS B C 1
ATOM 4803 O O . LYS B 1 98 ? -13.281 18.125 -12.219 1 90.38 98 LYS B O 1
ATOM 4808 N N . GLY B 1 99 ? -12.125 16.266 -11.57 1 88.12 99 GLY B N 1
ATOM 4809 C CA . GLY B 1 99 ? -12.844 16.156 -10.312 1 88.12 99 GLY B CA 1
ATOM 4810 C C . GLY B 1 99 ? -11.961 16.359 -9.102 1 88.12 99 GLY B C 1
ATOM 4811 O O . GLY B 1 99 ? -10.844 16.875 -9.219 1 88.12 99 GLY B O 1
ATOM 4812 N N . SER B 1 100 ? -12.461 15.992 -7.918 1 88 100 SER B N 1
ATOM 4813 C CA . SER B 1 100 ? -11.812 16.234 -6.637 1 88 100 SER B CA 1
ATOM 4814 C C . SER B 1 100 ? -10.477 15.5 -6.547 1 88 100 SER B C 1
ATOM 4816 O O . SER B 1 100 ? -9.5 16.031 -6.027 1 88 100 SER B O 1
ATOM 4818 N N . LEU B 1 101 ? -10.469 14.297 -7.055 1 90.56 101 LEU B N 1
ATOM 4819 C CA . LEU B 1 101 ? -9.25 13.5 -6.957 1 90.56 101 LEU B CA 1
ATOM 4820 C C . LEU B 1 101 ? -8.133 14.117 -7.801 1 90.56 101 LEU B C 1
ATOM 4822 O O . LEU B 1 101 ? -6.988 14.188 -7.359 1 90.56 101 LEU B O 1
ATOM 4826 N N . LEU B 1 102 ? -8.438 14.5 -9.016 1 92.38 102 LEU B N 1
ATOM 4827 C CA . LEU B 1 102 ? -7.41 15.133 -9.836 1 92.38 102 LEU B CA 1
ATOM 4828 C C . LEU B 1 102 ? -6.945 16.453 -9.211 1 92.38 102 LEU B C 1
ATOM 4830 O O . LEU B 1 102 ? -5.758 16.766 -9.25 1 92.38 102 LEU B O 1
ATOM 4834 N N . ALA B 1 103 ? -7.891 17.219 -8.68 1 92.38 103 ALA B N 1
ATOM 4835 C CA . ALA B 1 103 ? -7.531 18.453 -7.996 1 92.38 103 ALA B CA 1
ATOM 4836 C C . ALA B 1 103 ? -6.539 18.188 -6.867 1 92.38 103 ALA B C 1
ATOM 4838 O O . ALA B 1 103 ? -5.562 18.938 -6.707 1 92.38 103 ALA B O 1
ATOM 4839 N N . TYR B 1 104 ? -6.816 17.172 -6.141 1 92.88 104 TYR B N 1
ATOM 4840 C CA . TYR B 1 104 ? -5.934 16.75 -5.055 1 92.88 104 TYR B CA 1
ATOM 4841 C C . TYR B 1 104 ? -4.551 16.391 -5.582 1 92.88 104 TYR B C 1
ATOM 4843 O O . TYR B 1 104 ? -3.535 16.828 -5.035 1 92.88 104 TYR B O 1
ATOM 4851 N N . LEU B 1 105 ? -4.488 15.617 -6.629 1 95.25 105 LEU B N 1
ATOM 4852 C CA . LEU B 1 105 ? -3.225 15.164 -7.195 1 95.25 105 LEU B CA 1
ATOM 4853 C C . LEU B 1 105 ? -2.428 16.328 -7.766 1 95.25 105 LEU B C 1
ATOM 4855 O O . LEU B 1 105 ? -1.199 16.344 -7.672 1 95.25 105 LEU B O 1
ATOM 4859 N N . VAL B 1 106 ? -3.09 17.25 -8.359 1 94.88 106 VAL B N 1
ATOM 4860 C CA . VAL B 1 106 ? -2.436 18.469 -8.844 1 94.88 106 VAL B CA 1
ATOM 4861 C C . VAL B 1 106 ? -1.795 19.203 -7.68 1 94.88 106 VAL B C 1
ATOM 4863 O O . VAL B 1 106 ? -0.617 19.578 -7.734 1 94.88 106 VAL B O 1
ATOM 4866 N N . SER B 1 107 ? -2.566 19.406 -6.621 1 94.5 107 SER B N 1
ATOM 4867 C CA . SER B 1 107 ? -2.074 20.094 -5.438 1 94.5 107 SER B CA 1
ATOM 4868 C C . SER B 1 107 ? -0.841 19.406 -4.863 1 94.5 107 SER B C 1
ATOM 4870 O O . SER B 1 107 ? 0.159 20.062 -4.559 1 94.5 107 SER B O 1
ATOM 4872 N N . MET B 1 108 ? -0.93 18.125 -4.781 1 96.44 108 MET B N 1
ATOM 4873 C CA . MET B 1 108 ? 0.162 17.359 -4.199 1 96.44 108 MET B CA 1
ATOM 4874 C C . MET B 1 108 ? 1.381 17.359 -5.113 1 96.44 108 MET B C 1
ATOM 4876 O O . MET B 1 108 ? 2.518 17.422 -4.641 1 96.44 108 MET B O 1
ATOM 4880 N N . THR B 1 109 ? 1.199 17.281 -6.406 1 97.31 109 THR B N 1
ATOM 4881 C CA . THR B 1 109 ? 2.311 17.281 -7.348 1 97.31 109 THR B CA 1
ATOM 4882 C C . THR B 1 109 ? 3.107 18.578 -7.242 1 97.31 109 THR B C 1
ATOM 4884 O O . THR B 1 109 ? 4.34 18.562 -7.227 1 97.31 109 THR B O 1
ATOM 4887 N N . LEU B 1 110 ? 2.41 19.703 -7.195 1 96.88 110 LEU B N 1
ATOM 4888 C CA . LEU B 1 110 ? 3.068 21 -7.027 1 96.88 110 LEU B CA 1
ATOM 4889 C C . LEU B 1 110 ? 3.943 21 -5.777 1 96.88 110 LEU B C 1
ATOM 4891 O O . LEU B 1 110 ? 5.105 21.406 -5.828 1 96.88 110 LEU B O 1
ATOM 4895 N N . ARG B 1 111 ? 3.42 20.484 -4.738 1 97.75 111 ARG B N 1
ATOM 4896 C CA . ARG B 1 111 ? 4.094 20.547 -3.443 1 97.75 111 ARG B CA 1
ATOM 4897 C C . ARG B 1 111 ? 5.227 19.516 -3.367 1 97.75 111 ARG B C 1
ATOM 4899 O O . ARG B 1 111 ? 6.305 19.828 -2.852 1 97.75 111 ARG B O 1
ATOM 4906 N N . ILE B 1 112 ? 4.973 18.328 -3.895 1 98.56 112 ILE B N 1
ATOM 4907 C CA . ILE B 1 112 ? 6 17.297 -3.885 1 98.56 112 ILE B CA 1
ATOM 4908 C C . ILE B 1 112 ? 7.188 17.734 -4.734 1 98.56 112 ILE B C 1
ATOM 4910 O O . ILE B 1 112 ? 8.344 17.469 -4.387 1 98.56 112 ILE B O 1
ATOM 4914 N N . THR B 1 113 ? 6.934 18.406 -5.801 1 98.31 113 THR B N 1
ATOM 4915 C CA . THR B 1 113 ? 7.996 18.953 -6.648 1 98.31 113 THR B CA 1
ATOM 4916 C C . THR B 1 113 ? 8.836 19.969 -5.887 1 98.31 113 THR B C 1
ATOM 4918 O O . THR B 1 113 ? 10.062 19.953 -5.961 1 98.31 113 THR B O 1
ATOM 4921 N N . GLU B 1 114 ? 8.172 20.844 -5.16 1 98.31 114 GLU B N 1
ATOM 4922 C CA . GLU B 1 114 ? 8.891 21.828 -4.348 1 98.31 114 GLU B CA 1
ATOM 4923 C C . GLU B 1 114 ? 9.664 21.141 -3.225 1 98.31 114 GLU B C 1
ATOM 4925 O O . GLU B 1 114 ? 10.766 21.578 -2.873 1 98.31 114 GLU B O 1
ATOM 4930 N N . ILE B 1 115 ? 9.109 20.141 -2.648 1 98.81 115 ILE B N 1
ATOM 4931 C CA . ILE B 1 115 ? 9.789 19.391 -1.594 1 98.81 115 ILE B CA 1
ATOM 4932 C C . ILE B 1 115 ? 11.062 18.766 -2.152 1 98.81 115 ILE B C 1
ATOM 4934 O O . ILE B 1 115 ? 12.109 18.781 -1.504 1 98.81 115 ILE B O 1
ATOM 4938 N N . HIS B 1 116 ? 10.922 18.172 -3.338 1 98.69 116 HIS B N 1
ATOM 4939 C CA . HIS B 1 116 ? 12.117 17.641 -3.994 1 98.69 116 HIS B CA 1
ATOM 4940 C C . HIS B 1 116 ? 13.18 18.719 -4.156 1 98.69 116 HIS B C 1
ATOM 4942 O O . HIS B 1 116 ? 14.359 18.484 -3.893 1 98.69 116 HIS B O 1
ATOM 4948 N N . ARG B 1 117 ? 12.789 19.922 -4.582 1 98 117 ARG B N 1
ATOM 4949 C CA . ARG B 1 117 ? 13.703 21.031 -4.82 1 98 117 ARG B CA 1
ATOM 4950 C C . ARG B 1 117 ? 14.453 21.406 -3.547 1 98 117 ARG B C 1
ATOM 4952 O O . ARG B 1 117 ? 15.656 21.656 -3.58 1 98 117 ARG B O 1
ATOM 4959 N N . VAL B 1 118 ? 13.805 21.422 -2.418 1 98.69 118 VAL B N 1
ATOM 4960 C CA . VAL B 1 118 ? 14.391 21.984 -1.205 1 98.69 118 VAL B CA 1
ATOM 4961 C C . VAL B 1 118 ? 15.211 20.922 -0.488 1 98.69 118 VAL B C 1
ATOM 4963 O O . VAL B 1 118 ? 16.031 21.234 0.377 1 98.69 118 VAL B O 1
ATOM 4966 N N . LEU B 1 119 ? 14.992 19.641 -0.774 1 98.75 119 LEU B N 1
ATOM 4967 C CA . LEU B 1 119 ? 15.742 18.562 -0.156 1 98.75 119 LEU B CA 1
ATOM 4968 C C . LEU B 1 119 ? 17.188 18.562 -0.631 1 98.75 119 LEU B C 1
ATOM 4970 O O . LEU B 1 119 ? 17.469 18.781 -1.814 1 98.75 119 LEU B O 1
ATOM 4974 N N . LYS B 1 120 ? 18.141 18.297 0.301 1 98.69 120 LYS B N 1
ATOM 4975 C CA . LYS B 1 120 ? 19.531 18.047 -0.059 1 98.69 120 LYS B CA 1
ATOM 4976 C C . LYS B 1 120 ? 19.672 16.75 -0.835 1 98.69 120 LYS B C 1
ATOM 4978 O O . LYS B 1 120 ? 18.828 15.852 -0.723 1 98.69 120 LYS B O 1
ATOM 4983 N N . PRO B 1 121 ? 20.766 16.547 -1.562 1 97.88 121 PRO B N 1
ATOM 4984 C CA . PRO B 1 121 ? 20.969 15.328 -2.35 1 97.88 121 PRO B CA 1
ATOM 4985 C C . PRO B 1 121 ? 20.938 14.062 -1.497 1 97.88 121 PRO B C 1
ATOM 4987 O O . PRO B 1 121 ? 20.547 13 -1.975 1 97.88 121 PRO B O 1
ATOM 4990 N N . THR B 1 122 ? 21.266 14.18 -0.237 1 98 122 THR B N 1
ATOM 4991 C CA . THR B 1 122 ? 21.281 13.039 0.666 1 98 122 THR B CA 1
ATOM 4992 C C . THR B 1 122 ? 20 12.969 1.486 1 98 122 THR B C 1
ATOM 4994 O O . THR B 1 122 ? 19.891 12.148 2.402 1 98 122 THR B O 1
ATOM 4997 N N . GLY B 1 123 ? 19.047 13.898 1.158 1 98.62 123 GLY B N 1
ATOM 4998 C CA . GLY B 1 123 ? 17.844 14.031 1.962 1 98.62 123 GLY B CA 1
ATOM 4999 C C . GLY B 1 123 ? 16.812 12.961 1.671 1 98.62 123 GLY B C 1
ATOM 5000 O O . GLY B 1 123 ? 16.797 12.383 0.58 1 98.62 123 GLY B O 1
ATOM 5001 N N . SER B 1 124 ? 16 12.648 2.686 1 98.75 124 SER B N 1
ATOM 5002 C CA . SER B 1 124 ? 14.898 11.703 2.568 1 98.75 124 SER B CA 1
ATOM 5003 C C . SER B 1 124 ? 13.547 12.398 2.721 1 98.75 124 SER B C 1
ATOM 5005 O O . SER B 1 124 ? 13.453 13.438 3.377 1 98.75 124 SER B O 1
ATOM 5007 N N . PHE B 1 125 ? 12.57 11.852 2.059 1 98.88 125 PHE B N 1
ATOM 5008 C CA . PHE B 1 125 ? 11.195 12.344 2.121 1 98.88 125 PHE B CA 1
ATOM 5009 C C . PHE B 1 125 ? 10.25 11.234 2.572 1 98.88 125 PHE B C 1
ATOM 5011 O O . PHE B 1 125 ? 10.273 10.133 2.021 1 98.88 125 PHE B O 1
ATOM 5018 N N . TYR B 1 126 ? 9.469 11.523 3.635 1 98.94 126 TYR B N 1
ATOM 5019 C CA . TYR B 1 126 ? 8.422 10.641 4.129 1 98.94 126 TYR B CA 1
ATOM 5020 C C . TYR B 1 126 ? 7.043 11.242 3.883 1 98.94 126 TYR B C 1
ATOM 5022 O O . TYR B 1 126 ? 6.734 12.328 4.383 1 98.94 126 TYR B O 1
ATOM 5030 N N . LEU B 1 127 ? 6.223 10.586 3.105 1 98.62 127 LEU B N 1
ATOM 5031 C CA . LEU B 1 127 ? 4.852 11.016 2.863 1 98.62 127 LEU B CA 1
ATOM 5032 C C . LEU B 1 127 ? 3.861 10.07 3.543 1 98.62 127 LEU B C 1
ATOM 5034 O O . LEU B 1 127 ? 3.76 8.898 3.176 1 98.62 127 LEU B O 1
ATOM 5038 N N . HIS B 1 1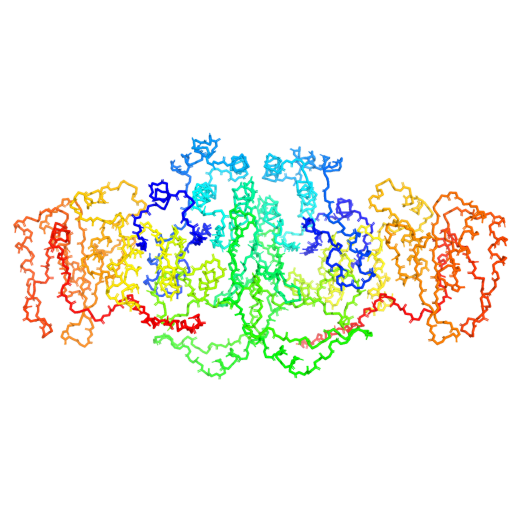28 ? 3.184 10.602 4.555 1 97.75 128 HIS B N 1
ATOM 5039 C CA . HIS B 1 128 ? 2.158 9.852 5.273 1 97.75 128 HIS B CA 1
ATOM 5040 C C . HIS B 1 128 ? 0.845 9.836 4.5 1 97.75 128 HIS B C 1
ATOM 5042 O O . HIS B 1 128 ? 0.353 10.891 4.078 1 97.75 128 HIS B O 1
ATOM 5048 N N . CYS B 1 129 ? 0.288 8.609 4.23 1 94.44 129 CYS B N 1
ATOM 5049 C CA . CYS B 1 129 ? -0.939 8.438 3.463 1 94.44 129 CYS B CA 1
ATOM 5050 C C . CYS B 1 129 ? -1.867 7.434 4.137 1 94.44 129 CYS B C 1
ATOM 5052 O O . CYS B 1 129 ? -1.449 6.699 5.035 1 94.44 129 CYS B O 1
ATOM 5054 N N . ASP B 1 130 ? -3.076 7.484 3.77 1 90.69 130 ASP B N 1
ATOM 5055 C CA . ASP B 1 130 ? -3.949 6.336 3.979 1 90.69 130 ASP B CA 1
ATOM 5056 C C . ASP B 1 130 ? -4.129 5.539 2.688 1 90.69 130 ASP B C 1
ATOM 5058 O O . ASP B 1 130 ? -3.607 5.926 1.639 1 90.69 130 ASP B O 1
ATOM 5062 N N . PRO B 1 131 ? -4.797 4.465 2.709 1 90.44 131 PRO B N 1
ATOM 5063 C CA . PRO B 1 131 ? -4.879 3.598 1.533 1 90.44 131 PRO B CA 1
ATOM 5064 C C . PRO B 1 131 ? -5.742 4.191 0.422 1 90.44 131 PRO B C 1
ATOM 5066 O O . PRO B 1 131 ? -5.734 3.691 -0.706 1 90.44 131 PRO B O 1
ATOM 5069 N N . THR B 1 132 ? -6.438 5.207 0.598 1 86 132 THR B N 1
ATOM 5070 C CA . THR B 1 132 ? -7.461 5.676 -0.329 1 86 132 THR B CA 1
ATOM 5071 C C . THR B 1 132 ? -6.824 6.195 -1.617 1 86 132 THR B C 1
ATOM 5073 O O . THR B 1 132 ? -7.242 5.82 -2.715 1 86 132 THR B O 1
ATOM 5076 N N . ALA B 1 133 ? -5.805 7.086 -1.495 1 90.31 133 ALA B N 1
ATOM 5077 C CA . ALA B 1 133 ? -5.234 7.699 -2.691 1 90.31 133 ALA B CA 1
ATOM 5078 C C . ALA B 1 133 ? -3.725 7.48 -2.75 1 90.31 133 ALA B C 1
ATOM 5080 O O . ALA B 1 133 ? -3.043 8.039 -3.613 1 90.31 133 ALA B O 1
ATOM 5081 N N . SER B 1 134 ? -3.252 6.633 -1.932 1 95.06 134 SER B N 1
ATOM 5082 C CA . SER B 1 134 ? -1.811 6.43 -1.82 1 95.06 134 SER B CA 1
ATOM 5083 C C . SER B 1 134 ? -1.224 5.902 -3.123 1 95.06 134 SER B C 1
ATOM 5085 O O . SER B 1 134 ? -0.092 6.234 -3.482 1 95.06 134 SER B O 1
ATOM 5087 N N . HIS B 1 135 ? -1.96 5.086 -3.85 1 95.06 135 HIS B N 1
ATOM 5088 C CA . HIS B 1 135 ? -1.459 4.52 -5.098 1 95.06 135 HIS B CA 1
ATOM 5089 C C . HIS B 1 135 ? -1.221 5.605 -6.141 1 95.06 135 HIS B C 1
ATOM 5091 O O . HIS B 1 135 ? -0.248 5.547 -6.895 1 95.06 135 HIS B O 1
ATOM 5097 N N . TYR B 1 136 ? -2.01 6.656 -6.195 1 95 136 TYR B N 1
ATOM 5098 C CA . TYR B 1 136 ? -1.798 7.793 -7.082 1 95 136 TYR B CA 1
ATOM 5099 C C . TYR B 1 136 ? -0.598 8.617 -6.633 1 95 136 TYR B C 1
ATOM 5101 O O . TYR B 1 136 ? 0.209 9.055 -7.457 1 95 136 TYR B O 1
ATOM 5109 N N . LEU B 1 137 ? -0.515 8.82 -5.352 1 96.88 137 LEU B N 1
ATOM 5110 C CA . LEU B 1 137 ? 0.585 9.609 -4.809 1 96.88 137 LEU B CA 1
ATOM 5111 C C . LEU B 1 137 ? 1.925 8.938 -5.078 1 96.88 137 LEU B C 1
ATOM 5113 O O . LEU B 1 137 ? 2.928 9.609 -5.328 1 96.88 137 LEU B O 1
ATOM 5117 N N . LYS B 1 138 ? 1.913 7.633 -4.949 1 97.56 138 LYS B N 1
ATOM 5118 C CA . LYS B 1 138 ? 3.152 6.918 -5.238 1 97.56 138 LYS B CA 1
ATOM 5119 C C . LYS B 1 138 ? 3.582 7.125 -6.688 1 97.56 138 LYS B C 1
ATOM 5121 O O . LYS B 1 138 ? 4.777 7.207 -6.98 1 97.56 138 LYS B O 1
ATOM 5126 N N . LEU B 1 139 ? 2.67 7.191 -7.664 1 96.62 139 LEU B N 1
ATOM 5127 C CA . LEU B 1 139 ? 2.994 7.504 -9.047 1 96.62 139 LEU B CA 1
ATOM 5128 C C . LEU B 1 139 ? 3.662 8.867 -9.156 1 96.62 139 LEU B C 1
ATOM 5130 O O . LEU B 1 139 ? 4.656 9.023 -9.867 1 96.62 139 LEU B O 1
ATOM 5134 N N . VAL B 1 140 ? 3.068 9.797 -8.469 1 97.62 140 VAL B N 1
ATOM 5135 C CA . VAL B 1 140 ? 3.613 11.156 -8.477 1 97.62 140 VAL B CA 1
ATOM 5136 C C . VAL B 1 140 ? 5.031 11.148 -7.906 1 97.62 140 VAL B C 1
ATOM 5138 O O . VAL B 1 140 ? 5.941 11.75 -8.477 1 97.62 140 VAL B O 1
ATOM 5141 N N . LEU B 1 141 ? 5.188 10.469 -6.816 1 98.44 141 LEU B N 1
ATOM 5142 C CA . LEU B 1 141 ? 6.488 10.375 -6.164 1 98.44 141 LEU B CA 1
ATOM 5143 C C . LEU B 1 141 ? 7.52 9.75 -7.098 1 98.44 141 LEU B C 1
ATOM 5145 O O . LEU B 1 141 ? 8.641 10.242 -7.211 1 98.44 141 LEU B O 1
ATOM 5149 N N . ASP B 1 142 ? 7.145 8.641 -7.746 1 96.12 142 ASP B N 1
ATOM 5150 C CA . ASP B 1 142 ? 8.047 7.996 -8.695 1 96.12 142 ASP B CA 1
ATOM 5151 C C . ASP B 1 142 ? 8.445 8.961 -9.82 1 96.12 142 ASP B C 1
ATOM 5153 O O . ASP B 1 142 ? 9.617 9.047 -10.18 1 96.12 142 ASP B O 1
ATOM 5157 N N . ALA B 1 143 ? 7.48 9.648 -10.32 1 95.19 143 ALA B N 1
ATOM 5158 C CA . ALA B 1 143 ? 7.699 10.547 -11.445 1 95.19 143 ALA B CA 1
ATOM 5159 C C . ALA B 1 143 ? 8.617 11.703 -11.055 1 95.19 143 ALA B C 1
ATOM 5161 O O . ALA B 1 143 ? 9.398 12.188 -11.867 1 95.19 143 ALA B O 1
ATOM 5162 N N . VAL B 1 144 ? 8.547 12.125 -9.805 1 97.56 144 VAL B N 1
ATOM 5163 C CA . VAL B 1 144 ? 9.297 13.297 -9.367 1 97.56 144 VAL B CA 1
ATOM 5164 C C . VAL B 1 144 ? 10.672 12.867 -8.859 1 97.56 144 VAL B C 1
ATOM 5166 O O . VAL B 1 144 ? 11.688 13.469 -9.211 1 97.56 144 VAL B O 1
ATOM 5169 N N . PHE B 1 145 ? 10.781 11.852 -8.102 1 97.94 145 PHE B N 1
ATOM 5170 C CA . PHE B 1 145 ? 12.023 11.484 -7.434 1 97.94 145 PHE B CA 1
ATOM 5171 C C . PHE B 1 145 ? 12.844 10.531 -8.297 1 97.94 145 PHE B C 1
ATOM 5173 O O . PHE B 1 145 ? 14.023 10.773 -8.547 1 97.94 145 PHE B O 1
ATOM 5180 N N . CYS B 1 146 ? 12.203 9.453 -8.758 1 94.56 146 CYS B N 1
ATOM 5181 C CA . CYS B 1 146 ? 12.945 8.383 -9.406 1 94.56 146 CYS B CA 1
ATOM 5182 C C . CYS B 1 146 ? 13.422 8.805 -10.789 1 94.56 146 CYS B C 1
ATOM 5184 O O . CYS B 1 146 ? 14.492 8.398 -11.234 1 94.56 146 CYS B O 1
ATOM 5186 N N . SER B 1 147 ? 12.695 9.617 -11.438 1 90 147 SER B N 1
ATOM 5187 C CA . SER B 1 147 ? 13.078 10.086 -12.766 1 90 147 SER B CA 1
ATOM 5188 C C . SER B 1 147 ? 14.266 11.031 -12.703 1 90 147 SER B C 1
ATOM 5190 O O . SER B 1 147 ? 14.883 11.328 -13.727 1 90 147 SER B O 1
ATOM 5192 N N . GLN B 1 148 ? 14.602 11.461 -11.492 1 93.94 148 GLN B N 1
ATOM 5193 C CA . GLN B 1 148 ? 15.688 12.422 -11.328 1 93.94 148 GLN B CA 1
ATOM 5194 C C . GLN B 1 148 ? 16.859 11.805 -10.562 1 93.94 148 GLN B C 1
ATOM 5196 O O . GLN B 1 148 ? 17.672 12.531 -9.992 1 93.94 148 GLN B O 1
ATOM 5201 N N . GLY B 1 149 ? 16.828 10.516 -10.492 1 92.88 149 GLY B N 1
ATOM 5202 C CA . GLY B 1 149 ? 17.969 9.828 -9.914 1 92.88 149 GLY B CA 1
ATOM 5203 C C . GLY B 1 149 ? 17.75 9.414 -8.477 1 92.88 149 GLY B C 1
ATOM 5204 O O . GLY B 1 149 ? 18.594 8.734 -7.883 1 92.88 149 GLY B O 1
ATOM 5205 N N . GLY B 1 150 ? 16.594 9.836 -7.91 1 96.69 150 GLY B N 1
ATOM 5206 C CA . GLY B 1 150 ? 16.234 9.391 -6.574 1 96.69 150 GLY B CA 1
ATOM 5207 C C . GLY B 1 150 ? 15.719 7.961 -6.543 1 96.69 150 GLY B C 1
ATOM 5208 O O . GLY B 1 150 ? 15.648 7.297 -7.578 1 96.69 150 GLY B O 1
ATOM 5209 N N . ASN B 1 151 ? 15.375 7.465 -5.25 1 94.81 151 ASN B N 1
ATOM 5210 C CA . ASN B 1 151 ? 14.977 6.07 -5.094 1 94.81 151 ASN B CA 1
ATOM 5211 C C . ASN B 1 151 ? 13.727 5.945 -4.219 1 94.81 151 ASN B C 1
ATOM 5213 O O . ASN B 1 151 ? 13.562 6.691 -3.256 1 94.81 151 ASN B O 1
ATOM 5217 N N . PHE B 1 152 ? 12.922 5.043 -4.723 1 96.19 152 PHE B N 1
ATOM 5218 C CA . PHE B 1 152 ? 11.945 4.492 -3.791 1 96.19 152 PHE B CA 1
ATOM 5219 C C . PHE B 1 152 ? 12.625 3.561 -2.789 1 96.19 152 PHE B C 1
ATOM 5221 O O . PHE B 1 152 ? 13.219 2.553 -3.176 1 96.19 152 PHE B O 1
ATOM 5228 N N . LEU B 1 153 ? 12.5 3.904 -1.521 1 95.19 153 LEU B N 1
ATOM 5229 C CA . LEU B 1 153 ? 13.25 3.154 -0.517 1 95.19 153 LEU B CA 1
ATOM 5230 C C . LEU B 1 153 ? 12.344 2.162 0.204 1 95.19 153 LEU B C 1
ATOM 5232 O O . LEU B 1 153 ? 12.641 0.967 0.263 1 95.19 153 LEU B O 1
ATOM 5236 N N . ASN B 1 154 ? 11.18 2.66 0.74 1 94.69 154 ASN B N 1
ATOM 5237 C CA . ASN B 1 154 ? 10.266 1.806 1.49 1 94.69 154 ASN B CA 1
ATOM 5238 C C . ASN B 1 154 ? 8.82 2.291 1.376 1 94.69 154 ASN B C 1
ATOM 5240 O O . ASN B 1 154 ? 8.578 3.482 1.173 1 94.69 154 ASN B O 1
ATOM 5244 N N . GLU B 1 155 ? 7.98 1.318 1.346 1 96.88 155 GLU B N 1
ATOM 5245 C CA . GLU B 1 155 ? 6.602 1.518 1.778 1 96.88 155 GLU B CA 1
ATOM 5246 C C . GLU B 1 155 ? 6.402 1.056 3.219 1 96.88 155 GLU B C 1
ATOM 5248 O O . GLU B 1 155 ? 6.262 -0.141 3.479 1 96.88 155 GLU B O 1
ATOM 5253 N N . ILE B 1 156 ? 6.43 2.018 4.145 1 98.31 156 ILE B N 1
ATOM 5254 C CA . ILE B 1 156 ? 6.316 1.707 5.562 1 98.31 156 ILE B CA 1
ATOM 5255 C C . ILE B 1 156 ? 4.844 1.579 5.945 1 98.31 156 ILE B C 1
ATOM 5257 O O . ILE B 1 156 ? 4.023 2.426 5.582 1 98.31 156 ILE B O 1
ATOM 5261 N N . ILE B 1 157 ? 4.5 0.5 6.605 1 98.56 157 ILE B N 1
ATOM 5262 C CA . ILE B 1 157 ? 3.133 0.266 7.062 1 98.56 157 ILE B CA 1
ATOM 5263 C C . ILE B 1 157 ? 3.027 0.578 8.555 1 98.56 157 ILE B C 1
ATOM 5265 O O . ILE B 1 157 ? 3.676 -0.071 9.375 1 98.56 157 ILE B O 1
ATOM 5269 N N . TRP B 1 158 ? 2.252 1.633 8.914 1 98.25 158 TRP B N 1
ATOM 5270 C CA . TRP B 1 158 ? 1.918 1.895 10.312 1 98.25 158 TRP B CA 1
ATOM 5271 C C . TRP B 1 158 ? 0.675 1.117 10.727 1 98.25 158 TRP B C 1
ATOM 5273 O O . TRP B 1 158 ? -0.436 1.432 10.297 1 98.25 158 TRP B O 1
ATOM 5283 N N . CYS B 1 159 ? 0.876 0.11 11.539 1 97.56 159 CYS B N 1
ATOM 5284 C CA . CYS B 1 159 ? -0.187 -0.769 12.016 1 97.56 159 CYS B CA 1
ATOM 5285 C C . CYS B 1 159 ? -0.643 -0.367 13.406 1 97.56 159 CYS B C 1
ATOM 5287 O O . CYS B 1 159 ? 0.183 -0.075 14.273 1 97.56 159 CYS B O 1
ATOM 5289 N N . TYR B 1 160 ? -1.91 -0.308 13.594 1 94.62 160 TYR B N 1
ATOM 5290 C CA . TYR B 1 160 ? -2.438 0.015 14.914 1 94.62 160 TYR B CA 1
ATOM 5291 C C . TYR B 1 160 ? -3.762 -0.697 15.164 1 94.62 160 TYR B C 1
ATOM 5293 O O . TYR B 1 160 ? -4.258 -1.42 14.289 1 94.62 160 TYR B O 1
ATOM 5301 N N . ARG B 1 161 ? -4.199 -0.657 16.391 1 88.44 161 ARG B N 1
ATOM 5302 C CA . ARG B 1 161 ? -5.465 -1.251 16.812 1 88.44 161 ARG B CA 1
ATOM 5303 C C . ARG B 1 161 ? -6.457 -0.178 17.25 1 88.44 161 ARG B C 1
ATOM 5305 O O . ARG B 1 161 ? -6.09 0.988 17.406 1 88.44 161 ARG B O 1
ATOM 5312 N N . GLY B 1 162 ? -7.719 -0.538 17.219 1 79.44 162 GLY B N 1
ATOM 5313 C CA . GLY B 1 162 ? -8.719 0.428 17.656 1 79.44 162 GLY B CA 1
ATOM 5314 C C . GLY B 1 162 ? -10.117 -0.15 17.719 1 79.44 162 GLY B C 1
ATOM 5315 O O . GLY B 1 162 ? -10.312 -1.351 17.516 1 79.44 162 GLY B O 1
ATOM 5316 N N . ALA B 1 163 ? -10.969 0.771 18.094 1 71.56 163 ALA B N 1
ATOM 5317 C CA . ALA B 1 163 ? -12.383 0.398 18.203 1 71.56 163 ALA B CA 1
ATOM 5318 C C . ALA B 1 163 ? -13.148 0.737 16.938 1 71.56 163 ALA B C 1
ATOM 5320 O O . ALA B 1 163 ? -12.586 1.313 16 1 71.56 163 ALA B O 1
ATOM 5321 N N . GLY B 1 164 ? -14.328 0.236 16.844 1 75.62 164 GLY B N 1
ATOM 5322 C CA . GLY B 1 164 ? -15.195 0.549 15.727 1 75.62 164 GLY B CA 1
ATOM 5323 C C . GLY B 1 164 ? -14.945 -0.32 14.508 1 75.62 164 GLY B C 1
ATOM 5324 O O . GLY B 1 164 ? -13.977 -0.103 13.781 1 75.62 164 GLY B O 1
ATOM 5325 N N . TYR B 1 165 ? -15.562 -1.326 14.406 1 81.06 165 TYR B N 1
ATOM 5326 C CA . TYR B 1 165 ? -15.398 -2.248 13.289 1 81.06 165 TYR B CA 1
ATOM 5327 C C . TYR B 1 165 ? -16.625 -2.242 12.383 1 81.06 165 TYR B C 1
ATOM 5329 O O . TYR B 1 165 ? -17.75 -2.156 12.867 1 81.06 165 TYR B O 1
ATOM 5337 N N . PRO B 1 166 ? -16.266 -2.275 11.109 1 84.38 166 PRO B N 1
ATOM 5338 C CA . PRO B 1 166 ? -17.391 -2.455 10.195 1 84.38 166 PRO B CA 1
ATOM 5339 C C . PRO B 1 166 ? -18.109 -3.791 10.398 1 84.38 166 PRO B C 1
ATOM 5341 O O . PRO B 1 166 ? -17.516 -4.742 10.906 1 84.38 166 PRO B O 1
ATOM 5344 N N . LYS B 1 167 ? -19.312 -3.852 10.047 1 83.5 167 LYS B N 1
ATOM 5345 C CA . LYS B 1 167 ? -20.109 -5.055 10.266 1 83.5 167 LYS B CA 1
ATOM 5346 C C . LYS B 1 167 ? -19.641 -6.191 9.359 1 83.5 167 LYS B C 1
ATOM 5348 O O . LYS B 1 167 ? -19.562 -7.344 9.789 1 83.5 167 LYS B O 1
ATOM 5353 N N . LYS B 1 168 ? -19.344 -5.887 8.086 1 88.19 168 LYS B N 1
ATOM 5354 C CA . LYS B 1 168 ? -19.094 -6.969 7.133 1 88.19 168 LYS B CA 1
ATOM 5355 C C . LYS B 1 168 ? -17.781 -6.75 6.395 1 88.19 168 LYS B C 1
ATOM 5357 O O . LYS B 1 168 ? -17.719 -6.836 5.164 1 88.19 168 LYS B O 1
ATOM 5362 N N . ASP B 1 169 ? -16.672 -6.516 7.246 1 93.88 169 ASP B N 1
ATOM 5363 C CA . ASP B 1 169 ? -15.383 -6.281 6.598 1 93.88 169 ASP B CA 1
ATOM 5364 C C . ASP B 1 169 ? -14.234 -6.352 7.609 1 93.88 169 ASP B C 1
ATOM 5366 O O . ASP B 1 169 ? -14.469 -6.367 8.82 1 93.88 169 ASP B O 1
ATOM 5370 N N . PHE B 1 170 ? -13.055 -6.457 7.102 1 96.06 170 PHE B N 1
ATOM 5371 C CA . PHE B 1 170 ? -11.883 -6.316 7.957 1 96.06 170 PHE B CA 1
ATOM 5372 C C . PHE B 1 170 ? -11.758 -4.891 8.477 1 96.06 170 PHE B C 1
ATOM 5374 O O . PHE B 1 170 ? -12.07 -3.936 7.758 1 96.06 170 PHE B O 1
ATOM 5381 N N . GLY B 1 171 ? -11.352 -4.789 9.75 1 94.25 171 GLY B N 1
ATOM 5382 C CA . GLY B 1 171 ? -11.141 -3.459 10.297 1 94.25 171 GLY B CA 1
ATOM 5383 C C . GLY B 1 171 ? -9.984 -2.721 9.648 1 94.25 171 GLY B C 1
ATOM 5384 O O . GLY B 1 171 ? -8.883 -3.262 9.539 1 94.25 171 GLY B O 1
ATOM 5385 N N . ARG B 1 172 ? -10.219 -1.537 9.125 1 92.88 172 ARG B N 1
ATOM 5386 C CA . ARG B 1 172 ? -9.164 -0.697 8.562 1 92.88 172 ARG B CA 1
ATOM 5387 C C . ARG B 1 172 ? -8.305 -0.089 9.664 1 92.88 172 ARG B C 1
ATOM 5389 O O . ARG B 1 172 ? -8.727 0.844 10.352 1 92.88 172 ARG B O 1
ATOM 5396 N N . ARG B 1 173 ? -7.047 -0.615 9.789 1 95.25 173 ARG B N 1
ATOM 5397 C CA . ARG B 1 173 ? -6.23 -0.251 10.938 1 95.25 173 ARG B CA 1
ATOM 5398 C C . ARG B 1 173 ? -4.766 -0.09 10.547 1 95.25 173 ARG B C 1
ATOM 5400 O O . ARG B 1 173 ? -3.871 -0.506 11.281 1 95.25 173 ARG B O 1
ATOM 5407 N N . HIS B 1 174 ? -4.527 0.515 9.328 1 96.69 174 HIS B N 1
ATOM 5408 C CA . HIS B 1 174 ? -3.154 0.835 8.961 1 96.69 174 HIS B CA 1
ATOM 5409 C C . HIS B 1 174 ? -3.094 2.074 8.078 1 96.69 174 HIS B C 1
ATOM 5411 O O . HIS B 1 174 ? -4.082 2.428 7.434 1 96.69 174 HIS B O 1
ATOM 5417 N N . ASP B 1 175 ? -2.023 2.738 8.148 1 96.19 175 ASP B N 1
ATOM 5418 C CA . ASP B 1 175 ? -1.651 3.768 7.184 1 96.19 175 ASP B CA 1
ATOM 5419 C C . ASP B 1 175 ? -0.363 3.396 6.453 1 96.19 175 ASP B C 1
ATOM 5421 O O . ASP B 1 175 ? 0.303 2.424 6.816 1 96.19 175 ASP B O 1
ATOM 5425 N N . LEU B 1 176 ? -0.111 4.129 5.355 1 96.88 176 LEU B N 1
ATOM 5426 C CA . LEU B 1 176 ? 1.108 3.957 4.574 1 96.88 176 LEU B CA 1
ATOM 5427 C C . LEU B 1 176 ? 1.995 5.195 4.672 1 96.88 176 LEU B C 1
ATOM 5429 O O . LEU B 1 176 ? 1.498 6.32 4.66 1 96.88 176 LEU B O 1
ATOM 5433 N N . ILE B 1 177 ? 3.24 4.957 4.793 1 98.5 177 ILE B N 1
ATOM 5434 C CA . ILE B 1 177 ? 4.23 6.027 4.703 1 98.5 177 ILE B CA 1
ATOM 5435 C C . ILE B 1 177 ? 5.254 5.691 3.619 1 98.5 177 ILE B C 1
ATOM 5437 O O . ILE B 1 177 ? 6.023 4.738 3.76 1 98.5 177 ILE B O 1
ATOM 5441 N N . PHE B 1 178 ? 5.262 6.496 2.549 1 98.38 178 PHE B N 1
ATOM 5442 C CA . PHE B 1 178 ? 6.234 6.297 1.48 1 98.38 178 PHE B CA 1
ATOM 5443 C C . PHE B 1 178 ? 7.547 6.996 1.807 1 98.38 178 PHE B C 1
ATOM 5445 O O . PHE B 1 178 ? 7.551 8.148 2.24 1 98.38 178 PHE B O 1
ATOM 5452 N N . ARG B 1 179 ? 8.633 6.305 1.633 1 98.56 179 ARG B N 1
ATOM 5453 C CA . ARG B 1 179 ? 9.961 6.867 1.868 1 98.56 179 ARG B CA 1
ATOM 5454 C C . ARG B 1 179 ? 10.773 6.906 0.58 1 98.56 179 ARG B C 1
ATOM 5456 O O . ARG B 1 179 ? 10.953 5.879 -0.078 1 98.56 179 ARG B O 1
ATOM 5463 N N . TYR B 1 180 ? 11.25 8.094 0.224 1 98.44 180 TYR B N 1
ATOM 5464 C CA . TYR B 1 180 ? 12.062 8.32 -0.964 1 98.44 180 TYR B CA 1
ATOM 5465 C C . TYR B 1 180 ? 13.344 9.078 -0.615 1 98.44 180 TYR B C 1
ATOM 5467 O O . TYR B 1 180 ? 13.383 9.812 0.373 1 98.44 180 TYR B O 1
ATOM 5475 N N . SER B 1 181 ? 14.383 8.867 -1.35 1 98.38 181 SER B N 1
ATOM 5476 C CA . SER B 1 181 ? 15.578 9.695 -1.296 1 98.38 181 SER B CA 1
ATOM 5477 C C . SER B 1 181 ? 15.711 10.562 -2.545 1 98.38 181 SER B C 1
ATOM 5479 O O . SER B 1 181 ? 15.297 10.156 -3.633 1 98.38 181 SER B O 1
ATOM 5481 N N . LYS B 1 182 ? 16.219 11.695 -2.369 1 98.19 182 LYS B N 1
ATOM 5482 C CA . LYS B 1 182 ? 16.438 12.57 -3.52 1 98.19 182 LYS B CA 1
ATOM 5483 C C . LYS B 1 182 ? 17.531 12.023 -4.422 1 98.19 182 LYS B C 1
ATOM 5485 O O . LYS B 1 182 ? 17.422 12.07 -5.648 1 98.19 182 LYS B O 1
ATOM 5490 N N . GLY B 1 183 ? 18.609 11.562 -3.771 1 97 183 GLY B N 1
ATOM 5491 C CA . GLY B 1 183 ? 19.719 10.992 -4.523 1 97 183 GLY B CA 1
ATOM 5492 C C . GLY B 1 183 ? 19.953 9.531 -4.203 1 97 183 GLY B C 1
ATOM 5493 O O . GLY B 1 183 ? 19.172 8.906 -3.48 1 97 183 GLY B O 1
ATOM 5494 N N . LYS B 1 184 ? 21.031 8.969 -4.785 1 94.06 184 LYS B N 1
ATOM 5495 C CA . LYS B 1 184 ? 21.391 7.562 -4.609 1 94.06 184 LYS B CA 1
ATOM 5496 C C . LYS B 1 184 ? 21.859 7.293 -3.184 1 94.06 184 LYS B C 1
ATOM 5498 O O . LYS B 1 184 ? 21.594 6.227 -2.625 1 94.06 184 LYS B O 1
ATOM 5503 N N . GLU B 1 185 ? 22.578 8.273 -2.701 1 96.06 185 GLU B N 1
ATOM 5504 C CA . GLU B 1 185 ? 23.016 8.18 -1.313 1 96.06 185 GLU B CA 1
ATOM 5505 C C . GLU B 1 185 ? 22.062 8.938 -0.382 1 96.06 185 GLU B C 1
ATOM 5507 O O . GLU B 1 185 ? 21.547 9.984 -0.745 1 96.06 185 GLU B O 1
ATOM 5512 N N . PHE B 1 186 ? 21.828 8.352 0.791 1 97.25 186 PHE B N 1
ATOM 5513 C CA . PHE B 1 186 ? 20.906 8.984 1.733 1 97.25 186 PHE B CA 1
ATOM 5514 C C . PHE B 1 186 ? 21.312 8.688 3.17 1 97.25 186 PHE B C 1
ATOM 5516 O O . PHE B 1 186 ? 22.031 7.715 3.428 1 97.25 186 PHE B O 1
ATOM 5523 N N . THR B 1 187 ? 20.922 9.508 4.078 1 97.81 187 THR B N 1
ATOM 5524 C CA . THR B 1 187 ? 21.156 9.328 5.504 1 97.81 187 THR B CA 1
ATOM 5525 C C . THR B 1 187 ? 20.25 8.234 6.07 1 97.81 187 THR B C 1
ATOM 5527 O O . THR B 1 187 ? 19.047 8.234 5.844 1 97.81 187 THR B O 1
ATOM 5530 N N . PHE B 1 188 ? 20.875 7.266 6.797 1 97.75 188 PHE B N 1
ATOM 5531 C CA . PHE B 1 188 ? 20.125 6.246 7.52 1 97.75 188 PHE B CA 1
ATOM 5532 C C . PHE B 1 188 ? 20.906 5.77 8.742 1 97.75 188 PHE B C 1
ATOM 5534 O O . PHE B 1 188 ? 21.953 5.133 8.609 1 97.75 188 PHE B O 1
ATOM 5541 N N . ASN B 1 189 ? 20.344 6.09 9.867 1 97.62 189 ASN B N 1
ATOM 5542 C CA . ASN B 1 189 ? 20.969 5.73 11.125 1 97.62 189 ASN B CA 1
ATOM 5543 C C . ASN B 1 189 ? 20.328 4.492 11.742 1 97.62 189 ASN B C 1
ATOM 5545 O O . ASN B 1 189 ? 19.531 4.602 12.672 1 97.62 189 ASN B O 1
ATOM 5549 N N . LEU B 1 190 ? 20.797 3.354 11.391 1 95.38 190 LEU B N 1
ATOM 5550 C CA . LEU B 1 190 ? 20.203 2.086 11.805 1 95.38 190 LEU B CA 1
ATOM 5551 C C . LEU B 1 190 ? 20.281 1.916 13.32 1 95.38 190 LEU B C 1
ATOM 5553 O O . LEU B 1 190 ? 19.297 1.551 13.969 1 95.38 190 LEU B O 1
ATOM 5557 N N . ASP B 1 191 ? 21.359 2.221 13.883 1 94.44 191 ASP B N 1
ATOM 5558 C CA . ASP B 1 191 ? 21.609 1.943 15.297 1 94.44 191 ASP B CA 1
ATOM 5559 C C . ASP B 1 191 ? 20.75 2.834 16.188 1 94.44 191 ASP B C 1
ATOM 5561 O O . ASP B 1 191 ? 20.5 2.502 17.344 1 94.44 191 ASP B O 1
ATOM 5565 N N . SER B 1 192 ? 20.281 3.941 15.625 1 95.25 192 SER B N 1
ATOM 5566 C CA . SER B 1 192 ? 19.453 4.855 16.406 1 95.25 192 SER B CA 1
ATOM 5567 C C . SER B 1 192 ? 18.016 4.359 16.5 1 95.25 192 SER B C 1
ATOM 5569 O O . SER B 1 192 ? 17.234 4.859 17.312 1 95.25 192 SER B O 1
ATOM 5571 N N . VAL B 1 193 ? 17.672 3.326 15.703 1 96 193 VAL B N 1
ATOM 5572 C CA . VAL B 1 193 ? 16.266 2.959 15.656 1 96 193 VAL B CA 1
ATOM 5573 C C . VAL B 1 193 ? 16.109 1.456 15.883 1 96 193 VAL B C 1
ATOM 5575 O O . VAL B 1 193 ? 15.047 0.888 15.625 1 96 193 VAL B O 1
ATOM 5578 N N . ARG B 1 194 ? 17.109 0.77 16.344 1 93.88 194 ARG B N 1
ATOM 5579 C CA . ARG B 1 194 ? 17 -0.656 16.641 1 93.88 194 ARG B CA 1
ATOM 5580 C C . ARG B 1 194 ? 15.984 -0.918 17.734 1 93.88 194 ARG B C 1
ATOM 5582 O O . ARG B 1 194 ? 15.742 -0.06 18.594 1 93.88 194 ARG B O 1
ATOM 5589 N N . GLU B 1 195 ? 15.336 -2.023 17.578 1 91.31 195 GLU B N 1
ATOM 5590 C CA . GLU B 1 195 ? 14.297 -2.408 18.531 1 91.31 195 GLU B CA 1
ATOM 5591 C C . GLU B 1 195 ? 14.758 -3.568 19.422 1 91.31 195 GLU B C 1
ATOM 5593 O O . GLU B 1 195 ? 15.633 -4.34 19.031 1 91.31 195 GLU B O 1
ATOM 5598 N N . GLU B 1 196 ? 14.125 -3.645 20.547 1 86.38 196 GLU B N 1
ATOM 5599 C CA . GLU B 1 196 ? 14.445 -4.746 21.438 1 86.38 196 GLU B CA 1
ATOM 5600 C C . GLU B 1 196 ? 14.039 -6.086 20.844 1 86.38 196 GLU B C 1
ATOM 5602 O O . GLU B 1 196 ? 12.992 -6.195 20.203 1 86.38 196 GLU B O 1
ATOM 5607 N N . TYR B 1 197 ? 14.867 -7.02 21.078 1 84.5 197 TYR B N 1
ATOM 5608 C CA . TYR B 1 197 ? 14.547 -8.367 20.625 1 84.5 197 TYR B CA 1
ATOM 5609 C C . TYR B 1 197 ? 13.359 -8.93 21.406 1 84.5 197 TYR B C 1
ATOM 5611 O O . TYR B 1 197 ? 13.203 -8.656 22.594 1 84.5 197 TYR B O 1
ATOM 5619 N N . ALA B 1 198 ? 12.578 -9.742 20.656 1 77.81 198 ALA B N 1
ATOM 5620 C CA . ALA B 1 198 ? 11.539 -10.484 21.359 1 77.81 198 ALA B CA 1
ATOM 5621 C C . ALA B 1 198 ? 12.141 -11.469 22.359 1 77.81 198 ALA B C 1
ATOM 5623 O O . ALA B 1 198 ? 13.273 -11.922 22.188 1 77.81 198 ALA B O 1
ATOM 5624 N N . GLU B 1 199 ? 11.406 -11.688 23.391 1 76.25 199 GLU B N 1
ATOM 5625 C CA . GLU B 1 199 ? 11.883 -12.602 24.422 1 76.25 199 GLU B CA 1
ATOM 5626 C C . GLU B 1 199 ? 12.211 -13.977 23.828 1 76.25 199 GLU B C 1
ATOM 5628 O O . GLU B 1 199 ? 13.18 -14.609 24.234 1 76.25 199 GLU B O 1
ATOM 5633 N N . THR B 1 200 ? 11.414 -14.383 22.875 1 73.88 200 THR B N 1
ATOM 5634 C CA . THR B 1 200 ? 11.625 -15.688 22.25 1 73.88 200 THR B CA 1
ATOM 5635 C C . THR B 1 200 ? 12.961 -15.742 21.531 1 73.88 200 THR B C 1
ATOM 5637 O O . THR B 1 200 ? 13.648 -16.766 21.547 1 73.88 200 THR B O 1
ATOM 5640 N N . THR B 1 201 ? 13.273 -14.656 20.938 1 74.56 201 THR B N 1
ATOM 5641 C CA . THR B 1 201 ? 14.547 -14.57 20.219 1 74.56 201 THR B CA 1
ATOM 5642 C C . THR B 1 201 ? 15.719 -14.594 21.203 1 74.56 201 THR B C 1
ATOM 5644 O O . THR B 1 201 ? 16.719 -15.258 20.953 1 74.56 201 THR B O 1
ATOM 5647 N N . LYS B 1 202 ? 15.602 -13.859 22.297 1 73.88 202 LYS B N 1
ATOM 5648 C CA . LYS B 1 202 ? 16.641 -13.82 23.312 1 73.88 202 LYS B CA 1
ATOM 5649 C C . LYS B 1 202 ? 16.906 -15.211 23.891 1 73.88 202 LYS B C 1
ATOM 5651 O O . LYS B 1 202 ? 18.047 -15.602 24.094 1 73.88 202 LYS B O 1
ATOM 5656 N N . LYS B 1 203 ? 15.797 -15.891 24.062 1 71.75 203 LYS B N 1
ATOM 5657 C CA . LYS B 1 203 ? 15.891 -17.234 24.625 1 71.75 203 LYS B CA 1
ATOM 5658 C C . LYS B 1 203 ? 16.562 -18.203 23.641 1 71.75 203 LYS B C 1
ATOM 5660 O O . LYS B 1 203 ? 17.375 -19.031 24.031 1 71.75 203 LYS B O 1
ATOM 5665 N N . ARG B 1 204 ? 16.156 -18.016 22.406 1 68.81 204 ARG B N 1
ATOM 5666 C CA . ARG B 1 204 ? 16.719 -18.875 21.375 1 68.81 204 ARG B CA 1
ATOM 5667 C C . ARG B 1 204 ? 18.234 -18.703 21.281 1 68.81 204 ARG B C 1
ATOM 5669 O O . ARG B 1 204 ? 18.953 -19.688 21.094 1 68.81 204 ARG B O 1
ATOM 5676 N N . PHE B 1 205 ? 18.641 -17.5 21.484 1 68.5 205 PHE B N 1
ATOM 5677 C CA . PHE B 1 205 ? 20.062 -17.219 21.297 1 68.5 205 PHE B CA 1
ATOM 5678 C C . PHE B 1 205 ? 20.812 -17.359 22.625 1 68.5 205 PHE B C 1
ATOM 5680 O O . PHE B 1 205 ? 22.047 -17.344 22.656 1 68.5 205 PHE B O 1
ATOM 5687 N N . SER B 1 206 ? 20.062 -17.203 23.734 1 62.22 206 SER B N 1
ATOM 5688 C CA . SER B 1 206 ? 20.734 -17.469 25.016 1 62.22 206 SER B CA 1
ATOM 5689 C C . SER B 1 206 ? 21.297 -18.891 25.062 1 62.22 206 SER B C 1
ATOM 5691 O O . SER B 1 206 ? 22.25 -19.156 25.781 1 62.22 206 SER B O 1
ATOM 5693 N N . HIS B 1 207 ? 20.547 -19.703 24.266 1 56.12 207 HIS B N 1
ATOM 5694 C CA . HIS B 1 207 ? 21.078 -21.062 24.203 1 56.12 207 HIS B CA 1
ATOM 5695 C C . HIS B 1 207 ? 22.156 -21.172 23.125 1 56.12 207 HIS B C 1
ATOM 5697 O O . HIS B 1 207 ? 22.031 -20.578 22.047 1 56.12 207 HIS B O 1
ATOM 5703 N N . TYR B 1 208 ? 23.422 -21.141 23.516 1 50.53 208 TYR B N 1
ATOM 5704 C CA . TYR B 1 208 ? 24.625 -21.203 22.703 1 50.53 208 TYR B CA 1
ATOM 5705 C C . TYR B 1 208 ? 24.359 -21.922 21.375 1 50.53 208 TYR B C 1
ATOM 5707 O O . TYR B 1 208 ? 24.141 -23.141 21.359 1 50.53 208 TYR B O 1
ATOM 5715 N N . ILE B 1 209 ? 23.562 -21.391 20.469 1 49.16 209 ILE B N 1
ATOM 5716 C CA . ILE B 1 209 ? 23.312 -22.188 19.281 1 49.16 209 ILE B CA 1
ATOM 5717 C C . ILE B 1 209 ? 24.562 -22.203 18.391 1 49.16 209 ILE B C 1
ATOM 5719 O O . ILE B 1 209 ? 25 -21.156 17.922 1 49.16 209 ILE B O 1
ATOM 5723 N N . GLY B 1 210 ? 25.5 -22.891 18.578 1 48 210 GLY B N 1
ATOM 5724 C CA . GLY B 1 210 ? 26.516 -23.266 17.594 1 48 210 GLY B CA 1
ATOM 5725 C C . GLY B 1 210 ? 25.938 -23.484 16.219 1 48 210 GLY B C 1
ATOM 5726 O O . GLY B 1 210 ? 24.922 -24.188 16.062 1 48 210 GLY B O 1
ATOM 5727 N N . ASN B 1 211 ? 25.719 -22.406 15.578 1 49.91 211 ASN B N 1
ATOM 5728 C CA . ASN B 1 211 ? 25.172 -22.531 14.234 1 49.91 211 ASN B CA 1
ATOM 5729 C C . ASN B 1 211 ? 26.078 -23.359 13.336 1 49.91 211 ASN B C 1
ATOM 5731 O O . ASN B 1 211 ? 27.109 -22.875 12.867 1 49.91 211 ASN B O 1
ATOM 5735 N N . LYS B 1 212 ? 26.281 -24.516 13.641 1 49.72 212 LYS B N 1
ATOM 5736 C CA . LYS B 1 212 ? 27.031 -25.422 12.766 1 49.72 212 LYS B CA 1
ATOM 5737 C C . LYS B 1 212 ? 26.156 -25.922 11.625 1 49.72 212 LYS B C 1
ATOM 5739 O O . LYS B 1 212 ? 25.031 -26.375 11.844 1 49.72 212 LYS B O 1
ATOM 5744 N N . ARG B 1 213 ? 26.109 -25.328 10.547 1 52.5 213 ARG B N 1
ATOM 5745 C CA . ARG B 1 213 ? 25.469 -25.906 9.375 1 52.5 213 ARG B CA 1
ATOM 5746 C C . ARG B 1 213 ? 26.453 -26.781 8.586 1 52.5 213 ARG B C 1
ATOM 5748 O O . ARG B 1 213 ? 27.406 -26.266 7.984 1 52.5 213 ARG B O 1
ATOM 5755 N N . GLY B 1 214 ? 26.312 -28.031 8.516 1 50.72 214 GLY B N 1
ATOM 5756 C CA . GLY B 1 214 ? 27.312 -28.953 7.988 1 50.72 214 GLY B CA 1
ATOM 5757 C C . GLY B 1 214 ? 28.578 -29 8.812 1 50.72 214 GLY B C 1
ATOM 5758 O O . GLY B 1 214 ? 28.516 -29.094 10.047 1 50.72 214 GLY B O 1
ATOM 5759 N N . LYS B 1 215 ? 29.75 -29.109 8.188 1 55.09 215 LYS B N 1
ATOM 5760 C CA . LYS B 1 215 ? 31.078 -29.125 8.789 1 55.09 215 LYS B CA 1
ATOM 5761 C C . LYS B 1 215 ? 31.547 -27.703 9.102 1 55.09 215 LYS B C 1
ATOM 5763 O O . LYS B 1 215 ? 32.656 -27.5 9.641 1 55.09 215 LYS B O 1
ATOM 5768 N N . LYS B 1 216 ? 30.75 -26.75 8.719 1 54.12 216 LYS B N 1
ATOM 5769 C CA . LYS B 1 216 ? 31.172 -25.375 8.898 1 54.12 216 LYS B CA 1
ATOM 5770 C C . LYS B 1 216 ? 30.562 -24.766 10.164 1 54.12 216 LYS B C 1
ATOM 5772 O O . LYS B 1 216 ? 29.375 -24.922 10.414 1 54.12 216 LYS B O 1
ATOM 5777 N N . ASP B 1 217 ? 31.344 -24.422 11.062 1 53.12 217 ASP B N 1
ATOM 5778 C CA . ASP B 1 217 ? 31.031 -23.75 12.32 1 53.12 217 ASP B CA 1
ATOM 5779 C C . ASP B 1 217 ? 30.828 -22.25 12.109 1 53.12 217 ASP B C 1
ATOM 5781 O O . ASP B 1 217 ? 31.781 -21.531 11.789 1 53.12 217 ASP B O 1
ATOM 5785 N N . PHE B 1 218 ? 29.578 -21.859 11.719 1 54.66 218 PHE B N 1
ATOM 5786 C CA . PHE B 1 218 ? 29.344 -20.438 11.43 1 54.66 218 PHE B CA 1
ATOM 5787 C C . PHE B 1 218 ? 29.531 -19.594 12.68 1 54.66 218 PHE B C 1
ATOM 5789 O O . PHE B 1 218 ? 29.109 -18.438 12.719 1 54.66 218 PHE B O 1
ATOM 5796 N N . GLY B 1 219 ? 30.297 -20.188 13.586 1 53.97 219 GLY B N 1
ATOM 5797 C CA . GLY B 1 219 ? 30.688 -19.484 14.797 1 53.97 219 GLY B CA 1
ATOM 5798 C C . GLY B 1 219 ? 29.516 -19.031 15.633 1 53.97 219 GLY B C 1
ATOM 5799 O O . GLY B 1 219 ? 28.375 -19.391 15.344 1 53.97 219 GLY B O 1
ATOM 5800 N N . GLN B 1 220 ? 29.75 -18.453 16.797 1 51.81 220 GLN B N 1
ATOM 5801 C CA . GLN B 1 220 ? 28.766 -17.938 17.75 1 51.81 220 GLN B CA 1
ATOM 5802 C C . GLN B 1 220 ? 27.984 -16.766 17.141 1 51.81 220 GLN B C 1
ATOM 5804 O O . GLN B 1 220 ? 28.578 -15.781 16.703 1 51.81 220 GLN B O 1
ATOM 5809 N N . GLN B 1 221 ? 26.844 -17.062 16.594 1 58.81 221 GLN B N 1
ATOM 5810 C CA . GLN B 1 221 ? 26.047 -15.938 16.109 1 58.81 221 GLN B CA 1
ATOM 5811 C C . GLN B 1 221 ? 25.453 -15.148 17.281 1 58.81 221 GLN B C 1
ATOM 5813 O O . GLN B 1 221 ? 24.922 -15.727 18.219 1 58.81 221 GLN B O 1
ATOM 5818 N N . SER B 1 222 ? 26.016 -13.922 17.578 1 66.62 222 SER B N 1
ATOM 5819 C CA . SER B 1 222 ? 25.516 -13.062 18.641 1 66.62 222 SER B CA 1
ATOM 5820 C C . SER B 1 222 ? 24.531 -12.031 18.109 1 66.62 222 SER B C 1
ATOM 5822 O O . SER B 1 222 ? 24.625 -11.609 16.969 1 66.62 222 SER B O 1
ATOM 5824 N N . LEU B 1 223 ? 23.484 -11.945 18.922 1 78 223 LEU B N 1
ATOM 5825 C CA . LEU B 1 223 ? 22.516 -10.875 18.672 1 78 223 LEU B CA 1
ATOM 5826 C C . LEU B 1 223 ? 23.188 -9.516 18.781 1 78 223 LEU B C 1
ATOM 5828 O O . LEU B 1 223 ? 24.047 -9.312 19.641 1 78 223 LEU B O 1
ATOM 5832 N N . ASN B 1 224 ? 22.969 -8.57 17.812 1 80.5 224 ASN B N 1
ATOM 5833 C CA . ASN B 1 224 ? 23.438 -7.199 17.984 1 80.5 224 ASN B CA 1
ATOM 5834 C C . ASN B 1 224 ? 23.016 -6.633 19.328 1 80.5 224 ASN B C 1
ATOM 5836 O O . ASN B 1 224 ? 21.828 -6.668 19.688 1 80.5 224 ASN B O 1
ATOM 5840 N N . PRO B 1 225 ? 23.938 -6.199 20.078 1 79.62 225 PRO B N 1
ATOM 5841 C CA . PRO B 1 225 ? 23.609 -5.734 21.438 1 79.62 225 PRO B CA 1
ATOM 5842 C C . PRO B 1 225 ? 22.641 -4.555 21.438 1 79.62 225 PRO B C 1
ATOM 5844 O O . PRO B 1 225 ? 21.953 -4.312 22.422 1 79.62 225 PRO B O 1
ATOM 5847 N N . LEU B 1 226 ? 22.594 -3.855 20.328 1 85.94 226 LEU B N 1
ATOM 5848 C CA . LEU B 1 226 ? 21.734 -2.672 20.281 1 85.94 226 LEU B CA 1
ATOM 5849 C C . LEU B 1 226 ? 20.312 -3.041 19.875 1 85.94 226 LEU B C 1
ATOM 5851 O O . LEU B 1 226 ? 19.422 -2.193 19.891 1 85.94 226 LEU B O 1
ATOM 5855 N N . GLY B 1 227 ? 20.062 -4.293 19.453 1 88.62 227 GLY B N 1
ATOM 5856 C CA . GLY B 1 227 ? 18.719 -4.73 19.141 1 88.62 227 GLY B CA 1
ATOM 5857 C C . GLY B 1 227 ? 18.531 -5.137 17.703 1 88.62 227 GLY B C 1
ATOM 5858 O O . GLY B 1 227 ? 19.516 -5.238 16.953 1 88.62 227 GLY B O 1
ATOM 5859 N N . LYS B 1 228 ? 17.312 -5.367 17.406 1 89.62 228 LYS B N 1
ATOM 5860 C CA . LYS B 1 228 ? 16.969 -5.855 16.078 1 89.62 228 LYS B CA 1
ATOM 5861 C C . LYS B 1 228 ? 16.719 -4.699 15.117 1 89.62 228 LYS B C 1
ATOM 5863 O O . LYS B 1 228 ? 16.172 -3.662 15.516 1 89.62 228 LYS B O 1
ATOM 5868 N N . GLN B 1 229 ? 17.125 -4.879 13.875 1 92.75 229 GLN B N 1
ATOM 5869 C CA . GLN B 1 229 ? 16.766 -3.939 12.82 1 92.75 229 GLN B CA 1
ATOM 5870 C C . GLN B 1 229 ? 15.258 -3.938 12.57 1 92.75 229 GLN B C 1
ATOM 5872 O O . GLN B 1 229 ? 14.648 -5 12.414 1 92.75 229 GLN B O 1
ATOM 5877 N N . PRO B 1 230 ? 14.664 -2.74 12.609 1 94.75 230 PRO B N 1
ATOM 5878 C CA . PRO B 1 230 ? 13.219 -2.699 12.398 1 94.75 230 PRO B CA 1
ATOM 5879 C C . PRO B 1 230 ? 12.82 -3.098 10.977 1 94.75 230 PRO B C 1
ATOM 5881 O O . PRO B 1 230 ? 13.547 -2.811 10.023 1 94.75 230 PRO B O 1
ATOM 5884 N N . ASP B 1 231 ? 11.703 -3.738 10.883 1 95.62 231 ASP B N 1
ATOM 5885 C CA . ASP B 1 231 ? 11.086 -4.023 9.594 1 95.62 231 ASP B CA 1
ATOM 5886 C C . ASP B 1 231 ? 10.359 -2.795 9.055 1 95.62 231 ASP B C 1
ATOM 5888 O O . ASP B 1 231 ? 10.359 -1.735 9.68 1 95.62 231 ASP B O 1
ATOM 5892 N N . ASP B 1 232 ? 9.734 -2.926 7.875 1 96.94 232 ASP B N 1
ATOM 5893 C CA . ASP B 1 232 ? 9.031 -1.802 7.266 1 96.94 232 ASP B CA 1
ATOM 5894 C C . ASP B 1 232 ? 7.551 -1.808 7.637 1 96.94 232 ASP B C 1
ATOM 5896 O O . ASP B 1 232 ? 6.742 -1.127 7 1 96.94 232 ASP B O 1
ATOM 5900 N N . TRP B 1 233 ? 7.133 -2.619 8.547 1 97.75 233 TRP B N 1
ATOM 5901 C CA . TRP B 1 233 ? 5.824 -2.506 9.188 1 97.75 233 TRP B CA 1
ATOM 5902 C C . TRP B 1 233 ? 5.969 -2.293 10.688 1 97.75 233 TRP B C 1
ATOM 5904 O O . TRP B 1 233 ? 6.805 -2.932 11.336 1 97.75 233 TRP B O 1
ATOM 5914 N N . TRP B 1 234 ? 5.312 -1.243 11.234 1 98.06 234 TRP B N 1
ATOM 5915 C CA . TRP B 1 234 ? 5.48 -0.777 12.609 1 98.06 234 TRP B CA 1
ATOM 5916 C C . TRP B 1 234 ? 4.164 -0.849 13.375 1 98.06 234 TRP B C 1
ATOM 5918 O O . TRP B 1 234 ? 3.189 -0.193 13.008 1 98.06 234 TRP B O 1
ATOM 5928 N N . GLU B 1 235 ? 4.109 -1.623 14.398 1 95.81 235 GLU B N 1
ATOM 5929 C CA . GLU B 1 235 ? 2.961 -1.585 15.305 1 95.81 235 GLU B CA 1
ATOM 5930 C C . GLU B 1 235 ? 3.148 -0.529 16.391 1 95.81 235 GLU B C 1
ATOM 5932 O O . GLU B 1 235 ? 3.789 -0.788 17.406 1 95.81 235 GLU B O 1
ATOM 5937 N N . ILE B 1 236 ? 2.615 0.645 16.156 1 96.38 236 ILE B N 1
ATOM 5938 C CA . ILE B 1 236 ? 2.646 1.78 17.078 1 96.38 236 ILE B CA 1
ATOM 5939 C C . ILE B 1 236 ? 1.229 2.301 17.297 1 96.38 236 ILE B C 1
ATOM 5941 O O . ILE B 1 236 ? 0.549 2.699 16.359 1 96.38 236 ILE B O 1
ATOM 5945 N N . GLN B 1 237 ? 0.78 2.297 18.5 1 94.06 237 GLN B N 1
ATOM 5946 C CA . GLN B 1 237 ? -0.591 2.703 18.797 1 94.06 237 GLN B CA 1
ATOM 5947 C C . GLN B 1 237 ? -0.763 4.211 18.641 1 94.06 237 GLN B C 1
ATOM 5949 O O . GLN B 1 237 ? 0.131 4.98 19 1 94.06 237 GLN B O 1
ATOM 5954 N N . PRO B 1 238 ? -1.943 4.59 18.078 1 92.25 238 PRO B N 1
ATOM 5955 C CA . PRO B 1 238 ? -2.266 6.02 18.109 1 92.25 238 PRO B CA 1
ATOM 5956 C C . PRO B 1 238 ? -2.357 6.57 19.531 1 92.25 238 PRO B C 1
ATOM 5958 O O . PRO B 1 238 ? -2.373 5.801 20.5 1 92.25 238 PRO B O 1
ATOM 5961 N N . ILE B 1 239 ? -2.387 7.816 19.609 1 89.69 239 ILE B N 1
ATOM 5962 C CA . ILE B 1 239 ? -2.377 8.469 20.922 1 89.69 239 ILE B CA 1
ATOM 5963 C C . ILE B 1 239 ? -3.648 8.109 21.688 1 89.69 239 ILE B C 1
ATOM 5965 O O . ILE B 1 239 ? -4.758 8.312 21.188 1 89.69 239 ILE B O 1
ATOM 5969 N N . ALA B 1 240 ? -3.453 7.535 22.859 1 83.94 240 ALA B N 1
ATOM 5970 C CA . ALA B 1 240 ? -4.582 7.219 23.719 1 83.94 240 ALA B CA 1
ATOM 5971 C C . ALA B 1 240 ? -5.219 8.484 24.281 1 83.94 240 ALA B C 1
ATOM 5973 O O . ALA B 1 240 ? -4.543 9.5 24.453 1 83.94 240 ALA B O 1
ATOM 5974 N N . PRO B 1 241 ? -6.438 8.383 24.578 1 76.25 241 PRO B N 1
ATOM 5975 C CA . PRO B 1 241 ? -7.125 9.555 25.125 1 76.25 241 PRO B CA 1
ATOM 5976 C C . PRO B 1 241 ? -6.488 10.047 26.422 1 76.25 241 PRO B C 1
ATOM 5978 O O . PRO B 1 241 ? -6.504 11.25 26.703 1 76.25 241 PRO B O 1
ATOM 5981 N N . SER B 1 242 ? -5.859 9.164 27.156 1 79.38 242 SER B N 1
ATOM 5982 C CA . SER B 1 242 ? -5.312 9.523 28.453 1 79.38 242 SER B CA 1
ATOM 5983 C C . SER B 1 242 ? -3.822 9.828 28.375 1 79.38 242 SER B C 1
ATOM 5985 O O . SER B 1 242 ? -3.199 10.195 29.375 1 79.38 242 SER B O 1
ATOM 5987 N N . ALA B 1 243 ? -3.346 9.766 27.156 1 84.62 243 ALA B N 1
ATOM 5988 C CA . ALA B 1 243 ? -1.904 9.953 27 1 84.62 243 ALA B CA 1
ATOM 5989 C C . ALA B 1 243 ? -1.495 11.383 27.344 1 84.62 243 ALA B C 1
ATOM 5991 O O . ALA B 1 243 ? -2.211 12.336 27.016 1 84.62 243 ALA B O 1
ATOM 5992 N N . ARG B 1 244 ? -0.341 11.586 27.906 1 80.94 244 ARG B N 1
ATOM 5993 C CA . ARG B 1 244 ? 0.185 12.883 28.312 1 80.94 244 ARG B CA 1
ATOM 5994 C C . ARG B 1 244 ? 0.474 13.758 27.094 1 80.94 244 ARG B C 1
ATOM 5996 O O . ARG B 1 244 ? 0.331 14.977 27.156 1 80.94 244 ARG B O 1
ATOM 6003 N N . GLU B 1 245 ? 0.852 13.125 26.047 1 86.75 245 GLU B N 1
ATOM 6004 C CA . GLU B 1 245 ? 1.244 13.914 24.875 1 86.75 245 GLU B CA 1
ATOM 6005 C C . GLU B 1 245 ? 0.022 14.383 24.094 1 86.75 245 GLU B C 1
ATOM 6007 O O . GLU B 1 245 ? 0.146 15.188 23.172 1 86.75 245 GLU B O 1
ATOM 6012 N N . ARG B 1 246 ? -1.105 13.906 24.422 1 85.75 246 ARG B N 1
ATOM 6013 C CA . ARG B 1 246 ? -2.309 14.266 23.688 1 85.75 246 ARG B CA 1
ATOM 6014 C C . ARG B 1 246 ? -2.664 15.734 23.891 1 85.75 246 ARG B C 1
ATOM 6016 O O . ARG B 1 246 ? -2.777 16.188 25.031 1 85.75 246 ARG B O 1
ATOM 6023 N N . LEU B 1 247 ? -2.971 16.5 22.781 1 81.5 247 LEU B N 1
ATOM 6024 C CA . LEU B 1 247 ? -3.264 17.938 22.844 1 81.5 247 LEU B CA 1
ATOM 6025 C C . LEU B 1 247 ? -4.723 18.203 22.5 1 81.5 247 LEU B C 1
ATOM 6027 O O . LEU B 1 247 ? -5.191 19.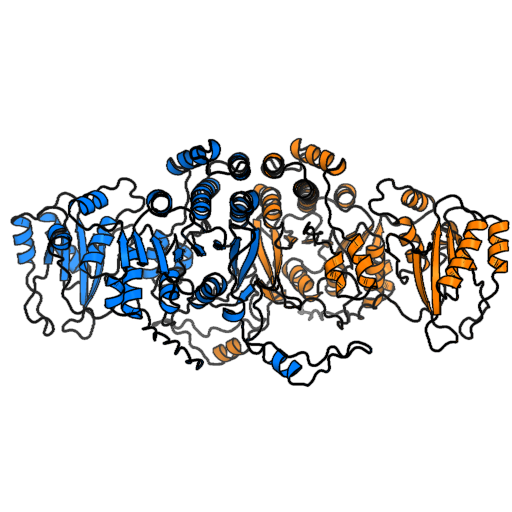344 22.609 1 81.5 247 LEU B O 1
ATOM 6031 N N . GLY B 1 248 ? -5.41 17.172 22.047 1 74.12 248 GLY B N 1
ATOM 6032 C CA . GLY B 1 248 ? -6.785 17.344 21.594 1 74.12 248 GLY B CA 1
ATOM 6033 C C . GLY B 1 248 ? -6.895 17.656 20.125 1 74.12 248 GLY B C 1
ATOM 6034 O O . GLY B 1 248 ? -7.949 18.094 19.656 1 74.12 248 GLY B O 1
ATOM 6035 N N . TYR B 1 249 ? -5.816 17.641 19.469 1 77.81 249 TYR B N 1
ATOM 6036 C CA . TYR B 1 249 ? -5.785 17.812 18.016 1 77.81 249 TYR B CA 1
ATOM 6037 C C . TYR B 1 249 ? -6.246 16.531 17.312 1 77.81 249 TYR B C 1
ATOM 6039 O O . TYR B 1 249 ? -5.812 15.43 17.656 1 77.81 249 TYR B O 1
ATOM 6047 N N . PRO B 1 250 ? -7.148 16.812 16.344 1 75.25 250 PRO B N 1
ATOM 6048 C CA . PRO B 1 250 ? -7.602 15.641 15.594 1 75.25 250 PRO B CA 1
ATOM 6049 C C . PRO B 1 250 ? -6.473 14.961 14.82 1 75.25 250 PRO B C 1
ATOM 6051 O O . PRO B 1 250 ? -5.609 15.641 14.266 1 75.25 250 PRO B O 1
ATOM 6054 N N . THR B 1 251 ? -6.293 13.695 14.828 1 81.81 251 THR B N 1
ATOM 6055 C CA . THR B 1 251 ? -5.41 12.852 14.031 1 81.81 251 THR B CA 1
ATOM 6056 C C . THR B 1 251 ? -3.961 13.016 14.469 1 81.81 251 THR B C 1
ATOM 6058 O O . THR B 1 251 ? -3.037 12.773 13.688 1 81.81 251 THR B O 1
ATOM 6061 N N . GLN B 1 252 ? -3.768 13.688 15.664 1 90.75 252 GLN B N 1
ATOM 6062 C CA . GLN B 1 252 ? -2.416 13.805 16.203 1 90.75 252 GLN B CA 1
ATOM 6063 C C . GLN B 1 252 ? -1.673 12.469 16.094 1 90.75 252 GLN B C 1
ATOM 6065 O O . GLN B 1 252 ? -2.197 11.43 16.5 1 90.75 252 GLN B O 1
ATOM 6070 N N . LYS B 1 253 ? -0.504 12.477 15.445 1 95.69 253 LYS B N 1
ATOM 6071 C CA . LYS B 1 253 ? 0.339 11.281 15.367 1 95.69 253 LYS B CA 1
ATOM 6072 C C . LYS B 1 253 ? 1.156 11.109 16.641 1 95.69 253 LYS B C 1
ATOM 6074 O O . LYS B 1 253 ? 1.558 12.094 17.266 1 95.69 253 LYS B O 1
ATOM 6079 N N . PRO B 1 254 ? 1.397 9.891 17.078 1 96.81 254 PRO B N 1
ATOM 6080 C CA . PRO B 1 254 ? 2.221 9.664 18.266 1 96.81 254 PRO B CA 1
ATOM 6081 C C . PRO B 1 254 ? 3.68 10.062 18.062 1 96.81 254 PRO B C 1
ATOM 6083 O O . PRO B 1 254 ? 4.23 9.859 16.969 1 96.81 254 PRO B O 1
ATOM 6086 N N . GLU B 1 255 ? 4.312 10.578 19.109 1 97.12 255 GLU B N 1
ATOM 6087 C CA . GLU B 1 255 ? 5.711 10.984 19.031 1 97.12 255 GLU B CA 1
ATOM 6088 C C . GLU B 1 255 ? 6.609 9.812 18.656 1 97.12 255 GLU B C 1
ATOM 6090 O O . GLU B 1 255 ? 7.609 9.992 17.953 1 97.12 255 GLU B O 1
ATOM 6095 N N . ALA B 1 256 ? 6.223 8.594 19.094 1 97.38 256 ALA B N 1
ATOM 6096 C CA . ALA B 1 256 ? 7.023 7.398 18.828 1 97.38 256 ALA B CA 1
ATOM 6097 C C . ALA B 1 256 ? 7.176 7.164 17.328 1 97.38 256 ALA B C 1
ATOM 6099 O O . ALA B 1 256 ? 8.227 6.715 16.875 1 97.38 256 ALA B O 1
ATOM 6100 N N . LEU B 1 257 ? 6.176 7.426 16.609 1 98.19 257 LEU B N 1
ATOM 6101 C CA . LEU B 1 257 ? 6.199 7.27 15.156 1 98.19 257 LEU B CA 1
ATOM 6102 C C . LEU B 1 257 ? 7.207 8.219 14.516 1 98.19 257 LEU B C 1
ATOM 6104 O O . LEU B 1 257 ? 8.055 7.801 13.727 1 98.19 257 LEU B O 1
ATOM 6108 N N . LEU B 1 258 ? 7.156 9.477 14.891 1 98.5 258 LEU B N 1
ATOM 6109 C CA . LEU B 1 258 ? 8.023 10.492 14.305 1 98.5 258 LEU B CA 1
ATOM 6110 C C . LEU B 1 258 ? 9.453 10.359 14.828 1 98.5 258 LEU B C 1
ATOM 6112 O O . LEU B 1 258 ? 10.414 10.656 14.117 1 98.5 258 LEU B O 1
ATOM 6116 N N . GLU B 1 259 ? 9.562 9.922 16.094 1 98.5 259 GLU B N 1
ATOM 6117 C CA . GLU B 1 259 ? 10.891 9.68 16.641 1 98.5 259 GLU B CA 1
ATOM 6118 C C . GLU B 1 259 ? 11.664 8.68 15.781 1 98.5 259 GLU B C 1
ATOM 6120 O O . GLU B 1 259 ? 12.844 8.891 15.492 1 98.5 259 GLU B O 1
ATOM 6125 N N . ARG B 1 260 ? 11.039 7.609 15.398 1 98.44 260 ARG B N 1
ATOM 6126 C CA . ARG B 1 260 ? 11.695 6.605 14.562 1 98.44 260 ARG B CA 1
ATOM 6127 C C . ARG B 1 260 ? 12.117 7.191 13.219 1 98.44 260 ARG B C 1
ATOM 6129 O O . ARG B 1 260 ? 13.234 6.953 12.758 1 98.44 260 ARG B O 1
ATOM 6136 N N . ILE B 1 261 ? 11.266 7.941 12.578 1 98.81 261 ILE B N 1
ATOM 6137 C CA . ILE B 1 261 ? 11.523 8.539 11.273 1 98.81 261 ILE B CA 1
ATOM 6138 C C . ILE B 1 261 ? 12.695 9.516 11.383 1 98.81 261 ILE B C 1
ATOM 6140 O O . ILE B 1 261 ? 13.648 9.438 10.602 1 98.81 261 ILE B O 1
ATOM 6144 N N . ILE B 1 262 ? 12.648 10.383 12.375 1 98.81 262 ILE B N 1
ATOM 6145 C CA . ILE B 1 262 ? 13.617 11.469 12.508 1 98.81 262 ILE B CA 1
ATOM 6146 C C . ILE B 1 262 ? 14.977 10.898 12.906 1 98.81 262 ILE B C 1
ATOM 6148 O O . ILE B 1 262 ? 16.016 11.289 12.352 1 98.81 262 ILE B O 1
ATOM 6152 N N . LYS B 1 263 ? 15 9.938 13.789 1 98.62 263 LYS B N 1
ATOM 6153 C CA . LYS B 1 263 ? 16.266 9.336 14.219 1 98.62 263 LYS B CA 1
ATOM 6154 C C . LYS B 1 263 ? 16.891 8.523 13.094 1 98.62 263 LYS B C 1
ATOM 6156 O O . LYS B 1 263 ? 18.109 8.484 12.945 1 98.62 263 LYS B O 1
ATOM 6161 N N . ALA B 1 264 ? 16.094 7.91 12.305 1 98.5 264 ALA B N 1
ATOM 6162 C CA . ALA B 1 264 ? 16.594 7.051 11.234 1 98.5 264 ALA B CA 1
ATOM 6163 C C . ALA B 1 264 ? 17.203 7.871 10.109 1 98.5 264 ALA B C 1
ATOM 6165 O O . ALA B 1 264 ? 18.203 7.473 9.508 1 98.5 264 ALA B O 1
ATOM 6166 N N . SER B 1 265 ? 16.609 9.086 9.828 1 98.75 265 SER B N 1
ATOM 6167 C CA . SER B 1 265 ? 16.891 9.695 8.539 1 98.75 265 SER B CA 1
ATOM 6168 C C . SER B 1 265 ? 17.438 11.109 8.711 1 98.75 265 SER B C 1
ATOM 6170 O O . SER B 1 265 ? 17.406 11.914 7.777 1 98.75 265 SER B O 1
ATOM 6172 N N . SER B 1 266 ? 17.859 11.484 9.883 1 98.69 266 SER B N 1
ATOM 6173 C CA . SER B 1 266 ? 18.531 12.75 10.117 1 98.69 266 SER B CA 1
ATOM 6174 C C . SER B 1 266 ? 19.531 12.641 11.273 1 98.69 266 SER B C 1
ATOM 6176 O O . SER B 1 266 ? 19.453 11.703 12.07 1 98.69 266 SER B O 1
ATOM 6178 N N . ASN B 1 267 ? 20.438 13.539 11.289 1 98.5 267 ASN B N 1
ATOM 6179 C CA . ASN B 1 267 ? 21.422 13.656 12.367 1 98.5 267 ASN B CA 1
ATOM 6180 C C . ASN B 1 267 ? 21.141 14.875 13.234 1 98.5 267 ASN B C 1
ATOM 6182 O O . ASN B 1 267 ? 20.375 15.758 12.852 1 98.5 267 ASN B O 1
ATOM 6186 N N . GLU B 1 268 ? 21.75 14.859 14.43 1 97.94 268 GLU B N 1
ATOM 6187 C CA . GLU B 1 268 ? 21.688 16.062 15.258 1 97.94 268 GLU B CA 1
ATOM 6188 C C . GLU B 1 268 ? 22.172 17.297 14.484 1 97.94 268 GLU B C 1
ATOM 6190 O O . GLU B 1 268 ? 23.172 17.219 13.766 1 97.94 268 GLU B O 1
ATOM 6195 N N . GLY B 1 269 ? 21.359 18.391 14.578 1 97.88 269 GLY B N 1
ATOM 6196 C CA . GLY B 1 269 ? 21.734 19.625 13.898 1 97.88 269 GLY B CA 1
ATOM 6197 C C . GLY B 1 269 ? 21.156 19.734 12.508 1 97.88 269 GLY B C 1
ATOM 6198 O O . GLY B 1 269 ? 21.125 20.812 11.922 1 97.88 269 GLY B O 1
ATOM 6199 N N . ASP B 1 270 ? 20.641 18.625 11.992 1 98.56 270 ASP B N 1
ATOM 6200 C CA . ASP B 1 270 ? 20.047 18.641 10.656 1 98.56 270 ASP B CA 1
ATOM 6201 C C . ASP B 1 270 ? 18.75 19.438 10.648 1 98.56 270 ASP B C 1
ATOM 6203 O O . ASP B 1 270 ? 18.125 19.641 11.695 1 98.56 270 ASP B O 1
ATOM 6207 N N . ILE B 1 271 ? 18.328 19.828 9.461 1 98.75 271 ILE B N 1
ATOM 6208 C CA . ILE B 1 271 ? 17.094 20.578 9.289 1 98.75 271 ILE B CA 1
ATOM 6209 C C . ILE B 1 271 ? 15.969 19.641 8.836 1 98.75 271 ILE B C 1
ATOM 6211 O O . ILE B 1 271 ? 16.078 19 7.797 1 98.75 271 ILE B O 1
ATOM 6215 N N . VAL B 1 272 ? 14.922 19.594 9.633 1 98.88 272 VAL B N 1
ATOM 6216 C CA . VAL B 1 272 ? 13.75 18.797 9.32 1 98.88 272 VAL B CA 1
ATOM 6217 C C . VAL B 1 272 ? 12.586 19.703 8.93 1 98.88 272 VAL B C 1
ATOM 6219 O O . VAL B 1 272 ? 12.281 20.672 9.641 1 98.88 272 VAL B O 1
ATOM 6222 N N . LEU B 1 273 ? 11.945 19.391 7.801 1 98.94 273 LEU B N 1
ATOM 6223 C CA . LEU B 1 273 ? 10.82 20.172 7.305 1 98.94 273 LEU B CA 1
ATOM 6224 C C . LEU B 1 273 ? 9.516 19.406 7.465 1 98.94 273 LEU B C 1
ATOM 6226 O O . LEU B 1 273 ? 9.438 18.234 7.121 1 98.94 273 LEU B O 1
ATOM 6230 N N . ASP B 1 274 ? 8.531 20.031 8.016 1 98.81 274 ASP B N 1
ATOM 6231 C CA . ASP B 1 274 ? 7.145 19.578 8 1 98.81 274 ASP B CA 1
ATOM 6232 C C . ASP B 1 274 ? 6.223 20.641 7.418 1 98.81 274 ASP B C 1
ATOM 6234 O O . ASP B 1 274 ? 5.875 21.609 8.094 1 98.81 274 ASP B O 1
ATOM 6238 N N . ALA B 1 275 ? 5.734 20.422 6.215 1 98 275 ALA B N 1
ATOM 6239 C CA . ALA B 1 275 ? 4.953 21.422 5.492 1 98 275 ALA B CA 1
ATOM 6240 C C . ALA B 1 275 ? 3.465 21.281 5.809 1 98 275 ALA B C 1
ATOM 6242 O O . ALA B 1 275 ? 2.637 22 5.242 1 98 275 ALA B O 1
ATOM 6243 N N . TYR B 1 276 ? 3.1 20.344 6.602 1 96.25 276 TYR B N 1
ATOM 6244 C CA . TYR B 1 276 ? 1.78 20.125 7.184 1 96.25 276 TYR B CA 1
ATOM 6245 C C . TYR B 1 276 ? 1.881 19.875 8.68 1 96.25 276 TYR B C 1
ATOM 6247 O O . TYR B 1 276 ? 1.517 18.797 9.156 1 96.25 276 TYR B O 1
ATOM 6255 N N . CYS B 1 277 ? 2.205 20.844 9.391 1 95.88 277 CYS B N 1
ATOM 6256 C CA . CYS B 1 277 ? 2.777 20.656 10.727 1 95.88 277 CYS B CA 1
ATOM 6257 C C . CYS B 1 277 ? 1.7 20.297 11.734 1 95.88 277 CYS B C 1
ATOM 6259 O O . CYS B 1 277 ? 1.98 19.641 12.734 1 95.88 277 CYS B O 1
ATOM 6261 N N . GLY B 1 278 ? 0.478 20.75 11.5 1 92.44 278 GLY B N 1
ATOM 6262 C CA . GLY B 1 278 ? -0.612 20.406 12.406 1 92.44 278 GLY B CA 1
ATOM 6263 C C . GLY B 1 278 ? -0.353 20.812 13.836 1 92.44 278 GLY B C 1
ATOM 6264 O O . GLY B 1 278 ? -0.049 21.984 14.109 1 92.44 278 GLY B O 1
ATOM 6265 N N . CYS B 1 279 ? -0.385 19.859 14.766 1 92.12 279 CYS B N 1
ATOM 6266 C CA . CYS B 1 279 ? -0.249 20.203 16.172 1 92.12 279 CYS B CA 1
ATOM 6267 C C . CYS B 1 279 ? 1.213 20.172 16.609 1 92.12 279 CYS B C 1
ATOM 6269 O O . CYS B 1 279 ? 1.519 20.312 17.797 1 92.12 279 CYS B O 1
ATOM 6271 N N . GLY B 1 280 ? 2.086 19.859 15.695 1 96.5 280 GLY B N 1
ATOM 6272 C CA . GLY B 1 280 ? 3.498 20.094 15.938 1 96.5 280 GLY B CA 1
ATOM 6273 C C . GLY B 1 280 ? 4.227 18.875 16.484 1 96.5 280 GLY B C 1
ATOM 6274 O O . GLY B 1 280 ? 5.258 19.016 17.141 1 96.5 280 GLY B O 1
ATOM 6275 N N . THR B 1 281 ? 3.75 17.656 16.203 1 97 281 THR B N 1
ATOM 6276 C CA . THR B 1 281 ? 4.457 16.453 16.656 1 97 281 THR B CA 1
ATOM 6277 C C . THR B 1 281 ? 5.875 16.422 16.094 1 97 281 THR B C 1
ATOM 6279 O O . THR B 1 281 ? 6.828 16.141 16.828 1 97 281 THR B O 1
ATOM 6282 N N . THR B 1 282 ? 6.066 16.797 14.859 1 98.31 282 THR B N 1
ATOM 6283 C CA . THR B 1 282 ? 7.367 16.781 14.203 1 98.31 282 THR B CA 1
ATOM 6284 C C . THR B 1 282 ? 8.336 17.734 14.891 1 98.31 282 THR B C 1
ATOM 6286 O O . THR B 1 282 ? 9.453 17.359 15.234 1 98.31 282 THR B O 1
ATOM 6289 N N . VAL B 1 283 ? 7.934 18.969 15.117 1 97.62 283 VAL B N 1
ATOM 6290 C CA . VAL B 1 283 ? 8.844 19.984 15.641 1 97.62 283 VAL B CA 1
ATOM 6291 C C . VAL B 1 283 ? 9.164 19.688 17.109 1 97.62 283 VAL B C 1
ATOM 6293 O O . VAL B 1 283 ? 10.281 19.938 17.562 1 97.62 283 VAL B O 1
ATOM 6296 N N . ALA B 1 284 ? 8.188 19.156 17.875 1 96.75 284 ALA B N 1
ATOM 6297 C CA . ALA B 1 284 ? 8.445 18.766 19.25 1 96.75 284 ALA B CA 1
ATOM 6298 C C . ALA B 1 284 ? 9.516 17.672 19.328 1 96.75 284 ALA B C 1
ATOM 6300 O O . ALA B 1 284 ? 10.422 17.75 20.156 1 96.75 284 ALA B O 1
ATOM 6301 N N . VAL B 1 285 ? 9.391 16.672 18.453 1 98.06 285 VAL B N 1
ATOM 6302 C CA . VAL B 1 285 ? 10.352 15.57 18.438 1 98.06 285 VAL B CA 1
ATOM 6303 C C . VAL B 1 285 ? 11.719 16.078 17.984 1 98.06 285 VAL B C 1
ATOM 6305 O O . VAL B 1 285 ? 12.75 15.648 18.5 1 98.06 285 VAL B O 1
ATOM 6308 N N . CYS B 1 286 ? 11.75 17 17.031 1 98.38 286 CYS B N 1
ATOM 6309 C CA . CYS B 1 286 ? 13.008 17.594 16.594 1 98.38 286 CYS B CA 1
ATOM 6310 C C . CYS B 1 286 ? 13.695 18.328 17.75 1 98.38 286 CYS B C 1
ATOM 6312 O O . CYS B 1 286 ? 14.906 18.188 17.938 1 98.38 286 CYS B O 1
ATOM 6314 N N . GLU B 1 287 ? 12.922 19.094 18.516 1 96.31 287 GLU B N 1
ATOM 6315 C CA . GLU B 1 287 ? 13.461 19.781 19.688 1 96.31 287 GLU B CA 1
ATOM 6316 C C . GLU B 1 287 ? 14.039 18.797 20.688 1 96.31 287 GLU B C 1
ATOM 6318 O O . GLU B 1 287 ? 15.125 19.016 21.219 1 96.31 287 GLU B O 1
ATOM 6323 N N . LYS B 1 288 ? 13.344 17.75 20.906 1 95.94 288 LYS B N 1
ATOM 6324 C CA . LYS B 1 288 ? 13.719 16.719 21.875 1 95.94 288 LYS B CA 1
ATOM 6325 C C . LYS B 1 288 ? 15.047 16.062 21.5 1 95.94 288 LYS B C 1
ATOM 6327 O O . LYS B 1 288 ? 15.844 15.719 22.375 1 95.94 288 LYS B O 1
ATOM 6332 N N . PHE B 1 289 ? 15.32 15.945 20.172 1 97.25 289 PHE B N 1
ATOM 6333 C CA . PHE B 1 289 ? 16.484 15.188 19.734 1 97.25 289 PHE B CA 1
ATOM 6334 C C . PHE B 1 289 ? 17.484 16.094 19.016 1 97.25 289 PHE B C 1
ATOM 6336 O O . PHE B 1 289 ? 18.281 15.633 18.188 1 97.25 289 PHE B O 1
ATOM 6343 N N . ASN B 1 290 ? 17.391 17.344 19.203 1 96.69 290 ASN B N 1
ATOM 6344 C CA . ASN B 1 290 ? 18.391 18.344 18.844 1 96.69 290 ASN B CA 1
ATOM 6345 C C . ASN B 1 290 ? 18.531 18.469 17.328 1 96.69 290 ASN B C 1
ATOM 6347 O O . ASN B 1 290 ? 19.656 18.406 16.797 1 96.69 290 ASN B O 1
ATOM 6351 N N . ARG B 1 291 ? 17.406 18.453 16.656 1 98.12 291 ARG B N 1
ATOM 6352 C CA . ARG B 1 291 ? 17.359 18.828 15.25 1 98.12 291 ARG B CA 1
ATOM 6353 C C . ARG B 1 291 ? 16.812 20.234 15.07 1 98.12 291 ARG B C 1
ATOM 6355 O O . ARG B 1 291 ? 16.031 20.719 15.891 1 98.12 291 ARG B O 1
ATOM 6362 N N . LYS B 1 292 ? 17.266 20.922 14.07 1 98.12 292 LYS B N 1
ATOM 6363 C CA . LYS B 1 292 ? 16.594 22.141 13.609 1 98.12 292 LYS B CA 1
ATOM 6364 C C . LYS B 1 292 ? 15.352 21.812 12.797 1 98.12 292 LYS B C 1
ATOM 6366 O O . LYS B 1 292 ? 15.211 20.688 12.297 1 98.12 292 LYS B O 1
ATOM 6371 N N . TRP B 1 293 ? 14.43 22.781 12.727 1 98.56 293 TRP B N 1
ATOM 6372 C CA . TRP B 1 293 ? 13.188 22.406 12.047 1 98.56 293 TRP B CA 1
ATOM 6373 C C . TRP B 1 293 ? 12.547 23.625 11.391 1 98.56 293 TRP B C 1
ATOM 6375 O O . TRP B 1 293 ? 12.828 24.766 11.773 1 98.56 293 TRP B O 1
ATOM 6385 N N . ILE B 1 294 ? 11.828 23.359 10.344 1 98.75 294 ILE B N 1
ATOM 6386 C CA . ILE B 1 294 ? 10.922 24.281 9.672 1 98.75 294 ILE B CA 1
ATOM 6387 C C . ILE B 1 294 ? 9.5 23.719 9.68 1 98.75 294 ILE B C 1
ATOM 6389 O O . ILE B 1 294 ? 9.25 22.641 9.125 1 98.75 294 ILE B O 1
ATOM 6393 N N . GLY B 1 295 ? 8.625 24.375 10.359 1 98.56 295 GLY B N 1
ATOM 6394 C CA . GLY B 1 295 ? 7.215 24.016 10.375 1 98.56 295 GLY B CA 1
ATOM 6395 C C . GLY B 1 295 ? 6.34 24.984 9.617 1 98.56 295 GLY B C 1
ATOM 6396 O O . GLY B 1 295 ? 6.555 26.203 9.68 1 98.56 295 GLY B O 1
ATOM 6397 N N . ILE B 1 296 ? 5.363 24.453 8.828 1 97.81 296 ILE B N 1
ATOM 6398 C CA . ILE B 1 296 ? 4.43 25.281 8.078 1 97.81 296 ILE B CA 1
ATOM 6399 C C . ILE B 1 296 ? 3.002 24.797 8.305 1 97.81 296 ILE B C 1
ATOM 6401 O O . ILE B 1 296 ? 2.734 23.594 8.273 1 97.81 296 ILE B O 1
ATOM 6405 N N . ASP B 1 297 ? 2.168 25.688 8.578 1 93.75 297 ASP B N 1
ATOM 6406 C CA . ASP B 1 297 ? 0.747 25.359 8.578 1 93.75 297 ASP B CA 1
ATOM 6407 C C . ASP B 1 297 ? -0.097 26.547 8.141 1 93.75 297 ASP B C 1
ATOM 6409 O O . ASP B 1 297 ? 0.253 27.688 8.406 1 93.75 297 ASP B O 1
ATOM 6413 N N . ILE B 1 298 ? -1.194 26.219 7.555 1 89.88 298 ILE B N 1
ATOM 6414 C CA . ILE B 1 298 ? -2.02 27.25 6.953 1 89.88 298 ILE B CA 1
ATOM 6415 C C . ILE B 1 298 ? -2.994 27.797 7.996 1 89.88 298 ILE B C 1
ATOM 6417 O O . ILE B 1 298 ? -3.535 28.906 7.832 1 89.88 298 ILE B O 1
ATOM 6421 N N . THR B 1 299 ? -3.23 27.078 9.078 1 85.62 299 THR B N 1
ATOM 6422 C CA . THR B 1 299 ? -4.195 27.516 10.078 1 85.62 299 THR B CA 1
ATOM 6423 C C . THR B 1 299 ? -3.48 28.109 11.297 1 85.62 299 THR B C 1
ATOM 6425 O O . THR B 1 299 ? -2.441 27.594 11.719 1 85.62 299 THR B O 1
ATOM 6428 N N . TYR B 1 300 ? -4.043 29.172 11.82 1 85.88 300 TYR B N 1
ATOM 6429 C CA . TYR B 1 300 ? -3.434 29.781 12.992 1 85.88 300 TYR B CA 1
ATOM 6430 C C . TYR B 1 300 ? -3.654 28.938 14.234 1 85.88 300 TYR B C 1
ATOM 6432 O O . TYR B 1 300 ? -2.859 28.984 15.172 1 85.88 300 TYR B O 1
ATOM 6440 N N . GLN B 1 301 ? -4.711 28.25 14.281 1 82.94 301 GLN B N 1
ATOM 6441 C CA . GLN B 1 301 ? -4.938 27.328 15.383 1 82.94 301 GLN B CA 1
ATOM 6442 C C . GLN B 1 301 ? -3.768 26.359 15.539 1 82.94 301 GLN B C 1
ATOM 6444 O O . GLN B 1 301 ? -3.348 26.062 16.656 1 82.94 301 GLN B O 1
ATOM 6449 N N . SER B 1 302 ? -3.332 25.859 14.422 1 89.5 302 SER B N 1
ATOM 6450 C CA . SER B 1 302 ? -2.172 24.969 14.445 1 89.5 302 SER B CA 1
ATOM 6451 C C . SER B 1 302 ? -0.936 25.688 14.969 1 89.5 302 SER B C 1
ATOM 6453 O O . SER B 1 302 ? -0.217 25.156 15.82 1 89.5 302 SER B O 1
ATOM 6455 N N . ILE B 1 303 ? -0.737 26.875 14.484 1 90.88 303 ILE B N 1
ATOM 6456 C CA . ILE B 1 303 ? 0.411 27.672 14.898 1 90.88 303 ILE B CA 1
ATOM 6457 C C . ILE B 1 303 ? 0.373 27.891 16.406 1 90.88 303 ILE B C 1
ATOM 6459 O O . ILE B 1 303 ? 1.376 27.688 17.094 1 90.88 303 ILE B O 1
ATOM 6463 N N . SER B 1 304 ? -0.759 28.266 16.859 1 87.44 304 SER B N 1
ATOM 6464 C CA . SER B 1 304 ? -0.952 28.516 18.281 1 87.44 304 SER B CA 1
ATOM 6465 C C . SER B 1 304 ? -0.698 27.266 19.109 1 87.44 304 SER B C 1
ATOM 6467 O O . SER B 1 304 ? -0.063 27.328 20.156 1 87.44 304 SER B O 1
ATOM 6469 N N . LEU B 1 305 ? -1.192 26.219 18.641 1 88.5 305 LEU B N 1
ATOM 6470 C CA . LEU B 1 305 ? -1.036 24.953 19.344 1 88.5 305 LEU B CA 1
ATOM 6471 C C . LEU B 1 305 ? 0.432 24.531 19.391 1 88.5 305 LEU B C 1
ATOM 6473 O O . LEU B 1 305 ? 0.892 24 20.406 1 88.5 305 LEU B O 1
ATOM 6477 N N . ILE B 1 306 ? 1.113 24.719 18.344 1 93.88 306 ILE B N 1
ATOM 6478 C CA . ILE B 1 306 ? 2.533 24.406 18.266 1 93.88 306 ILE B CA 1
ATOM 6479 C C . ILE B 1 306 ? 3.301 25.219 19.312 1 93.88 306 ILE B C 1
ATOM 6481 O O . ILE B 1 306 ? 4.105 24.688 20.062 1 93.88 306 ILE B O 1
ATOM 6485 N N . LEU B 1 307 ? 3.043 26.469 19.344 1 90.81 307 LEU B N 1
ATOM 6486 C CA . LEU B 1 307 ? 3.732 27.375 20.266 1 90.81 307 LEU B CA 1
ATOM 6487 C C . LEU B 1 307 ? 3.43 27 21.703 1 90.81 307 LEU B C 1
ATOM 6489 O O . LEU B 1 307 ? 4.336 26.938 22.547 1 90.81 307 LEU B O 1
ATOM 6493 N N . LYS B 1 308 ? 2.189 26.75 21.969 1 87.56 308 LYS B N 1
ATOM 6494 C CA . LYS B 1 308 ? 1.8 26.328 23.312 1 87.56 308 LYS B CA 1
ATOM 6495 C C . LYS B 1 308 ? 2.5 25.031 23.703 1 87.56 308 LYS B C 1
ATOM 6497 O O . LYS B 1 308 ? 3.01 24.906 24.812 1 87.56 308 LYS B O 1
ATOM 6502 N N . ARG B 1 309 ? 2.52 24.078 22.734 1 90.25 309 ARG B N 1
ATOM 6503 C CA . ARG B 1 309 ? 3.145 22.781 22.984 1 90.25 309 ARG B CA 1
ATOM 6504 C C . ARG B 1 309 ? 4.625 22.938 23.312 1 90.25 309 ARG B C 1
ATOM 6506 O O . ARG B 1 309 ? 5.125 22.328 24.25 1 90.25 309 ARG B O 1
ATOM 6513 N N . LEU B 1 310 ? 5.312 23.688 22.562 1 93.31 310 LEU B N 1
ATOM 6514 C CA . LEU B 1 310 ? 6.746 23.875 22.75 1 93.31 310 LEU B CA 1
ATOM 6515 C C . LEU B 1 310 ? 7.035 24.609 24.047 1 93.31 310 LEU B C 1
ATOM 6517 O O . LEU B 1 310 ? 7.992 24.281 24.75 1 93.31 310 LEU B O 1
ATOM 6521 N N . GLU B 1 311 ? 6.191 25.578 24.359 1 89.56 311 GLU B N 1
ATOM 6522 C CA . GLU B 1 311 ? 6.336 26.281 25.625 1 89.56 311 GLU B CA 1
ATOM 6523 C C . GLU B 1 311 ? 6.145 25.344 26.812 1 89.56 311 GLU B C 1
ATOM 6525 O O . GLU B 1 311 ? 6.934 25.359 27.75 1 89.56 311 GLU B O 1
ATOM 6530 N N . ASP B 1 312 ? 5.113 24.594 26.719 1 87.38 312 ASP B N 1
ATOM 6531 C CA . ASP B 1 312 ? 4.781 23.672 27.797 1 87.38 312 ASP B CA 1
ATOM 6532 C C . ASP B 1 312 ? 5.871 22.625 27.984 1 87.38 312 ASP B C 1
ATOM 6534 O O . ASP B 1 312 ? 6.211 22.25 29.109 1 87.38 312 ASP B O 1
ATOM 6538 N N . SER B 1 313 ? 6.406 22.156 26.859 1 89.81 313 SER B N 1
ATOM 6539 C CA . SER B 1 313 ? 7.34 21.047 26.891 1 89.81 313 SER B CA 1
ATOM 6540 C C . SER B 1 313 ? 8.758 21.516 27.203 1 89.81 313 SER B C 1
ATOM 6542 O O . SER B 1 313 ? 9.531 20.781 27.828 1 89.81 313 SER B O 1
ATOM 6544 N N . PHE B 1 314 ? 9.117 22.734 26.766 1 92 314 PHE B N 1
ATOM 6545 C CA . PHE B 1 314 ? 10.531 23.109 26.812 1 92 314 PHE B CA 1
ATOM 6546 C C . PHE B 1 314 ? 10.727 24.438 27.531 1 92 314 PHE B C 1
ATOM 6548 O O . PHE B 1 314 ? 11.852 24.922 27.641 1 92 314 PHE B O 1
ATOM 6555 N N . GLY B 1 315 ? 9.625 25.031 28.031 1 89 315 GLY B N 1
ATOM 6556 C CA . GLY B 1 315 ? 9.703 26.297 28.75 1 89 315 GLY B CA 1
ATOM 6557 C C . GLY B 1 315 ? 9.523 27.5 27.844 1 89 315 GLY B C 1
ATOM 6558 O O . GLY B 1 315 ? 9.555 27.391 26.625 1 89 315 GLY B O 1
ATOM 6559 N N . LYS B 1 316 ? 9.391 28.609 28.438 1 84.69 316 LYS B N 1
ATOM 6560 C CA . LYS B 1 316 ? 9.102 29.859 27.719 1 84.69 316 LYS B CA 1
ATOM 6561 C C . LYS B 1 316 ? 10.297 30.297 26.875 1 84.69 316 LYS B C 1
ATOM 6563 O O . LYS B 1 316 ? 10.125 30.906 25.828 1 84.69 316 LYS B O 1
ATOM 6568 N N . GLY B 1 317 ? 11.43 29.953 27.25 1 88.31 317 GLY B N 1
ATOM 6569 C CA . GLY B 1 317 ? 12.648 30.359 26.578 1 88.31 317 GLY B CA 1
ATOM 6570 C C . GLY B 1 317 ? 12.758 29.812 25.172 1 88.31 317 GLY B C 1
ATOM 6571 O O . GLY B 1 317 ? 13.391 30.422 24.297 1 88.31 317 GLY B O 1
ATOM 6572 N N . VAL B 1 318 ? 12.086 28.703 24.906 1 90.75 318 VAL B N 1
ATOM 6573 C CA . VAL B 1 318 ? 12.172 28.047 23.594 1 90.75 318 VAL B CA 1
ATOM 6574 C C . VAL B 1 318 ? 11.539 28.938 22.531 1 90.75 318 VAL B C 1
ATOM 6576 O O . VAL B 1 318 ? 11.977 28.953 21.391 1 90.75 318 VAL B O 1
ATOM 6579 N N . LEU B 1 319 ? 10.57 29.719 22.891 1 90.19 319 LEU B N 1
ATOM 6580 C CA . LEU B 1 319 ? 9.828 30.547 21.938 1 90.19 319 LEU B CA 1
ATOM 6581 C C . LEU B 1 319 ? 10.727 31.625 21.359 1 90.19 319 LEU B C 1
ATOM 6583 O O . LEU B 1 319 ? 10.516 32.062 20.234 1 90.19 319 LEU B O 1
ATOM 6587 N N . GLU B 1 320 ? 11.727 32 22.094 1 89.44 320 GLU B N 1
ATOM 6588 C CA . GLU B 1 320 ? 12.648 33.062 21.656 1 89.44 320 GLU B CA 1
ATOM 6589 C C . GLU B 1 320 ? 13.578 32.531 20.562 1 89.44 320 GLU B C 1
ATOM 6591 O O . GLU B 1 320 ? 14.156 33.312 19.812 1 89.44 320 GLU B O 1
ATOM 6596 N N . THR B 1 321 ? 13.695 31.281 20.484 1 91.69 321 THR B N 1
ATOM 6597 C CA . THR B 1 321 ? 14.617 30.688 19.516 1 91.69 321 THR B CA 1
ATOM 6598 C C . THR B 1 321 ? 13.906 30.391 18.203 1 91.69 321 THR B C 1
ATOM 6600 O O . THR B 1 321 ? 14.523 29.938 17.25 1 91.69 321 THR B O 1
ATOM 6603 N N . ILE B 1 322 ? 12.648 30.688 18.156 1 95.25 322 ILE B N 1
ATOM 6604 C CA . ILE B 1 322 ? 11.852 30.359 16.984 1 95.25 322 ILE B CA 1
ATOM 6605 C C . ILE B 1 322 ? 11.586 31.625 16.172 1 95.25 322 ILE B C 1
ATOM 6607 O O . ILE B 1 322 ? 11.07 32.625 16.703 1 95.25 322 ILE B O 1
ATOM 6611 N N . LYS B 1 323 ? 11.977 31.609 14.961 1 95.19 323 LYS B N 1
ATOM 6612 C CA . LYS B 1 323 ? 11.586 32.656 14.031 1 95.19 323 LYS B CA 1
ATOM 6613 C C . LYS B 1 323 ? 10.203 32.406 13.453 1 95.19 323 LYS B C 1
ATOM 6615 O O . LYS B 1 323 ? 9.938 31.328 12.922 1 95.19 323 LYS B O 1
ATOM 6620 N N . ARG B 1 324 ? 9.359 33.406 13.594 1 93.31 324 ARG B N 1
ATOM 6621 C CA . ARG B 1 324 ? 7.977 33.281 13.141 1 93.31 324 ARG B CA 1
ATOM 6622 C C . ARG B 1 324 ? 7.723 34.156 11.914 1 93.31 324 ARG B C 1
ATOM 6624 O O . ARG B 1 324 ? 8.156 35.312 11.875 1 93.31 324 ARG B O 1
ATOM 6631 N N . HIS B 1 325 ? 7.117 33.562 10.914 1 92.88 325 HIS B N 1
ATOM 6632 C CA . HIS B 1 325 ? 6.805 34.281 9.688 1 92.88 325 HIS B CA 1
ATOM 6633 C C . HIS B 1 325 ? 5.336 34.125 9.32 1 92.88 325 HIS B C 1
ATOM 6635 O O . HIS B 1 325 ? 4.754 33.062 9.484 1 92.88 325 HIS B O 1
ATOM 6641 N N . GLY B 1 326 ? 4.758 35.188 8.773 1 90.69 326 GLY B N 1
ATOM 6642 C CA . GLY B 1 326 ? 3.383 35.156 8.297 1 90.69 326 GLY B CA 1
ATOM 6643 C C . GLY B 1 326 ? 2.377 35.594 9.352 1 90.69 326 GLY B C 1
ATOM 6644 O O . GLY B 1 326 ? 1.202 35.812 9.047 1 90.69 326 GLY B O 1
ATOM 6645 N N . ILE B 1 327 ? 2.766 35.688 10.594 1 89.69 327 ILE B N 1
ATOM 6646 C CA . ILE B 1 327 ? 1.916 36.125 11.695 1 89.69 327 ILE B CA 1
ATOM 6647 C C . ILE B 1 327 ? 1.877 37.656 11.75 1 89.69 327 ILE B C 1
ATOM 6649 O O . ILE B 1 327 ? 2.922 38.312 11.727 1 89.69 327 ILE B O 1
ATOM 6653 N N . PRO B 1 328 ? 0.706 38.125 11.836 1 89.12 328 PRO B N 1
ATOM 6654 C CA . PRO B 1 328 ? 0.625 39.594 11.875 1 89.12 328 PRO B CA 1
ATOM 6655 C C . PRO B 1 328 ? 1.412 40.188 13.039 1 89.12 328 PRO B C 1
ATOM 6657 O O . PRO B 1 328 ? 1.266 39.75 14.18 1 89.12 328 PRO B O 1
ATOM 6660 N N . LYS B 1 329 ? 2.25 41.188 12.695 1 86.75 329 LYS B N 1
ATOM 6661 C CA . LYS B 1 329 ? 3.078 41.812 13.711 1 86.75 329 LYS B CA 1
ATOM 6662 C C . LYS B 1 329 ? 2.717 43.312 13.852 1 86.75 329 LYS B C 1
ATOM 6664 O O . LYS B 1 329 ? 3.152 43.969 14.789 1 86.75 329 LYS B O 1
ATOM 6669 N N . ASP B 1 330 ? 1.979 43.781 12.875 1 89.5 330 ASP B N 1
ATOM 6670 C CA . ASP B 1 330 ? 1.555 45.188 12.859 1 89.5 330 ASP B CA 1
ATOM 6671 C C . ASP B 1 330 ? 0.158 45.344 12.258 1 89.5 330 ASP B C 1
ATOM 6673 O O . ASP B 1 330 ? -0.463 44.344 11.875 1 89.5 330 ASP B O 1
ATOM 6677 N N . MET B 1 331 ? -0.318 46.562 12.305 1 91.81 331 MET B N 1
ATOM 6678 C CA . MET B 1 331 ? -1.678 46.812 11.828 1 91.81 331 MET B CA 1
ATOM 6679 C C . MET B 1 331 ? -1.812 46.469 10.352 1 91.81 331 MET B C 1
ATOM 6681 O O . MET B 1 331 ? -2.848 45.969 9.914 1 91.81 331 MET B O 1
ATOM 6685 N N . GLU B 1 332 ? -0.804 46.75 9.625 1 90.5 332 GLU B N 1
ATOM 6686 C CA . GLU B 1 332 ? -0.854 46.469 8.188 1 90.5 332 GLU B CA 1
ATOM 6687 C C . GLU B 1 332 ? -1.055 44.969 7.918 1 90.5 332 GLU B C 1
ATOM 6689 O O . GLU B 1 332 ? -1.917 44.594 7.125 1 90.5 332 GLU B O 1
ATOM 6694 N N . SER B 1 333 ? -0.27 44.219 8.562 1 90.56 333 SER B N 1
ATOM 6695 C CA . SER B 1 333 ? -0.372 42.781 8.375 1 90.56 333 SER B CA 1
ATOM 6696 C C . SER B 1 333 ? -1.677 42.219 8.945 1 90.56 333 SER B C 1
ATOM 6698 O O . SER B 1 333 ? -2.234 41.25 8.422 1 90.56 333 SER B O 1
ATOM 6700 N N . ALA B 1 334 ? -2.143 42.781 9.977 1 90.94 334 ALA B N 1
ATOM 6701 C CA . ALA B 1 334 ? -3.43 42.375 10.539 1 90.94 334 ALA B CA 1
ATOM 6702 C C . ALA B 1 334 ? -4.57 42.656 9.57 1 90.94 334 ALA B C 1
ATOM 6704 O O . ALA B 1 334 ? -5.469 41.844 9.391 1 90.94 334 ALA B O 1
ATOM 6705 N N . ILE B 1 335 ? -4.523 43.844 9.008 1 90.62 335 ILE B N 1
ATOM 6706 C CA . ILE B 1 335 ? -5.531 44.25 8.031 1 90.62 335 ILE B CA 1
ATOM 6707 C C . ILE B 1 335 ? -5.484 43.312 6.82 1 90.62 335 ILE B C 1
ATOM 6709 O O . ILE B 1 335 ? -6.527 42.938 6.285 1 90.62 335 ILE B O 1
ATOM 6713 N N . GLU B 1 336 ? -4.332 43 6.434 1 87.5 336 GLU B N 1
ATOM 6714 C CA . GLU B 1 336 ? -4.172 42.062 5.312 1 87.5 336 GLU B CA 1
ATOM 6715 C C . GLU B 1 336 ? -4.809 40.719 5.617 1 87.5 336 GLU B C 1
ATOM 6717 O O . GLU B 1 336 ? -5.465 40.125 4.754 1 87.5 336 GLU B O 1
ATOM 6722 N N . LEU B 1 337 ? -4.531 40.281 6.773 1 87.5 337 LEU B N 1
ATOM 6723 C CA . LEU B 1 337 ? -5.121 39 7.164 1 87.5 337 LEU B CA 1
ATOM 6724 C C . LEU B 1 337 ? -6.645 39.094 7.184 1 87.5 337 LEU B C 1
ATOM 6726 O O . LEU B 1 337 ? -7.328 38.156 6.777 1 87.5 337 LEU B O 1
ATOM 6730 N N . ALA B 1 338 ? -7.172 40.156 7.609 1 87.44 338 ALA B N 1
ATOM 6731 C CA . ALA B 1 338 ? -8.617 40.344 7.715 1 87.44 338 ALA B CA 1
ATOM 6732 C C . ALA B 1 338 ? -9.258 40.406 6.336 1 87.44 338 ALA B C 1
ATOM 6734 O O . ALA B 1 338 ? -10.43 40.062 6.176 1 87.44 338 ALA B O 1
ATOM 6735 N N . ASN B 1 339 ? -8.555 40.875 5.363 1 83.75 339 ASN B N 1
ATOM 6736 C CA . ASN B 1 339 ? -9.109 41.094 4.035 1 83.75 339 ASN B CA 1
ATOM 6737 C C . ASN B 1 339 ? -8.719 40 3.059 1 83.75 339 ASN B C 1
ATOM 6739 O O . ASN B 1 339 ? -8.945 40.125 1.854 1 83.75 339 ASN B O 1
ATOM 6743 N N . LYS B 1 340 ? -8.102 39.031 3.484 1 77.81 340 LYS B N 1
ATOM 6744 C CA . LYS B 1 340 ? -7.684 37.969 2.596 1 77.81 340 LYS B CA 1
ATOM 6745 C C . LYS B 1 340 ? -8.883 37.312 1.911 1 77.81 340 LYS B C 1
ATOM 6747 O O . LYS B 1 340 ? -9.891 37.031 2.559 1 77.81 340 LYS B O 1
ATOM 6752 N N . ALA B 1 341 ? -8.938 37.312 0.592 1 61.78 341 ALA B N 1
ATOM 6753 C CA . ALA B 1 341 ? -10.039 36.812 -0.22 1 61.78 341 ALA B CA 1
ATOM 6754 C C . ALA B 1 341 ? -10.219 35.312 -0.037 1 61.78 341 ALA B C 1
ATOM 6756 O O . ALA B 1 341 ? -11.336 34.781 -0.096 1 61.78 341 ALA B O 1
ATOM 6757 N N . ASP B 1 342 ? -9.188 34.562 -0.062 1 56.38 342 ASP B N 1
ATOM 6758 C CA . ASP B 1 342 ? -9.281 33.125 -0.08 1 56.38 342 ASP B CA 1
ATOM 6759 C C . ASP B 1 342 ? -9.711 32.562 1.283 1 56.38 342 ASP B C 1
ATOM 6761 O O . ASP B 1 342 ? -8.906 32.531 2.217 1 56.38 342 ASP B O 1
ATOM 6765 N N . ASP B 1 343 ? -10.977 32.938 1.573 1 50.19 343 ASP B N 1
ATOM 6766 C CA . ASP B 1 343 ? -11.484 32.562 2.883 1 50.19 343 ASP B CA 1
ATOM 6767 C C . ASP B 1 343 ? -11.602 31.031 2.992 1 50.19 343 ASP B C 1
ATOM 6769 O O . ASP B 1 343 ? -12.523 30.516 3.621 1 50.19 343 ASP B O 1
ATOM 6773 N N . ARG B 1 344 ? -11.055 30.234 2.141 1 50.38 344 ARG B N 1
ATOM 6774 C CA . ARG B 1 344 ? -11.18 28.828 2.523 1 50.38 344 ARG B CA 1
ATOM 6775 C C . ARG B 1 344 ? -11.055 28.656 4.035 1 50.38 344 ARG B C 1
ATOM 6777 O O . ARG B 1 344 ? -11.383 27.594 4.574 1 50.38 344 ARG B O 1
ATOM 6784 N N . THR B 1 345 ? -10.305 29.594 4.473 1 50.5 345 THR B N 1
ATOM 6785 C CA . THR B 1 345 ? -10.086 29.578 5.918 1 50.5 345 THR B CA 1
ATOM 6786 C C . THR B 1 345 ? -10.945 30.641 6.605 1 50.5 345 THR B C 1
ATOM 6788 O O . THR B 1 345 ? -10.492 31.766 6.812 1 50.5 345 THR B O 1
ATOM 6791 N N . ARG B 1 346 ? -12.109 30.5 6.375 1 53.25 346 ARG B N 1
ATOM 6792 C CA . ARG B 1 346 ? -13.016 31.422 7.051 1 53.25 346 ARG B CA 1
ATOM 6793 C C . ARG B 1 346 ? -12.672 31.547 8.531 1 53.25 346 ARG B C 1
ATOM 6795 O O . ARG B 1 346 ? -12.445 30.531 9.203 1 53.25 346 ARG B O 1
ATOM 6802 N N . LYS B 1 347 ? -12.188 32.688 8.844 1 74.12 347 LYS B N 1
ATOM 6803 C CA . LYS B 1 347 ? -12.188 33.156 10.234 1 74.12 347 LYS B CA 1
ATOM 6804 C C . LYS B 1 347 ? -10.781 33.094 10.828 1 74.12 347 LYS B C 1
ATOM 6806 O O . LYS B 1 347 ? -10.625 32.906 12.039 1 74.12 347 LYS B O 1
ATOM 6811 N N . GLU B 1 348 ? -9.773 33.094 9.812 1 83.94 348 GLU B N 1
ATOM 6812 C CA . GLU B 1 348 ? -8.414 33 10.336 1 83.94 348 GLU B CA 1
ATOM 6813 C C . GLU B 1 348 ? -8.062 34.281 11.125 1 83.94 348 GLU B C 1
ATOM 6815 O O . GLU B 1 348 ? -7.359 34.188 12.133 1 83.94 348 GLU B O 1
ATOM 6820 N N . PHE B 1 349 ? -8.602 35.344 10.664 1 88.06 349 PHE B N 1
ATOM 6821 C CA . PHE B 1 349 ? -8.375 36.594 11.391 1 88.06 349 PHE B CA 1
ATOM 6822 C C . PHE B 1 349 ? -8.93 36.5 12.812 1 88.06 349 PHE B C 1
ATOM 6824 O O . PHE B 1 349 ? -8.281 36.906 13.766 1 88.06 349 PHE B O 1
ATOM 6831 N N . GLU B 1 350 ? -10.102 35.969 12.898 1 88.06 350 GLU B N 1
ATOM 6832 C CA . GLU B 1 350 ? -10.734 35.812 14.203 1 88.06 350 GLU B CA 1
ATOM 6833 C C . GLU B 1 350 ? -9.938 34.875 15.102 1 88.06 350 GLU B C 1
ATOM 6835 O O . GLU B 1 350 ? -9.719 35.188 16.281 1 88.06 350 GLU B O 1
ATOM 6840 N N . LYS B 1 351 ? -9.508 33.844 14.539 1 87.5 351 LYS B N 1
ATOM 6841 C CA . LYS B 1 351 ? -8.711 32.875 15.297 1 87.5 351 LYS B CA 1
ATOM 6842 C C . LYS B 1 351 ? -7.402 33.5 15.766 1 87.5 351 LYS B C 1
ATOM 6844 O O . LYS B 1 351 ? -7.023 33.344 16.938 1 87.5 351 LYS B O 1
ATOM 6849 N N . TRP B 1 352 ? -6.82 34.125 14.844 1 90.06 352 TRP B N 1
ATOM 6850 C CA . TRP B 1 352 ? -5.551 34.781 15.164 1 90.06 352 TRP B CA 1
ATOM 6851 C C . TRP B 1 352 ? -5.727 35.781 16.297 1 90.06 352 TRP B C 1
ATOM 6853 O O . TRP B 1 352 ? -4.941 35.812 17.25 1 90.06 352 TRP B O 1
ATOM 6863 N N . ALA B 1 353 ? -6.715 36.562 16.203 1 92.69 353 ALA B N 1
ATOM 6864 C CA . ALA B 1 353 ? -6.941 37.625 17.188 1 92.69 353 ALA B CA 1
ATOM 6865 C C . ALA B 1 353 ? -7.199 37.062 18.578 1 92.69 353 ALA B C 1
ATOM 6867 O O . ALA B 1 353 ? -6.59 37.5 19.562 1 92.69 353 ALA B O 1
ATOM 6868 N N . VAL B 1 354 ? -8.062 36.094 18.609 1 91.19 354 VAL B N 1
ATOM 6869 C CA . VAL B 1 354 ? -8.422 35.5 19.891 1 91.19 354 VAL B CA 1
ATOM 6870 C C . VAL B 1 354 ? -7.211 34.781 20.484 1 91.19 354 VAL B C 1
ATOM 6872 O O . VAL B 1 354 ? -6.887 35 21.656 1 91.19 354 VAL B O 1
ATOM 6875 N N . LEU B 1 355 ? -6.559 34.062 19.719 1 89.12 355 LEU B N 1
ATOM 6876 C CA . LEU B 1 355 ? -5.465 33.219 20.219 1 89.12 355 LEU B CA 1
ATOM 6877 C C . LEU B 1 355 ? -4.25 34.094 20.562 1 89.12 355 LEU B C 1
ATOM 6879 O O . LEU B 1 355 ? -3.562 33.812 21.547 1 89.12 355 LEU B O 1
ATOM 6883 N N . THR B 1 356 ? -4.027 35.031 19.781 1 90.56 356 THR B N 1
ATOM 6884 C CA . THR B 1 356 ? -2.939 35.938 20.109 1 90.56 356 THR B CA 1
ATOM 6885 C C . THR B 1 356 ? -3.217 36.688 21.438 1 90.56 356 THR B C 1
ATOM 6887 O O . THR B 1 356 ? -2.348 36.75 22.297 1 90.56 356 THR B O 1
ATOM 6890 N N . TYR B 1 357 ? -4.418 37.125 21.578 1 92.62 357 TYR B N 1
ATOM 6891 C CA . TYR B 1 357 ? -4.789 37.875 22.781 1 92.62 357 TYR B CA 1
ATOM 6892 C C . TYR B 1 357 ? -4.734 37 24.016 1 92.62 357 TYR B C 1
ATOM 6894 O O . TYR B 1 357 ? -4.391 37.469 25.109 1 92.62 357 TYR B O 1
ATOM 6902 N N . THR B 1 358 ? -4.988 35.75 23.859 1 88.81 358 THR B N 1
ATOM 6903 C CA . THR B 1 358 ? -5.09 34.844 25 1 88.81 358 THR B CA 1
ATOM 6904 C C . THR B 1 358 ? -3.803 34.031 25.172 1 88.81 358 THR B C 1
ATOM 6906 O O . THR B 1 358 ? -3.795 33 25.828 1 88.81 358 THR B O 1
ATOM 6909 N N . ASN B 1 359 ? -2.768 34.375 24.484 1 84.44 359 ASN B N 1
ATOM 6910 C CA . ASN B 1 359 ? -1.5 33.656 24.516 1 84.44 359 ASN B CA 1
ATOM 6911 C C . ASN B 1 359 ? -1.689 32.188 24.219 1 84.44 359 ASN B C 1
ATOM 6913 O O . ASN B 1 359 ? -1.181 31.328 24.938 1 84.44 359 ASN B O 1
ATOM 6917 N N . ASN B 1 360 ? -2.611 31.953 23.281 1 79.44 360 ASN B N 1
ATOM 6918 C CA . ASN B 1 360 ? -2.826 30.641 22.703 1 79.44 360 ASN B CA 1
ATOM 6919 C C . ASN B 1 360 ? -3.525 29.703 23.672 1 79.44 360 ASN B C 1
ATOM 6921 O O . ASN B 1 360 ? -3.305 28.484 23.641 1 79.44 360 ASN B O 1
ATOM 6925 N N . ARG B 1 361 ? -4.312 30.219 24.453 1 79.69 361 ARG B N 1
ATOM 6926 C CA . ARG B 1 361 ? -4.895 29.391 25.5 1 79.69 361 ARG B CA 1
ATOM 6927 C C . ARG B 1 361 ? -6.406 29.25 25.312 1 79.69 361 ARG B C 1
ATOM 6929 O O . ARG B 1 361 ? -7.055 28.484 26.016 1 79.69 361 ARG B O 1
ATOM 6936 N N . ALA B 1 362 ? -6.938 30.016 24.375 1 83.12 362 ALA B N 1
ATOM 6937 C CA . ALA B 1 362 ? -8.383 29.984 24.156 1 83.12 362 ALA B CA 1
ATOM 6938 C C . ALA B 1 362 ? -8.781 28.797 23.281 1 83.12 362 ALA B C 1
ATOM 6940 O O . ALA B 1 362 ? -7.98 28.312 22.469 1 83.12 362 ALA B O 1
ATOM 6941 N N . LEU B 1 363 ? -9.977 28.375 23.531 1 80.19 363 LEU B N 1
ATOM 6942 C CA . LEU B 1 363 ? -10.609 27.406 22.656 1 80.19 363 LEU B CA 1
ATOM 6943 C C . LEU B 1 363 ? -11.375 28.094 21.531 1 80.19 363 LEU B C 1
ATOM 6945 O O . LEU B 1 363 ? -12.203 28.969 21.797 1 80.19 363 LEU B O 1
ATOM 6949 N N . ILE B 1 364 ? -11.055 27.703 20.375 1 80.31 364 ILE B N 1
ATOM 6950 C CA . ILE B 1 364 ? -11.703 28.344 19.234 1 80.31 364 ILE B CA 1
ATOM 6951 C C . ILE B 1 364 ? -13.016 27.625 18.938 1 80.31 364 ILE B C 1
ATOM 6953 O O . ILE B 1 364 ? -13.086 26.391 18.984 1 80.31 364 ILE B O 1
ATOM 6957 N N . ASN B 1 365 ? -14.039 28.359 18.703 1 70.44 365 ASN B N 1
ATOM 6958 C CA . ASN B 1 365 ? -15.336 27.812 18.312 1 70.44 365 ASN B CA 1
ATOM 6959 C C . ASN B 1 365 ? -15.422 27.625 16.797 1 70.44 365 ASN B C 1
ATOM 6961 O O . ASN B 1 365 ? -15.305 28.578 16.031 1 70.44 365 ASN B O 1
ATOM 6965 N N . HIS B 1 366 ? -15.547 26.438 16.281 1 58.12 366 HIS B N 1
ATOM 6966 C CA . HIS B 1 366 ? -15.57 26.156 14.844 1 58.12 366 HIS B CA 1
ATOM 6967 C C . HIS B 1 366 ? -17 26.031 14.328 1 58.12 366 HIS B C 1
ATOM 6969 O O . HIS B 1 366 ? -17.219 25.953 13.117 1 58.12 366 HIS B O 1
ATOM 6975 N N . LYS B 1 367 ? -18.125 25.875 15.172 1 50.75 367 LYS B N 1
ATOM 6976 C CA . LYS B 1 367 ? -19.484 25.531 14.75 1 50.75 367 LYS B CA 1
ATOM 6977 C C . LYS B 1 367 ? -20.016 26.578 13.781 1 50.75 367 LYS B C 1
ATOM 6979 O O . LYS B 1 367 ? -19.922 27.781 14.031 1 50.75 367 LYS B O 1
ATOM 6984 N N . LYS B 1 368 ? -20.156 25.922 12.281 1 43.94 368 LYS B N 1
ATOM 6985 C CA . LYS B 1 368 ? -20.938 26.578 11.227 1 43.94 368 LYS B CA 1
ATOM 6986 C C . LYS B 1 368 ? -22.422 26.625 11.586 1 43.94 368 LYS B C 1
ATOM 6988 O O . LYS B 1 368 ? -23.016 25.578 11.891 1 43.94 368 LYS B O 1
ATOM 6993 N N . GLY B 1 369 ? -22.875 27.781 12.352 1 43.5 369 GLY B N 1
ATOM 6994 C CA . GLY B 1 369 ? -24.281 28.078 12.555 1 43.5 369 GLY B CA 1
ATOM 6995 C C . GLY B 1 369 ? -24.516 29.172 13.586 1 43.5 369 GLY B C 1
ATOM 6996 O O . GLY B 1 369 ? -23.734 30.125 13.672 1 43.5 369 GLY B O 1
ATOM 6997 N N . ALA B 1 370 ? -25.359 28.75 14.5 1 49.97 370 ALA B N 1
ATOM 6998 C CA . ALA B 1 370 ? -25.969 29.672 15.461 1 49.97 370 ALA B CA 1
ATOM 6999 C C . ALA B 1 370 ? -24.969 30.062 16.547 1 49.97 370 ALA B C 1
ATOM 7001 O O . ALA B 1 370 ? -25.297 30.094 17.734 1 49.97 370 ALA B O 1
ATOM 7002 N N . ASP B 1 371 ? -23.797 30.016 16.297 1 54.09 371 ASP B N 1
ATOM 7003 C CA . ASP B 1 371 ? -22.906 30.188 17.438 1 54.09 371 ASP B CA 1
ATOM 7004 C C . ASP B 1 371 ? -23.016 31.594 18.016 1 54.09 371 ASP B C 1
ATOM 7006 O O . ASP B 1 371 ? -22.141 32.031 18.75 1 54.09 371 ASP B O 1
ATOM 7010 N N . GLN B 1 372 ? -24.156 32.156 17.953 1 64.5 372 GLN B N 1
ATOM 7011 C CA . GLN B 1 372 ? -24.578 33.406 18.562 1 64.5 372 GLN B CA 1
ATOM 7012 C C . GLN B 1 372 ? -23.438 34.406 18.578 1 64.5 372 GLN B C 1
ATOM 7014 O O . GLN B 1 372 ? -23.297 35.188 19.531 1 64.5 372 GLN B O 1
ATOM 7019 N N . GLY B 1 373 ? -22.375 34.188 17.656 1 77.62 373 GLY B N 1
ATOM 7020 C CA . GLY B 1 373 ? -21.344 35.219 17.516 1 77.62 373 GLY B CA 1
ATOM 7021 C C . GLY B 1 373 ? -20.125 34.938 18.375 1 77.62 373 GLY B C 1
ATOM 7022 O O . GLY B 1 373 ? -19.234 35.781 18.484 1 77.62 373 GLY B O 1
ATOM 7023 N N . VAL B 1 374 ? -20.016 33.781 19.062 1 87.38 374 VAL B N 1
ATOM 7024 C CA . VAL B 1 374 ? -18.875 33.469 19.922 1 87.38 374 VAL B CA 1
ATOM 7025 C C . VAL B 1 374 ? -17.734 32.875 19.094 1 87.38 374 VAL B C 1
ATOM 7027 O O . VAL B 1 374 ? -17.906 31.812 18.484 1 87.38 374 VAL B O 1
ATOM 7030 N N . ASP B 1 375 ? -16.562 33.531 19.141 1 88.06 375 ASP B N 1
ATOM 7031 C CA . ASP B 1 375 ? -15.422 33.125 18.344 1 88.06 375 ASP B CA 1
ATOM 7032 C C . ASP B 1 375 ? -14.438 32.312 19.172 1 88.06 375 ASP B C 1
ATOM 7034 O O . ASP B 1 375 ? -13.586 31.594 18.609 1 88.06 375 ASP B O 1
ATOM 7038 N N . GLY B 1 376 ? -14.469 32.406 20.453 1 88.38 376 GLY B N 1
ATOM 7039 C CA . GLY B 1 376 ? -13.594 31.656 21.344 1 88.38 376 GLY B CA 1
ATOM 7040 C C . GLY B 1 376 ? -14.055 31.672 22.781 1 88.38 376 GLY B C 1
ATOM 7041 O O . GLY B 1 376 ? -14.922 32.469 23.156 1 88.38 376 GLY B O 1
ATOM 7042 N N . VAL B 1 377 ? -13.516 30.734 23.562 1 87.94 377 VAL B N 1
ATOM 7043 C CA . VAL B 1 377 ? -13.906 30.625 24.969 1 87.94 377 VAL B CA 1
ATOM 7044 C C . VAL B 1 377 ? -12.68 30.297 25.812 1 87.94 377 VAL B C 1
ATOM 7046 O O . VAL B 1 377 ? -11.766 29.609 25.359 1 87.94 377 VAL B O 1
ATOM 7049 N N . VAL B 1 378 ? -12.688 30.906 26.984 1 86.62 378 VAL B N 1
ATOM 7050 C CA . VAL B 1 378 ? -11.711 30.516 27.984 1 86.62 378 VAL B CA 1
ATOM 7051 C C . VAL B 1 378 ? -12.422 30.234 29.312 1 86.62 378 VAL B C 1
ATOM 7053 O O . VAL B 1 378 ? -13.43 30.859 29.625 1 86.62 378 VAL B O 1
ATOM 7056 N N . LEU B 1 379 ? -11.953 29.281 30.031 1 83.31 379 LEU B N 1
ATOM 7057 C CA . LEU B 1 379 ? -12.43 29.016 31.375 1 83.31 379 LEU B CA 1
ATOM 7058 C C . LEU B 1 379 ? -11.445 29.531 32.406 1 83.31 379 LEU B C 1
ATOM 7060 O O . LEU B 1 379 ? -10.234 29.359 32.281 1 83.31 379 LEU B O 1
ATOM 7064 N N . PHE B 1 380 ? -11.977 30.25 33.406 1 82.62 380 PHE B N 1
ATOM 7065 C CA . PHE B 1 380 ? -11.102 30.828 34.406 1 82.62 380 PHE B CA 1
ATOM 7066 C C . PHE B 1 380 ? -11.664 30.609 35.812 1 82.62 380 PHE B C 1
ATOM 7068 O O . PHE B 1 380 ? -12.836 30.25 35.969 1 82.62 380 PHE B O 1
ATOM 7075 N N . GLN B 1 381 ? -10.773 30.625 36.75 1 79.12 381 GLN B N 1
ATOM 7076 C CA . GLN B 1 381 ? -11.164 30.406 38.125 1 79.12 381 GLN B CA 1
ATOM 7077 C C . GLN B 1 381 ? -11.828 31.656 38.719 1 79.12 381 GLN B C 1
ATOM 7079 O O . GLN B 1 381 ? -11.219 32.719 38.781 1 79.12 381 GLN B O 1
ATOM 7084 N N . GLY B 1 382 ? -13.102 31.484 39.031 1 76.06 382 GLY B N 1
ATOM 7085 C CA . GLY B 1 382 ? -13.82 32.531 39.719 1 76.06 382 GLY B CA 1
ATOM 7086 C C . GLY B 1 382 ? -14.07 32.188 41.188 1 76.06 382 GLY B C 1
ATOM 7087 O O . GLY B 1 382 ? -13.297 31.453 41.812 1 76.06 382 GLY B O 1
ATOM 7088 N N . ASP B 1 383 ? -15 32.844 41.75 1 75.31 383 ASP B N 1
ATOM 7089 C CA . ASP B 1 383 ? -15.297 32.656 43.156 1 75.31 383 ASP B CA 1
ATOM 7090 C C . ASP B 1 383 ? -16.016 31.328 43.406 1 75.31 383 ASP B C 1
ATOM 7092 O O . ASP B 1 383 ? -16.016 30.812 44.531 1 75.31 383 ASP B O 1
ATOM 7096 N N . GLN B 1 384 ? -16.531 30.812 42.344 1 69.88 384 GLN B N 1
ATOM 7097 C CA . GLN B 1 384 ? -17.25 29.547 42.469 1 69.88 384 GLN B CA 1
ATOM 7098 C C . GLN B 1 384 ? -16.312 28.359 42.375 1 69.88 384 GLN B C 1
ATOM 7100 O O . GLN B 1 384 ? -15.172 28.5 41.938 1 69.88 384 GLN B O 1
ATOM 7105 N N . GLN B 1 385 ? -16.703 27.266 42.875 1 71.56 385 GLN B N 1
ATOM 7106 C CA . GLN B 1 385 ? -15.938 26.016 42.844 1 71.56 385 GLN B CA 1
ATOM 7107 C C . GLN B 1 385 ? -15.766 25.531 41.406 1 71.56 385 GLN B C 1
ATOM 7109 O O . GLN B 1 385 ? -14.812 24.812 41.094 1 71.56 385 GLN B O 1
ATOM 7114 N N . THR B 1 386 ? -16.703 26.062 40.625 1 75.75 386 THR B N 1
ATOM 7115 C CA . THR B 1 386 ? -16.641 25.641 39.219 1 75.75 386 THR B CA 1
ATOM 7116 C C . THR B 1 386 ? -16.031 26.734 38.344 1 75.75 386 THR B C 1
ATOM 7118 O O . THR B 1 386 ? -16.234 27.922 38.625 1 75.75 386 THR B O 1
ATOM 7121 N N . PRO B 1 387 ? -15.328 26.312 37.375 1 81.62 387 PRO B N 1
ATOM 7122 C CA . PRO B 1 387 ? -14.727 27.312 36.469 1 81.62 387 PRO B CA 1
ATOM 7123 C C . PRO B 1 387 ? -15.766 28.188 35.781 1 81.62 387 PRO B C 1
ATOM 7125 O O . PRO B 1 387 ? -16.844 27.719 35.438 1 81.62 387 PRO B O 1
ATOM 7128 N N . GLU B 1 388 ? -15.43 29.469 35.688 1 85.69 388 GLU B N 1
ATOM 7129 C CA . GLU B 1 388 ? -16.281 30.438 35 1 85.69 388 GLU B CA 1
ATOM 7130 C C . GLU B 1 388 ? -15.867 30.594 33.531 1 85.69 388 GLU B C 1
ATOM 7132 O O . GLU B 1 388 ? -14.758 30.203 33.156 1 85.69 388 GLU B O 1
ATOM 7137 N N . LYS B 1 389 ? -16.812 31.125 32.781 1 89.5 389 LYS B N 1
ATOM 7138 C CA . LYS B 1 389 ? -16.641 31.172 31.344 1 89.5 389 LYS B CA 1
ATOM 7139 C C . LYS B 1 389 ? -16.453 32.594 30.859 1 89.5 389 LYS B C 1
ATOM 7141 O O . LYS B 1 389 ? -17.141 33.531 31.328 1 89.5 389 LYS B O 1
ATOM 7146 N N . MET B 1 390 ? -15.461 32.812 30.016 1 92 390 MET B N 1
ATOM 7147 C CA . MET B 1 390 ? -15.258 34.062 29.266 1 92 390 MET B CA 1
ATOM 7148 C C . MET B 1 390 ? -15.398 33.812 27.766 1 92 390 MET B C 1
ATOM 7150 O O . MET B 1 390 ? -14.852 32.844 27.234 1 92 390 MET B O 1
ATOM 7154 N N . ILE B 1 391 ? -16.156 34.625 27.062 1 93.06 391 ILE B N 1
ATOM 7155 C CA . ILE B 1 391 ? -16.359 34.438 25.625 1 93.06 391 ILE B CA 1
ATOM 7156 C C . ILE B 1 391 ? -15.711 35.594 24.844 1 93.06 391 ILE B C 1
ATOM 7158 O O . ILE B 1 391 ? -15.523 36.688 25.391 1 93.06 391 ILE B O 1
ATOM 7162 N N . PHE B 1 392 ? -15.367 35.312 23.625 1 94.06 392 PHE B N 1
ATOM 7163 C CA . PHE B 1 392 ? -14.719 36.281 22.75 1 94.06 392 PHE B CA 1
ATOM 7164 C C . PHE B 1 392 ? -15.516 36.469 21.469 1 94.06 392 PHE B C 1
ATOM 7166 O O . PHE B 1 392 ? -16.031 35.5 20.906 1 94.06 392 PHE B O 1
ATOM 7173 N N . GLN B 1 393 ? -15.695 37.656 21.047 1 94.06 393 GLN B N 1
ATOM 7174 C CA . GLN B 1 393 ? -16.25 38 19.75 1 94.06 393 GLN B CA 1
ATOM 7175 C C . GLN B 1 393 ? -15.32 38.938 18.984 1 94.06 393 GLN B C 1
ATOM 7177 O O . GLN B 1 393 ? -14.812 39.906 19.547 1 94.06 393 GLN B O 1
ATOM 7182 N N . VAL B 1 394 ? -15.062 38.625 17.688 1 93.75 394 VAL B N 1
ATOM 7183 C CA . VAL B 1 394 ? -14.125 39.375 16.891 1 93.75 394 VAL B CA 1
ATOM 7184 C C . VAL B 1 394 ? -14.859 40 15.688 1 93.75 394 VAL B C 1
ATOM 7186 O O . VAL B 1 394 ? -15.688 39.344 15.062 1 93.75 394 VAL B O 1
ATOM 7189 N N . LYS B 1 395 ? -14.664 41.25 15.484 1 92.19 395 LYS B N 1
ATOM 7190 C CA . LYS B 1 395 ? -15.195 41.938 14.305 1 92.19 395 LYS B CA 1
ATOM 7191 C C . LYS B 1 395 ? -14.086 42.625 13.523 1 92.19 395 LYS B C 1
ATOM 7193 O O . LYS B 1 395 ? -13.266 43.344 14.102 1 92.19 395 LYS B O 1
ATOM 7198 N N . SER B 1 396 ? -14.031 42.406 12.195 1 90.69 396 SER B N 1
ATOM 7199 C CA . SER B 1 396 ? -13.016 43.062 11.359 1 90.69 396 SER B CA 1
ATOM 7200 C C . SER B 1 396 ? -13.617 44.219 10.57 1 90.69 396 SER B C 1
ATOM 7202 O O . SER B 1 396 ? -12.883 45.062 10.062 1 90.69 396 SER B O 1
ATOM 7204 N N . GLY B 1 397 ? -14.898 44.312 10.523 1 89.06 397 GLY B N 1
ATOM 7205 C CA . GLY B 1 397 ? -15.586 45.375 9.781 1 89.06 397 GLY B CA 1
ATOM 7206 C C . GLY B 1 397 ? -16.078 46.5 10.664 1 89.06 397 GLY B C 1
ATOM 7207 O O . GLY B 1 397 ? -15.523 46.75 11.727 1 89.06 397 GLY B O 1
ATOM 7208 N N . LYS B 1 398 ? -17.078 47.094 10.117 1 91.75 398 LYS B N 1
ATOM 7209 C CA . LYS B 1 398 ? -17.672 48.219 10.852 1 91.75 398 LYS B CA 1
ATOM 7210 C C . LYS B 1 398 ? -18.359 47.75 12.117 1 91.75 398 LYS B C 1
ATOM 7212 O O . LYS B 1 398 ? -19.016 46.688 12.117 1 91.75 398 LYS B O 1
ATOM 7217 N N . VAL B 1 399 ? -18.172 48.531 13.133 1 95.12 399 VAL B N 1
ATOM 7218 C CA . VAL B 1 399 ? -18.75 48.156 14.422 1 95.12 399 VAL B CA 1
ATOM 7219 C C . VAL B 1 399 ? -19.562 49.344 14.977 1 95.12 399 VAL B C 1
ATOM 7221 O O . VAL B 1 399 ? -19.344 50.5 14.609 1 95.12 399 VAL B O 1
ATOM 7224 N N . LYS B 1 400 ? -20.516 48.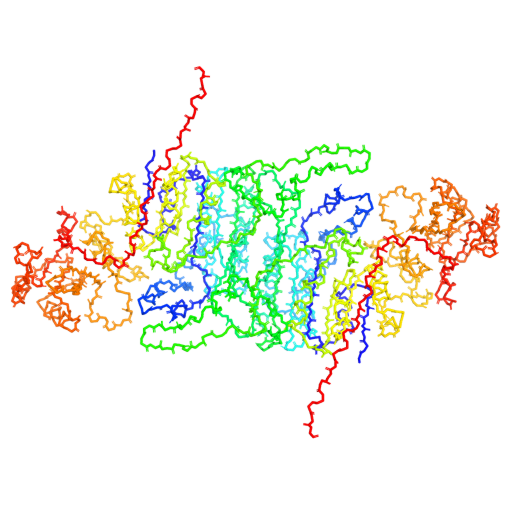938 15.812 1 95.62 400 LYS B N 1
ATOM 7225 C CA . LYS B 1 400 ? -21.391 49.875 16.453 1 95.62 400 LYS B CA 1
ATOM 7226 C C . LYS B 1 400 ? -21.828 49.406 17.844 1 95.62 400 LYS B C 1
ATOM 7228 O O . LYS B 1 400 ? -21.5 48.281 18.234 1 95.62 400 LYS B O 1
ATOM 7233 N N . SER B 1 401 ? -22.531 50.344 18.562 1 96.12 401 SER B N 1
ATOM 7234 C CA . SER B 1 401 ? -22.953 50 19.922 1 96.12 401 SER B CA 1
ATOM 7235 C C . SER B 1 401 ? -23.906 48.812 19.922 1 96.12 401 SER B C 1
ATOM 7237 O O . SER B 1 401 ? -23.953 48.062 20.891 1 96.12 401 SER B O 1
ATOM 7239 N N . GLY B 1 402 ? -24.609 48.656 18.844 1 95.06 402 GLY B N 1
ATOM 7240 C CA . GLY B 1 402 ? -25.484 47.5 18.719 1 95.06 402 GLY B CA 1
ATOM 7241 C C . GLY B 1 402 ? -24.75 46.156 18.812 1 95.06 402 GLY B C 1
ATOM 7242 O O . GLY B 1 402 ? -25.297 45.188 19.297 1 95.06 402 GLY B O 1
ATOM 7243 N N . ASP B 1 403 ? -23.578 46.188 18.344 1 95.31 403 ASP B N 1
ATOM 7244 C CA . ASP B 1 403 ? -22.766 44.969 18.438 1 95.31 403 ASP B CA 1
ATOM 7245 C C . ASP B 1 403 ? -22.438 44.625 19.891 1 95.31 403 ASP B C 1
ATOM 7247 O O . ASP B 1 403 ? -22.375 43.438 20.25 1 95.31 403 ASP B O 1
ATOM 7251 N N . ILE B 1 404 ? -22.234 45.625 20.703 1 96.44 404 ILE B N 1
ATOM 7252 C CA . ILE B 1 404 ? -21.938 45.406 22.109 1 96.44 404 ILE B CA 1
ATOM 7253 C C . ILE B 1 404 ? -23.188 44.906 22.844 1 96.44 404 ILE B C 1
ATOM 7255 O O . ILE B 1 404 ? -23.094 44 23.672 1 96.44 404 ILE B O 1
ATOM 7259 N N . ARG B 1 405 ? -24.297 45.438 22.484 1 94.88 405 ARG B N 1
ATOM 7260 C CA . ARG B 1 405 ? -25.547 44.969 23.078 1 94.88 405 ARG B CA 1
ATOM 7261 C C . ARG B 1 405 ? -25.797 43.5 22.719 1 94.88 405 ARG B C 1
ATOM 7263 O O . ARG B 1 405 ? -26.266 42.75 23.547 1 94.88 405 ARG B O 1
ATOM 7270 N N . ASP B 1 406 ? -25.516 43.281 21.531 1 94.31 406 ASP B N 1
ATOM 7271 C CA . ASP B 1 406 ? -25.641 41.906 21.078 1 94.31 406 ASP B CA 1
ATOM 7272 C C . ASP B 1 406 ? -24.734 40.969 21.875 1 94.31 406 ASP B C 1
ATOM 7274 O O . ASP B 1 406 ? -25.141 39.875 22.25 1 94.31 406 ASP B O 1
ATOM 7278 N N . LEU B 1 407 ? -23.516 41.406 22.125 1 94.88 407 LEU B N 1
ATOM 7279 C CA . LEU B 1 407 ? -22.562 40.594 22.891 1 94.88 407 LEU B CA 1
ATOM 7280 C C . LEU B 1 407 ? -23.031 40.406 24.328 1 94.88 407 LEU B C 1
ATOM 7282 O O . LEU B 1 407 ? -22.844 39.344 24.906 1 94.88 407 LEU B O 1
ATOM 7286 N N . ILE B 1 408 ? -23.609 41.406 24.891 1 94.19 408 ILE B N 1
ATOM 7287 C CA . ILE B 1 408 ? -24.172 41.312 26.234 1 94.19 408 ILE B CA 1
ATOM 7288 C C . ILE B 1 408 ? -25.234 40.219 26.266 1 94.19 408 ILE B C 1
ATOM 7290 O O . ILE B 1 408 ? -25.281 39.406 27.188 1 94.19 408 ILE B O 1
ATOM 7294 N N . GLY B 1 409 ? -26.078 40.25 25.281 1 92.19 409 GLY B N 1
ATOM 7295 C CA . GLY B 1 409 ? -27.078 39.219 25.172 1 92.19 409 GLY B CA 1
ATOM 7296 C C . GLY B 1 409 ? -26.484 37.812 25.062 1 92.19 409 GLY B C 1
ATOM 7297 O O . GLY B 1 409 ? -26.953 36.875 25.703 1 92.19 409 GLY B O 1
ATOM 7298 N N . THR B 1 410 ? -25.5 37.781 24.25 1 92.5 410 THR B N 1
ATOM 7299 C CA . THR B 1 410 ? -24.828 36.5 24.047 1 92.5 410 THR B CA 1
ATOM 7300 C C . THR B 1 410 ? -24.188 36 25.344 1 92.5 410 THR B C 1
ATOM 7302 O O . THR B 1 410 ? -24.234 34.812 25.641 1 92.5 410 THR B O 1
ATOM 7305 N N . MET B 1 411 ? -23.547 36.875 26.062 1 92.31 411 MET B N 1
ATOM 7306 C CA . MET B 1 411 ? -22.938 36.531 27.344 1 92.31 411 MET B CA 1
ATOM 7307 C C . MET B 1 411 ? -23.953 35.938 28.312 1 92.31 411 MET B C 1
ATOM 7309 O O . MET B 1 411 ? -23.672 34.969 29 1 92.31 411 MET B O 1
ATOM 7313 N N . THR B 1 412 ? -25.062 36.469 28.297 1 89.81 412 THR B N 1
ATOM 7314 C CA . THR B 1 412 ? -26.141 36 29.156 1 89.81 412 THR B CA 1
ATOM 7315 C C . THR B 1 412 ? -26.625 34.625 28.719 1 89.81 412 THR B C 1
ATOM 7317 O O . THR B 1 412 ? -26.781 33.719 29.531 1 89.81 412 THR B O 1
ATOM 7320 N N . LEU B 1 413 ? -26.844 34.5 27.484 1 88.12 413 LEU B N 1
ATOM 7321 C CA . LEU B 1 413 ? -27.344 33.25 26.922 1 88.12 413 LEU B CA 1
ATOM 7322 C C . LEU B 1 413 ? -26.344 32.125 27.141 1 88.12 413 LEU B C 1
ATOM 7324 O O . LEU B 1 413 ? -26.734 30.969 27.328 1 88.12 413 LEU B O 1
ATOM 7328 N N . GLN B 1 414 ? -25.094 32.5 27.094 1 88.5 414 GLN B N 1
ATOM 7329 C CA . GLN B 1 414 ? -24.047 31.5 27.219 1 88.5 414 GLN B CA 1
ATOM 7330 C C . GLN B 1 414 ? -23.641 31.297 28.672 1 88.5 414 GLN B C 1
ATOM 7332 O O . GLN B 1 414 ? -22.719 30.531 28.969 1 88.5 414 GLN B O 1
ATOM 7337 N N . ASN B 1 415 ? -24.234 31.984 29.578 1 88.56 415 ASN B N 1
ATOM 7338 C CA . ASN B 1 415 ? -23.906 31.938 31 1 88.56 415 ASN B CA 1
ATOM 7339 C C . ASN B 1 415 ? -22.438 32.219 31.25 1 88.56 415 ASN B C 1
ATOM 7341 O O . ASN B 1 415 ? -21.766 31.469 31.984 1 88.56 415 ASN B O 1
ATOM 7345 N N . ALA B 1 416 ? -21.922 33.188 30.5 1 92.5 416 ALA B N 1
ATOM 7346 C CA . ALA B 1 416 ? -20.547 33.625 30.688 1 92.5 416 ALA B CA 1
ATOM 7347 C C . ALA B 1 416 ? -20.453 34.781 31.672 1 92.5 416 ALA B C 1
ATOM 7349 O O . ALA B 1 416 ? -21.359 35.625 31.75 1 92.5 416 ALA B O 1
ATOM 7350 N N . SER B 1 417 ? -19.375 34.812 32.406 1 90.88 417 SER B N 1
ATOM 7351 C CA . SER B 1 417 ? -19.172 35.875 33.406 1 90.88 417 SER B CA 1
ATOM 7352 C C . SER B 1 417 ? -18.531 37.094 32.781 1 90.88 417 SER B C 1
ATOM 7354 O O . SER B 1 417 ? -18.734 38.219 33.25 1 90.88 417 SER B O 1
ATOM 7356 N N . LEU B 1 418 ? -17.734 36.844 31.766 1 93.44 418 LEU B N 1
ATOM 7357 C CA . LEU B 1 418 ? -17 37.906 31.094 1 93.44 418 LEU B CA 1
ATOM 7358 C C . LEU B 1 418 ? -17.094 37.75 29.578 1 93.44 418 LEU B C 1
ATOM 7360 O O . LEU B 1 418 ? -17.266 36.625 29.078 1 93.44 418 LEU B O 1
ATOM 7364 N N . ALA B 1 419 ? -17 38.875 28.875 1 95.44 419 ALA B N 1
ATOM 7365 C CA . ALA B 1 419 ? -16.938 38.844 27.422 1 95.44 419 ALA B CA 1
ATOM 7366 C C . ALA B 1 419 ? -15.953 39.875 26.891 1 95.44 419 ALA B C 1
ATOM 7368 O O . ALA B 1 419 ? -15.883 41 27.438 1 95.44 419 ALA B O 1
ATOM 7369 N N . ILE B 1 420 ? -15.227 39.5 25.938 1 96.38 420 ILE B N 1
ATOM 7370 C CA . ILE B 1 420 ? -14.258 40.375 25.312 1 96.38 420 ILE B CA 1
ATOM 7371 C C . ILE B 1 420 ? -14.633 40.594 23.844 1 96.38 420 ILE B C 1
ATOM 7373 O O . ILE B 1 420 ? -14.852 39.656 23.094 1 96.38 420 ILE B O 1
ATOM 7377 N N . PHE B 1 421 ? -14.742 41.812 23.469 1 96.62 421 PHE B N 1
ATOM 7378 C CA . PHE B 1 421 ? -14.977 42.25 22.094 1 96.62 421 PHE B CA 1
ATOM 7379 C C . PHE B 1 421 ? -13.688 42.719 21.438 1 96.62 421 PHE B C 1
ATOM 7381 O O . PHE B 1 421 ? -13.141 43.75 21.812 1 96.62 421 PHE B O 1
ATOM 7388 N N . ILE B 1 422 ? -13.227 41.938 20.438 1 96.38 422 ILE B N 1
ATOM 7389 C CA . ILE B 1 422 ? -12.016 42.344 19.734 1 96.38 422 ILE B CA 1
ATOM 7390 C C . ILE B 1 422 ? -12.375 42.969 18.391 1 96.38 422 ILE B C 1
ATOM 7392 O O . ILE B 1 422 ? -13.102 42.375 17.594 1 96.38 422 ILE B O 1
ATOM 7396 N N . THR B 1 423 ? -11.859 44.125 18.172 1 96.31 423 THR B N 1
ATOM 7397 C CA . THR B 1 423 ? -12.281 44.844 16.969 1 96.31 423 THR B CA 1
ATOM 7398 C C . THR B 1 423 ? -11.078 45.406 16.219 1 96.31 423 THR B C 1
ATOM 7400 O O . THR B 1 423 ? -10.125 45.875 16.844 1 96.31 423 THR B O 1
ATOM 7403 N N . LEU B 1 424 ? -11.141 45.312 14.906 1 94.75 424 LEU B N 1
ATOM 7404 C CA . LEU B 1 424 ? -10.117 45.875 14.039 1 94.75 424 LEU B CA 1
ATOM 7405 C C . LEU B 1 424 ? -10.25 47.406 13.961 1 94.75 424 LEU B C 1
ATOM 7407 O O . LEU B 1 424 ? -9.242 48.125 13.914 1 94.75 424 LEU B O 1
ATOM 7411 N N . GLN B 1 425 ? -11.461 47.875 14.008 1 94.06 425 GLN B N 1
ATOM 7412 C CA . GLN B 1 425 ? -11.742 49.312 13.945 1 94.06 425 GLN B CA 1
ATOM 7413 C C . GLN B 1 425 ? -11.758 49.938 15.344 1 94.06 425 GLN B C 1
ATOM 7415 O O . GLN B 1 425 ? -12.031 49.25 16.328 1 94.06 425 GLN B O 1
ATOM 7420 N N . GLU B 1 426 ? -11.492 51.188 15.367 1 94.88 426 GLU B N 1
ATOM 7421 C CA . GLU B 1 426 ? -11.57 51.906 16.641 1 94.88 426 GLU B CA 1
ATOM 7422 C C . GLU B 1 426 ? -13.008 51.969 17.156 1 94.88 426 GLU B C 1
ATOM 7424 O O . GLU B 1 426 ? -13.93 52.281 16.391 1 94.88 426 GLU B O 1
ATOM 7429 N N . PRO B 1 427 ? -13.172 51.594 18.375 1 96.38 427 PRO B N 1
ATOM 7430 C CA . PRO B 1 427 ? -14.531 51.656 18.906 1 96.38 427 PRO B CA 1
ATOM 7431 C C . PRO B 1 427 ? -15.047 53.094 19.062 1 96.38 427 PRO B C 1
ATOM 7433 O O . PRO B 1 427 ? -14.258 54 19.344 1 96.38 427 PRO B O 1
ATOM 7436 N N . THR B 1 428 ? -16.359 53.25 19.016 1 96.06 428 THR B N 1
ATOM 7437 C CA . THR B 1 428 ? -16.984 54.562 19.219 1 96.06 428 THR B CA 1
ATOM 7438 C C . THR B 1 428 ? -17.188 54.844 20.703 1 96.06 428 THR B C 1
ATOM 7440 O O . THR B 1 428 ? -17.109 53.906 21.531 1 96.06 428 THR B O 1
ATOM 7443 N N . LYS B 1 429 ? -17.406 56.094 21.031 1 95.69 429 LYS B N 1
ATOM 7444 C CA . LYS B 1 429 ? -17.703 56.469 22.406 1 95.69 429 LYS B CA 1
ATOM 7445 C C . LYS B 1 429 ? -18.953 55.781 22.922 1 95.69 429 LYS B C 1
ATOM 7447 O O . LYS B 1 429 ? -19.016 55.375 24.094 1 95.69 429 LYS B O 1
ATOM 7452 N N . GLU B 1 430 ? -19.859 55.594 21.984 1 95.94 430 GLU B N 1
ATOM 7453 C CA . GLU B 1 430 ? -21.109 54.906 22.359 1 95.94 430 GLU B CA 1
ATOM 7454 C C . GLU B 1 430 ? -20.844 53.438 22.688 1 95.94 430 GLU B C 1
ATOM 7456 O O . GLU B 1 430 ? -21.5 52.875 23.578 1 95.94 430 GLU B O 1
ATOM 7461 N N . MET B 1 431 ? -20 52.844 21.953 1 97.19 431 MET B N 1
ATOM 7462 C CA . MET B 1 431 ? -19.641 51.438 22.234 1 97.19 431 MET B CA 1
ATOM 7463 C C . MET B 1 431 ? -19.016 51.312 23.609 1 97.19 431 MET B C 1
ATOM 7465 O O . MET B 1 431 ? -19.375 50.406 24.375 1 97.19 431 MET B O 1
ATOM 7469 N N . LEU B 1 432 ? -18.156 52.25 23.953 1 96.31 432 LEU B N 1
ATOM 7470 C CA . LEU B 1 432 ? -17.469 52.219 25.234 1 96.31 432 LEU B CA 1
ATOM 7471 C C . LEU B 1 432 ? -18.453 52.438 26.391 1 96.31 432 LEU B C 1
ATOM 7473 O O . LEU B 1 432 ? -18.359 51.75 27.406 1 96.31 432 LEU B O 1
ATOM 7477 N N . THR B 1 433 ? -19.312 53.312 26.188 1 95.88 433 THR B N 1
ATOM 7478 C CA . THR B 1 433 ? -20.328 53.562 27.203 1 95.88 433 THR B CA 1
ATOM 7479 C C . THR B 1 433 ? -21.234 52.375 27.391 1 95.88 433 THR B C 1
ATOM 7481 O O . THR B 1 433 ? -21.578 52 28.531 1 95.88 433 THR B O 1
ATOM 7484 N N . THR B 1 434 ? -21.578 51.812 26.281 1 95.75 434 THR B N 1
ATOM 7485 C CA . THR B 1 434 ? -22.453 50.656 26.344 1 95.75 434 THR B CA 1
ATOM 7486 C C . THR B 1 434 ? -21.75 49.5 27.062 1 95.75 434 THR B C 1
ATOM 7488 O O . THR B 1 434 ? -22.375 48.781 27.859 1 95.75 434 THR B O 1
ATOM 7491 N N . ALA B 1 435 ? -20.531 49.312 26.828 1 96.38 435 ALA B N 1
ATOM 7492 C CA . ALA B 1 435 ? -19.766 48.25 27.484 1 96.38 435 ALA B CA 1
ATOM 7493 C C . ALA B 1 435 ? -19.703 48.469 28.984 1 96.38 435 ALA B C 1
ATOM 7495 O O . ALA B 1 435 ? -19.859 47.531 29.766 1 96.38 435 ALA B O 1
ATOM 7496 N N . LYS B 1 436 ? -19.453 49.656 29.391 1 93.56 436 LYS B N 1
ATOM 7497 C CA . LYS B 1 436 ? -19.359 50 30.812 1 93.56 436 LYS B CA 1
ATOM 7498 C C . LYS B 1 436 ? -20.703 49.781 31.516 1 93.56 436 LYS B C 1
ATOM 7500 O O . LYS B 1 436 ? -20.719 49.406 32.688 1 93.56 436 LYS B O 1
ATOM 7505 N N . SER B 1 437 ? -21.719 49.938 30.781 1 93.31 437 SER B N 1
ATOM 7506 C CA . SER B 1 437 ? -23.062 49.812 31.375 1 93.31 437 SER B CA 1
ATOM 7507 C C . SER B 1 437 ? -23.375 48.375 31.75 1 93.31 437 SER B C 1
ATOM 7509 O O . SER B 1 437 ? -24.297 48.125 32.531 1 93.31 437 SER B O 1
ATOM 7511 N N . ALA B 1 438 ? -22.578 47.469 31.234 1 93.31 438 ALA B N 1
ATOM 7512 C CA . ALA B 1 438 ? -22.812 46.062 31.531 1 93.31 438 ALA B CA 1
ATOM 7513 C C . ALA B 1 438 ? -22.375 45.719 32.969 1 93.31 438 ALA B C 1
ATOM 7515 O O . ALA B 1 438 ? -22.75 44.688 33.5 1 93.31 438 ALA B O 1
ATOM 7516 N N . GLY B 1 439 ? -21.531 46.562 33.594 1 91.62 439 GLY B N 1
ATOM 7517 C CA . GLY B 1 439 ? -21.188 46.375 35 1 91.62 439 GLY B CA 1
ATOM 7518 C C . GLY B 1 439 ? -19.812 45.812 35.219 1 91.62 439 GLY B C 1
ATOM 7519 O O . GLY B 1 439 ? -19 45.781 34.281 1 91.62 439 GLY B O 1
ATOM 7520 N N . PHE B 1 440 ? -19.547 45.438 36.5 1 90.56 440 PHE B N 1
ATOM 7521 C CA . PHE B 1 440 ? -18.219 44.969 36.906 1 90.56 440 PHE B CA 1
ATOM 7522 C C . PHE B 1 440 ? -18.297 43.531 37.375 1 90.56 440 PHE B C 1
ATOM 7524 O O . PHE B 1 440 ? -19.312 43.094 37.938 1 90.56 440 PHE B O 1
ATOM 7531 N N . TYR B 1 441 ? -17.234 42.844 37 1 89.56 441 TYR B N 1
ATOM 7532 C CA . TYR B 1 441 ? -17.016 41.5 37.562 1 89.56 441 TYR B CA 1
ATOM 7533 C C . TYR B 1 441 ? -16.062 41.594 38.75 1 89.56 441 TYR B C 1
ATOM 7535 O O . TYR B 1 441 ? -15.023 42.25 38.688 1 89.56 441 TYR B O 1
ATOM 7543 N N . ARG B 1 442 ? -16.422 41 39.875 1 85 442 ARG B N 1
ATOM 7544 C CA . ARG B 1 442 ? -15.617 40.969 41.094 1 85 442 ARG B CA 1
ATOM 7545 C C . ARG B 1 442 ? -15.352 39.531 41.562 1 85 442 ARG B C 1
ATOM 7547 O O . ARG B 1 442 ? -16.234 38.688 41.469 1 85 442 ARG B O 1
ATOM 7554 N N . SER B 1 443 ? -14.172 39.344 41.719 1 80.62 443 SER B N 1
ATOM 7555 C CA . SER B 1 443 ? -13.758 38.031 42.219 1 80.62 443 SER B CA 1
ATOM 7556 C C . SER B 1 443 ? -12.617 38.188 43.219 1 80.62 443 SER B C 1
ATOM 7558 O O . SER B 1 443 ? -11.875 39.156 43.188 1 80.62 443 SER B O 1
ATOM 7560 N N . GLN B 1 444 ? -12.469 37.312 44.219 1 76.38 444 GLN B N 1
ATOM 7561 C CA . GLN B 1 444 ? -11.383 37.312 45.188 1 76.38 444 GLN B CA 1
ATOM 7562 C C . GLN B 1 444 ? -10.031 37.125 44.5 1 76.38 444 GLN B C 1
ATOM 7564 O O . GLN B 1 444 ? -8.992 37.5 45.062 1 76.38 444 GLN B O 1
ATOM 7569 N N . TYR B 1 445 ? -10.086 36.531 43.312 1 70.12 445 TYR B N 1
ATOM 7570 C CA . TYR B 1 445 ? -8.852 36.188 42.625 1 70.12 445 TYR B CA 1
ATOM 7571 C C . TYR B 1 445 ? -8.398 37.312 41.688 1 70.12 445 TYR B C 1
ATOM 7573 O O . TYR B 1 445 ? -7.324 37.219 41.094 1 70.12 445 TYR B O 1
ATOM 7581 N N . ILE B 1 446 ? -9.297 38.219 41.562 1 67.88 446 ILE B N 1
ATOM 7582 C CA . ILE B 1 446 ? -8.961 39.344 40.719 1 67.88 446 ILE B CA 1
ATOM 7583 C C . ILE B 1 446 ? -8.859 40.625 41.531 1 67.88 446 ILE B C 1
ATOM 7585 O O . ILE B 1 446 ? -9.797 41 42.25 1 67.88 446 ILE B O 1
ATOM 7589 N N . THR B 1 447 ? -7.676 41.094 41.781 1 61.66 447 THR B N 1
ATOM 7590 C CA . THR B 1 447 ? -7.398 42.219 42.656 1 61.66 447 THR B CA 1
ATOM 7591 C C . THR B 1 447 ? -8.328 43.375 42.375 1 61.66 447 THR B C 1
ATOM 7593 O O . THR B 1 447 ? -8.898 43.969 43.312 1 61.66 447 THR B O 1
ATOM 7596 N N . ASP B 1 448 ? -8.359 43.781 41.125 1 65.75 448 ASP B N 1
ATOM 7597 C CA . ASP B 1 448 ? -9.18 44.938 40.75 1 65.75 448 ASP B CA 1
ATOM 7598 C C . ASP B 1 448 ? -10.414 44.5 39.969 1 65.75 448 ASP B C 1
ATOM 7600 O O . ASP B 1 448 ? -10.367 43.5 39.25 1 65.75 448 ASP B O 1
ATOM 7604 N N . SER B 1 449 ? -11.547 45.031 40.406 1 78.25 449 SER B N 1
ATOM 7605 C CA . SER B 1 449 ? -12.75 44.781 39.625 1 78.25 449 SER B CA 1
ATOM 7606 C C . SER B 1 449 ? -12.5 45.031 38.125 1 78.25 449 SER B C 1
ATOM 7608 O O . SER B 1 449 ? -11.633 45.844 37.781 1 78.25 449 SER B O 1
ATOM 7610 N N . CYS B 1 450 ? -12.992 44.094 37.375 1 85.31 450 CYS B N 1
ATOM 7611 C CA . CYS B 1 450 ? -12.844 44.312 35.969 1 85.31 450 CYS B CA 1
ATOM 7612 C C . CYS B 1 450 ? -14.203 44.438 35.281 1 85.31 450 CYS B C 1
ATOM 7614 O O . CYS B 1 450 ? -15.219 44.031 35.844 1 85.31 450 CYS B O 1
ATOM 7616 N N . ASP B 1 451 ? -14.227 45.156 34.094 1 91.25 451 ASP B N 1
ATOM 7617 C CA . ASP B 1 451 ? -15.461 45.312 33.312 1 91.25 451 ASP B CA 1
ATOM 7618 C C . ASP B 1 451 ? -15.969 43.969 32.812 1 91.25 451 ASP B C 1
ATOM 7620 O O . ASP B 1 451 ? -15.188 43.125 32.375 1 91.25 451 ASP B O 1
ATOM 7624 N N . LYS B 1 452 ? -17.219 43.719 32.906 1 93.5 452 LYS B N 1
ATOM 7625 C CA . LYS B 1 452 ? -17.812 42.5 32.375 1 93.5 452 LYS B CA 1
ATOM 7626 C C . LYS B 1 452 ? -17.625 42.375 30.875 1 93.5 452 LYS B C 1
ATOM 7628 O O . LYS B 1 452 ? -17.453 41.281 30.359 1 93.5 452 LYS B O 1
ATOM 7633 N N . ILE B 1 453 ? -17.859 43.5 30.234 1 95.94 453 ILE B N 1
ATOM 7634 C CA . ILE B 1 453 ? -17.594 43.594 28.812 1 95.94 453 ILE B CA 1
ATOM 7635 C C . ILE B 1 453 ? -16.375 44.469 28.547 1 95.94 453 ILE B C 1
ATOM 7637 O O . ILE B 1 453 ? -16.359 45.656 28.953 1 95.94 453 ILE B O 1
ATOM 7641 N N . GLN B 1 454 ? -15.43 43.969 27.906 1 95.5 454 GLN B N 1
ATOM 7642 C CA . GLN B 1 454 ? -14.234 44.719 27.562 1 95.5 454 GLN B CA 1
ATOM 7643 C C . GLN B 1 454 ? -14.047 44.781 26.047 1 95.5 454 GLN B C 1
ATOM 7645 O O . GLN B 1 454 ? -14.297 43.812 25.344 1 95.5 454 GLN B O 1
ATOM 7650 N N . ILE B 1 455 ? -13.664 45.906 25.609 1 97 455 ILE B N 1
ATOM 7651 C CA . ILE B 1 455 ? -13.352 46.094 24.203 1 97 455 ILE B CA 1
ATOM 7652 C C . ILE B 1 455 ? -11.844 46.219 24.016 1 97 455 ILE B C 1
ATOM 7654 O O . ILE B 1 455 ? -11.195 47.062 24.656 1 97 455 ILE B O 1
ATOM 7658 N N . VAL B 1 456 ? -11.328 45.344 23.203 1 96.5 456 VAL B N 1
ATOM 7659 C CA . VAL B 1 456 ? -9.898 45.344 22.891 1 96.5 456 VAL B CA 1
ATOM 7660 C C . VAL B 1 456 ? -9.695 45.594 21.391 1 96.5 456 VAL B C 1
ATOM 7662 O O . VAL B 1 456 ? -10.391 45 20.562 1 96.5 456 VAL B O 1
ATOM 7665 N N . THR B 1 457 ? -8.789 46.438 21.094 1 96.75 457 THR B N 1
ATOM 7666 C CA . THR B 1 457 ? -8.523 46.719 19.672 1 96.75 457 THR B CA 1
ATOM 7667 C C . THR B 1 457 ? -7.355 45.844 19.188 1 96.75 457 THR B C 1
ATOM 7669 O O . THR B 1 457 ? -6.438 45.531 19.938 1 96.75 457 THR B O 1
ATOM 7672 N N . VAL B 1 458 ? -7.406 45.594 17.922 1 95.88 458 VAL B N 1
ATOM 7673 C CA . VAL B 1 458 ? -6.293 44.875 17.281 1 95.88 458 VAL B CA 1
ATOM 7674 C C . VAL B 1 458 ? -5.023 45.719 17.391 1 95.88 458 VAL B C 1
ATOM 7676 O O . VAL B 1 458 ? -3.926 45.188 17.547 1 95.88 458 VAL B O 1
ATOM 7679 N N . LYS B 1 459 ? -5.176 46.969 17.359 1 95.12 459 LYS B N 1
ATOM 7680 C CA . LYS B 1 459 ? -4.047 47.906 17.516 1 95.12 459 LYS B CA 1
ATOM 7681 C C . LYS B 1 459 ? -3.352 47.656 18.859 1 95.12 459 LYS B C 1
ATOM 7683 O O . LYS B 1 459 ? -2.123 47.594 18.922 1 95.12 459 LYS B O 1
ATOM 7688 N N . ASP B 1 460 ? -4.098 47.562 19.906 1 95.25 460 ASP B N 1
ATOM 7689 C CA . ASP B 1 460 ? -3.535 47.312 21.234 1 95.25 460 ASP B CA 1
ATOM 7690 C C . ASP B 1 460 ? -2.834 45.938 21.297 1 95.25 460 ASP B C 1
ATOM 7692 O O . ASP B 1 460 ? -1.806 45.812 21.953 1 95.25 460 ASP B O 1
ATOM 7696 N N . ILE B 1 461 ? -3.406 45.031 20.609 1 94.19 461 ILE B N 1
ATOM 7697 C CA . ILE B 1 461 ? -2.865 43.656 20.609 1 94.19 461 ILE B CA 1
ATOM 7698 C C . ILE B 1 461 ? -1.518 43.656 19.891 1 94.19 461 ILE B C 1
ATOM 7700 O O . ILE B 1 461 ? -0.555 43.062 20.375 1 94.19 461 ILE B O 1
ATOM 7704 N N . VAL B 1 462 ? -1.404 44.344 18.766 1 93.12 462 VAL B N 1
ATOM 7705 C CA . VAL B 1 462 ? -0.218 44.188 17.922 1 93.12 462 VAL B CA 1
ATOM 7706 C C . VAL B 1 462 ? 0.819 45.25 18.328 1 93.12 462 VAL B C 1
ATOM 7708 O O . VAL B 1 462 ? 2.02 44.969 18.328 1 93.12 462 VAL B O 1
ATOM 7711 N N . GLU B 1 463 ? 0.44 46.438 18.688 1 91.31 463 GLU B N 1
ATOM 7712 C CA . GLU B 1 463 ? 1.389 47.531 18.938 1 91.31 463 GLU B CA 1
ATOM 7713 C C . GLU B 1 463 ? 1.787 47.594 20.406 1 91.31 463 GLU B C 1
ATOM 7715 O O . GLU B 1 463 ? 2.953 47.812 20.734 1 91.31 463 GLU B O 1
ATOM 7720 N N . LYS B 1 464 ? 0.837 47.344 21.266 1 92.56 464 LYS B N 1
ATOM 7721 C CA . LYS B 1 464 ? 1.116 47.438 22.688 1 92.56 464 LYS B CA 1
ATOM 7722 C C . LYS B 1 464 ? 1.32 46.062 23.297 1 92.56 464 LYS B C 1
ATOM 7724 O O . LYS B 1 464 ? 1.604 45.938 24.5 1 92.56 464 LYS B O 1
ATOM 7729 N N . ARG B 1 465 ? 1.092 45 22.547 1 91.62 465 ARG B N 1
ATOM 7730 C CA . ARG B 1 465 ? 1.226 43.625 22.984 1 91.62 465 ARG B CA 1
ATOM 7731 C C . ARG B 1 465 ? 0.298 43.312 24.156 1 91.62 465 ARG B C 1
ATOM 7733 O O . ARG B 1 465 ? 0.701 42.688 25.125 1 91.62 465 ARG B O 1
ATOM 7740 N N . GLN B 1 466 ? -0.841 43.938 24.031 1 92.5 466 GLN B N 1
ATOM 7741 C CA . GLN B 1 466 ? -1.839 43.688 25.062 1 92.5 466 GLN B CA 1
ATOM 7742 C C . GLN B 1 466 ? -2.295 42.219 25.047 1 92.5 466 GLN B C 1
ATOM 7744 O O . GLN B 1 466 ? -2.559 41.656 23.984 1 92.5 466 GLN B O 1
ATOM 7749 N N . ARG B 1 467 ? -2.305 41.594 26.219 1 92.19 467 ARG B N 1
ATOM 7750 C CA . ARG B 1 467 ? -2.738 40.188 26.359 1 92.19 467 ARG B CA 1
ATOM 7751 C C . ARG B 1 467 ? -3.717 40.031 27.531 1 92.19 467 ARG B C 1
ATOM 7753 O O . ARG B 1 467 ? -3.809 40.938 28.391 1 92.19 467 ARG B O 1
ATOM 7760 N N . LEU B 1 468 ? -4.406 38.969 27.453 1 89.19 468 LEU B N 1
ATOM 7761 C CA . LEU B 1 468 ? -5.324 38.625 28.547 1 89.19 468 LEU B CA 1
ATOM 7762 C C . LEU B 1 468 ? -4.562 38.375 29.844 1 89.19 468 LEU B C 1
ATOM 7764 O O . LEU B 1 468 ? -3.633 37.562 29.875 1 89.19 468 LEU B O 1
ATOM 7768 N N . ASN B 1 469 ? -4.859 39.094 30.812 1 80.88 469 ASN B N 1
ATOM 7769 C CA . ASN B 1 469 ? -4.184 39 32.094 1 80.88 469 ASN B CA 1
ATOM 7770 C C . ASN B 1 469 ? -5.102 38.375 33.156 1 80.88 469 ASN B C 1
ATOM 7772 O O . ASN B 1 469 ? -5.457 39.062 34.125 1 80.88 469 ASN B O 1
ATOM 7776 N N . ILE B 1 470 ? -5.664 37.219 32.969 1 75.12 470 ILE B N 1
ATOM 7777 C CA . ILE B 1 470 ? -6.5 36.5 33.906 1 75.12 470 ILE B CA 1
ATOM 7778 C C . ILE B 1 470 ? -5.957 35.094 34.125 1 75.12 470 ILE B C 1
ATOM 7780 O O . ILE B 1 470 ? -5.48 34.469 33.156 1 75.12 470 ILE B O 1
ATOM 7784 N N . ARG B 1 471 ? -5.879 34.75 35.375 1 64.62 471 ARG B N 1
ATOM 7785 C CA . ARG B 1 471 ? -5.426 33.375 35.688 1 64.62 471 ARG B CA 1
ATOM 7786 C C . ARG B 1 471 ? -6.383 32.344 35.125 1 64.62 471 ARG B C 1
ATOM 7788 O O . ARG B 1 471 ? -7.562 32.312 35.469 1 64.62 471 ARG B O 1
ATOM 7795 N N . LEU B 1 472 ? -5.949 31.547 34.25 1 62.41 472 LEU B N 1
ATOM 7796 C CA . LEU B 1 472 ? -6.773 30.578 33.531 1 62.41 472 LEU B CA 1
ATOM 7797 C C . LEU B 1 472 ? -6.832 29.25 34.312 1 62.41 472 LEU B C 1
ATOM 7799 O O . LEU B 1 472 ? -5.863 28.875 34.969 1 62.41 472 LEU B O 1
ATOM 7803 N N . SER B 1 473 ? -8.031 28.672 34.625 1 54 473 SER B N 1
ATOM 7804 C CA . SER B 1 473 ? -8.219 27.438 35.375 1 54 473 SER B CA 1
ATOM 7805 C C . SER B 1 473 ? -7.953 26.219 34.531 1 54 473 SER B C 1
ATOM 7807 O O . SER B 1 473 ? -7.453 25.203 35.031 1 54 473 SER B O 1
ATOM 7809 N N . TYR B 1 474 ? -8.648 26.047 33.344 1 50.38 474 TYR B N 1
ATOM 7810 C CA . TYR B 1 474 ? -8.594 24.828 32.531 1 50.38 474 TYR B CA 1
ATOM 7811 C C . TYR B 1 474 ? -8.062 25.109 31.141 1 50.38 474 TYR B C 1
ATOM 7813 O O . TYR B 1 474 ? -8.477 26.078 30.5 1 50.38 474 TYR B O 1
ATOM 7821 N N . GLU B 1 475 ? -6.891 24.734 31.078 1 48.69 475 GLU B N 1
ATOM 7822 C CA . GLU B 1 475 ? -6.449 24.797 29.672 1 48.69 475 GLU B CA 1
ATOM 7823 C C . GLU B 1 475 ? -7.129 23.703 28.844 1 48.69 475 GLU B C 1
ATOM 7825 O O . GLU B 1 475 ? -7.102 22.531 29.203 1 48.69 475 GLU B O 1
ATOM 7830 N N . VAL B 1 476 ? -8.164 24.078 28.141 1 41.31 476 VAL B N 1
ATOM 7831 C CA . VAL B 1 476 ? -8.906 23.156 27.297 1 41.31 476 VAL B CA 1
ATOM 7832 C C . VAL B 1 476 ? -7.938 22.312 26.469 1 41.31 476 VAL B C 1
ATOM 7834 O O . VAL B 1 476 ? -8.18 21.125 26.25 1 41.31 476 VAL B O 1
ATOM 7837 N N . LEU B 1 477 ? -7.012 22.953 25.984 1 49.88 477 LEU B N 1
ATOM 7838 C CA . LEU B 1 477 ? -6 22.141 25.328 1 49.88 477 LEU B CA 1
ATOM 7839 C C . LEU B 1 477 ? -4.996 21.594 26.344 1 49.88 477 LEU B C 1
ATOM 7841 O O . LEU B 1 477 ? -4.523 22.328 27.219 1 49.88 477 LEU B O 1
ATOM 7845 N N . LYS B 1 478 ? -5.055 20.328 26.297 1 48.94 478 LYS B N 1
ATOM 7846 C CA . LYS B 1 478 ? -4.164 19.656 27.234 1 48.94 478 LYS B CA 1
ATOM 7847 C C . LYS B 1 478 ? -2.742 20.188 27.125 1 48.94 478 LYS B C 1
ATOM 7849 O O . LYS B 1 478 ? -2.242 20.422 26.031 1 48.94 478 LYS B O 1
ATOM 7854 N N . SER B 1 479 ? -2.285 20.562 28.266 1 50.44 479 SER B N 1
ATOM 7855 C CA . SER B 1 479 ? -0.878 20.938 28.297 1 50.44 479 SER B CA 1
ATOM 7856 C C . SER B 1 479 ? 0.023 19.781 27.906 1 50.44 479 SER B C 1
ATOM 7858 O O . SER B 1 479 ? -0.232 18.625 28.281 1 50.44 479 SER B O 1
ATOM 7860 N N . ALA B 1 480 ? 0.967 20.109 27.047 1 50.94 480 ALA B N 1
ATOM 7861 C CA . ALA B 1 480 ? 1.937 19.078 26.688 1 50.94 480 ALA B CA 1
ATOM 7862 C C . ALA B 1 480 ? 2.834 18.719 27.875 1 50.94 480 ALA B C 1
ATOM 7864 O O . ALA B 1 480 ? 3.062 19.562 28.75 1 50.94 480 ALA B O 1
ATOM 7865 N N . GLU B 1 481 ? 3.33 17.453 27.953 1 51.69 481 GLU B N 1
ATOM 7866 C CA . GLU B 1 481 ? 4.211 16.984 29.016 1 51.69 481 GLU B CA 1
ATOM 7867 C C . GLU B 1 481 ? 5.578 17.656 28.938 1 51.69 481 GLU B C 1
ATOM 7869 O O . GLU B 1 481 ? 6.145 17.797 27.844 1 51.69 481 GLU B O 1
ATOM 7874 N N . LYS B 1 482 ? 6.039 18.094 30.078 1 51.94 482 LYS B N 1
ATOM 7875 C CA . LYS B 1 482 ? 7.375 18.672 30.172 1 51.94 482 LYS B CA 1
ATOM 7876 C C . LYS B 1 482 ? 8.445 17.672 29.766 1 51.94 482 LYS B C 1
ATOM 7878 O O . LYS B 1 482 ? 8.422 16.516 30.203 1 51.94 482 LYS B O 1
ATOM 7883 N N . GLN B 1 483 ? 9.266 17.703 28.75 1 55.22 483 GLN B N 1
ATOM 7884 C CA . GLN B 1 483 ? 10.32 16.812 28.281 1 55.22 483 GLN B CA 1
ATOM 7885 C C . GLN B 1 483 ? 11.664 17.156 28.922 1 55.22 483 GLN B C 1
ATOM 7887 O O . GLN B 1 483 ? 12.016 18.328 29.031 1 55.22 483 GLN B O 1
ATOM 7892 N N . LYS B 1 484 ? 12.336 16.188 29.719 1 46.69 484 LYS B N 1
ATOM 7893 C CA . LYS B 1 484 ? 13.703 16.312 30.188 1 46.69 484 LYS B CA 1
ATOM 7894 C C . LYS B 1 484 ? 14.688 16.391 29.031 1 46.69 484 LYS B C 1
ATOM 7896 O O . LYS B 1 484 ? 14.641 15.562 28.109 1 46.69 484 LYS B O 1
ATOM 7901 N N . LEU B 1 485 ? 15.305 17.5 28.844 1 40.56 485 LEU B N 1
ATOM 7902 C CA . LEU B 1 485 ? 16.391 17.578 27.859 1 40.56 485 LEU B CA 1
ATOM 7903 C C . LEU B 1 485 ? 17.406 16.453 28.109 1 40.56 485 LEU B C 1
ATOM 7905 O O . LEU B 1 485 ? 17.906 16.297 29.219 1 40.56 485 LEU B O 1
ATOM 7909 N N . VAL B 1 486 ? 17.391 15.398 27.391 1 37.19 486 VAL B N 1
ATOM 7910 C CA . VAL B 1 486 ? 18.422 14.375 27.5 1 37.19 486 VAL B CA 1
ATOM 7911 C C . VAL B 1 486 ? 19.797 14.992 27.219 1 37.19 486 VAL B C 1
ATOM 7913 O O . VAL B 1 486 ? 20.047 15.5 26.125 1 37.19 486 VAL B O 1
ATOM 7916 N N . ASN B 1 487 ? 20.469 15.375 28.281 1 32.31 487 ASN B N 1
ATOM 7917 C CA . ASN B 1 487 ? 21.891 15.672 28.188 1 32.31 487 ASN B CA 1
ATOM 7918 C C . ASN B 1 487 ? 22.688 14.453 27.719 1 32.31 487 ASN B C 1
ATOM 7920 O O . ASN B 1 487 ? 22.703 13.43 28.406 1 32.31 487 ASN B O 1
ATOM 7924 N N . PHE B 1 488 ? 22.875 14.203 26.516 1 31.94 488 PHE B N 1
ATOM 7925 C CA . PHE B 1 488 ? 23.875 13.234 26.062 1 31.94 488 PHE B CA 1
ATOM 7926 C C . PHE B 1 488 ? 25.25 13.547 26.625 1 31.94 488 PHE B C 1
ATOM 7928 O O . PHE B 1 488 ? 25.766 14.648 26.438 1 31.94 488 PHE B O 1
ATOM 7935 N N . LYS B 1 489 ? 25.719 12.906 27.734 1 32.03 489 LYS B N 1
ATOM 7936 C CA . LYS B 1 489 ? 27.109 12.852 28.172 1 32.03 489 LYS B CA 1
ATOM 7937 C C . LYS B 1 489 ? 28.016 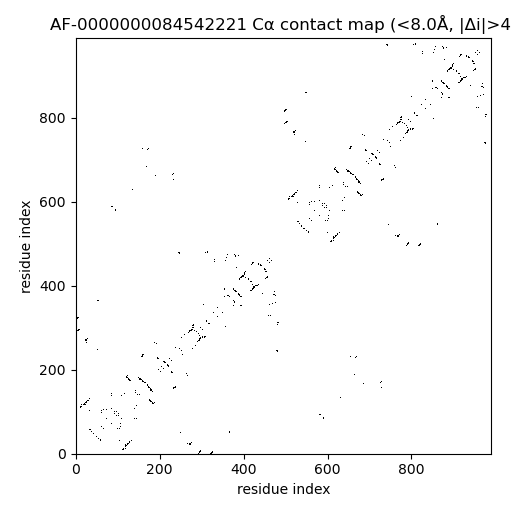12.367 27.031 1 32.03 489 LYS B C 1
ATOM 7939 O O . LYS B 1 489 ? 27.844 11.242 26.547 1 32.03 489 LYS B O 1
ATOM 7944 N N . GLN B 1 490 ? 28.562 13.258 26.078 1 28.52 490 GLN B N 1
ATOM 7945 C CA . GLN B 1 490 ? 29.781 12.938 25.359 1 28.52 490 GLN B CA 1
ATOM 7946 C C . GLN B 1 490 ? 30.875 12.422 26.297 1 28.52 490 GLN B C 1
ATOM 7948 O O . GLN B 1 490 ? 31.266 13.109 27.234 1 28.52 490 GLN B O 1
ATOM 7953 N N . GLY B 1 491 ? 30.984 11.164 26.609 1 29.77 491 GLY B N 1
ATOM 7954 C CA . GLY B 1 491 ? 32.281 10.695 27.078 1 29.77 491 GLY B CA 1
ATOM 7955 C C . GLY B 1 491 ? 33.438 11.25 26.281 1 29.77 491 GLY B C 1
ATOM 7956 O O . GLY B 1 491 ? 33.375 11.32 25.047 1 29.77 491 GLY B O 1
ATOM 7957 N N . GLU B 1 492 ? 34.219 12.156 26.859 1 25.16 492 GLU B N 1
ATOM 7958 C CA . GLU B 1 492 ? 35.531 12.664 26.5 1 25.16 492 GLU B CA 1
ATOM 7959 C C . GLU B 1 492 ? 36.469 11.531 26.078 1 25.16 492 GLU B C 1
ATOM 7961 O O . GLU B 1 492 ? 36.781 10.641 26.875 1 25.16 492 GLU B O 1
ATOM 7966 N N . PHE B 1 493 ? 36.281 10.891 24.906 1 23.73 493 PHE B N 1
ATOM 7967 C CA . PHE B 1 493 ? 37.531 10.25 24.5 1 23.73 493 PHE B CA 1
ATOM 7968 C C . PHE B 1 493 ? 38.656 11.258 24.453 1 23.73 493 PHE B C 1
ATOM 7970 O O . PHE B 1 493 ? 38.5 12.359 23.938 1 23.73 493 PHE B O 1
ATOM 7977 N N . ASP B 1 494 ? 39.625 11.172 25.484 1 23.77 494 ASP B N 1
ATOM 7978 C CA . ASP B 1 494 ? 40.969 11.711 25.641 1 23.77 494 ASP B CA 1
ATOM 7979 C C . ASP B 1 494 ? 41.75 11.625 24.328 1 23.77 494 ASP B C 1
ATOM 7981 O O . ASP B 1 494 ? 41.906 10.547 23.75 1 23.77 494 ASP B O 1
ATOM 7985 N N . LEU B 1 495 ? 41.625 12.602 23.359 1 19.91 495 LEU B N 1
ATOM 7986 C CA . LEU B 1 495 ? 42.938 12.93 22.828 1 19.91 495 LEU B CA 1
ATOM 7987 C C . LEU B 1 495 ? 43.75 13.773 23.812 1 19.91 495 LEU B C 1
ATOM 7989 O O . LEU B 1 495 ? 43.188 14.641 24.5 1 19.91 495 LEU B O 1
#